Protein AF-0000000068339767 (afdb_homodimer)

Foldseek 3Di:
DVVVVVVLVVVLVVLVVLLVVLVVVVVCVVVPDVVVVVVVVCVVPPPVCVVVVVVVVVVVVVVVVVLVVLVVVLVVLLVVLLVVQVVQLVVLVVVLVVVPDQLAALVRLLPDALQRVLVCCLVVSDALLSSLSSLSVLVSVCCVVWQLWFQHFDPCLNVLSVVLSVCSVPPDPVPAASQASFEEEEALLFQDAPAWRALQFSLRGPPHHNHGFLQVVLCSVNRYGYTTHTAAANDPLFQWRAHSRRGTGAAPPHRQFGAHISQLVCQLSSSHQKYKYWDQLCSQVLNQQLSQWKKKFAQQLQGDCGPSPGLADFDVLLDTTIMMIHHDLVNRLSVQQSRLDVSSCVSPVSRPSQHDDPPLLVCLAQPAFEEEEDAQQVVAAGFALQSSVLSVVLVVVSVVVPHHYDHDHFPPLLVLLLLLLLLGLLRRLVSVCCVQCVSSVHTDDDDSVVSVLNSLSSDDLVVSQVVLQVVLVVCCLQQVLLSSNSNSNSDPDDNVVSVVVLVVSLVVRVVSVVVSPGFKYKYFQASAHRFGHPDDSRRSSRNSSRRSSCSSNSWMKMKGFRDADAPVSLVVLQVPQDPDSCNNVSVRSNRRCVVRGGGTGMIMMIGHHPSSSSSSSNSNNSVVVD/DVVVVVVLVVVVVVLVVLLVVLVCVVVCVVVNDVVVVVVVVCCVPPPPCVVVVVVVVVVVVVLVVVLVVLVVVLVVLLVVLLVVQVVQLVVLVVVLVVVPDQLDALVRLLPDALQRVLVCCLVVSDALLSSLSSLSVLVSVCCVVWQLWFQHFDPCLNVLSVVLSVCSVPPDPVPAASQASFEEEEALLFQDAPAWRALQFSLRGPPHHNHGFLQVVLCSVNRYGHTTHTAAANDPLFQWRAHSRRGTGAAPPHRQFGAHISQLVCQLSSSHQKYKYWDQLCSQVLNQQLSQWKKKFAQQLQGDCGPSPGLADFDVLLDTTIMMIHHDLVNRLSVQQSRLDVSSCVSPVSRDSQHDDPPLLVCLAQPAFEEEEDAQQVVAAGFALQSSVLSVVLVVVSVVSPHHYDHDHFPPLLVLLLLLLLRGLLRRLVSVCCVQCVSSVHTDDDDPVVSVLNSLSSDPLVVSQVVLQVVLVVCCLQQVLLSSNSNSNSDPDDNVVSVVVLVVSLVVRVVSVVVSPGFKYKYFQASAHRFGPPDDSRRSSRNSSRRSSCSSNSWMKMKGFRDADAPVSLVVLQVPQDPDSCNNVSVRSNRRCVVRGGGTGMIMMIGHHPSSSSSSSNSNNSVVVD

Sequence (1252 aa):
MVHRAAARIICYTILDVLSILYVIDYITLRLSTELLDMLSSMALHLHRYMLFRWIVIYYIIYRCAVFGWYRYQLKEKLRKKKDDILDKHGRLHEKLKATKDPAVTVDQAGEMSISQIREQLRSKKISAVDLLDAFQRRALDTFRSSPGAIAEIVFDSDVYAILADGQLATEPPENLTPLHGIPVSLQEVFPVRGYDHTMGFTSKAKRPAEEDCAFVAALRNAGAIPFLLANSRQKLLSLTSVNPIFGRTRHPTHLHRTCVSGDGVLVAHRASPLSFAVDIIGDARLSAASCGLVGFKPTPGRVSQKGLDLPLKIPQTLGAVASPIGQTIGDIVDAFRSLWTSALFKADSCLCPFPFDEKLLNRGKTEKLTIGFYSGFTDLLPASSAVERVMNEAKVYLENKGHRVVEFAPPKPAQAYQLVISLLQNTLAPETLRVIYKLGHGDILTSYRQHFVNMLFALPGLLRKVLCYTRATRMQWRYEVASLALRGYGCTTSRPQLECEAEEYLRSFFDKWNEEELDCLLCPVSPLPAVWDRSDFYTVNGVLLYTSLYNMLGCPAGTLQYGRVEREDIYKARDSVEPGKHLRQGLMYAEQLDAAEGMPINIQVVAKPWEDELAMGLMELLEARSMVHRAAARIICYTILDVLSILYVIDYITLRLSTELLDMLSSMALHLHRYMLFRWIVIYYIIYRCAVFGWYRYQLKEKLRKKKDDILDKHGRLHEKLKATKDPAVTVDQAGEMSISQIREQLRSKKISAVDLLDAFQRRALDTFRSSPGAIAEIVFDSDVYAILADGQLATEPPENLTPLHGIPVSLQEVFPVRGYDHTMGFTSKAKRPAEEDCAFVAALRNAGAIPFLLANSRQKLLSLTSVNPIFGRTRHPTHLHRTCVSGDGVLVAHRASPLSFAVDIIGDARLSAASCGLVGFKPTPGRVSQKGLDLPLKIPQTLGAVASPIGQTIGDIVDAFRSLWTSALFKADSCLCPFPFDEKLLNRGKTEKLTIGFYSGFTDLLPASSAVERVMNEAKVYLENKGHRVVEFAPPKPAQAYQLVISLLQNTLAPETLRVIYKLGHGDILTSYRQHFVNMLFALPGLLRKVLCYTRATRMQWRYEVASLALRGYGCTTSRPQLECEAEEYLRSFFDKWNEEELDCLLCPVSPLPAVWDRSDFYTVNGVLLYTSLYNMLGCPAGTLQYGRVEREDIYKARDSVEPGKHLRQGLMYAEQLDAAEGMPINIQVVAKPWEDELAMGLMELLEARS

Solvent-accessible surface area (backbone atoms only — not comparable to full-atom values): 61735 Å² total; per-residue (Å²): 117,67,68,62,50,54,50,49,49,51,50,48,49,47,50,47,47,50,48,47,48,39,49,46,45,53,48,35,59,74,52,23,65,68,50,38,48,52,44,46,54,46,53,66,70,36,79,65,45,61,60,51,46,49,48,50,50,49,47,48,50,47,49,50,49,51,47,51,49,47,48,49,53,48,53,49,49,46,50,51,50,46,49,49,48,52,49,52,53,50,51,50,52,56,57,54,64,71,59,84,77,72,88,43,48,48,69,59,58,45,70,47,48,62,69,51,48,40,51,36,45,74,70,61,75,42,50,24,52,40,52,46,52,18,34,52,53,35,38,52,54,42,42,72,75,39,46,15,25,51,54,45,78,41,74,67,26,60,60,48,19,53,52,32,40,53,44,63,73,70,48,58,72,88,77,50,41,67,37,44,38,38,54,26,28,32,31,30,57,54,30,37,56,73,32,52,39,36,45,36,37,57,67,39,52,92,49,49,26,87,47,53,13,48,48,55,47,29,40,47,74,26,32,30,27,59,38,37,22,14,24,46,30,46,52,81,92,48,54,44,13,40,20,72,71,50,36,55,26,54,28,87,87,47,65,64,23,25,22,37,30,8,45,26,42,35,39,65,70,35,31,24,72,31,22,36,25,55,28,56,47,32,39,26,42,48,14,9,26,45,55,40,20,20,11,38,39,55,24,54,70,74,50,66,54,53,62,60,72,52,79,64,58,69,46,74,66,46,36,69,32,75,12,46,32,22,79,39,61,67,42,47,52,37,51,46,58,30,48,39,40,70,65,35,32,68,69,35,50,81,41,64,83,66,62,68,52,66,67,44,23,50,41,28,55,67,51,76,44,35,30,27,31,39,58,48,43,74,92,73,55,54,35,35,58,44,47,36,51,45,45,49,53,53,50,52,52,41,45,72,73,58,29,46,74,40,85,43,78,76,72,60,59,67,60,52,49,21,50,50,35,28,51,43,39,70,41,34,33,63,32,48,50,39,47,33,46,66,69,25,57,54,46,73,71,80,47,71,65,54,52,52,53,52,47,52,49,60,40,57,58,67,60,31,24,51,53,25,43,53,51,17,64,72,34,36,74,62,37,50,59,38,18,35,44,31,39,9,62,19,55,75,73,54,66,70,58,52,51,50,52,50,51,53,49,46,49,55,45,49,52,53,43,55,73,67,58,47,60,34,35,42,34,46,46,37,40,58,58,52,38,51,52,81,57,50,70,53,58,50,46,52,34,38,54,49,28,29,54,40,27,59,64,36,27,14,39,32,31,35,43,66,40,55,33,44,70,66,31,42,52,51,27,52,68,60,48,43,93,63,78,55,25,59,54,23,48,49,45,31,58,50,39,52,93,35,66,66,39,29,34,34,37,24,34,30,19,52,40,82,34,46,40,32,32,52,15,38,48,46,54,54,51,73,72,90,118,66,68,62,48,53,51,48,50,50,50,49,50,48,51,48,48,49,49,47,48,38,49,46,45,54,47,34,61,72,55,23,66,66,50,38,47,52,45,46,53,48,54,68,68,40,79,68,44,60,60,52,48,47,49,50,49,48,47,50,49,48,50,50,48,50,46,51,50,46,47,48,50,48,52,49,50,45,51,51,50,46,49,49,48,52,50,51,53,50,53,50,52,56,58,54,64,71,60,83,79,70,89,43,49,46,69,60,59,45,70,46,48,60,71,53,48,40,51,34,46,74,70,60,75,42,49,23,52,38,52,44,51,19,33,52,53,36,38,54,54,41,41,73,76,39,46,15,24,51,53,45,78,40,73,67,26,59,60,48,19,54,52,31,42,52,44,64,74,71,49,60,72,89,77,51,39,67,37,44,38,37,54,28,28,32,32,30,55,54,30,38,56,72,33,52,39,35,46,35,37,56,66,39,51,92,48,48,26,88,48,53,13,46,49,55,48,29,41,45,74,28,31,30,25,59,37,36,21,14,23,45,30,46,52,82,94,50,53,45,13,39,21,74,71,50,36,55,26,52,27,86,88,47,65,65,24,26,23,37,28,7,45,27,42,34,38,66,69,36,31,25,74,30,21,36,24,55,26,58,48,33,39,27,41,49,13,9,26,44,55,42,21,20,10,39,39,55,25,54,70,74,51,65,54,52,59,63,71,52,82,63,57,70,46,75,66,48,36,70,32,74,12,47,32,21,79,39,62,66,44,47,53,37,50,46,59,29,46,38,40,71,64,36,31,67,69,34,52,81,40,63,83,66,60,68,53,67,67,43,23,49,41,29,55,68,51,77,45,37,31,29,34,38,58,48,43,75,92,73,55,56,35,34,58,44,45,38,51,45,45,50,52,53,50,52,51,43,44,71,73,57,30,46,75,40,85,43,79,76,72,62,59,65,60,52,48,23,49,50,36,27,50,44,39,69,39,35,33,62,33,48,50,40,46,32,46,65,69,24,57,54,44,74,70,80,50,72,67,53,51,52,54,50,49,51,49,58,41,57,58,67,60,30,24,53,54,24,43,54,51,17,62,72,35,35,75,64,37,49,58,38,18,36,43,30,40,10,63,19,54,74,74,54,67,70,58,51,52,47,51,4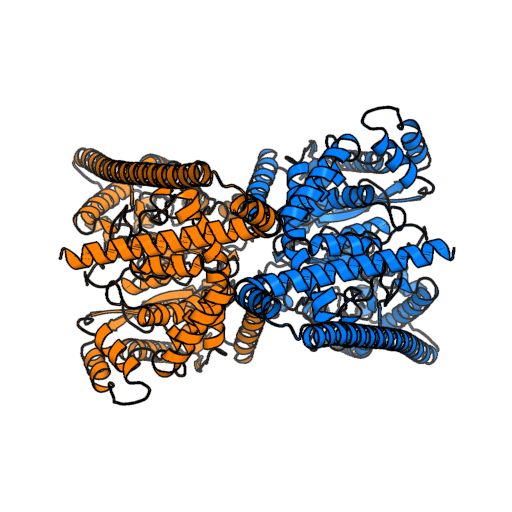9,51,53,49,44,50,54,45,50,52,52,42,55,73,67,58,47,60,34,33,41,33,45,46,36,39,59,56,53,38,50,52,83,57,51,70,52,59,49,44,54,34,38,55,50,27,30,56,40,28,58,62,36,26,14,38,32,30,36,43,67,40,56,31,43,71,67,32,41,51,50,28,52,67,59,47,43,92,63,77,55,26,59,54,24,50,49,46,31,58,50,40,51,91,34,67,66,40,31,33,35,38,22,34,30,19,52,40,84,35,44,38,31,33,52,14,38,47,46,54,54,52,73,73,89

Nearest PDB structures (foldseek):
  3qj9-assembly1_A  TM=8.957E-01  e=2.866E-34  Rattus norvegicus
  3lj7-assembly2_B  TM=8.903E-01  e=6.961E-34  Rattus norvegicus
  4hbp-assembly1_A  TM=8.901E-01  e=3.147E-34  Rattus norvegicus
  4hbp-assembly1_B  TM=8.938E-01  e=2.457E-33  Rattus norvegicus
  5h6t-assembly1_A  TM=8.127E-01  e=2.545E-19  Microbacterium sp. HM58-2

InterPro domains:
  IPR023631 Amidase signature domain [PF01425] (164-614)
  IPR036928 Amidase signature (AS) superfamily [G3DSA:3.90.1300.10] (71-626)
  IPR036928 Amidase signature (AS) superfamily [SSF75304] (106-624)
  IPR052096 Endocannabinoid-regulating amidase [PTHR45847] (51-624)

Secondary structure (DSSP, 8-state):
-HHHHHHHHHHHHHHHHHHHHHHHHHHHHHHHHHHHHHHHHHHHH-S-HHHHHHHHHHHHHHHHHHHHHHHHHHHHHHHHHHHHHHHHHHHHHHHHHS--S-SS-HHHHHH--HHHHHHHHHTTSS-HHHHHHHHHHHHHHHHHH-GGGEEEE-TTHHHHHHHHHHHHHHS-GGGS-TTTT-EEEEETTS--BTS---TT-GGGTT--BSS--HHHHHHHHTT-EEEEEE---S-TT-SS-EETTTEE---SS-TTB--S-HHHHHHHTTS-S-EEEEESSSHHHHHHHHTT-EEEE--GGGS--TT---SS---TTT--EEEEEESSHHHHHHHHHHHSSHHHHHH-TTS------HHHHHHHHHS--EEEE-SSBTTTBPPPHHHHHHHHHHHHHHHHTT-EEEE---S-HHHHHHHHHHHHHHHHHHHHIIIIIIISSS---S-HHHHHHHHHHHS-HHHHHHHHHHHHHHHTTT-HHHHHHHHHHT----HHHHHHHHHHHHHHHHHHHHHTT-SEEEEES-SSSSPBTT--HHHHHHHHHHHHHHHHTT--EEEEEEEE--HHHHHHHHHT--SSTTHHHHHHHHHHHTT-TT-EEEEEEEE-TT-HHHHHHHHHHHHHH-/-HHHHHHHHHHHHHHHHHHHHHHHHHHHHHHHHHHHHHHHHHHHH-S-HHHHHHHHHHHHHHHHHHHHHHHHHHHHHHHHHHHHHHHHHHHHHHHHHS--S-SS-HHHHHHS-HHHHHHHHHTTSS-HHHHHHHHHHHHHHHHHH-GGGEEEE-TTHHHHHHHHHHHHHHS-GGGS-TTTT-EEEEETTS--BTS---TT-GGGTT--BSS--HHHHHHHHTT-EEEEEE---S-TT-SS-EETTTEE---SS-TTB--S-HHHHHHHTTS-S-EEEEESSSHHHHHHHHTT-EEEE--GGGS--TT---SS---TTT--EEEEEESSHHHHHHHHHHHSSHHHHHH-TTS------HHHHHHHHHS--EEEE-SSBTTTBPPPHHHHHHHHHHHHHHHHTT-EEEE---S-HHHHHHHHHHHHHHHHHHHHIIIIIIISSS---S-HHHHHHHHHHHS-HHHHHHHHHHHHHHHTTT-HHHHHHHHHHT----HHHHHHHHHHHHHHHHHHHHHTT-SEEEEES-SSSSPBTT--HHHHHHHHHHHHHHHHHT--EEEEEEEE--HHHHHHHHHT--SSTTHHHHHHHHHHHTT-TT-EEEEEEEE-TT-HHHHHHHHHHHHHH-

Organism: Clonorchis sinensis (NCBI:txid79923)

pLDDT: mean 85.42, std 15.74, range [30.41, 98.75]

Radius of gyration: 32.68 Å; Cα contacts (8 Å, |Δi|>4): 2421; chains: 2; bounding box: 64×91×98 Å

Structure (mmCIF, N/CA/C/O backbone):
data_AF-0000000068339767-model_v1
#
loop_
_entity.id
_entity.type
_entity.pdbx_description
1 polymer 'Fatty acid amide hydrolase'
#
loop_
_atom_site.group_PDB
_atom_site.id
_atom_site.type_symbol
_atom_site.label_atom_id
_atom_site.label_alt_id
_atom_site.label_comp_id
_atom_site.label_asym_id
_atom_site.label_entity_id
_atom_site.label_seq_id
_atom_site.pdbx_PDB_ins_code
_atom_site.Cartn_x
_atom_site.Cartn_y
_atom_site.Cartn_z
_atom_site.occupancy
_atom_site.B_iso_or_equiv
_atom_site.auth_seq_id
_atom_site.auth_comp_id
_atom_site.auth_asym_id
_atom_site.auth_atom_id
_atom_site.pdbx_PDB_model_num
ATOM 1 N N . MET A 1 1 ? -9.523 50.594 -6.488 1 32.25 1 MET A N 1
ATOM 2 C CA . MET A 1 1 ? -9.977 49.375 -5.82 1 32.25 1 MET A CA 1
ATOM 3 C C . MET A 1 1 ? -10.969 48.594 -6.695 1 32.25 1 MET A C 1
ATOM 5 O O . MET A 1 1 ? -10.977 47.375 -6.703 1 32.25 1 MET A O 1
ATOM 9 N N . VAL A 1 2 ? -11.766 49.438 -7.469 1 45.59 2 VAL A N 1
ATOM 10 C CA . VAL A 1 2 ? -12.844 48.938 -8.312 1 45.59 2 VAL A CA 1
ATOM 11 C C . VAL A 1 2 ? -12.266 48.312 -9.586 1 45.59 2 VAL A C 1
ATOM 13 O O . VAL A 1 2 ? -12.75 47.281 -10.055 1 45.59 2 VAL A O 1
ATOM 16 N N . HIS A 1 3 ? -11.203 48.844 -10.156 1 45.88 3 HIS A N 1
ATOM 17 C CA . HIS A 1 3 ? -10.656 48.375 -11.414 1 45.88 3 HIS A CA 1
ATOM 18 C C . HIS A 1 3 ? -9.93 47.031 -11.227 1 45.88 3 HIS A C 1
ATOM 20 O O . HIS A 1 3 ? -9.797 46.25 -12.172 1 45.88 3 HIS A O 1
ATOM 26 N N . ARG A 1 4 ? -9.328 46.906 -10.094 1 45.03 4 ARG A N 1
ATOM 27 C CA . ARG A 1 4 ? -8.641 45.656 -9.812 1 45.03 4 ARG A CA 1
ATOM 28 C C . ARG A 1 4 ? -9.633 44.531 -9.555 1 45.03 4 ARG A C 1
ATOM 30 O O . ARG A 1 4 ? -9.336 43.344 -9.812 1 45.03 4 ARG A O 1
ATOM 37 N N . ALA A 1 5 ? -10.781 44.812 -9.047 1 44.5 5 ALA A N 1
ATOM 38 C CA . ALA A 1 5 ? -11.828 43.844 -8.836 1 44.5 5 ALA A CA 1
ATOM 39 C C . ALA A 1 5 ? -12.414 43.375 -10.164 1 44.5 5 ALA A C 1
ATOM 41 O O . ALA A 1 5 ? -12.656 42.156 -10.359 1 44.5 5 ALA A O 1
ATOM 42 N N . ALA A 1 6 ? -12.672 44.281 -11.062 1 45.88 6 ALA A N 1
ATOM 43 C CA . ALA A 1 6 ? -13.227 43.938 -12.375 1 45.88 6 ALA A CA 1
ATOM 44 C C . ALA A 1 6 ? -12.25 43.094 -13.188 1 45.88 6 ALA A C 1
ATOM 46 O O . ALA A 1 6 ? -12.648 42.125 -13.836 1 45.88 6 ALA A O 1
ATOM 47 N N . ALA A 1 7 ? -11.039 43.312 -13.078 1 45.25 7 ALA A N 1
ATOM 48 C CA . ALA A 1 7 ? -10 42.562 -13.781 1 45.25 7 ALA A CA 1
ATOM 49 C C . ALA A 1 7 ? -9.859 41.156 -13.219 1 45.25 7 ALA A C 1
ATOM 51 O O . ALA A 1 7 ? -9.641 40.219 -13.969 1 45.25 7 ALA A O 1
ATOM 52 N N . ARG A 1 8 ? -10.055 41.094 -11.953 1 45.28 8 ARG A N 1
ATOM 53 C CA . ARG A 1 8 ? -10.031 39.781 -11.305 1 45.28 8 ARG A CA 1
ATOM 54 C C . ARG A 1 8 ? -11.234 38.938 -11.719 1 45.28 8 ARG A C 1
ATOM 56 O O . ARG A 1 8 ? -11.094 37.75 -11.977 1 45.28 8 ARG A O 1
ATOM 63 N N . ILE A 1 9 ? -12.359 39.562 -11.898 1 44.06 9 ILE A N 1
ATOM 64 C CA . ILE A 1 9 ? -13.57 38.875 -12.328 1 44.06 9 ILE A CA 1
ATOM 65 C C . ILE A 1 9 ? -13.406 38.406 -13.773 1 44.06 9 ILE A C 1
ATOM 67 O O . ILE A 1 9 ? -13.766 37.281 -14.109 1 44.06 9 ILE A O 1
ATOM 71 N N . ILE A 1 10 ? -12.82 39.25 -14.625 1 45.62 10 ILE A N 1
ATOM 72 C CA . ILE A 1 10 ? -12.578 38.906 -16.016 1 45.62 10 ILE A CA 1
ATOM 73 C C . ILE A 1 10 ? -11.578 37.75 -16.078 1 45.62 10 ILE A C 1
ATOM 75 O O . ILE A 1 10 ? -11.781 36.781 -16.828 1 45.62 10 ILE A O 1
ATOM 79 N N . CYS A 1 11 ? -10.625 37.844 -15.281 1 42.72 11 CYS A N 1
ATOM 80 C CA . CYS A 1 11 ? -9.617 36.812 -15.273 1 42.72 11 CYS A CA 1
ATOM 81 C C . CYS A 1 11 ? -10.188 35.5 -14.75 1 42.72 11 CYS A C 1
ATOM 83 O O . CYS A 1 11 ? -9.93 34.406 -15.305 1 42.72 11 CYS A O 1
ATOM 85 N N . TYR A 1 12 ? -11.055 35.688 -13.781 1 41.69 12 TYR A N 1
ATOM 86 C CA . TYR A 1 12 ? -11.719 34.469 -13.281 1 41.69 12 TYR A CA 1
ATOM 87 C C . TYR A 1 12 ? -12.664 33.906 -14.32 1 41.69 12 TYR A C 1
ATOM 89 O O . TYR A 1 12 ? -12.711 32.688 -14.516 1 41.69 12 TYR A O 1
ATOM 97 N N . THR A 1 13 ? -13.383 34.812 -15.055 1 44.09 13 THR A N 1
ATOM 98 C CA . THR A 1 13 ? -14.297 34.375 -16.109 1 44.09 13 THR A CA 1
ATOM 99 C C . THR A 1 13 ? -13.523 33.75 -17.266 1 44.09 13 THR A C 1
ATOM 101 O O . THR A 1 13 ? -13.969 32.75 -17.844 1 44.09 13 THR A O 1
ATOM 104 N N . ILE A 1 14 ? -12.406 34.25 -17.531 1 45.88 14 ILE A N 1
ATOM 105 C CA . ILE A 1 14 ? -11.594 33.719 -18.609 1 45.88 14 ILE A CA 1
ATOM 106 C C . ILE A 1 14 ? -11.039 32.344 -18.188 1 45.88 14 ILE A C 1
ATOM 108 O O . ILE A 1 14 ? -11.062 31.391 -18.969 1 45.88 14 ILE A O 1
ATOM 112 N N . LEU A 1 15 ? -10.672 32.312 -17 1 42.62 15 LEU A N 1
ATOM 113 C CA . LEU A 1 15 ? -10.133 31.047 -16.516 1 42.62 15 LEU A CA 1
ATOM 114 C C . LEU A 1 15 ? -11.234 30 -16.406 1 42.62 15 LEU A C 1
ATOM 116 O O . LEU A 1 15 ? -11.016 28.828 -16.734 1 42.62 15 LEU A O 1
ATOM 120 N N . ASP A 1 16 ? -12.422 30.438 -16.078 1 43.91 16 ASP A N 1
ATOM 121 C CA . ASP A 1 16 ? -13.594 29.562 -16.125 1 43.91 16 ASP A CA 1
ATOM 122 C C . ASP A 1 16 ? -13.938 29.188 -17.562 1 43.91 16 ASP A C 1
ATOM 124 O O . ASP A 1 16 ? -14.227 28.016 -17.844 1 43.91 16 ASP A O 1
ATOM 128 N N . VAL A 1 17 ? -13.852 30.156 -18.438 1 45.25 17 VAL A N 1
ATOM 129 C CA . VAL A 1 17 ? -14.117 29.859 -19.844 1 45.25 17 VAL A CA 1
ATOM 130 C C . VAL A 1 17 ? -13.062 28.906 -20.375 1 45.25 17 VAL A C 1
ATOM 132 O O . VAL A 1 17 ? -13.391 27.938 -21.094 1 45.25 17 VAL A O 1
ATOM 135 N N . LEU A 1 18 ? -11.914 29.047 -19.953 1 43.25 18 LEU A N 1
ATOM 136 C CA . LEU A 1 18 ? -10.859 28.156 -20.422 1 43.25 18 LEU A CA 1
ATOM 137 C C . LEU A 1 18 ? -11.008 26.766 -19.812 1 43.25 18 LEU A C 1
ATOM 139 O O . LEU A 1 18 ? -10.789 25.75 -20.484 1 43.25 18 LEU A O 1
ATOM 143 N N . SER A 1 19 ? -11.453 26.766 -18.625 1 43.28 19 SER A N 1
ATOM 144 C CA . SER A 1 19 ? -11.781 25.469 -18.016 1 43.28 19 SER A CA 1
ATOM 145 C C . SER A 1 19 ? -12.992 24.844 -18.688 1 43.28 19 SER A C 1
ATOM 147 O O . SER A 1 19 ? -13 23.641 -18.953 1 43.28 19 SER A O 1
ATOM 149 N N . ILE A 1 20 ? -13.961 25.688 -19.047 1 45.16 20 ILE A N 1
ATOM 150 C CA . ILE A 1 20 ? -15.109 25.219 -19.812 1 45.16 20 ILE A CA 1
ATOM 151 C C . ILE A 1 20 ? -14.656 24.781 -21.219 1 45.16 20 ILE A C 1
ATOM 153 O O . ILE A 1 20 ? -15.062 23.719 -21.703 1 45.16 20 ILE A O 1
ATOM 157 N N . LEU A 1 21 ? -13.812 25.562 -21.812 1 43.62 21 LEU A N 1
ATOM 158 C CA . LEU A 1 21 ? -13.289 25.172 -23.109 1 43.62 21 LEU A CA 1
ATOM 159 C C . LEU A 1 21 ? -12.477 23.891 -23.016 1 43.62 21 LEU A C 1
ATOM 161 O O . LEU A 1 21 ? -12.555 23.031 -23.891 1 43.62 21 LEU A O 1
ATOM 165 N N . TYR A 1 22 ? -11.852 23.703 -21.938 1 41.03 22 TYR A N 1
ATOM 166 C CA . TYR A 1 22 ? -11.141 22.453 -21.719 1 41.03 22 TYR A CA 1
ATOM 167 C C . TYR A 1 22 ? -12.109 21.297 -21.531 1 41.03 22 TYR A C 1
ATOM 169 O O . TYR A 1 22 ? -11.938 20.219 -22.109 1 41.03 22 TYR A O 1
ATOM 177 N N . VAL A 1 23 ? -13.18 21.484 -20.797 1 43.91 23 VAL A N 1
ATOM 178 C CA . VAL A 1 23 ? -14.203 20.469 -20.672 1 43.91 23 VAL A CA 1
ATOM 179 C C . VAL A 1 23 ? -14.898 20.266 -22.016 1 43.91 23 VAL A C 1
ATOM 181 O O . VAL A 1 23 ? -15.133 19.125 -22.438 1 43.91 23 VAL A O 1
ATOM 184 N N . ILE A 1 24 ? -15.172 21.391 -22.688 1 43.66 24 ILE A N 1
ATOM 185 C CA . ILE A 1 24 ? -15.773 21.266 -24.016 1 43.66 24 ILE A CA 1
ATOM 186 C C . ILE A 1 24 ? -14.797 20.578 -24.969 1 43.66 24 ILE A C 1
ATOM 188 O O . ILE A 1 24 ? -15.188 19.703 -25.734 1 43.66 24 ILE A O 1
ATOM 192 N N . ASP A 1 25 ? -13.57 20.875 -24.844 1 40.09 25 ASP A N 1
ATOM 193 C CA . ASP A 1 25 ? -12.555 20.219 -25.656 1 40.09 25 ASP A CA 1
ATOM 194 C C . ASP A 1 25 ? -12.383 18.75 -25.25 1 40.09 25 ASP A C 1
ATOM 196 O O . ASP A 1 25 ? -12.297 17.875 -26.125 1 40.09 25 ASP A O 1
ATOM 200 N N . TYR A 1 26 ? -12.383 18.484 -24.016 1 40.56 26 TYR A N 1
ATOM 201 C CA . TYR A 1 26 ? -12.391 17.109 -23.547 1 40.56 26 TYR A CA 1
ATOM 202 C C . TYR A 1 26 ? -13.648 16.375 -24.016 1 40.56 26 TYR A C 1
ATOM 204 O O . TYR A 1 26 ? -13.57 15.25 -24.5 1 40.56 26 TYR A O 1
ATOM 212 N N . ILE A 1 27 ? -14.781 16.953 -23.953 1 41.31 27 ILE A N 1
ATOM 213 C CA . ILE A 1 27 ? -16.031 16.406 -24.484 1 41.31 27 ILE A CA 1
ATOM 214 C C . ILE A 1 27 ? -15.984 16.391 -26 1 41.31 27 ILE A C 1
ATOM 216 O O . ILE A 1 27 ? -16.359 15.398 -26.625 1 41.31 27 ILE A O 1
ATOM 220 N N . THR A 1 28 ? -15.539 17.5 -26.578 1 37.53 28 THR A N 1
ATOM 221 C CA . THR A 1 28 ? -15.484 17.547 -28.047 1 37.53 28 THR A CA 1
ATOM 222 C C . THR A 1 28 ? -14.492 16.516 -28.578 1 37.53 28 THR A C 1
ATOM 224 O O . THR A 1 28 ? -14.75 15.875 -29.594 1 37.53 28 THR A O 1
ATOM 227 N N . LEU A 1 29 ? -13.422 16.344 -27.844 1 35.91 29 LEU A N 1
ATOM 228 C CA . LEU A 1 29 ? -12.484 15.312 -28.266 1 35.91 29 LEU A CA 1
ATOM 229 C C . LEU A 1 29 ? -13.094 13.93 -28.109 1 35.91 29 LEU A C 1
ATOM 231 O O . LEU A 1 29 ? -12.953 13.078 -28.984 1 35.91 29 LEU A O 1
ATOM 235 N N . ARG A 1 30 ? -13.719 13.586 -27.062 1 36.56 30 ARG A N 1
ATOM 236 C CA . ARG A 1 30 ? -14.461 12.336 -27.016 1 36.56 30 ARG A CA 1
ATOM 237 C C . ARG A 1 30 ? -15.578 12.32 -28.047 1 36.56 30 ARG A C 1
ATOM 239 O O . ARG A 1 30 ? -15.82 11.305 -28.703 1 36.56 30 ARG A O 1
ATOM 246 N N . LEU A 1 31 ? -16.391 13.281 -28.125 1 36.31 31 LEU A N 1
ATOM 247 C CA . LEU A 1 31 ? -17.5 13.336 -29.062 1 36.31 31 LEU A CA 1
ATOM 248 C C . LEU A 1 31 ? -17.016 13.711 -30.453 1 36.31 31 LEU A C 1
ATOM 250 O O . LEU A 1 31 ? -17.625 13.305 -31.453 1 36.31 31 LEU A O 1
ATOM 254 N N . SER A 1 32 ? -15.914 14.445 -30.625 1 34.81 32 SER A N 1
ATOM 255 C CA . SER A 1 32 ? -15.805 15.375 -31.75 1 34.81 32 SER A CA 1
ATOM 256 C C . SER A 1 32 ? -15.359 14.656 -33.031 1 34.81 32 SER A C 1
ATOM 258 O O . SER A 1 32 ? -15.617 15.125 -34.125 1 34.81 32 SER A O 1
ATOM 260 N N . THR A 1 33 ? -14.562 13.555 -33.031 1 32.91 33 THR A N 1
ATOM 261 C CA . THR A 1 33 ? -14.117 13.508 -34.438 1 32.91 33 THR A CA 1
ATOM 262 C C . THR A 1 33 ? -15.297 13.258 -35.375 1 32.91 33 THR A C 1
ATOM 264 O O . THR A 1 33 ? -15.445 13.938 -36.375 1 32.91 33 THR A O 1
ATOM 267 N N . GLU A 1 34 ? -15.977 12.141 -35.219 1 36.69 34 GLU A N 1
ATOM 268 C CA . GLU A 1 34 ? -17 11.852 -36.188 1 36.69 34 GLU A CA 1
ATOM 269 C C . GLU A 1 34 ? -18.172 12.828 -36.094 1 36.69 34 GLU A C 1
ATOM 271 O O . GLU A 1 34 ? -18.719 13.266 -37.094 1 36.69 34 GLU A O 1
ATOM 276 N N . LEU A 1 35 ? -18.484 13.281 -34.844 1 40 35 LEU A N 1
ATOM 277 C CA . LEU A 1 35 ? -19.531 14.266 -34.656 1 40 35 LEU A CA 1
ATOM 278 C C . LEU A 1 35 ? -19.125 15.633 -35.188 1 40 35 LEU A C 1
ATOM 280 O O . LEU A 1 35 ? -19.938 16.344 -35.812 1 40 35 LEU A O 1
ATOM 284 N N . LEU A 1 36 ? -17.828 15.828 -35.156 1 38.5 36 LEU A N 1
ATOM 285 C CA . LEU A 1 36 ? -17.297 17.047 -35.75 1 38.5 36 LEU A CA 1
ATOM 286 C C . LEU A 1 36 ? -17.422 17.016 -37.25 1 38.5 36 LEU A C 1
ATOM 288 O O . LEU A 1 36 ? -17.812 18.016 -37.875 1 38.5 36 LEU A O 1
ATOM 292 N N . ASP A 1 37 ? -17.062 15.883 -37.781 1 40.03 37 ASP A N 1
ATOM 293 C CA . ASP A 1 37 ? -17.25 15.773 -39.219 1 40.03 37 ASP A CA 1
ATOM 294 C C . ASP A 1 37 ? -18.734 15.891 -39.594 1 40.03 37 ASP A C 1
ATOM 296 O O . ASP A 1 37 ? -19.094 16.594 -40.531 1 40.03 37 ASP A O 1
ATOM 300 N N . MET A 1 38 ? -19.547 15.109 -38.875 1 44.59 38 MET A N 1
ATOM 301 C CA . MET A 1 38 ? -20.984 15.227 -39.125 1 44.59 38 MET A CA 1
ATOM 302 C C . MET A 1 38 ? -21.469 16.641 -38.844 1 44.59 38 MET A C 1
ATOM 304 O O . MET A 1 38 ? -22.234 17.203 -39.656 1 44.59 38 MET A O 1
ATOM 308 N N . LEU A 1 39 ? -20.906 17.219 -37.781 1 43.5 39 LEU A N 1
ATOM 309 C CA . LEU A 1 39 ? -21.312 18.578 -37.438 1 43.5 39 LEU A CA 1
ATOM 310 C C . LEU A 1 39 ? -20.734 19.578 -38.438 1 43.5 39 LEU A C 1
ATOM 312 O O . LEU A 1 39 ? -21.406 20.531 -38.844 1 43.5 39 LEU A O 1
ATOM 316 N N . SER A 1 40 ? -19.516 19.312 -38.844 1 42.47 40 SER A N 1
ATOM 317 C CA . SER A 1 40 ? -18.938 20.188 -39.844 1 42.47 40 SER A CA 1
ATOM 318 C C . SER A 1 40 ? -19.672 20.031 -41.188 1 42.47 40 SER A C 1
ATOM 320 O O . SER A 1 40 ? -19.969 21.016 -41.844 1 42.47 40 SER A O 1
ATOM 322 N N . SER A 1 41 ? -19.828 18.75 -41.594 1 43.44 41 SER A N 1
ATOM 323 C CA . SER A 1 41 ? -20.594 18.562 -42.812 1 43.44 41 SER A CA 1
ATOM 324 C C . SER A 1 41 ? -22 19.141 -42.656 1 43.44 41 SER A C 1
ATOM 326 O O . SER A 1 41 ? -22.516 19.781 -43.594 1 43.44 41 SER A O 1
ATOM 328 N N . MET A 1 42 ? -22.625 18.875 -41.562 1 45.41 42 MET A N 1
ATOM 329 C CA . MET A 1 42 ? -23.922 19.484 -41.312 1 45.41 42 MET A CA 1
ATOM 330 C C . MET A 1 42 ? -23.812 21 -41.25 1 45.41 42 MET A C 1
ATOM 332 O O . MET A 1 42 ? -24.688 21.703 -41.781 1 45.41 42 MET A O 1
ATOM 336 N N . ALA A 1 43 ? -22.75 21.438 -40.656 1 43 43 ALA A N 1
ATOM 337 C CA . ALA A 1 43 ? -22.516 22.875 -40.625 1 43 43 ALA A CA 1
ATOM 338 C C . ALA A 1 43 ? -22.328 23.438 -42.031 1 43 43 ALA A C 1
ATOM 340 O O . ALA A 1 43 ? -22.812 24.531 -42.312 1 43 43 ALA A O 1
ATOM 341 N N . LEU A 1 44 ? -21.641 22.766 -42.844 1 41.78 44 LEU A N 1
ATOM 342 C CA . LEU A 1 44 ? -21.438 23.266 -44.188 1 41.78 44 LEU A CA 1
ATOM 343 C C . LEU A 1 44 ? -22.766 23.328 -44.969 1 41.78 44 LEU A C 1
ATOM 345 O O . LEU A 1 44 ? -22.953 24.203 -45.812 1 41.78 44 LEU A O 1
ATOM 349 N N . HIS A 1 45 ? -23.453 22.328 -45.062 1 44.31 45 HIS A N 1
ATOM 350 C CA . HIS A 1 45 ? -24.672 22.406 -45.844 1 44.31 45 HIS A CA 1
ATOM 351 C C . HIS A 1 45 ? -25.781 23.094 -45.062 1 44.31 45 HIS A C 1
ATOM 353 O O . HIS A 1 45 ? -26.922 23.172 -45.531 1 44.31 45 HIS A O 1
ATOM 359 N N . LEU A 1 46 ? -25.766 23.188 -43.781 1 40.28 46 LEU A N 1
ATOM 360 C CA . LEU A 1 46 ? -26.859 23.875 -43.125 1 40.28 46 LEU A CA 1
ATOM 361 C C . LEU A 1 46 ? -26.906 25.344 -43.531 1 40.28 46 LEU A C 1
ATOM 363 O O . LEU A 1 46 ? -25.984 26.109 -43.188 1 40.28 46 LEU A O 1
ATOM 367 N N . HIS A 1 47 ? -27.219 25.719 -44.5 1 41.31 47 HIS A N 1
ATOM 368 C CA . HIS A 1 47 ? -27.75 27.078 -44.594 1 41.31 47 HIS A CA 1
ATOM 369 C C . HIS A 1 47 ? -28.25 27.562 -43.25 1 41.31 47 HIS A C 1
ATOM 371 O O . HIS A 1 47 ? -28.391 28.766 -43.031 1 41.31 47 HIS A O 1
ATOM 377 N N . ARG A 1 48 ? -29.219 26.75 -42.531 1 42.09 48 ARG A N 1
ATOM 378 C CA . ARG A 1 48 ? -29.969 27.031 -41.281 1 42.09 48 ARG A CA 1
ATOM 379 C C . ARG A 1 48 ? -29.031 27.172 -40.094 1 42.09 48 ARG A C 1
ATOM 381 O O . ARG A 1 48 ? -28.828 26.203 -39.344 1 42.09 48 ARG A O 1
ATOM 388 N N . TYR A 1 49 ? -28.047 27.5 -40.031 1 48.06 49 TYR A N 1
ATOM 389 C CA . TYR A 1 49 ? -27.016 27.844 -39.062 1 48.06 49 TYR A CA 1
ATOM 390 C C . TYR A 1 49 ? -27.562 28.797 -38 1 48.06 49 TYR A C 1
ATOM 392 O O . TYR A 1 49 ? -26.984 28.938 -36.906 1 48.06 49 TYR A O 1
ATOM 400 N N . MET A 1 50 ? -28.656 29.469 -38.531 1 55.28 50 MET A N 1
ATOM 401 C CA . MET A 1 50 ? -29.344 30.297 -37.531 1 55.28 50 MET A CA 1
ATOM 402 C C . MET A 1 50 ? -29.859 29.453 -36.375 1 55.28 50 MET A C 1
ATOM 404 O O . MET A 1 50 ? -29.734 29.828 -35.219 1 55.28 50 MET A O 1
ATOM 408 N N . LEU A 1 51 ? -30.469 28.312 -36.875 1 55.06 51 LEU A N 1
ATOM 409 C CA . LEU A 1 51 ? -30.969 27.438 -35.844 1 55.06 51 LEU A CA 1
ATOM 410 C C . LEU A 1 51 ? -29.828 26.922 -34.969 1 55.06 51 LEU A C 1
ATOM 412 O O . LEU A 1 51 ? -29.953 26.859 -33.75 1 55.06 51 LEU A O 1
ATOM 416 N N . PHE A 1 52 ? -28.719 26.656 -35.625 1 55.41 52 PHE A N 1
ATOM 417 C CA . PHE A 1 52 ? -27.578 26.172 -34.875 1 55.41 52 PHE A CA 1
ATOM 418 C C . PHE A 1 52 ? -27.031 27.266 -33.969 1 55.41 52 PHE A C 1
ATOM 420 O O . PHE A 1 52 ? -26.672 27 -32.812 1 55.41 52 PHE A O 1
ATOM 427 N N . ARG A 1 53 ? -27.078 28.469 -34.531 1 57.75 53 ARG A N 1
ATOM 428 C CA . ARG A 1 53 ? -26.656 29.609 -33.75 1 57.75 53 ARG A CA 1
ATOM 429 C C . ARG A 1 53 ? -27.531 29.766 -32.5 1 57.75 53 ARG A C 1
ATOM 431 O O . ARG A 1 53 ? -27.031 29.953 -31.391 1 57.75 53 ARG A O 1
ATOM 438 N N . TRP A 1 54 ? -28.797 29.625 -32.781 1 65.12 54 TRP A N 1
ATOM 439 C CA . TRP A 1 54 ? -29.703 29.781 -31.672 1 65.12 54 TRP A CA 1
ATOM 440 C C . TRP A 1 54 ? -29.547 28.625 -30.688 1 65.12 54 TRP A C 1
ATOM 442 O O . TRP A 1 54 ? -29.641 28.812 -29.469 1 65.12 54 TRP A O 1
ATOM 452 N N . ILE A 1 55 ? -29.219 27.484 -31.141 1 63.22 55 ILE A N 1
ATOM 453 C CA . ILE A 1 55 ? -29.031 26.328 -30.266 1 63.22 55 ILE A CA 1
ATOM 454 C C . ILE A 1 55 ? -27.781 26.531 -29.406 1 63.22 55 ILE A C 1
ATOM 456 O O . ILE A 1 55 ? -27.781 26.25 -28.219 1 63.22 55 ILE A O 1
ATOM 460 N N . VAL A 1 56 ? -26.797 27.062 -30.016 1 61.09 56 VAL A N 1
ATOM 461 C CA . VAL A 1 56 ? -25.562 27.281 -29.297 1 61.09 56 VAL A CA 1
ATOM 462 C C . VAL A 1 56 ? -25.75 28.391 -28.266 1 61.09 56 VAL A C 1
ATOM 464 O O . VAL A 1 56 ? -25.297 28.281 -27.125 1 61.09 56 VAL A O 1
ATOM 467 N N . ILE A 1 57 ? -26.469 29.375 -28.75 1 66.31 57 ILE A N 1
ATOM 468 C CA . ILE A 1 57 ? -26.703 30.5 -27.844 1 66.31 57 ILE A CA 1
ATOM 469 C C . ILE A 1 57 ? -27.562 30.031 -26.672 1 66.31 57 ILE A C 1
ATOM 471 O O . ILE A 1 57 ? -27.266 30.359 -25.516 1 66.31 57 ILE A O 1
ATOM 475 N N . TYR A 1 58 ? -28.531 29.312 -26.984 1 66.12 58 TYR A N 1
ATOM 476 C CA . TYR A 1 58 ? -29.391 28.797 -25.922 1 66.12 58 TYR A CA 1
ATOM 477 C C . TYR A 1 58 ? -28.625 27.844 -25 1 66.12 58 TYR A C 1
ATOM 479 O O . TYR A 1 58 ? -28.859 27.812 -23.797 1 66.12 58 TYR A O 1
ATOM 487 N N . TYR A 1 59 ? -27.797 27.125 -25.594 1 64.56 59 TYR A N 1
ATOM 488 C CA . TYR A 1 59 ? -26.969 26.219 -24.797 1 64.56 59 TYR A CA 1
ATOM 489 C C . TYR A 1 59 ? -26.047 27 -23.875 1 64.56 59 TYR A C 1
ATOM 491 O O . TYR A 1 59 ? -25.891 26.656 -22.703 1 64.56 59 TYR A O 1
ATOM 499 N N . ILE A 1 60 ? -25.562 28.016 -24.375 1 65.5 60 ILE A N 1
ATOM 500 C CA . ILE A 1 60 ? -24.672 28.844 -23.562 1 65.5 60 ILE A CA 1
ATOM 501 C C . ILE A 1 60 ? -25.469 29.5 -22.438 1 65.5 60 ILE A C 1
ATOM 503 O O . ILE A 1 60 ? -25 29.578 -21.297 1 65.5 60 ILE A O 1
ATOM 507 N N . ILE A 1 61 ? -26.625 29.953 -22.844 1 73.06 61 ILE A N 1
ATOM 508 C CA . ILE A 1 61 ? -27.484 30.578 -21.828 1 73.06 61 ILE A CA 1
ATOM 509 C C . ILE A 1 61 ? -27.875 29.547 -20.781 1 73.06 61 ILE A C 1
ATOM 511 O O . ILE A 1 61 ? -27.859 29.828 -19.578 1 73.06 61 ILE A O 1
ATOM 515 N N . TYR A 1 62 ? -28.172 28.453 -21.25 1 69.12 62 TYR A N 1
ATOM 516 C CA . TYR A 1 62 ? -28.531 27.375 -20.344 1 69.12 62 TYR A CA 1
ATOM 517 C C . TYR A 1 62 ? -27.359 27.031 -19.422 1 69.12 62 TYR A C 1
ATOM 519 O O . TYR A 1 62 ? -27.547 26.906 -18.203 1 69.12 62 TYR A O 1
ATOM 527 N N . ARG A 1 63 ? -26.25 26.969 -19.953 1 65.38 63 ARG A N 1
ATOM 528 C CA . ARG A 1 63 ? -25.078 26.641 -19.156 1 65.38 63 ARG A CA 1
ATOM 529 C C . ARG A 1 63 ? -24.766 27.734 -18.141 1 65.38 63 ARG A C 1
ATOM 531 O O . ARG A 1 63 ? -24.359 27.453 -17.016 1 65.38 63 ARG A O 1
ATOM 538 N N . CYS A 1 64 ? -24.938 28.859 -18.562 1 71.62 64 CYS A N 1
ATOM 539 C CA . CYS A 1 64 ? -24.719 29.984 -17.656 1 71.62 64 CYS A CA 1
ATOM 540 C C . CYS A 1 64 ? -25.766 30 -16.547 1 71.62 64 CYS A C 1
ATOM 542 O O . CYS A 1 64 ? -25.438 30.281 -15.391 1 71.62 64 CYS A O 1
ATOM 544 N N . ALA A 1 65 ? -26.891 29.688 -16.953 1 75.38 65 ALA A N 1
ATOM 545 C CA . ALA A 1 65 ? -27.953 29.641 -15.945 1 75.38 65 ALA A CA 1
ATOM 546 C C . ALA A 1 65 ? -27.719 28.5 -14.945 1 75.38 65 ALA A C 1
ATOM 548 O O . ALA A 1 65 ? -27.922 28.672 -13.742 1 75.38 65 ALA A O 1
ATOM 549 N N . VAL A 1 66 ? -27.344 27.453 -15.445 1 72.31 66 VAL A N 1
ATOM 550 C CA . VAL A 1 66 ? -27.062 26.297 -14.586 1 72.31 66 VAL A CA 1
ATOM 551 C C . VAL A 1 66 ? -25.891 26.609 -13.672 1 72.31 66 VAL A C 1
ATOM 553 O O . VAL A 1 66 ? -25.906 26.266 -12.492 1 72.31 66 VAL A O 1
ATOM 556 N N . PHE A 1 67 ? -24.938 27.234 -14.219 1 72.12 67 PHE A N 1
ATOM 557 C CA . PHE A 1 67 ? -23.797 27.656 -13.422 1 72.12 67 PHE A CA 1
ATOM 558 C C . PHE A 1 67 ? -24.219 28.625 -12.32 1 72.12 67 PHE A C 1
ATOM 560 O O . PHE A 1 67 ? -23.797 28.5 -11.172 1 72.12 67 PHE A O 1
ATOM 567 N N . GLY A 1 68 ? -25 29.531 -12.734 1 75.56 68 GLY A N 1
ATOM 568 C CA . GLY A 1 68 ? -25.516 30.484 -11.75 1 75.56 68 GLY A CA 1
ATOM 569 C C . GLY A 1 68 ? -26.344 29.812 -10.664 1 75.56 68 GLY A C 1
ATOM 570 O O . GLY A 1 68 ? -26.234 30.172 -9.492 1 75.56 68 GLY A O 1
ATOM 571 N N . TRP A 1 69 ? -27.031 28.906 -11.102 1 81 69 TRP A N 1
ATOM 572 C CA . TRP A 1 69 ? -27.875 28.172 -10.148 1 81 69 TRP A CA 1
ATOM 573 C C . TRP A 1 69 ? -27.016 27.375 -9.172 1 81 69 TRP A C 1
ATOM 575 O O . TRP A 1 69 ? -27.281 27.375 -7.969 1 81 69 TRP A O 1
ATOM 585 N N . TYR A 1 70 ? -26.062 26.75 -9.656 1 77.38 70 TYR A N 1
ATOM 586 C CA . TYR A 1 70 ? -25.188 25.953 -8.805 1 77.38 70 TYR A CA 1
ATOM 587 C C . TYR A 1 70 ? -24.391 26.844 -7.852 1 77.38 70 TYR A C 1
ATOM 589 O O . TYR A 1 70 ? -24.156 26.484 -6.695 1 77.38 70 TYR A O 1
ATOM 597 N N . ARG A 1 71 ? -24 27.938 -8.352 1 79.69 71 ARG A N 1
ATOM 598 C CA . ARG A 1 71 ? -23.281 28.891 -7.508 1 79.69 71 ARG A CA 1
ATOM 599 C C . ARG A 1 71 ? -24.172 29.406 -6.387 1 79.69 71 ARG A C 1
ATOM 601 O O . ARG A 1 71 ? -23.703 29.625 -5.266 1 79.69 71 ARG A O 1
ATOM 608 N N . TYR A 1 72 ? -25.328 29.594 -6.777 1 86.69 72 TYR A N 1
ATOM 609 C CA . TYR A 1 72 ? -26.281 30.031 -5.766 1 86.69 72 TYR A CA 1
ATOM 610 C C . TYR A 1 72 ? -26.5 28.969 -4.703 1 86.69 72 TYR A C 1
ATOM 612 O O . TYR A 1 72 ? -26.5 29.266 -3.508 1 86.69 72 TYR A O 1
ATOM 620 N N . GLN A 1 73 ? -26.609 27.812 -5.109 1 86.12 73 GLN A N 1
ATOM 621 C CA . GLN A 1 73 ? -26.812 26.703 -4.184 1 86.12 73 GLN A CA 1
ATOM 622 C C . GLN A 1 73 ? -25.609 26.531 -3.256 1 86.12 73 GLN A C 1
ATOM 624 O O . GLN A 1 73 ? -25.766 26.219 -2.072 1 86.12 73 GLN A O 1
ATOM 629 N N . LEU A 1 74 ? -24.5 26.734 -3.791 1 87 74 LEU A N 1
ATOM 630 C CA . LEU A 1 74 ? -23.281 26.609 -2.998 1 87 74 LEU A CA 1
ATOM 631 C C . LEU A 1 74 ? -23.188 27.719 -1.957 1 87 74 LEU A C 1
ATOM 633 O O . LEU A 1 74 ? -22.766 27.484 -0.822 1 87 74 LEU A O 1
ATOM 637 N N . LYS A 1 75 ? -23.531 28.875 -2.342 1 89.31 75 LYS A N 1
ATOM 638 C CA . LYS A 1 75 ? -23.5 30 -1.408 1 89.31 75 LYS A CA 1
ATOM 639 C C . LYS A 1 75 ? -24.516 29.812 -0.288 1 89.31 75 LYS A C 1
ATOM 641 O O . LYS A 1 75 ? -24.25 30.188 0.859 1 89.31 75 LYS A O 1
ATOM 646 N N . GLU A 1 76 ? -25.578 29.25 -0.691 1 92.25 76 GLU A N 1
ATOM 647 C CA . GLU A 1 76 ? -26.594 28.969 0.319 1 92.25 76 GLU A CA 1
ATOM 648 C C . GLU A 1 76 ? -26.141 27.891 1.28 1 92.25 76 GLU A C 1
ATOM 650 O O . GLU A 1 76 ? -26.375 27.969 2.486 1 92.25 76 GLU A O 1
ATOM 655 N N . LYS A 1 77 ? -25.578 26.922 0.718 1 91.25 77 LYS A N 1
ATOM 656 C CA . LYS A 1 77 ? -25.016 25.844 1.54 1 91.25 77 LYS A CA 1
ATOM 657 C C . LYS A 1 77 ? -23.969 26.375 2.504 1 91.25 77 LYS A C 1
ATOM 659 O O . LYS A 1 77 ? -23.891 25.953 3.658 1 91.25 77 LYS A O 1
ATOM 664 N N . LEU A 1 78 ? -23.156 27.25 1.998 1 93.31 78 LEU A N 1
ATOM 665 C CA . LEU A 1 78 ? -22.125 27.875 2.82 1 93.31 78 LEU A CA 1
ATOM 666 C C . LEU A 1 78 ? -22.75 28.672 3.961 1 93.31 78 LEU A C 1
ATOM 668 O O . LEU A 1 78 ? -22.312 28.562 5.109 1 93.31 78 LEU A O 1
ATOM 672 N N . ARG A 1 79 ? -23.719 29.406 3.666 1 94.44 79 ARG A N 1
ATOM 673 C CA . ARG A 1 79 ? -24.391 30.219 4.672 1 94.44 79 ARG A CA 1
ATOM 674 C C . ARG A 1 79 ? -25.047 29.328 5.73 1 94.44 79 ARG A C 1
ATOM 676 O O . ARG A 1 79 ? -24.922 29.594 6.93 1 94.44 79 ARG A O 1
ATOM 683 N N . LYS A 1 80 ? -25.672 28.344 5.285 1 94.69 80 LYS A N 1
ATOM 684 C CA . LYS A 1 80 ? -26.359 27.438 6.211 1 94.69 80 LYS A CA 1
ATOM 685 C C . LYS A 1 80 ? -25.359 26.75 7.133 1 94.69 80 LYS A C 1
ATOM 687 O O . LYS A 1 80 ? -25.641 26.547 8.32 1 94.69 80 LYS A O 1
ATOM 692 N N . LYS A 1 81 ? -24.25 26.344 6.539 1 94.69 81 LYS A N 1
ATOM 693 C CA . LYS A 1 81 ? -23.234 25.688 7.348 1 94.69 81 LYS A CA 1
ATOM 694 C C . LYS A 1 81 ? -22.641 26.641 8.383 1 94.69 81 LYS A C 1
ATOM 696 O O . LYS A 1 81 ? -22.406 26.266 9.531 1 94.69 81 LYS A O 1
ATOM 701 N N . LYS A 1 82 ? -22.422 27.859 8.039 1 93.94 82 LYS A N 1
ATOM 702 C CA . LYS A 1 82 ? -21.891 28.859 8.969 1 93.94 82 LYS A CA 1
ATOM 703 C C . LYS A 1 82 ? -22.906 29.156 10.086 1 93.94 82 LYS A C 1
ATOM 705 O O . LYS A 1 82 ? -22.516 29.312 11.242 1 93.94 82 LYS A O 1
ATOM 710 N N . ASP A 1 83 ? -24.141 29.156 9.68 1 94.88 83 ASP A N 1
ATOM 711 C CA . ASP A 1 83 ? -25.188 29.359 10.672 1 94.88 83 ASP A CA 1
ATOM 712 C C . ASP A 1 83 ? -25.281 28.172 11.633 1 94.88 83 ASP A C 1
ATOM 714 O O . ASP A 1 83 ? -25.5 28.359 12.836 1 94.88 83 ASP A O 1
ATOM 718 N N . ASP A 1 84 ? -25.125 27.078 11.07 1 94.38 84 ASP A N 1
ATOM 719 C CA . ASP A 1 84 ? -25.141 25.875 11.883 1 94.38 84 ASP A CA 1
ATOM 720 C C . ASP A 1 84 ? -24.016 25.875 12.906 1 94.38 84 ASP A C 1
ATOM 722 O O . ASP A 1 84 ? -24.203 25.469 14.055 1 94.38 84 ASP A O 1
ATOM 726 N N . ILE A 1 85 ? -22.859 26.281 12.523 1 93.31 85 ILE A N 1
ATOM 727 C CA . ILE A 1 85 ? -21.703 26.328 13.406 1 93.31 85 ILE A CA 1
ATOM 728 C C . ILE A 1 85 ? -21.938 27.328 14.523 1 93.31 85 ILE A C 1
ATOM 730 O O . ILE A 1 85 ? -21.656 27.062 15.688 1 93.31 85 ILE A O 1
ATOM 734 N N . LEU A 1 86 ? -22.469 28.438 14.203 1 93.12 86 LEU A N 1
ATOM 735 C CA . LEU A 1 86 ? -22.75 29.484 15.195 1 93.12 86 LEU A CA 1
ATOM 736 C C . LEU A 1 86 ? -23.828 29 16.172 1 93.12 86 LEU A C 1
ATOM 738 O O . LEU A 1 86 ? -23.734 29.281 17.375 1 93.12 86 LEU A O 1
ATOM 742 N N . ASP A 1 87 ? -24.797 28.312 15.633 1 94.44 87 ASP A N 1
ATOM 743 C CA . ASP A 1 87 ? -25.859 27.781 16.484 1 94.44 87 ASP A CA 1
ATOM 744 C C . ASP A 1 87 ? -25.297 26.766 17.469 1 94.44 87 ASP A C 1
ATOM 746 O O . ASP A 1 87 ? -25.719 26.734 18.625 1 94.44 87 ASP A O 1
ATOM 750 N N . LYS A 1 88 ? -24.438 25.969 17.047 1 93.06 88 LYS A N 1
ATOM 751 C CA . LYS A 1 88 ? -23.844 24.938 17.906 1 93.06 88 LYS A CA 1
ATOM 752 C C . LYS A 1 88 ? -23.016 25.578 19.016 1 93.06 88 LYS A C 1
ATOM 754 O O . LYS A 1 88 ? -23.031 25.109 20.156 1 93.06 88 LYS A O 1
ATOM 759 N N . HIS A 1 89 ? -22.297 26.625 18.672 1 93.75 89 HIS A N 1
ATOM 760 C CA . HIS A 1 89 ? -21.531 27.344 19.688 1 93.75 89 HIS A CA 1
ATOM 761 C C . HIS A 1 89 ? -22.453 28.016 20.703 1 93.75 89 HIS A C 1
ATOM 763 O O . HIS A 1 89 ? -22.156 28.062 21.891 1 93.75 89 HIS A O 1
ATOM 769 N N . GLY A 1 90 ? -23.547 28.516 20.141 1 92.62 90 GLY A N 1
ATOM 770 C CA . GLY A 1 90 ? -24.547 29.078 21.031 1 92.62 90 GLY A CA 1
ATOM 771 C C . GLY A 1 90 ? -25.172 28.062 21.969 1 92.62 90 GLY A C 1
ATOM 772 O O . GLY A 1 90 ? -25.344 28.344 23.156 1 92.62 90 GLY A O 1
ATOM 773 N N . ARG A 1 91 ? -25.484 26.938 21.516 1 91.62 91 ARG A N 1
ATOM 774 C CA . ARG A 1 91 ? -26.062 25.859 22.328 1 91.62 91 ARG A CA 1
ATOM 775 C C . ARG A 1 91 ? -25.078 25.391 23.391 1 91.62 91 ARG A C 1
ATOM 777 O O . ARG A 1 91 ? -25.469 25.078 24.516 1 91.62 91 ARG A O 1
ATOM 784 N N . LEU A 1 92 ? -23.812 25.297 22.953 1 93.25 92 LEU A N 1
ATOM 785 C CA . LEU A 1 92 ? -22.797 24.891 23.922 1 93.25 92 LEU A CA 1
ATOM 786 C C . LEU A 1 92 ? -22.656 25.922 25.031 1 93.25 92 LEU A C 1
ATOM 788 O O . LEU A 1 92 ? -22.5 25.562 26.203 1 93.25 92 LEU A O 1
ATOM 792 N N . HIS A 1 93 ? -22.703 27.172 24.734 1 92.81 93 HIS A N 1
ATOM 793 C CA . HIS A 1 93 ? -22.625 28.25 25.719 1 92.81 93 HIS A CA 1
ATOM 794 C C . HIS A 1 93 ? -23.781 28.156 26.703 1 92.81 93 HIS A C 1
ATOM 796 O O . HIS A 1 93 ? -23.578 28.328 27.922 1 92.81 93 HIS A O 1
ATOM 802 N N . GLU A 1 94 ? -24.953 27.844 26.234 1 92.5 94 GLU A N 1
ATOM 803 C CA . GLU A 1 94 ? -26.125 27.719 27.078 1 92.5 94 GLU A CA 1
ATOM 804 C C . GLU A 1 94 ? -26.016 26.5 28 1 92.5 94 GLU A C 1
ATOM 806 O O . GLU A 1 94 ? -26.406 26.578 29.172 1 92.5 94 GLU A O 1
ATOM 811 N N . LYS A 1 95 ? -25.516 25.484 27.469 1 90.12 95 LYS A N 1
ATOM 812 C CA . LYS A 1 95 ? -25.344 24.266 28.266 1 90.12 95 LYS A CA 1
ATOM 813 C C . LYS A 1 95 ? -24.375 24.516 29.438 1 90.12 95 LYS A C 1
ATOM 815 O O . LYS A 1 95 ? -24.625 24.094 30.562 1 90.12 95 LYS A O 1
ATOM 820 N N . LEU A 1 96 ? -23.297 25.203 29.203 1 90.25 96 LEU A N 1
ATOM 821 C CA . LEU A 1 96 ? -22.234 25.375 30.188 1 90.25 96 LEU A CA 1
ATOM 822 C C . LEU A 1 96 ? -22.594 26.469 31.188 1 90.25 96 LEU A C 1
ATOM 824 O O . LEU A 1 96 ? -22.047 26.5 32.312 1 90.25 96 LEU A O 1
ATOM 828 N N . LYS A 1 97 ? -23.5 27.375 30.875 1 86.56 97 LYS A N 1
ATOM 829 C CA . LYS A 1 97 ? -23.984 28.391 31.812 1 86.56 97 LYS A CA 1
ATOM 830 C C . LYS A 1 97 ? -24.812 27.75 32.938 1 86.56 97 LYS A C 1
ATOM 832 O O . LYS A 1 97 ? -24.844 28.234 34.062 1 86.56 97 LYS A O 1
ATOM 837 N N . ALA A 1 98 ? -25.422 26.719 32.625 1 79.38 98 ALA A N 1
ATOM 838 C CA . ALA A 1 98 ? -26.281 26.031 33.562 1 79.38 98 ALA A CA 1
ATOM 839 C C . ALA A 1 98 ? -25.453 25.312 34.625 1 79.38 98 ALA A C 1
ATOM 841 O O . ALA A 1 98 ? -25.938 25 35.719 1 79.38 98 ALA A O 1
ATOM 842 N N . THR A 1 99 ? -24.188 25.047 34.281 1 72.19 99 THR A N 1
ATOM 843 C CA . THR A 1 99 ? -23.328 24.328 35.219 1 72.19 99 THR A CA 1
ATOM 844 C C . THR A 1 99 ? -22.625 25.312 36.156 1 72.19 99 THR A C 1
ATOM 846 O O . THR A 1 99 ? -21.875 26.172 35.719 1 72.19 99 THR A O 1
ATOM 849 N N . LYS A 1 100 ? -23.125 25.859 37.469 1 62.53 100 LYS A N 1
ATOM 850 C CA . LYS A 1 100 ? -22.766 26.922 38.406 1 62.53 100 LYS A CA 1
ATOM 851 C C . LYS A 1 100 ? -21.422 26.641 39.062 1 62.53 100 LYS A C 1
ATOM 853 O O . LYS A 1 100 ? -20.625 27.562 39.25 1 62.53 100 LYS A O 1
ATOM 858 N N . ASP A 1 101 ? -21.094 25.375 39.438 1 66.88 101 ASP A N 1
ATOM 859 C CA . ASP A 1 101 ? -19.891 25.125 40.25 1 66.88 101 ASP A CA 1
ATOM 860 C C . ASP A 1 101 ? -19.078 23.984 39.656 1 66.88 101 ASP A C 1
ATOM 862 O O . ASP A 1 101 ? -19.312 22.812 39.938 1 66.88 101 ASP A O 1
ATOM 866 N N . PRO A 1 102 ? -18.031 24.391 38.688 1 74.69 102 PRO A N 1
ATOM 867 C CA . PRO A 1 102 ? -17.266 23.328 38.031 1 74.69 102 PRO A CA 1
ATOM 868 C C . PRO A 1 102 ? -16.281 22.656 38.969 1 74.69 102 PRO A C 1
ATOM 870 O O . PRO A 1 102 ? -15.688 23.312 39.844 1 74.69 102 PRO A O 1
ATOM 873 N N . ALA A 1 103 ? -16.234 21.312 39.031 1 79.56 103 ALA A N 1
ATOM 874 C CA . ALA A 1 103 ? -15.297 20.547 39.844 1 79.56 103 ALA A CA 1
ATOM 875 C C . ALA A 1 103 ? -13.852 20.859 39.469 1 79.56 103 ALA A C 1
ATOM 877 O O . ALA A 1 103 ? -12.961 20.812 40.344 1 79.56 103 ALA A O 1
ATOM 878 N N . VAL A 1 104 ? -13.602 21.234 38.219 1 88.25 104 VAL A N 1
ATOM 879 C CA . VAL A 1 104 ? -12.289 21.609 37.719 1 88.25 104 VAL A CA 1
ATOM 880 C C . VAL A 1 104 ? -12.414 22.875 36.844 1 88.25 104 VAL A C 1
ATOM 882 O O . VAL A 1 104 ? -13.289 22.969 36 1 88.25 104 VAL A O 1
ATOM 885 N N . THR A 1 105 ? -11.539 23.781 37.156 1 87.5 105 THR A N 1
ATOM 886 C CA . THR A 1 105 ? -11.57 25.031 36.406 1 87.5 105 THR A CA 1
ATOM 887 C C . THR A 1 105 ? -10.859 24.875 35.062 1 87.5 105 THR A C 1
ATOM 889 O O . THR A 1 105 ? -10.102 23.922 34.875 1 87.5 105 THR A O 1
ATOM 892 N N . VAL A 1 106 ? -11.109 25.766 34.188 1 88.12 106 VAL A N 1
ATOM 893 C CA . VAL A 1 106 ? -10.523 25.797 32.875 1 88.12 106 VAL A CA 1
ATOM 894 C C . VAL A 1 106 ? -9.008 25.875 32.969 1 88.12 106 VAL A C 1
ATOM 896 O O . VAL A 1 106 ? -8.289 25.156 32.25 1 88.12 106 VAL A O 1
ATOM 899 N N . ASP A 1 107 ? -8.523 26.688 33.875 1 89.44 107 ASP A N 1
ATOM 900 C CA . ASP A 1 107 ? -7.086 26.891 34 1 89.44 107 ASP A CA 1
ATOM 901 C C . ASP A 1 107 ? -6.414 25.656 34.594 1 89.44 107 ASP A C 1
ATOM 903 O O . ASP A 1 107 ? -5.309 25.281 34.188 1 89.44 107 ASP A O 1
ATOM 907 N N . GLN A 1 108 ? -7.121 25.062 35.5 1 89.25 108 GLN A N 1
ATOM 908 C CA . GLN A 1 108 ? -6.586 23.844 36.094 1 89.25 108 GLN A CA 1
ATOM 909 C C . GLN A 1 108 ? -6.488 22.719 35.062 1 89.25 108 GLN A C 1
ATOM 911 O O . GLN A 1 108 ? -5.473 22.016 35 1 89.25 108 GLN A O 1
ATOM 916 N N . ALA A 1 109 ? -7.492 22.609 34.312 1 89 109 ALA A N 1
ATOM 917 C CA . ALA A 1 109 ? -7.516 21.562 33.281 1 89 109 ALA A CA 1
ATOM 918 C C . ALA A 1 109 ? -6.441 21.797 32.219 1 89 109 ALA A C 1
ATOM 920 O O . ALA A 1 109 ? -5.797 20.844 31.766 1 89 109 ALA A O 1
ATOM 921 N N . GLY A 1 110 ? -6.238 22.984 31.844 1 87.88 110 GLY A N 1
ATOM 922 C CA . GLY A 1 110 ? -5.305 23.328 30.781 1 87.88 110 GLY A CA 1
ATOM 923 C C . GLY A 1 110 ? -3.854 23.172 31.203 1 87.88 110 GLY A C 1
ATOM 924 O O . GLY A 1 110 ? -2.982 22.969 30.344 1 87.88 110 GLY A O 1
ATOM 925 N N . GLU A 1 111 ? -3.559 23.203 32.469 1 86.94 111 GLU A N 1
ATOM 926 C CA . GLU A 1 111 ? -2.186 23.141 32.969 1 86.94 111 GLU A CA 1
ATOM 927 C C . GLU A 1 111 ? -1.752 21.703 33.219 1 86.94 111 GLU A C 1
ATOM 929 O O . GLU A 1 111 ? -0.557 21.422 33.281 1 86.94 111 GLU A O 1
ATOM 934 N N . MET A 1 112 ? -2.674 20.859 33.25 1 88.38 112 MET A N 1
ATOM 935 C CA . MET A 1 112 ? -2.355 19.469 33.531 1 88.38 112 MET A CA 1
ATOM 936 C C . MET A 1 112 ? -1.893 18.734 32.281 1 88.38 112 MET A C 1
ATOM 938 O O . MET A 1 112 ? -2.412 18.969 31.188 1 88.38 112 MET A O 1
ATOM 942 N N . SER A 1 113 ? -0.855 17.875 32.4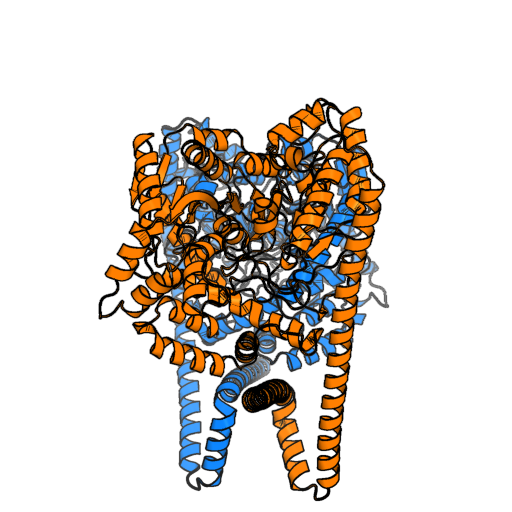69 1 88.69 113 SER A N 1
ATOM 943 C CA . SER A 1 113 ? -0.462 16.938 31.438 1 88.69 113 SER A CA 1
ATOM 944 C C . SER A 1 113 ? -1.428 15.766 31.344 1 88.69 113 SER A C 1
ATOM 946 O O . SER A 1 113 ? -2.256 15.57 32.25 1 88.69 113 SER A O 1
ATOM 948 N N . ILE A 1 114 ? -1.337 15.062 30.281 1 93.12 114 ILE A N 1
ATOM 949 C CA . ILE A 1 114 ? -2.203 13.906 30.109 1 93.12 114 ILE A CA 1
ATOM 950 C C . ILE A 1 114 ? -1.997 12.922 31.25 1 93.12 114 ILE A C 1
ATOM 952 O O . ILE A 1 114 ? -2.957 12.336 31.75 1 93.12 114 ILE A O 1
ATOM 956 N N . SER A 1 115 ? -0.761 12.797 31.688 1 91.88 115 SER A N 1
ATOM 957 C CA . SER A 1 115 ? -0.456 11.898 32.812 1 91.88 115 SER A CA 1
ATOM 958 C C . SER A 1 115 ? -1.109 12.367 34.094 1 91.88 115 SER A C 1
ATOM 960 O O . SER A 1 115 ? -1.64 11.562 34.875 1 91.88 115 SER A O 1
ATOM 962 N N . GLN A 1 116 ? -1.121 13.617 34.312 1 92.06 116 GLN A N 1
ATOM 963 C CA . GLN A 1 116 ? -1.737 14.188 35.5 1 92.06 116 GLN A CA 1
ATOM 964 C C . GLN A 1 116 ? -3.258 14.062 35.438 1 92.06 116 GLN A C 1
ATOM 966 O O . GLN A 1 116 ? -3.895 13.758 36.438 1 92.06 116 GLN A O 1
ATOM 971 N N . ILE A 1 117 ? -3.756 14.305 34.312 1 94.62 117 ILE A N 1
ATOM 972 C CA . ILE A 1 117 ? -5.195 14.164 34.125 1 94.62 117 ILE A CA 1
ATOM 973 C C . ILE A 1 117 ? -5.609 12.719 34.406 1 94.62 117 ILE A C 1
ATOM 975 O O . ILE A 1 117 ? -6.605 12.484 35.094 1 94.62 117 ILE A O 1
ATOM 979 N N . ARG A 1 118 ? -4.848 11.805 33.875 1 94 118 ARG A N 1
ATOM 980 C CA . ARG A 1 118 ? -5.121 10.391 34.062 1 94 118 ARG A CA 1
ATOM 981 C C . ARG A 1 118 ? -5.133 10.031 35.562 1 94 118 ARG A C 1
ATOM 983 O O . ARG A 1 118 ? -6.016 9.297 36.031 1 94 118 ARG A O 1
ATOM 990 N N . GLU A 1 119 ? -4.203 10.57 36.281 1 92.94 119 GLU A N 1
ATOM 991 C CA . GLU A 1 119 ? -4.121 10.312 37.719 1 92.94 119 GLU A CA 1
ATOM 992 C C . GLU A 1 119 ? -5.344 10.859 38.438 1 92.94 119 GLU A C 1
ATOM 994 O O . GLU A 1 119 ? -5.891 10.203 39.344 1 92.94 119 GLU A O 1
ATOM 999 N N . GLN A 1 120 ? -5.758 11.992 38.062 1 93.5 120 GLN A N 1
ATOM 1000 C CA . GLN A 1 120 ? -6.91 12.625 38.688 1 93.5 120 GLN A CA 1
ATOM 1001 C C . GLN A 1 120 ? -8.195 11.867 38.375 1 93.5 120 GLN A C 1
ATOM 1003 O O . GLN A 1 120 ? -9.07 11.734 39.219 1 93.5 120 GLN A O 1
ATOM 1008 N N . LEU A 1 121 ? -8.328 11.383 37.188 1 94.5 121 LEU A N 1
ATOM 1009 C CA . LEU A 1 121 ? -9.5 10.617 36.781 1 94.5 121 LEU A CA 1
ATOM 1010 C C . LEU A 1 121 ? -9.555 9.273 37.5 1 94.5 121 LEU A C 1
ATOM 1012 O O . LEU A 1 121 ? -10.617 8.867 37.969 1 94.5 121 LEU A O 1
ATOM 1016 N N . ARG A 1 122 ? -8.43 8.656 37.562 1 92.88 122 ARG A N 1
ATOM 1017 C CA . ARG A 1 122 ? -8.375 7.328 38.156 1 92.88 122 ARG A CA 1
ATOM 1018 C C . ARG A 1 122 ? -8.578 7.402 39.656 1 92.88 122 ARG A C 1
ATOM 1020 O O . ARG A 1 122 ? -9.133 6.484 40.281 1 92.88 122 ARG A O 1
ATOM 1027 N N . SER A 1 123 ? -8.102 8.5 40.344 1 91.12 123 SER A N 1
ATOM 1028 C CA . SER A 1 123 ? -8.305 8.703 41.781 1 91.12 123 SER A CA 1
ATOM 1029 C C . SER A 1 123 ? -9.703 9.227 42.062 1 91.12 123 SER A C 1
ATOM 1031 O O . SER A 1 123 ? -10.062 9.453 43.219 1 91.12 123 SER A O 1
ATOM 1033 N N . LYS A 1 124 ? -10.438 9.555 41.062 1 89.94 124 LYS A N 1
ATOM 1034 C CA . LYS A 1 124 ? -11.836 9.984 41.156 1 89.94 124 LYS A CA 1
ATOM 1035 C C . LYS A 1 124 ? -11.938 11.375 41.781 1 89.94 124 LYS A C 1
ATOM 1037 O O . LYS A 1 124 ? -12.945 11.695 42.406 1 89.94 124 LYS A O 1
ATOM 1042 N N . LYS A 1 125 ? -10.891 12.047 41.656 1 91.44 125 LYS A N 1
ATOM 1043 C CA . LYS A 1 125 ? -10.938 13.438 42.094 1 91.44 125 LYS A CA 1
ATOM 1044 C C . LYS A 1 125 ? -11.75 14.297 41.125 1 91.44 125 LYS A C 1
ATOM 1046 O O . LYS A 1 125 ? -12.344 15.305 41.531 1 91.44 125 LYS A O 1
ATOM 1051 N N . ILE A 1 126 ? -11.602 13.953 39.875 1 93.38 126 ILE A N 1
ATOM 1052 C CA . ILE A 1 126 ? -12.398 14.602 38.844 1 93.38 126 ILE A CA 1
ATOM 1053 C C . ILE A 1 126 ? -13.062 13.539 37.969 1 93.38 126 ILE A C 1
ATOM 1055 O O . ILE A 1 126 ? -12.562 12.414 37.844 1 93.38 126 ILE A O 1
ATOM 1059 N N . SER A 1 127 ? -14.211 13.891 37.469 1 94.69 127 SER A N 1
ATOM 1060 C CA . SER A 1 127 ? -14.875 12.992 36.531 1 94.69 127 SER A CA 1
ATOM 1061 C C . SER A 1 127 ? -14.578 13.375 35.062 1 94.69 127 SER A C 1
ATOM 1063 O O . SER A 1 127 ? -14.102 14.477 34.812 1 94.69 127 SER A O 1
ATOM 1065 N N . ALA A 1 128 ? -14.781 12.438 34.219 1 96.12 128 ALA A N 1
ATOM 1066 C CA . ALA A 1 128 ? -14.609 12.711 32.781 1 96.12 128 ALA A CA 1
ATOM 1067 C C . ALA A 1 128 ? -15.547 13.82 32.312 1 96.12 128 ALA A C 1
ATOM 1069 O O . ALA A 1 128 ? -15.195 14.625 31.469 1 96.12 128 ALA A O 1
ATOM 1070 N N . VAL A 1 129 ? -16.75 13.898 32.906 1 95.06 129 VAL A N 1
ATOM 1071 C CA . VAL A 1 129 ? -17.734 14.914 32.531 1 95.06 129 VAL A CA 1
ATOM 1072 C C . VAL A 1 129 ? -17.234 16.297 32.969 1 95.06 129 VAL A C 1
ATOM 1074 O O . VAL A 1 129 ? -17.359 17.266 32.25 1 95.06 129 VAL A O 1
ATOM 1077 N N . ASP A 1 130 ? -16.641 16.312 34.156 1 94.12 130 ASP A N 1
ATOM 1078 C CA . ASP A 1 130 ? -16.078 17.562 34.656 1 94.12 130 ASP A CA 1
ATOM 1079 C C . ASP A 1 130 ? -14.953 18.047 33.75 1 94.12 130 ASP A C 1
ATOM 1081 O O . ASP A 1 130 ? -14.852 19.25 33.469 1 94.12 130 ASP A O 1
ATOM 1085 N N . LEU A 1 131 ? -14.172 17.141 33.406 1 95.25 131 LEU A N 1
ATOM 1086 C CA . LEU A 1 131 ? -13.039 17.469 32.562 1 95.25 131 LEU A CA 1
ATOM 1087 C C . LEU A 1 131 ? -13.516 17.953 31.188 1 95.25 131 LEU A C 1
ATOM 1089 O O . LEU A 1 131 ? -12.984 18.938 30.656 1 95.25 131 LEU A O 1
ATOM 1093 N N . LEU A 1 132 ? -14.477 17.281 30.625 1 96 132 LEU A N 1
ATOM 1094 C CA . LEU A 1 132 ? -15.039 17.672 29.328 1 96 132 LEU A CA 1
ATOM 1095 C C . LEU A 1 132 ? -15.625 19.078 29.391 1 96 132 LEU A C 1
ATOM 1097 O O . LEU A 1 132 ? -15.422 19.875 28.484 1 96 132 LEU A O 1
ATOM 1101 N N . ASP A 1 133 ? -16.297 19.375 30.469 1 94.56 133 ASP A N 1
ATOM 1102 C CA . ASP A 1 133 ? -16.906 20.688 30.656 1 94.56 133 ASP A CA 1
ATOM 1103 C C . ASP A 1 133 ? -15.836 21.781 30.688 1 94.56 133 ASP A C 1
ATOM 1105 O O . ASP A 1 133 ? -16.016 22.844 30.094 1 94.56 133 ASP A O 1
ATOM 1109 N N . ALA A 1 134 ? -14.805 21.484 31.344 1 94.62 134 ALA A N 1
ATOM 1110 C CA . ALA A 1 134 ? -13.727 22.469 31.453 1 94.62 134 ALA A CA 1
ATOM 1111 C C . ALA A 1 134 ? -13.117 22.75 30.078 1 94.62 134 ALA A C 1
ATOM 1113 O O . ALA A 1 134 ? -12.883 23.922 29.734 1 94.62 134 ALA A O 1
ATOM 1114 N N . PHE A 1 135 ? -12.883 21.766 29.312 1 95.75 135 PHE A N 1
ATOM 1115 C CA . PHE A 1 135 ? -12.273 21.938 28.016 1 95.75 135 PHE A CA 1
ATOM 1116 C C . PHE A 1 135 ? -13.258 22.562 27.031 1 95.75 135 PHE A C 1
ATOM 1118 O O . PHE A 1 135 ? -12.875 23.328 26.141 1 95.75 135 PHE A O 1
ATOM 1125 N N . GLN A 1 136 ? -14.516 22.234 27.156 1 95.44 136 GLN A N 1
ATOM 1126 C CA . GLN A 1 136 ? -15.531 22.859 26.328 1 95.44 136 GLN A CA 1
ATOM 1127 C C . GLN A 1 136 ? -15.617 24.359 26.594 1 95.44 136 GLN A C 1
ATOM 1129 O O . GLN A 1 136 ? -15.82 25.156 25.672 1 95.44 136 GLN A O 1
ATOM 1134 N N . ARG A 1 137 ? -15.469 24.75 27.844 1 94.06 137 ARG A N 1
ATOM 1135 C CA . ARG A 1 137 ? -15.453 26.172 28.188 1 94.06 137 ARG A CA 1
ATOM 1136 C C . ARG A 1 137 ? -14.258 26.875 27.547 1 94.06 137 ARG A C 1
ATOM 1138 O O . ARG A 1 137 ? -14.383 27.969 27.016 1 94.06 137 ARG A O 1
ATOM 1145 N N . ARG A 1 138 ? -13.164 26.203 27.609 1 94 138 ARG A N 1
ATOM 1146 C CA . ARG A 1 138 ? -11.969 26.75 27 1 94 138 ARG A CA 1
ATOM 1147 C C . ARG A 1 138 ? -12.133 26.859 25.484 1 94 138 ARG A C 1
ATOM 1149 O O . ARG A 1 138 ? -11.641 27.797 24.859 1 94 138 ARG A O 1
ATOM 1156 N N . ALA A 1 139 ? -12.742 25.875 24.938 1 93.75 139 ALA A N 1
ATOM 1157 C CA . ALA A 1 139 ? -12.984 25.875 23.5 1 93.75 139 ALA A CA 1
ATOM 1158 C C . ALA A 1 139 ? -13.844 27.078 23.094 1 93.75 139 ALA A C 1
ATOM 1160 O O . ALA A 1 139 ? -13.609 27.688 22.047 1 93.75 139 ALA A O 1
ATOM 1161 N N . LEU A 1 140 ? -14.805 27.422 23.875 1 92.38 140 LEU A N 1
ATOM 1162 C CA . LEU A 1 140 ? -15.656 28.578 23.609 1 92.38 140 LEU A CA 1
ATOM 1163 C C . LEU A 1 140 ? -14.852 29.875 23.672 1 92.38 140 LEU A C 1
ATOM 1165 O O . LEU A 1 140 ? -15.039 30.766 22.844 1 92.38 140 LEU A O 1
ATOM 1169 N N . ASP A 1 141 ? -13.977 29.891 24.609 1 91.69 141 ASP A N 1
ATOM 1170 C CA . ASP A 1 141 ? -13.109 31.062 24.734 1 91.69 141 ASP A CA 1
ATOM 1171 C C . ASP A 1 141 ? -12.18 31.172 23.516 1 91.69 141 ASP A C 1
ATOM 1173 O O . ASP A 1 141 ? -11.945 32.281 23.016 1 91.69 141 ASP A O 1
ATOM 1177 N N . THR A 1 142 ? -11.688 30.062 23.156 1 91.62 142 THR A N 1
ATOM 1178 C CA . THR A 1 142 ? -10.797 30.031 22 1 91.62 142 THR A CA 1
ATOM 1179 C C . THR A 1 142 ? -11.531 30.438 20.734 1 91.62 142 THR A C 1
ATOM 1181 O O . THR A 1 142 ? -10.977 31.109 19.875 1 91.62 142 THR A O 1
ATOM 1184 N N . PHE A 1 143 ? -12.734 29.984 20.594 1 91.56 143 PHE A N 1
ATOM 1185 C CA . PHE A 1 143 ? -13.531 30.344 19.422 1 91.56 143 PHE A CA 1
ATOM 1186 C C . PHE A 1 143 ? -13.742 31.844 19.344 1 91.56 143 PHE A C 1
ATOM 1188 O O . PHE A 1 143 ? -13.781 32.406 18.266 1 91.56 143 PHE A O 1
ATOM 1195 N N . ARG A 1 144 ? -13.828 32.5 20.422 1 88.38 144 ARG A N 1
ATOM 1196 C CA . ARG A 1 144 ? -14.023 33.938 20.469 1 88.38 144 ARG A CA 1
ATOM 1197 C C . ARG A 1 144 ? -12.75 34.688 20.078 1 88.38 144 ARG A C 1
ATOM 1199 O O . ARG A 1 144 ? -12.812 35.688 19.391 1 88.38 144 ARG A O 1
ATOM 1206 N N . SER A 1 145 ? -11.672 34.094 20.422 1 87.25 145 SER A N 1
ATOM 1207 C CA . SER A 1 145 ? -10.398 34.781 20.156 1 87.25 145 SER A CA 1
ATOM 1208 C C . SER A 1 145 ? -9.836 34.344 18.797 1 87.25 145 SER A C 1
ATOM 1210 O O . SER A 1 145 ? -9.227 35.156 18.094 1 87.25 145 SER A O 1
ATOM 1212 N N . SER A 1 146 ? -10 33.094 18.469 1 88 146 SER A N 1
ATOM 1213 C CA . SER A 1 146 ? -9.484 32.531 17.219 1 88 146 SER A CA 1
ATOM 1214 C C . SER A 1 146 ? -10.523 31.641 16.562 1 88 146 SER A C 1
ATOM 1216 O O . SER A 1 146 ? -10.359 30.422 16.5 1 88 146 SER A O 1
ATOM 1218 N N . PRO A 1 147 ? -11.477 32.25 16.016 1 84.44 147 PRO A N 1
ATOM 1219 C CA . PRO A 1 147 ? -12.57 31.453 15.461 1 84.44 147 PRO A CA 1
ATOM 1220 C C . PRO A 1 147 ? -12.109 30.5 14.359 1 84.44 147 PRO A C 1
ATOM 1222 O O . PRO A 1 147 ? -12.695 29.422 14.188 1 84.44 147 PRO A O 1
ATOM 1225 N N . GLY A 1 148 ? -11.109 30.734 13.727 1 91.75 148 GLY A N 1
ATOM 1226 C CA . GLY A 1 148 ? -10.688 29.938 12.586 1 91.75 148 GLY A CA 1
ATOM 1227 C C . GLY A 1 148 ? -9.984 28.656 12.984 1 91.75 148 GLY A C 1
ATOM 1228 O O . GLY A 1 148 ? -9.609 27.844 12.125 1 91.75 148 GLY A O 1
ATOM 1229 N N . ALA A 1 149 ? -9.875 28.359 14.25 1 94.5 149 ALA A N 1
ATOM 1230 C CA . ALA A 1 149 ? -9.18 27.156 14.695 1 94.5 149 ALA A CA 1
ATOM 1231 C C . ALA A 1 149 ? -10.141 25.984 14.844 1 94.5 149 ALA A C 1
ATOM 1233 O O . ALA A 1 149 ? -9.742 24.828 14.711 1 94.5 149 ALA A O 1
ATOM 1234 N N . ILE A 1 150 ? -11.398 26.25 15.102 1 96.25 150 ILE A N 1
ATOM 1235 C CA . ILE A 1 150 ? -12.383 25.219 15.398 1 96.25 150 ILE A CA 1
ATOM 1236 C C . ILE A 1 150 ? -13.328 25.047 14.211 1 96.25 150 ILE A C 1
ATOM 1238 O O . ILE A 1 150 ? -13.898 26.031 13.719 1 96.25 150 ILE A O 1
ATOM 1242 N N . ALA A 1 151 ? -13.469 23.844 13.773 1 95.69 151 ALA A N 1
ATOM 1243 C CA . ALA A 1 151 ? -14.375 23.547 12.664 1 95.69 151 ALA A CA 1
ATOM 1244 C C . ALA A 1 151 ? -15.758 23.172 13.18 1 95.69 151 ALA A C 1
ATOM 1246 O O . ALA A 1 151 ? -16.766 23.625 12.641 1 95.69 151 ALA A O 1
ATOM 1247 N N . GLU A 1 152 ? -15.781 22.281 14.148 1 94.44 152 GLU A N 1
ATOM 1248 C CA . GLU A 1 152 ? -17.062 21.75 14.625 1 94.44 152 GLU A CA 1
ATOM 1249 C C . GLU A 1 152 ? -16.969 21.344 16.094 1 94.44 152 GLU A C 1
ATOM 1251 O O . GLU A 1 152 ? -15.883 21.047 16.594 1 94.44 152 GLU A O 1
ATOM 1256 N N . ILE A 1 153 ? -18.156 21.422 16.75 1 95.5 153 ILE A N 1
ATOM 1257 C CA . ILE A 1 153 ? -18.297 20.891 18.109 1 95.5 153 ILE A CA 1
ATOM 1258 C C . ILE A 1 153 ? -19.016 19.547 18.062 1 95.5 153 ILE A C 1
ATOM 1260 O O . ILE A 1 153 ? -20.062 19.406 17.422 1 95.5 153 ILE A O 1
ATOM 1264 N N . VAL A 1 154 ? -18.406 18.562 18.688 1 96 154 VAL A N 1
ATOM 1265 C CA . VAL A 1 154 ? -19 17.219 18.719 1 96 154 VAL A CA 1
ATOM 1266 C C . VAL A 1 154 ? -19.859 17.062 19.969 1 96 154 VAL A C 1
ATOM 1268 O O . VAL A 1 154 ? -19.344 16.828 21.062 1 96 154 VAL A O 1
ATOM 1271 N N . PHE A 1 155 ? -21.125 16.969 19.844 1 91.94 155 PHE A N 1
ATOM 1272 C CA . PHE A 1 155 ? -22.047 16.984 20.984 1 91.94 155 PHE A CA 1
ATOM 1273 C C . PHE A 1 155 ? -22.172 15.602 21.594 1 91.94 155 PHE A C 1
ATOM 1275 O O . PHE A 1 155 ? -22.5 15.469 22.781 1 91.94 155 PHE A O 1
ATOM 1282 N N . ASP A 1 156 ? -21.859 14.594 20.812 1 92.12 156 ASP A N 1
ATOM 1283 C CA . ASP A 1 156 ? -21.953 13.234 21.344 1 92.12 156 ASP A CA 1
ATOM 1284 C C . ASP A 1 156 ? -20.859 12.977 22.391 1 92.12 156 ASP A C 1
ATOM 1286 O O . ASP A 1 156 ? -20.891 11.953 23.078 1 92.12 156 ASP A O 1
ATOM 1290 N N . SER A 1 157 ? -19.984 13.891 22.531 1 95.81 157 SER A N 1
ATOM 1291 C CA . SER A 1 157 ? -18.891 13.75 23.484 1 95.81 157 SER A CA 1
ATOM 1292 C C . SER A 1 157 ? -19.422 13.609 24.906 1 95.81 157 SER A C 1
ATOM 1294 O O . SER A 1 157 ? -18.797 12.938 25.734 1 95.81 157 SER A O 1
ATOM 1296 N N . ASP A 1 158 ? -20.578 14.188 25.25 1 94.62 158 ASP A N 1
ATOM 1297 C CA . ASP A 1 158 ? -21.156 14.117 26.594 1 94.62 158 ASP A CA 1
ATOM 1298 C C . ASP A 1 158 ? -21.547 12.688 26.938 1 94.62 158 ASP A C 1
ATOM 1300 O O . ASP A 1 158 ? -21.312 12.234 28.062 1 94.62 158 ASP A O 1
ATOM 1304 N N . VAL A 1 159 ? -22.078 12.047 26.016 1 95.12 159 VAL A N 1
ATOM 1305 C CA . VAL A 1 159 ? -22.5 10.664 26.219 1 95.12 159 VAL A CA 1
ATOM 1306 C C . VAL A 1 159 ? -21.281 9.789 26.484 1 95.12 159 VAL A C 1
ATOM 1308 O O . VAL A 1 159 ? -21.281 8.945 27.375 1 95.12 159 VAL A O 1
ATOM 1311 N N . TYR A 1 160 ? -20.25 10.047 25.766 1 95.44 160 TYR A N 1
ATOM 1312 C CA . TYR A 1 160 ? -19.047 9.25 25.906 1 95.44 160 TYR A CA 1
ATOM 1313 C C . TYR A 1 160 ? -18.328 9.555 27.219 1 95.44 160 TYR A C 1
ATOM 1315 O O . TYR A 1 160 ? -17.703 8.68 27.797 1 95.44 160 TYR A O 1
ATOM 1323 N N . ALA A 1 161 ? -18.453 10.789 27.656 1 96.5 161 ALA A N 1
ATOM 1324 C CA . ALA A 1 161 ? -17.875 11.148 28.953 1 96.5 161 ALA A CA 1
ATOM 1325 C C . ALA A 1 161 ? -18.578 10.414 30.094 1 96.5 161 ALA A C 1
ATOM 1327 O O . ALA A 1 161 ? -17.922 9.93 31.016 1 96.5 161 ALA A O 1
ATOM 1328 N N . ILE A 1 162 ? -19.891 10.289 30.031 1 95.94 162 ILE A N 1
ATOM 1329 C CA . ILE A 1 162 ? -20.672 9.586 31.047 1 95.94 162 ILE A CA 1
ATOM 1330 C C . ILE A 1 162 ? -20.297 8.102 31.047 1 95.94 162 ILE A C 1
ATOM 1332 O O . ILE A 1 162 ? -20.125 7.496 32.094 1 95.94 162 ILE A O 1
ATOM 1336 N N . LEU A 1 163 ? -20.156 7.582 29.844 1 95.06 163 LEU A N 1
ATOM 1337 C CA . LEU A 1 163 ? -19.781 6.18 29.719 1 95.06 163 LEU A CA 1
ATOM 1338 C C . LEU A 1 163 ? -18.391 5.938 30.281 1 95.06 163 LEU A C 1
ATOM 1340 O O . LEU A 1 163 ? -18.141 4.914 30.922 1 95.06 163 LEU A O 1
ATOM 1344 N N . ALA A 1 164 ? -17.5 6.836 29.969 1 95.94 164 ALA A N 1
ATOM 1345 C CA . ALA A 1 164 ? -16.141 6.719 30.469 1 95.94 164 ALA A CA 1
ATOM 1346 C C . ALA A 1 164 ? -16.109 6.73 32 1 95.94 164 ALA A C 1
ATOM 1348 O O . ALA A 1 164 ? -15.352 5.98 32.625 1 95.94 164 ALA A O 1
ATOM 1349 N N . ASP A 1 165 ? -16.891 7.582 32.594 1 95.69 165 ASP A N 1
ATOM 1350 C CA . ASP A 1 165 ? -16.984 7.641 34.031 1 95.69 165 ASP A CA 1
ATOM 1351 C C . ASP A 1 165 ? -17.516 6.324 34.594 1 95.69 165 ASP A C 1
ATOM 1353 O O . ASP A 1 165 ? -17.078 5.879 35.656 1 95.69 165 ASP A O 1
ATOM 1357 N N . GLY A 1 166 ? -18.469 5.77 33.938 1 94.75 166 GLY A N 1
ATOM 1358 C CA . GLY A 1 166 ? -18.969 4.473 34.344 1 94.75 166 GLY A CA 1
ATOM 1359 C C . GLY A 1 166 ? -17.922 3.389 34.375 1 94.75 166 GLY A C 1
ATOM 1360 O O . GLY A 1 166 ? -17.844 2.59 35.312 1 94.75 166 GLY A O 1
ATOM 1361 N N . GLN A 1 167 ? -17.109 3.375 33.375 1 94 167 GLN A N 1
ATOM 1362 C CA . GLN A 1 167 ? -16.047 2.379 33.281 1 94 167 GLN A CA 1
ATOM 1363 C C . GLN A 1 167 ? -14.961 2.633 34.344 1 94 167 GLN A C 1
ATOM 1365 O O . GLN A 1 167 ? -14.359 1.691 34.844 1 94 167 GLN A O 1
ATOM 1370 N N . LEU A 1 168 ? -14.703 3.912 34.531 1 93.31 168 LEU A N 1
ATOM 1371 C CA . LEU A 1 168 ? -13.719 4.285 35.531 1 93.31 168 LEU A CA 1
ATOM 1372 C C . LEU A 1 168 ? -14.141 3.797 36.938 1 93.31 168 LEU A C 1
ATOM 1374 O O . LEU A 1 168 ? -13.297 3.473 37.75 1 93.31 168 LEU A O 1
ATOM 1378 N N . ALA A 1 169 ? -15.406 3.684 37.125 1 91.56 169 ALA A N 1
ATOM 1379 C CA . ALA A 1 169 ? -15.945 3.266 38.438 1 91.56 169 ALA A CA 1
ATOM 1380 C C . ALA A 1 169 ? -15.953 1.745 38.562 1 91.56 169 ALA A C 1
ATOM 1382 O O . ALA A 1 169 ? -15.812 1.206 39.656 1 91.56 169 ALA A O 1
ATOM 1383 N N . THR A 1 170 ? -15.992 1.015 37.438 1 91.19 170 THR A N 1
ATOM 1384 C CA . THR A 1 170 ? -16.25 -0.421 37.5 1 91.19 170 THR A CA 1
ATOM 1385 C C . THR A 1 170 ? -14.992 -1.208 37.125 1 91.19 170 THR A C 1
ATOM 1387 O O . THR A 1 170 ? -14.766 -2.301 37.656 1 91.19 170 THR A O 1
ATOM 1390 N N . GLU A 1 171 ? -14.188 -0.711 36.25 1 91.06 171 GLU A N 1
ATOM 1391 C CA . GLU A 1 171 ? -13.055 -1.468 35.719 1 91.06 171 GLU A CA 1
ATOM 1392 C C . GLU A 1 171 ? -11.773 -1.16 36.469 1 91.06 171 GLU A C 1
ATOM 1394 O O . GLU A 1 171 ? -11.555 -0.022 36.906 1 91.06 171 GLU A O 1
ATOM 1399 N N . PRO A 1 172 ? -10.984 -2.232 36.625 1 90.44 172 PRO A N 1
ATOM 1400 C CA . PRO A 1 172 ? -9.664 -1.979 37.219 1 90.44 172 PRO A CA 1
ATOM 1401 C C . PRO A 1 172 ? -8.773 -1.129 36.312 1 90.44 172 PRO A C 1
ATOM 1403 O O . PRO A 1 172 ? -8.898 -1.183 35.094 1 90.44 172 PRO A O 1
ATOM 1406 N N . PRO A 1 173 ? -7.91 -0.376 36.906 1 85.56 173 PRO A N 1
ATOM 1407 C CA . PRO A 1 173 ? -7.055 0.542 36.156 1 85.56 173 PRO A CA 1
ATOM 1408 C C . PRO A 1 173 ? -6.215 -0.168 35.094 1 85.56 173 PRO A C 1
ATOM 1410 O O . PRO A 1 173 ? -5.883 0.425 34.062 1 85.56 173 PRO A O 1
ATOM 1413 N N . GLU A 1 174 ? -5.941 -1.422 35.281 1 83.19 174 GLU A N 1
ATOM 1414 C CA . GLU A 1 174 ? -5.09 -2.168 34.344 1 83.19 174 GLU A CA 1
ATOM 1415 C C . GLU A 1 174 ? -5.797 -2.41 33.031 1 83.19 174 GLU A C 1
ATOM 1417 O O . GLU A 1 174 ? -5.148 -2.594 32 1 83.19 174 GLU A O 1
ATOM 1422 N N . ASN A 1 175 ? -7.074 -2.215 33.094 1 86.44 175 ASN A N 1
ATOM 1423 C CA . ASN A 1 175 ? -7.863 -2.484 31.891 1 86.44 175 ASN A CA 1
ATOM 1424 C C . ASN A 1 175 ? -8.156 -1.203 31.109 1 86.44 175 ASN A C 1
ATOM 1426 O O . ASN A 1 175 ? -8.695 -1.254 30 1 86.44 175 ASN A O 1
ATOM 1430 N N . LEU A 1 176 ? -7.758 -0.128 31.719 1 91.06 176 LEU A N 1
ATOM 1431 C CA . LEU A 1 176 ? -8.047 1.156 31.078 1 91.06 176 LEU A CA 1
ATOM 1432 C C . LEU A 1 176 ? -6.809 1.707 30.375 1 91.06 176 LEU A C 1
ATOM 1434 O O . LEU A 1 176 ? -5.691 1.577 30.891 1 91.06 176 LEU A O 1
ATOM 1438 N N . THR A 1 177 ? -7 2.199 29.188 1 92.44 177 THR A N 1
ATOM 1439 C CA . THR A 1 177 ? -5.887 2.779 28.438 1 92.44 177 THR A CA 1
ATOM 1440 C C . THR A 1 177 ? -5.504 4.141 29.016 1 92.44 177 THR A C 1
ATOM 1442 O O . THR A 1 177 ? -6.277 4.746 29.766 1 92.44 177 THR A O 1
ATOM 1445 N N . PRO A 1 178 ? -4.387 4.672 28.625 1 93.88 178 PRO A N 1
ATOM 1446 C CA . PRO A 1 178 ? -3.943 5.977 29.109 1 93.88 178 PRO A CA 1
ATOM 1447 C C . PRO A 1 178 ? -4.855 7.117 28.672 1 93.88 178 PRO A C 1
ATOM 1449 O O . PRO A 1 178 ? -4.918 8.156 29.328 1 93.88 178 PRO A O 1
ATOM 1452 N N . LEU A 1 179 ? -5.609 7.008 27.625 1 95.44 179 LEU A N 1
ATOM 1453 C CA . LEU A 1 179 ? -6.426 8.094 27.109 1 95.44 179 LEU A CA 1
ATOM 1454 C C . LEU A 1 179 ? -7.871 7.969 27.594 1 95.44 179 LEU A C 1
ATOM 1456 O O . LEU A 1 179 ? -8.719 8.797 27.234 1 95.44 179 LEU A O 1
ATOM 1460 N N . HIS A 1 180 ? -8.109 6.984 28.469 1 96.06 180 HIS A N 1
ATOM 1461 C CA . HIS A 1 180 ? -9.484 6.738 28.906 1 96.06 180 HIS A CA 1
ATOM 1462 C C . HIS A 1 180 ? -10.047 7.945 29.641 1 96.06 180 HIS A C 1
ATOM 1464 O O . HIS A 1 180 ? -9.484 8.391 30.641 1 96.06 180 HIS A O 1
ATOM 1470 N N . GLY A 1 181 ? -11.117 8.492 29.141 1 96.75 181 GLY A N 1
ATOM 1471 C CA . GLY A 1 181 ? -11.812 9.594 29.766 1 96.75 181 GLY A CA 1
ATOM 1472 C C . GLY A 1 181 ? -11.258 10.953 29.391 1 96.75 181 GLY A C 1
ATOM 1473 O O . GLY A 1 181 ? -11.727 11.984 29.875 1 96.75 181 GLY A O 1
ATOM 1474 N N . ILE A 1 182 ? -10.297 11 28.562 1 96.75 182 ILE A N 1
ATOM 1475 C CA . ILE A 1 182 ? -9.641 12.25 28.203 1 96.75 182 ILE A CA 1
ATOM 1476 C C . ILE A 1 182 ? -10.227 12.797 26.906 1 96.75 182 ILE A C 1
ATOM 1478 O O . ILE A 1 182 ? -10.305 12.078 25.906 1 96.75 182 ILE A O 1
ATOM 1482 N N . PRO A 1 183 ? -10.711 14.039 26.875 1 97.5 183 PRO A N 1
ATOM 1483 C CA . PRO A 1 183 ? -11.195 14.648 25.641 1 97.5 183 PRO A CA 1
ATOM 1484 C C . PRO A 1 183 ? -10.07 14.922 24.641 1 97.5 183 PRO A C 1
ATOM 1486 O O . PRO A 1 183 ? -8.977 15.336 25.031 1 97.5 183 PRO A O 1
ATOM 1489 N N . VAL A 1 184 ? -10.305 14.625 23.375 1 98 184 VAL A N 1
ATOM 1490 C CA . VAL A 1 184 ? -9.32 14.859 22.328 1 98 184 VAL A CA 1
ATOM 1491 C C . VAL A 1 184 ? -9.977 15.57 21.156 1 98 184 VAL A C 1
ATOM 1493 O O . VAL A 1 184 ? -11.188 15.453 20.953 1 98 184 VAL A O 1
ATOM 1496 N N . SER A 1 185 ? -9.211 16.375 20.469 1 98.25 185 SER A N 1
ATOM 1497 C CA . SER A 1 185 ? -9.695 17 19.234 1 98.25 185 SER A CA 1
ATOM 1498 C C . SER A 1 185 ? -9.164 16.297 18 1 98.25 185 SER A C 1
ATOM 1500 O O . SER A 1 185 ? -8.117 15.648 18.047 1 98.25 185 SER A O 1
ATOM 1502 N N . LEU A 1 186 ? -9.945 16.344 16.938 1 97.94 186 LEU A N 1
ATOM 1503 C CA . LEU A 1 186 ? -9.594 15.719 15.656 1 97.94 186 LEU A CA 1
ATOM 1504 C C . LEU A 1 186 ? -9.68 16.734 14.523 1 97.94 186 LEU A C 1
ATOM 1506 O O . LEU A 1 186 ? -10.508 17.641 14.555 1 97.94 186 LEU A O 1
ATOM 1510 N N . GLN A 1 187 ? -8.812 16.562 13.617 1 97.12 187 GLN A N 1
ATOM 1511 C CA . GLN A 1 187 ? -8.969 17.359 12.406 1 97.12 187 GLN A CA 1
ATOM 1512 C C . GLN A 1 187 ? -10.273 17.016 11.688 1 97.12 187 GLN A C 1
ATOM 1514 O O . GLN A 1 187 ? -10.672 15.859 11.633 1 97.12 187 GLN A O 1
ATOM 1519 N N . GLU A 1 188 ? -10.898 17.938 11.07 1 96.25 188 GLU A N 1
ATOM 1520 C CA . GLU A 1 188 ? -12.227 17.75 10.5 1 96.25 188 GLU A CA 1
ATOM 1521 C C . GLU A 1 188 ? -12.18 16.859 9.273 1 96.25 188 GLU A C 1
ATOM 1523 O O . GLU A 1 188 ? -13.219 16.484 8.727 1 96.25 188 GLU A O 1
ATOM 1528 N N . VAL A 1 189 ? -11 16.438 8.883 1 93.44 189 VAL A N 1
ATOM 1529 C CA . VAL A 1 189 ? -10.852 15.594 7.711 1 93.44 189 VAL A CA 1
ATOM 1530 C C . VAL A 1 189 ? -11.227 14.156 8.062 1 93.44 189 VAL A C 1
ATOM 1532 O O . VAL A 1 189 ? -11.562 13.359 7.18 1 93.44 189 VAL A O 1
ATOM 1535 N N . PHE A 1 190 ? -11.164 13.805 9.32 1 94.88 190 PHE A N 1
ATOM 1536 C CA . PHE A 1 190 ? -11.531 12.461 9.758 1 94.88 190 PHE A CA 1
ATOM 1537 C C . PHE A 1 190 ? -13.047 12.312 9.82 1 94.88 190 PHE A C 1
ATOM 1539 O O . PHE A 1 190 ? -13.727 13.102 10.484 1 94.88 190 PHE A O 1
ATOM 1546 N N . PRO A 1 191 ? -13.602 11.32 9.188 1 93.94 191 PRO A N 1
ATOM 1547 C CA . PRO A 1 191 ? -15.039 11.094 9.297 1 93.94 191 PRO A CA 1
ATOM 1548 C C . PRO A 1 191 ? -15.469 10.719 10.711 1 93.94 191 PRO A C 1
ATOM 1550 O O . PRO A 1 191 ? -14.984 9.727 11.273 1 93.94 191 PRO A O 1
ATOM 1553 N N . VAL A 1 192 ? -16.234 11.5 11.305 1 95.5 192 VAL A N 1
ATOM 1554 C CA . VAL A 1 192 ? -16.891 11.266 12.586 1 95.5 192 VAL A CA 1
ATOM 1555 C C . VAL A 1 192 ? -18.391 11.102 12.391 1 95.5 192 VAL A C 1
ATOM 1557 O O . VAL A 1 192 ? -19.016 11.906 11.695 1 95.5 192 VAL A O 1
ATOM 1560 N N . ARG A 1 193 ? -18.891 10.07 12.961 1 94.06 193 ARG A N 1
ATOM 1561 C CA . ARG A 1 193 ? -20.297 9.781 12.766 1 94.06 193 ARG A CA 1
ATOM 1562 C C . ARG A 1 193 ? -21.172 10.992 13.109 1 94.06 193 ARG A C 1
ATOM 1564 O O . ARG A 1 193 ? -21.031 11.562 14.188 1 94.06 193 ARG A O 1
ATOM 1571 N N . GLY A 1 194 ? -21.984 11.398 12.133 1 94.19 194 GLY A N 1
ATOM 1572 C CA . GLY A 1 194 ? -22.938 12.461 12.375 1 94.19 194 GLY A CA 1
ATOM 1573 C C . GLY A 1 194 ? -22.406 13.844 12.047 1 94.19 194 GLY A C 1
ATOM 1574 O O . GLY A 1 194 ? -23.141 14.828 12.133 1 94.19 194 GLY A O 1
ATOM 1575 N N . TYR A 1 195 ? -21.188 13.961 11.672 1 95.12 195 TYR A N 1
ATOM 1576 C CA . TYR A 1 195 ? -20.594 15.266 11.391 1 95.12 195 TYR A CA 1
ATOM 1577 C C . TYR A 1 195 ? -19.984 15.297 9.992 1 95.12 195 TYR A C 1
ATOM 1579 O O . TYR A 1 195 ? -19.672 14.25 9.422 1 95.12 195 TYR A O 1
ATOM 1587 N N . ASP A 1 196 ? -19.797 16.5 9.469 1 93.81 196 ASP A N 1
ATOM 1588 C CA . ASP A 1 196 ? -19.234 16.688 8.133 1 93.81 196 ASP A CA 1
ATOM 1589 C C . ASP A 1 196 ? -17.719 16.578 8.164 1 93.81 196 ASP A C 1
ATOM 1591 O O . ASP A 1 196 ? -17.094 16.781 9.203 1 93.81 196 ASP A O 1
ATOM 1595 N N . HIS A 1 197 ? -17.172 16.156 7.145 1 92.25 197 HIS A N 1
ATOM 1596 C CA . HIS A 1 197 ? -15.75 16.25 6.855 1 92.25 197 HIS A CA 1
ATOM 1597 C C . HIS A 1 197 ? -15.5 16.844 5.469 1 92.25 197 HIS A C 1
ATOM 1599 O O . HIS A 1 197 ? -15.57 16.125 4.465 1 92.25 197 HIS A O 1
ATOM 1605 N N . THR A 1 198 ? -15.086 18.047 5.406 1 91.81 198 THR A N 1
ATOM 1606 C CA . THR A 1 198 ? -15.195 18.828 4.18 1 91.81 198 THR A CA 1
ATOM 1607 C C . THR A 1 198 ? -13.812 19.078 3.572 1 91.81 198 THR A C 1
ATOM 1609 O O . THR A 1 198 ? -13.695 19.297 2.367 1 91.81 198 THR A O 1
ATOM 1612 N N . MET A 1 199 ? -12.789 19.125 4.363 1 88.62 199 MET A N 1
ATOM 1613 C CA . MET A 1 199 ? -11.453 19.531 3.922 1 88.62 199 MET A CA 1
ATOM 1614 C C . MET A 1 199 ? -11.484 20.938 3.32 1 88.62 199 MET A C 1
ATOM 1616 O O . MET A 1 199 ? -10.781 21.219 2.35 1 88.62 199 MET A O 1
ATOM 1620 N N . GLY A 1 200 ? -12.414 21.703 3.754 1 89.06 200 GLY A N 1
ATOM 1621 C CA . GLY A 1 200 ? -12.516 23.094 3.338 1 89.06 200 GLY A CA 1
ATOM 1622 C C . GLY A 1 200 ? -13.359 23.281 2.09 1 89.06 200 GLY A C 1
ATOM 1623 O O . GLY A 1 200 ? -13.531 24.406 1.615 1 89.06 200 GLY A O 1
ATOM 1624 N N . PHE A 1 201 ? -13.922 22.281 1.53 1 89.06 201 PHE A N 1
ATOM 1625 C CA . PHE A 1 201 ? -14.75 22.391 0.336 1 89.06 201 PHE A CA 1
ATOM 1626 C C . PHE A 1 201 ? -16.219 22.516 0.707 1 89.06 201 PHE A C 1
ATOM 1628 O O . PHE A 1 201 ? -16.766 21.656 1.399 1 89.06 201 PHE A O 1
ATOM 1635 N N . THR A 1 202 ? -16.812 23.5 0.139 1 89.56 202 THR A N 1
ATOM 1636 C CA . THR A 1 202 ? -18.219 23.797 0.459 1 89.56 202 THR A CA 1
ATOM 1637 C C . THR A 1 202 ? -19.141 22.734 -0.099 1 89.56 202 THR A C 1
ATOM 1639 O O . THR A 1 202 ? -20.172 22.406 0.504 1 89.56 202 THR A O 1
ATOM 1642 N N . SER A 1 203 ? -18.75 22.109 -1.207 1 86.44 203 SER A N 1
ATOM 1643 C CA . SER A 1 203 ? -19.562 21.078 -1.841 1 86.44 203 SER A CA 1
ATOM 1644 C C . SER A 1 203 ? -19.719 19.859 -0.929 1 86.44 203 SER A C 1
ATOM 1646 O O . SER A 1 203 ? -20.688 19.109 -1.049 1 86.44 203 SER A O 1
ATOM 1648 N N . LYS A 1 204 ? -18.844 19.734 0.002 1 89.81 204 LYS A N 1
ATOM 1649 C CA . LYS A 1 204 ? -18.859 18.562 0.884 1 89.81 204 LYS A CA 1
ATOM 1650 C C . LYS A 1 204 ? -19.531 18.891 2.211 1 89.81 204 LYS A C 1
ATOM 1652 O O . LYS A 1 204 ? -19.656 18.031 3.084 1 89.81 204 LYS A O 1
ATOM 1657 N N . ALA A 1 205 ? -20.031 20.062 2.291 1 91.62 205 ALA A N 1
ATOM 1658 C CA . ALA A 1 205 ? -20.734 20.469 3.506 1 91.62 205 ALA A CA 1
ATOM 1659 C C . ALA A 1 205 ? -22.156 19.875 3.535 1 91.62 205 ALA A C 1
ATOM 1661 O O . ALA A 1 205 ? -22.734 19.594 2.486 1 91.62 205 ALA A O 1
ATOM 1662 N N . LYS A 1 206 ? -22.641 19.594 4.75 1 91.25 206 LYS A N 1
ATOM 1663 C CA . LYS A 1 206 ? -23.984 19.094 5.02 1 91.25 206 LYS A CA 1
ATOM 1664 C C . LYS A 1 206 ? -24.141 17.656 4.527 1 91.25 206 LYS A C 1
ATOM 1666 O O . LYS A 1 206 ? -25.172 17.297 3.967 1 91.25 206 LYS A O 1
ATOM 1671 N N . ARG A 1 207 ? -23.156 16.984 4.574 1 89.19 207 ARG A N 1
ATOM 1672 C CA . ARG A 1 207 ? -23.125 15.555 4.32 1 89.19 207 ARG A CA 1
ATOM 1673 C C . ARG A 1 207 ? -22.406 14.812 5.441 1 89.19 207 ARG A C 1
ATOM 1675 O O . ARG A 1 207 ? -21.281 14.344 5.262 1 89.19 207 ARG A O 1
ATOM 1682 N N . PRO A 1 208 ? -23.109 14.664 6.477 1 93.19 208 PRO A N 1
ATOM 1683 C CA . PRO A 1 208 ? -22.469 14.039 7.637 1 93.19 208 PRO A CA 1
ATOM 1684 C C . PRO A 1 208 ? -22.047 12.594 7.379 1 93.19 208 PRO A C 1
ATOM 1686 O O . PRO A 1 208 ? -22.734 11.875 6.641 1 93.19 208 PRO A O 1
ATOM 1689 N N . ALA A 1 209 ? -20.984 12.227 7.965 1 93.12 209 ALA A N 1
ATOM 1690 C CA . ALA A 1 209 ? -20.5 10.852 7.844 1 93.12 209 ALA A CA 1
ATOM 1691 C C . ALA A 1 209 ? -21.469 9.875 8.492 1 93.12 209 ALA A C 1
ATOM 1693 O O . ALA A 1 209 ? -22.047 10.164 9.539 1 93.12 209 ALA A O 1
ATOM 1694 N N . GLU A 1 210 ? -21.672 8.734 7.914 1 88.12 210 GLU A N 1
ATOM 1695 C CA . GLU A 1 210 ? -22.594 7.723 8.414 1 88.12 210 GLU A CA 1
ATOM 1696 C C . GLU A 1 210 ? -21.953 6.918 9.547 1 88.12 210 GLU A C 1
ATOM 1698 O O . GLU A 1 210 ? -22.656 6.418 10.43 1 88.12 210 GLU A O 1
ATOM 1703 N N . GLU A 1 211 ? -20.672 6.758 9.469 1 88.69 211 GLU A N 1
ATOM 1704 C CA . GLU A 1 211 ? -19.953 5.992 10.477 1 88.69 211 GLU A CA 1
ATOM 1705 C C . GLU A 1 211 ? -18.594 6.625 10.773 1 88.69 211 GLU A C 1
ATOM 1707 O O . GLU A 1 211 ? -18.094 7.445 10 1 88.69 211 GLU A O 1
ATOM 1712 N N . ASP A 1 212 ? -18.078 6.227 11.93 1 90.81 212 ASP A N 1
ATOM 1713 C CA . ASP A 1 212 ? -16.719 6.609 12.258 1 90.81 212 ASP A CA 1
ATOM 1714 C C . ASP A 1 212 ? -15.711 5.875 11.367 1 90.81 212 ASP A C 1
ATOM 1716 O O . ASP A 1 212 ? -15.914 4.703 11.039 1 90.81 212 ASP A O 1
ATOM 1720 N N . CYS A 1 213 ? -14.734 6.629 10.938 1 88.94 213 CYS A N 1
ATOM 1721 C CA . CYS A 1 213 ? -13.648 5.883 10.312 1 88.94 213 CYS A CA 1
ATOM 1722 C C . CYS A 1 213 ? -12.953 4.977 11.328 1 88.94 213 CYS A C 1
ATOM 1724 O O . CYS A 1 213 ? -13.148 5.133 12.539 1 88.94 213 CYS A O 1
ATOM 1726 N N . ALA A 1 214 ? -12.156 4.027 10.875 1 85.44 214 ALA A N 1
ATOM 1727 C CA . ALA A 1 214 ? -11.539 3.025 11.734 1 85.44 214 ALA A CA 1
ATOM 1728 C C . ALA A 1 214 ? -10.672 3.684 12.805 1 85.44 214 ALA A C 1
ATOM 1730 O O . ALA A 1 214 ? -10.609 3.213 13.938 1 85.44 214 ALA A O 1
ATOM 1731 N N . PHE A 1 215 ? -10.016 4.703 12.477 1 91.38 215 PHE A N 1
ATOM 1732 C CA . PHE A 1 215 ? -9.141 5.41 13.398 1 91.38 215 PHE A CA 1
ATOM 1733 C C . PHE A 1 215 ? -9.945 6.027 14.539 1 91.38 215 PHE A C 1
ATOM 1735 O O . PHE A 1 215 ? -9.594 5.871 15.711 1 91.38 215 PHE A O 1
ATOM 1742 N N . VAL A 1 216 ? -11.023 6.754 14.219 1 93 216 VAL A N 1
ATOM 1743 C CA . VAL A 1 216 ? -11.875 7.391 15.219 1 93 216 VAL A CA 1
ATOM 1744 C C . VAL A 1 216 ? -12.523 6.324 16.094 1 93 216 VAL A C 1
ATOM 1746 O O . VAL A 1 216 ? -12.633 6.492 17.312 1 93 216 VAL A O 1
ATOM 1749 N N . ALA A 1 217 ? -12.93 5.254 15.469 1 90 217 ALA A N 1
ATOM 1750 C CA . ALA A 1 217 ? -13.508 4.145 16.219 1 90 217 ALA A CA 1
ATOM 1751 C C . ALA A 1 217 ? -12.5 3.574 17.219 1 90 217 ALA A C 1
ATOM 1753 O O . ALA A 1 217 ? -12.852 3.229 18.344 1 90 217 ALA A O 1
ATOM 1754 N N . ALA A 1 218 ? -11.289 3.498 16.766 1 89.94 218 ALA A N 1
ATOM 1755 C CA . ALA A 1 218 ? -10.227 3.002 17.625 1 89.94 218 ALA A CA 1
ATOM 1756 C C . ALA A 1 218 ? -10 3.939 18.812 1 89.94 218 ALA A C 1
ATOM 1758 O O . ALA A 1 218 ? -9.742 3.488 19.938 1 89.94 218 ALA A O 1
ATOM 1759 N N . LEU A 1 219 ? -10.031 5.203 18.562 1 92.81 219 LEU A N 1
ATOM 1760 C CA . LEU A 1 219 ? -9.875 6.195 19.609 1 92.81 219 LEU A CA 1
ATOM 1761 C C . LEU A 1 219 ? -10.992 6.078 20.641 1 92.81 219 LEU A C 1
ATOM 1763 O O . LEU A 1 219 ? -10.742 6.117 21.844 1 92.81 219 LEU A O 1
ATOM 1767 N N . ARG A 1 220 ? -12.172 5.93 20.188 1 92.38 220 ARG A N 1
ATOM 1768 C CA . ARG A 1 220 ? -13.32 5.777 21.078 1 92.38 220 ARG A CA 1
ATOM 1769 C C . ARG A 1 220 ? -13.211 4.492 21.891 1 92.38 220 ARG A C 1
ATOM 1771 O O . ARG A 1 220 ? -13.531 4.484 23.078 1 92.38 220 ARG A O 1
ATOM 1778 N N . ASN A 1 221 ? -12.797 3.434 21.25 1 89.75 221 ASN A N 1
ATOM 1779 C CA . ASN A 1 221 ? -12.625 2.16 21.953 1 89.75 221 ASN A CA 1
ATOM 1780 C C . ASN A 1 221 ? -11.555 2.252 23.031 1 89.75 221 ASN A C 1
ATOM 1782 O O . ASN A 1 221 ? -11.625 1.548 24.031 1 89.75 221 ASN A O 1
ATOM 1786 N N . ALA A 1 222 ? -10.602 3.125 22.75 1 91.88 222 ALA A N 1
ATOM 1787 C CA . ALA A 1 222 ? -9.539 3.344 23.719 1 91.88 222 ALA A CA 1
ATOM 1788 C C . ALA A 1 222 ? -10.023 4.211 24.875 1 91.88 222 ALA A C 1
ATOM 1790 O O . ALA A 1 222 ? -9.305 4.41 25.859 1 91.88 222 ALA A O 1
ATOM 1791 N N . GLY A 1 223 ? -11.219 4.727 24.797 1 93.19 223 GLY A N 1
ATOM 1792 C CA . GLY A 1 223 ? -11.82 5.512 25.859 1 93.19 223 GLY A CA 1
ATOM 1793 C C . GLY A 1 223 ? -11.641 7.008 25.672 1 93.19 223 GLY A C 1
ATOM 1794 O O . GLY A 1 223 ? -12.094 7.797 26.5 1 93.19 223 GLY A O 1
ATOM 1795 N N . ALA A 1 224 ? -10.953 7.414 24.609 1 96.06 224 ALA A N 1
ATOM 1796 C CA . ALA A 1 224 ? -10.812 8.836 24.312 1 96.06 224 ALA A CA 1
ATOM 1797 C C . ALA A 1 224 ? -12.141 9.445 23.891 1 96.06 224 ALA A C 1
ATOM 1799 O O . ALA A 1 224 ? -13.016 8.75 23.375 1 96.06 224 ALA A O 1
ATOM 1800 N N . ILE A 1 225 ? -12.289 10.742 24.078 1 97.81 225 ILE A N 1
ATOM 1801 C CA . ILE A 1 225 ? -13.562 11.406 23.828 1 97.81 225 ILE A CA 1
ATOM 1802 C C . ILE A 1 225 ? -13.367 12.523 22.797 1 97.81 225 ILE A C 1
ATOM 1804 O O . ILE A 1 225 ? -13.062 13.656 23.172 1 97.81 225 ILE A O 1
ATOM 1808 N N . PRO A 1 226 ? -13.594 12.211 21.547 1 97.69 226 PRO A N 1
ATOM 1809 C CA . PRO A 1 226 ? -13.562 13.297 20.562 1 97.69 226 PRO A CA 1
ATOM 1810 C C . PRO A 1 226 ? -14.625 14.359 20.828 1 97.69 226 PRO A C 1
ATOM 1812 O O . PRO A 1 226 ? -15.82 14.047 20.875 1 97.69 226 PRO A O 1
ATOM 1815 N N . PHE A 1 227 ? -14.188 15.672 20.969 1 97.75 227 PHE A N 1
ATOM 1816 C CA . PHE A 1 227 ? -15.188 16.656 21.375 1 97.75 227 PHE A CA 1
ATOM 1817 C C . PHE A 1 227 ? -15.117 17.891 20.484 1 97.75 227 PHE A C 1
ATOM 1819 O O . PHE A 1 227 ? -16.047 18.703 20.484 1 97.75 227 PHE A O 1
ATOM 1826 N N . LEU A 1 228 ? -14.023 18.031 19.781 1 97.12 228 LEU A N 1
ATOM 1827 C CA . LEU A 1 228 ? -13.836 19.141 18.875 1 97.12 228 LEU A CA 1
ATOM 1828 C C . LEU A 1 228 ? -13.242 18.672 17.547 1 97.12 228 LEU A C 1
ATOM 1830 O O . LEU A 1 228 ? -12.438 17.734 17.516 1 97.12 228 LEU A O 1
ATOM 1834 N N . LEU A 1 229 ? -13.688 19.297 16.484 1 97.5 229 LEU A N 1
ATOM 1835 C CA . LEU A 1 229 ? -13.023 19.125 15.203 1 97.5 229 LEU A CA 1
ATOM 1836 C C . LEU A 1 229 ? -12.234 20.375 14.828 1 97.5 229 LEU A C 1
ATOM 1838 O O . LEU A 1 229 ? -12.75 21.484 14.922 1 97.5 229 LEU A O 1
ATOM 1842 N N . ALA A 1 230 ? -11.016 20.141 14.508 1 97.44 230 ALA A N 1
ATOM 1843 C CA . ALA A 1 230 ? -10.117 21.25 14.172 1 97.44 230 ALA A CA 1
ATOM 1844 C C . ALA A 1 230 ? -10.156 21.547 12.68 1 97.44 230 ALA A C 1
ATOM 1846 O O . ALA A 1 230 ? -10.391 20.656 11.859 1 97.44 230 ALA A O 1
ATOM 1847 N N . ASN A 1 231 ? -9.852 22.781 12.352 1 95.75 231 ASN A N 1
ATOM 1848 C CA . ASN A 1 231 ? -9.883 23.281 10.984 1 95.75 231 ASN A CA 1
ATOM 1849 C C . ASN A 1 231 ? -8.766 22.672 10.141 1 95.75 231 ASN A C 1
ATOM 1851 O O . ASN A 1 231 ? -7.746 22.234 10.672 1 95.75 231 ASN A O 1
ATOM 1855 N N . SER A 1 232 ? -9.07 22.625 8.844 1 92.19 232 SER A N 1
ATOM 1856 C CA . SER A 1 232 ? -8.109 22.141 7.859 1 92.19 232 SER A CA 1
ATOM 1857 C C . SER A 1 232 ? -8.023 23.094 6.668 1 92.19 232 SER A C 1
ATOM 1859 O O . SER A 1 232 ? -8.906 23.922 6.457 1 92.19 232 SER A O 1
ATOM 1861 N N . ARG A 1 233 ? -6.984 23 5.945 1 87.81 233 ARG A N 1
ATOM 1862 C CA . ARG A 1 233 ? -6.797 23.875 4.789 1 87.81 233 ARG A CA 1
ATOM 1863 C C . ARG A 1 233 ? -7.477 23.297 3.551 1 87.81 233 ARG A C 1
ATOM 1865 O O . ARG A 1 233 ? -7.535 22.078 3.383 1 87.81 233 ARG A O 1
ATOM 1872 N N . GLN A 1 234 ? -7.887 24.188 2.719 1 84.38 234 GLN A N 1
ATOM 1873 C CA . GLN A 1 234 ? -8.508 23.781 1.457 1 84.38 234 GLN A CA 1
ATOM 1874 C C . GLN A 1 234 ? -7.445 23.422 0.416 1 84.38 234 GLN A C 1
ATOM 1876 O O . GLN A 1 234 ? -7.582 22.438 -0.303 1 84.38 234 GLN A O 1
ATOM 1881 N N . LYS A 1 235 ? -6.379 24.281 0.393 1 76.38 235 LYS A N 1
ATOM 1882 C CA . LYS A 1 235 ? -5.273 24.078 -0.536 1 76.38 235 LYS A CA 1
ATOM 1883 C C . LYS A 1 235 ? -4.188 23.203 0.085 1 76.38 235 LYS A C 1
ATOM 1885 O O . LYS A 1 235 ? -3.469 23.641 0.987 1 76.38 235 LYS A O 1
ATOM 1890 N N . LEU A 1 236 ? -3.959 22.109 -0.454 1 72.81 236 LEU A N 1
ATOM 1891 C CA . LEU A 1 236 ? -3.037 21.141 0.135 1 72.81 236 LEU A CA 1
ATOM 1892 C C . LEU A 1 236 ? -1.609 21.672 0.128 1 72.81 236 LEU A C 1
ATOM 1894 O O . LEU A 1 236 ? -0.854 21.453 1.077 1 72.81 236 LEU A O 1
ATOM 1898 N N . LEU A 1 237 ? -1.309 22.406 -0.95 1 76.25 237 LEU A N 1
ATOM 1899 C CA . LEU A 1 237 ? 0.058 22.906 -1.036 1 76.25 237 LEU A CA 1
ATOM 1900 C C . LEU A 1 237 ? 0.141 24.344 -0.53 1 76.25 237 LEU A C 1
ATOM 1902 O O . LEU A 1 237 ? 0.686 25.219 -1.211 1 76.25 237 LEU A O 1
ATOM 1906 N N . SER A 1 238 ? -0.44 24.531 0.571 1 81.94 238 SER A N 1
ATOM 1907 C CA . SER A 1 238 ? -0.373 25.781 1.31 1 81.94 238 SER A CA 1
ATOM 1908 C C . SER A 1 238 ? -0.035 25.547 2.777 1 81.94 238 SER A C 1
ATOM 1910 O O . SER A 1 238 ? -0.209 24.438 3.287 1 81.94 238 SER A O 1
ATOM 1912 N N . LEU A 1 239 ? 0.544 26.594 3.324 1 84.81 239 LEU A N 1
ATOM 1913 C CA . LEU A 1 239 ? 0.901 26.484 4.734 1 84.81 239 LEU A CA 1
ATOM 1914 C C . LEU A 1 239 ? -0.099 27.25 5.605 1 84.81 239 LEU A C 1
ATOM 1916 O O . LEU A 1 239 ? -0.06 27.141 6.836 1 84.81 239 LEU A O 1
ATOM 1920 N N . THR A 1 240 ? -0.921 27.891 4.992 1 84.62 240 THR A N 1
ATOM 1921 C CA . THR A 1 240 ? -1.941 28.641 5.727 1 84.62 240 THR A CA 1
ATOM 1922 C C . THR A 1 240 ? -3.291 27.922 5.641 1 84.62 240 THR A C 1
ATOM 1924 O O . THR A 1 240 ? -3.764 27.609 4.547 1 84.62 240 THR A O 1
ATOM 1927 N N . SER A 1 241 ? -3.781 27.688 6.785 1 88.19 241 SER A N 1
ATOM 1928 C CA . SER A 1 241 ? -5.113 27.094 6.828 1 88.19 241 SER A CA 1
ATOM 1929 C C . SER A 1 241 ? -6.195 28.141 6.625 1 88.19 241 SER A C 1
ATOM 1931 O O . SER A 1 241 ? -6.445 28.969 7.512 1 88.19 241 SER A O 1
ATOM 1933 N N . VAL A 1 242 ? -6.738 28.125 5.473 1 88.44 242 VAL A N 1
ATOM 1934 C CA . VAL A 1 242 ? -7.816 29.062 5.145 1 88.44 242 VAL A CA 1
ATOM 1935 C C . VAL A 1 242 ? -8.82 28.375 4.219 1 88.44 242 VAL A C 1
ATOM 1937 O O . VAL A 1 242 ? -8.43 27.641 3.305 1 88.44 242 VAL A O 1
ATOM 1940 N N . ASN A 1 243 ? -10.023 28.531 4.586 1 89.38 243 ASN A N 1
ATOM 1941 C CA . ASN A 1 243 ? -11.109 28.031 3.746 1 89.38 243 ASN A CA 1
ATOM 1942 C C . ASN A 1 243 ? -12.375 28.859 3.92 1 89.38 243 ASN A C 1
ATOM 1944 O O . ASN A 1 243 ? -12.484 29.656 4.863 1 89.38 243 ASN A O 1
ATOM 1948 N N . PRO A 1 244 ? -13.273 28.812 3.066 1 88.88 244 PRO A N 1
ATOM 1949 C CA . PRO A 1 244 ? -14.461 29.672 3.123 1 88.88 244 PRO A CA 1
ATOM 1950 C C . PRO A 1 244 ? -15.422 29.281 4.238 1 88.88 244 PRO A C 1
ATOM 1952 O O . PRO A 1 244 ? -16.234 30.094 4.684 1 88.88 244 PRO A O 1
ATOM 1955 N N . ILE A 1 245 ? -15.344 28.125 4.715 1 92.94 245 ILE A N 1
ATOM 1956 C CA . ILE A 1 245 ? -16.312 27.609 5.668 1 92.94 245 ILE A CA 1
ATOM 1957 C C . ILE A 1 245 ? -15.945 28.062 7.078 1 92.94 245 ILE A C 1
ATOM 1959 O O . ILE A 1 245 ? -16.75 28.703 7.762 1 92.94 245 ILE A O 1
ATOM 1963 N N . PHE A 1 246 ? -14.711 27.781 7.465 1 93.5 246 PHE A N 1
ATOM 1964 C CA . PHE A 1 246 ? -14.312 27.969 8.852 1 93.5 246 PHE A CA 1
ATOM 1965 C C . PHE A 1 246 ? -13.469 29.234 9.008 1 93.5 246 PHE A C 1
ATOM 1967 O O . PHE A 1 246 ? -13.273 29.719 10.117 1 93.5 246 PHE A O 1
ATOM 1974 N N . GLY A 1 247 ? -12.898 29.672 7.891 1 90.19 247 GLY A N 1
ATOM 1975 C CA . GLY A 1 247 ? -12.086 30.875 7.949 1 90.19 247 GLY A CA 1
ATOM 1976 C C . GLY A 1 247 ? -10.609 30.594 8.125 1 90.19 247 GLY A C 1
ATOM 1977 O O . GLY A 1 247 ? -10.156 29.469 7.871 1 90.19 247 GLY A O 1
ATOM 1978 N N . ARG A 1 248 ? -9.93 31.609 8.523 1 90.94 248 ARG A N 1
ATOM 1979 C CA . ARG A 1 248 ? -8.484 31.5 8.641 1 90.94 248 ARG A CA 1
ATOM 1980 C C . ARG A 1 248 ? -8.062 31.188 10.07 1 90.94 248 ARG A C 1
ATOM 1982 O O . ARG A 1 248 ? -8.617 31.734 11.023 1 90.94 248 ARG A O 1
ATOM 1989 N N . THR A 1 249 ? -7.156 30.219 10.18 1 92.5 249 THR A N 1
ATOM 1990 C CA . THR A 1 249 ? -6.559 29.922 11.477 1 92.5 249 THR A CA 1
ATOM 1991 C C . THR A 1 249 ? -5.402 30.859 11.773 1 92.5 249 THR A C 1
ATOM 1993 O O . THR A 1 249 ? -4.477 31 10.969 1 92.5 249 THR A O 1
ATOM 1996 N N . ARG A 1 250 ? -5.418 31.438 12.953 1 91.25 250 ARG A N 1
ATOM 1997 C CA . ARG A 1 250 ? -4.391 32.406 13.32 1 91.25 250 ARG A CA 1
ATOM 1998 C C . ARG A 1 250 ? -3.391 31.797 14.297 1 91.25 250 ARG A C 1
ATOM 2000 O O . ARG A 1 250 ? -3.766 31 15.156 1 91.25 250 ARG A O 1
ATOM 2007 N N . HIS A 1 251 ? -2.189 32.25 14.109 1 92.75 251 HIS A N 1
ATOM 2008 C CA . HIS A 1 251 ? -1.14 31.781 15.016 1 92.75 251 HIS A CA 1
ATOM 2009 C C . HIS A 1 251 ? -1.382 32.281 16.438 1 92.75 251 HIS A C 1
ATOM 2011 O O . HIS A 1 251 ? -1.829 33.406 16.641 1 92.75 251 HIS A O 1
ATOM 2017 N N . PRO A 1 252 ? -1.101 31.547 17.422 1 91.31 252 PRO A N 1
ATOM 2018 C CA . PRO A 1 252 ? -1.439 31.906 18.812 1 91.31 252 PRO A CA 1
ATOM 2019 C C . PRO A 1 252 ? -0.656 33.125 19.312 1 91.31 252 PRO A C 1
ATOM 2021 O O . PRO A 1 252 ? -1.194 33.938 20.062 1 91.31 252 PRO A O 1
ATOM 2024 N N . THR A 1 253 ? 0.557 33.281 18.953 1 90.56 253 THR A N 1
ATOM 2025 C CA . THR A 1 253 ? 1.393 34.344 19.484 1 90.56 253 THR A CA 1
ATOM 2026 C C . THR A 1 253 ? 1.688 35.375 18.422 1 90.56 253 THR A C 1
ATOM 2028 O O . THR A 1 253 ? 1.93 36.562 18.75 1 90.56 253 THR A O 1
ATOM 2031 N N . HIS A 1 254 ? 1.791 34.938 17.203 1 92.31 254 HIS A N 1
ATOM 2032 C CA . HIS A 1 254 ? 2.068 35.812 16.078 1 92.31 254 HIS A CA 1
ATOM 2033 C C . HIS A 1 254 ? 0.933 35.812 15.055 1 92.31 254 HIS A C 1
ATOM 2035 O O . HIS A 1 254 ? 0.989 35.062 14.078 1 92.31 254 HIS A O 1
ATOM 2041 N N . LEU A 1 255 ? 0.065 36.594 15.078 1 88.94 255 LEU A N 1
ATOM 2042 C CA . LEU A 1 255 ? -1.241 36.562 14.43 1 88.94 255 LEU A CA 1
ATOM 2043 C C . LEU A 1 255 ? -1.097 36.562 12.906 1 88.94 255 LEU A C 1
ATOM 2045 O O . LEU A 1 255 ? -2.006 36.125 12.195 1 88.94 255 LEU A O 1
ATOM 2049 N N . HIS A 1 256 ? -0.023 37 12.383 1 90.38 256 HIS A N 1
ATOM 2050 C CA . HIS A 1 256 ? 0.116 37.094 10.93 1 90.38 256 HIS A CA 1
ATOM 2051 C C . HIS A 1 256 ? 1.053 36 10.398 1 90.38 256 HIS A C 1
ATOM 2053 O O . HIS A 1 256 ? 1.524 36.094 9.266 1 90.38 256 HIS A O 1
ATOM 2059 N N . ARG A 1 257 ? 1.291 35.031 11.234 1 93.94 257 ARG A N 1
ATOM 2060 C CA . ARG A 1 257 ? 2.096 33.875 10.805 1 93.94 257 ARG A CA 1
ATOM 2061 C C . ARG A 1 257 ? 1.218 32.656 10.516 1 93.94 257 ARG A C 1
ATOM 2063 O O . ARG A 1 257 ? 0.093 32.562 11.016 1 93.94 257 ARG A O 1
ATOM 2070 N N . THR A 1 258 ? 1.729 31.859 9.742 1 90.94 258 THR A N 1
ATOM 2071 C CA . THR A 1 258 ? 0.917 30.781 9.203 1 90.94 258 THR A CA 1
ATOM 2072 C C . THR A 1 258 ? 0.751 29.672 10.227 1 90.94 258 THR A C 1
ATOM 2074 O O . THR A 1 258 ? 1.612 29.484 11.086 1 90.94 258 THR A O 1
ATOM 2077 N N . CYS A 1 259 ? -0.415 29.078 10.211 1 90.5 259 CYS A N 1
ATOM 2078 C CA . CYS A 1 259 ? -0.722 27.797 10.836 1 90.5 259 CYS A CA 1
ATOM 2079 C C . CYS A 1 259 ? -1.318 26.812 9.828 1 90.5 259 CYS A C 1
ATOM 2081 O O . CYS A 1 259 ? -2.215 27.172 9.062 1 90.5 259 CYS A O 1
ATOM 2083 N N . VAL A 1 260 ? -0.77 25.688 9.844 1 90.81 260 VAL A N 1
ATOM 2084 C CA . VAL A 1 260 ? -1.117 24.719 8.805 1 90.81 260 VAL A CA 1
ATOM 2085 C C . VAL A 1 260 ? -2.504 24.141 9.086 1 90.81 260 VAL A C 1
ATOM 2087 O O . VAL A 1 260 ? -3.219 23.75 8.156 1 90.81 260 VAL A O 1
ATOM 2090 N N . SER A 1 261 ? -2.871 23.984 10.344 1 93.38 261 SER A N 1
ATOM 2091 C CA . SER A 1 261 ? -4.18 23.484 10.758 1 93.38 261 SER A CA 1
ATOM 2092 C C . SER A 1 261 ? -4.578 24.047 12.117 1 93.38 261 SER A C 1
ATOM 2094 O O . SER A 1 261 ? -3.768 24.672 12.805 1 93.38 261 SER A O 1
ATOM 2096 N N . GLY A 1 262 ? -5.789 23.828 12.422 1 95.75 262 GLY A N 1
ATOM 2097 C CA . GLY A 1 262 ? -6.273 24.312 13.711 1 95.75 262 GLY A CA 1
ATOM 2098 C C . GLY A 1 262 ? -5.809 23.453 14.875 1 95.75 262 GLY A C 1
ATOM 2099 O O . GLY A 1 262 ? -5.867 23.891 16.031 1 95.75 262 GLY A O 1
ATOM 2100 N N . ASP A 1 263 ? -5.277 22.312 14.609 1 97.25 263 ASP A N 1
ATOM 2101 C CA . ASP A 1 263 ? -4.895 21.359 15.648 1 97.25 263 ASP A CA 1
ATOM 2102 C C . ASP A 1 263 ? -3.803 21.938 16.547 1 97.25 263 ASP A C 1
ATOM 2104 O O . ASP A 1 263 ? -3.893 21.859 17.766 1 97.25 263 ASP A O 1
ATOM 2108 N N . GLY A 1 264 ? -2.805 22.516 15.93 1 96.06 264 GLY A N 1
ATOM 2109 C CA . GLY A 1 264 ? -1.731 23.109 16.703 1 96.06 264 GLY A CA 1
ATOM 2110 C C . GLY A 1 264 ? -2.197 24.266 17.578 1 96.06 264 GLY A C 1
ATOM 2111 O O . GLY A 1 264 ? -1.782 24.375 18.734 1 96.06 264 GLY A O 1
ATOM 2112 N N . VAL A 1 265 ? -3.072 25.016 17.078 1 95.75 265 VAL A N 1
ATOM 2113 C CA . VAL A 1 265 ? -3.566 26.203 17.781 1 95.75 265 VAL A CA 1
ATOM 2114 C C . VAL A 1 265 ? -4.414 25.781 18.969 1 95.75 265 VAL A C 1
ATOM 2116 O O . VAL A 1 265 ? -4.312 26.375 20.047 1 95.75 265 VAL A O 1
ATOM 2119 N N . LEU A 1 266 ? -5.223 24.766 18.797 1 96.56 266 LEU A N 1
ATOM 2120 C CA . LEU A 1 266 ? -6.074 24.281 19.875 1 96.56 266 LEU A CA 1
ATOM 2121 C C . LEU A 1 266 ? -5.238 23.781 21.047 1 96.56 266 LEU A C 1
ATOM 2123 O O . LEU A 1 266 ? -5.539 24.078 22.203 1 96.56 266 LEU A O 1
ATOM 2127 N N . VAL A 1 267 ? -4.207 23.062 20.75 1 96.56 267 VAL A N 1
ATOM 2128 C CA . VAL A 1 267 ? -3.352 22.516 21.797 1 96.56 267 VAL A CA 1
ATOM 2129 C C . VAL A 1 267 ? -2.533 23.641 22.422 1 96.56 267 VAL A C 1
ATOM 2131 O O . VAL A 1 267 ? -2.33 23.672 23.641 1 96.56 267 VAL A O 1
ATOM 2134 N N . ALA A 1 268 ? -2.072 24.594 21.594 1 95.12 268 ALA A N 1
ATOM 2135 C CA . ALA A 1 268 ? -1.279 25.719 22.094 1 95.12 268 ALA A CA 1
ATOM 2136 C C . ALA A 1 268 ? -2.092 26.578 23.047 1 95.12 268 ALA A C 1
ATOM 2138 O O . ALA A 1 268 ? -1.555 27.078 24.031 1 95.12 268 ALA A O 1
ATOM 2139 N N . HIS A 1 269 ? -3.363 26.719 22.781 1 93.81 269 HIS A N 1
ATOM 2140 C CA . HIS A 1 269 ? -4.254 27.5 23.625 1 93.81 269 HIS A CA 1
ATOM 2141 C C . HIS A 1 269 ? -4.781 26.656 24.781 1 93.81 269 HIS A C 1
ATOM 2143 O O . HIS A 1 269 ? -5.617 27.125 25.562 1 93.81 269 HIS A O 1
ATOM 2149 N N . ARG A 1 270 ? -4.414 25.438 24.891 1 94.25 270 ARG A N 1
ATOM 2150 C CA . ARG A 1 270 ? -4.855 24.5 25.922 1 94.25 270 ARG A CA 1
ATOM 2151 C C . ARG A 1 270 ? -6.359 24.266 25.828 1 94.25 270 ARG A C 1
ATOM 2153 O O . ARG A 1 270 ? -7.023 24.078 26.844 1 94.25 270 ARG A O 1
ATOM 2160 N N . ALA A 1 271 ? -6.836 24.438 24.625 1 94.75 271 ALA A N 1
ATOM 2161 C CA . ALA A 1 271 ? -8.242 24.156 24.391 1 94.75 271 ALA A CA 1
ATOM 2162 C C . ALA A 1 271 ? -8.477 22.656 24.203 1 94.75 271 ALA A C 1
ATOM 2164 O O . ALA A 1 271 ? -9.609 22.172 24.328 1 94.75 271 ALA A O 1
ATOM 2165 N N . SER A 1 272 ? -7.484 21.953 23.875 1 96.31 272 SER A N 1
ATOM 2166 C CA . SER A 1 272 ? -7.473 20.484 23.812 1 96.31 272 SER A CA 1
ATOM 2167 C C . SER A 1 272 ? -6.164 19.922 24.344 1 96.31 272 SER A C 1
ATOM 2169 O O . SER A 1 272 ? -5.086 20.453 24.062 1 96.31 272 SER A O 1
ATOM 2171 N N . PRO A 1 273 ? -6.242 18.953 25.203 1 96 273 PRO A N 1
ATOM 2172 C CA . PRO A 1 273 ? -5 18.359 25.719 1 96 273 PRO A CA 1
ATOM 2173 C C . PRO A 1 273 ? -4.203 17.641 24.641 1 96 273 PRO A C 1
ATOM 2175 O O . PRO A 1 273 ? -2.977 17.531 24.734 1 96 273 PRO A O 1
ATOM 2178 N N . LEU A 1 274 ? -4.875 17.078 23.703 1 97.44 274 LEU A N 1
ATOM 2179 C CA . LEU A 1 274 ? -4.301 16.297 22.625 1 97.44 274 LEU A CA 1
ATOM 2180 C C . LEU A 1 274 ? -5.145 16.422 21.359 1 97.44 274 LEU A C 1
ATOM 2182 O O . LEU A 1 274 ? -6.375 16.422 21.422 1 97.44 274 LEU A O 1
ATOM 2186 N N . SER A 1 275 ? -4.469 16.578 20.266 1 98.31 275 SER A N 1
ATOM 2187 C CA . SER A 1 275 ? -5.16 16.656 18.984 1 98.31 275 SER A CA 1
ATOM 2188 C C . SER A 1 275 ? -4.57 15.688 17.969 1 98.31 275 SER A C 1
ATOM 2190 O O . SER A 1 275 ? -3.387 15.344 18.047 1 98.31 275 SER A O 1
ATOM 2192 N N . PHE A 1 276 ? -5.387 15.141 17.094 1 98 276 PHE A N 1
ATOM 2193 C CA . PHE A 1 276 ? -4.93 14.273 16.016 1 98 276 PHE A CA 1
ATOM 2194 C C . PHE A 1 276 ? -5.156 14.938 14.656 1 98 276 PHE A C 1
ATOM 2196 O O . PHE A 1 276 ? -6.289 15.297 14.312 1 98 276 PHE A O 1
ATOM 2203 N N . ALA A 1 277 ? -4.09 15.164 13.984 1 97.25 277 ALA A N 1
ATOM 2204 C CA . ALA A 1 277 ? -4.133 15.75 12.648 1 97.25 277 ALA A CA 1
ATOM 2205 C C . ALA A 1 277 ? -3.623 14.758 11.602 1 97.25 277 ALA A C 1
ATOM 2207 O O . ALA A 1 277 ? -2.955 13.781 11.938 1 97.25 277 ALA A O 1
ATOM 2208 N N . VAL A 1 278 ? -4.008 15 10.406 1 95 278 VAL A N 1
ATOM 2209 C CA . VAL A 1 278 ? -3.49 14.18 9.32 1 95 278 VAL A CA 1
ATOM 2210 C C . VAL A 1 278 ? -2.164 14.75 8.82 1 95 278 VAL A C 1
ATOM 2212 O O . VAL A 1 278 ? -2.008 15.969 8.711 1 95 278 VAL A O 1
ATOM 2215 N N . ASP A 1 279 ? -1.25 13.898 8.625 1 95.81 279 ASP A N 1
ATOM 2216 C CA . ASP A 1 279 ? 0.03 14.312 8.055 1 95.81 279 ASP A CA 1
ATOM 2217 C C . ASP A 1 279 ? 0.151 13.875 6.598 1 95.81 279 ASP A C 1
ATOM 2219 O O . ASP A 1 279 ? 0.492 12.727 6.312 1 95.81 279 ASP A O 1
ATOM 2223 N N . ILE A 1 280 ? -0.205 14.883 5.75 1 91.62 280 ILE A N 1
ATOM 2224 C CA . ILE A 1 280 ? -0.006 14.742 4.309 1 91.62 280 ILE A CA 1
ATOM 2225 C C . ILE A 1 280 ? 1.187 15.586 3.869 1 91.62 280 ILE A C 1
ATOM 2227 O O . ILE A 1 280 ? 1.089 16.812 3.787 1 91.62 280 ILE A O 1
ATOM 2231 N N . ILE A 1 281 ? 2.322 15.133 3.723 1 92.62 281 ILE A N 1
ATOM 2232 C CA . ILE A 1 281 ? 3.553 15.82 3.338 1 92.62 281 ILE A CA 1
ATOM 2233 C C . ILE A 1 281 ? 4.008 16.734 4.465 1 92.62 281 ILE A C 1
ATOM 2235 O O . ILE A 1 281 ? 4.465 17.859 4.215 1 92.62 281 ILE A O 1
ATOM 2239 N N . GLY A 1 282 ? 3.637 16.469 5.711 1 94.81 282 GLY A N 1
ATOM 2240 C CA . GLY A 1 282 ? 4.16 17.203 6.852 1 94.81 282 GLY A CA 1
ATOM 2241 C C . GLY A 1 282 ? 3.111 18.031 7.555 1 94.81 282 GLY A C 1
ATOM 2242 O O . GLY A 1 282 ? 3.426 18.781 8.484 1 94.81 282 GLY A O 1
ATOM 2243 N N . ASP A 1 283 ? 1.898 17.891 7.289 1 94.19 283 ASP A N 1
ATOM 2244 C CA . ASP A 1 283 ? 0.832 18.734 7.809 1 94.19 283 ASP A CA 1
ATOM 2245 C C . ASP A 1 283 ? 0.825 18.734 9.336 1 94.19 283 ASP A C 1
ATOM 2247 O O . ASP A 1 283 ? 0.893 19.797 9.961 1 94.19 283 ASP A O 1
ATOM 2251 N N . ALA A 1 284 ? 0.726 17.625 9.914 1 97.06 284 ALA A N 1
ATOM 2252 C CA . ALA A 1 284 ? 0.662 17.531 11.375 1 97.06 284 ALA A CA 1
ATOM 2253 C C . ALA A 1 284 ? 1.961 18.016 12.016 1 97.06 284 ALA A C 1
ATOM 2255 O O . ALA A 1 284 ? 1.938 18.75 13.016 1 97.06 284 ALA A O 1
ATOM 2256 N N . ARG A 1 285 ? 3.115 17.688 11.484 1 97.88 285 ARG A N 1
ATOM 2257 C CA . ARG A 1 285 ? 4.41 18.078 12.023 1 97.88 285 ARG A CA 1
ATOM 2258 C C . ARG A 1 285 ? 4.605 19.594 11.93 1 97.88 285 ARG A C 1
ATOM 2260 O O . ARG A 1 285 ? 5.086 20.219 12.875 1 97.88 285 ARG A O 1
ATOM 2267 N N . LEU A 1 286 ? 4.195 20.094 10.797 1 97.44 286 LEU A N 1
ATOM 2268 C CA . LEU A 1 286 ? 4.355 21.516 10.602 1 97.44 286 LEU A CA 1
ATOM 2269 C C . LEU A 1 286 ? 3.385 22.312 11.477 1 97.44 286 LEU A C 1
ATOM 2271 O O . LEU A 1 286 ? 3.705 23.406 11.938 1 97.44 286 LEU A O 1
ATOM 2275 N N . SER A 1 287 ? 2.182 21.734 11.633 1 96.5 287 SER A N 1
ATOM 2276 C CA . SER A 1 287 ? 1.24 22.375 12.555 1 96.5 287 SER A CA 1
ATOM 2277 C C . SER A 1 287 ? 1.801 22.406 13.977 1 96.5 287 SER A C 1
ATOM 2279 O O . SER A 1 287 ? 1.668 23.422 14.672 1 96.5 287 SER A O 1
ATOM 2281 N N . ALA A 1 288 ? 2.377 21.359 14.367 1 98.12 288 ALA A N 1
ATOM 2282 C CA . ALA A 1 288 ? 3.004 21.297 15.688 1 98.12 288 ALA A CA 1
ATOM 2283 C C . ALA A 1 288 ? 4.195 22.25 15.773 1 98.12 288 ALA A C 1
ATOM 2285 O O . ALA A 1 288 ? 4.344 22.984 16.75 1 98.12 288 ALA A O 1
ATOM 2286 N N . ALA A 1 289 ? 5.008 22.25 14.797 1 97.69 289 ALA A N 1
ATOM 2287 C CA . ALA A 1 289 ? 6.234 23.047 14.781 1 97.69 289 ALA A CA 1
ATOM 2288 C C . ALA A 1 289 ? 5.922 24.531 14.805 1 97.69 289 ALA A C 1
ATOM 2290 O O . ALA A 1 289 ? 6.633 25.312 15.445 1 97.69 289 ALA A O 1
ATOM 2291 N N . SER A 1 290 ? 4.918 24.953 14.109 1 96.19 290 SER A N 1
ATOM 2292 C CA . SER A 1 290 ? 4.562 26.375 14.062 1 96.19 290 SER A CA 1
ATOM 2293 C C . SER A 1 290 ? 4.176 26.891 15.438 1 96.19 290 SER A C 1
ATOM 2295 O O . SER A 1 290 ? 4.367 28.078 15.742 1 96.19 290 SER A O 1
ATOM 2297 N N . CYS A 1 291 ? 3.637 25.984 16.25 1 96.19 291 CYS A N 1
ATOM 2298 C CA . CYS A 1 291 ? 3.146 26.406 17.562 1 96.19 291 CYS A CA 1
ATOM 2299 C C . CYS A 1 291 ? 4.09 25.969 18.672 1 96.19 291 CYS A C 1
ATOM 2301 O O . CYS A 1 291 ? 3.773 26.094 19.859 1 96.19 291 CYS A O 1
ATOM 2303 N N . GLY A 1 292 ? 5.211 25.438 18.328 1 96.69 292 GLY A N 1
ATOM 2304 C CA . GLY A 1 292 ? 6.172 24.984 19.312 1 96.69 292 GLY A CA 1
ATOM 2305 C C . GLY A 1 292 ? 5.68 23.781 20.109 1 96.69 292 GLY A C 1
ATOM 2306 O O . GLY A 1 292 ? 5.906 23.703 21.328 1 96.69 292 GLY A O 1
ATOM 2307 N N . LEU A 1 293 ? 4.949 22.922 19.5 1 97.69 293 LEU A N 1
ATOM 2308 C CA . LEU A 1 293 ? 4.375 21.734 20.141 1 97.69 293 LEU A CA 1
ATOM 2309 C C . LEU A 1 293 ? 5.086 20.469 19.672 1 97.69 293 LEU A C 1
ATOM 2311 O O . LEU A 1 293 ? 5.984 20.531 18.828 1 97.69 293 LEU A O 1
ATOM 2315 N N . VAL A 1 294 ? 4.688 19.359 20.266 1 98.12 294 VAL A N 1
ATOM 2316 C CA . VAL A 1 294 ? 5.227 18.062 19.875 1 98.12 294 VAL A CA 1
ATOM 2317 C C . VAL A 1 294 ? 4.281 17.391 18.875 1 98.12 294 VAL A C 1
ATOM 2319 O O . VAL A 1 294 ? 3.066 17.359 19.094 1 98.12 294 VAL A O 1
ATOM 2322 N N . GLY A 1 295 ? 4.758 17.016 17.781 1 98.38 295 GLY A N 1
ATOM 2323 C CA . GLY A 1 295 ? 4.039 16.25 16.781 1 98.38 295 GLY A CA 1
ATOM 2324 C C . GLY A 1 295 ? 4.77 14.984 16.375 1 98.38 295 GLY A C 1
ATOM 2325 O O . GLY A 1 295 ? 6.004 14.953 16.359 1 98.38 295 GLY A O 1
ATOM 2326 N N . PHE A 1 296 ? 4.008 13.938 16.031 1 98.75 296 PHE A N 1
ATOM 2327 C CA . PHE A 1 296 ? 4.66 12.688 15.656 1 98.75 296 PHE A CA 1
ATOM 2328 C C . PHE A 1 296 ? 3.879 11.984 14.555 1 98.75 296 PHE A C 1
ATOM 2330 O O . PHE A 1 296 ? 2.736 11.57 14.758 1 98.75 296 PHE A O 1
ATOM 2337 N N . LYS A 1 297 ? 4.48 11.898 13.43 1 98.12 297 LYS A N 1
ATOM 2338 C CA . LYS A 1 297 ? 3.943 11.094 12.336 1 98.12 297 LYS A CA 1
ATOM 2339 C C . LYS A 1 297 ? 4.406 9.648 12.43 1 98.12 297 LYS A C 1
ATOM 2341 O O . LYS A 1 297 ? 5.586 9.352 12.227 1 98.12 297 LYS A O 1
ATOM 2346 N N . PRO A 1 298 ? 3.541 8.734 12.68 1 96.75 298 PRO A N 1
ATOM 2347 C CA . PRO A 1 298 ? 3.938 7.332 12.797 1 96.75 298 PRO A CA 1
ATOM 2348 C C . PRO A 1 298 ? 4.172 6.668 11.438 1 96.75 298 PRO A C 1
ATOM 2350 O O . PRO A 1 298 ? 3.938 7.285 10.398 1 96.75 298 PRO A O 1
ATOM 2353 N N . THR A 1 299 ? 4.801 5.484 11.516 1 94.75 299 THR A N 1
ATOM 2354 C CA . THR A 1 299 ? 4.875 4.652 10.32 1 94.75 299 THR A CA 1
ATOM 2355 C C . THR A 1 299 ? 3.484 4.445 9.727 1 94.75 299 THR A C 1
ATOM 2357 O O . THR A 1 299 ? 2.547 4.078 10.438 1 94.75 299 THR A O 1
ATOM 2360 N N . PRO A 1 300 ? 3.281 4.746 8.453 1 90 300 PRO A N 1
ATOM 2361 C CA . PRO A 1 300 ? 1.95 4.66 7.848 1 90 300 PRO A CA 1
ATOM 2362 C C . PRO A 1 300 ? 1.304 3.289 8.039 1 90 300 PRO A C 1
ATOM 2364 O O . PRO A 1 300 ? 0.083 3.195 8.195 1 90 300 PRO A O 1
ATOM 2367 N N . GLY A 1 301 ? 1.957 2.254 8.102 1 85.44 301 GLY A N 1
ATOM 2368 C CA . GLY A 1 301 ? 1.412 0.914 8.25 1 85.44 301 GLY A CA 1
ATOM 2369 C C . GLY A 1 301 ? 0.912 0.624 9.656 1 85.44 301 GLY A C 1
ATOM 2370 O O . GLY A 1 301 ? 0.218 -0.37 9.883 1 85.44 301 GLY A O 1
ATOM 2371 N N . ARG A 1 302 ? 1.09 1.562 10.547 1 90.19 302 ARG A N 1
ATOM 2372 C CA . ARG A 1 302 ? 0.721 1.322 11.938 1 90.19 302 ARG A CA 1
ATOM 2373 C C . ARG A 1 302 ? -0.583 2.031 12.289 1 90.19 302 ARG A C 1
ATOM 2375 O O . ARG A 1 302 ? -1.14 1.819 13.367 1 90.19 302 ARG A O 1
ATOM 2382 N N . VAL A 1 303 ? -1.063 2.834 11.398 1 88.38 303 VAL A N 1
ATOM 2383 C CA . VAL A 1 303 ? -2.32 3.541 11.617 1 88.38 303 VAL A CA 1
ATOM 2384 C C . VAL A 1 303 ? -3.295 3.23 10.484 1 88.38 303 VAL A C 1
ATOM 2386 O O . VAL A 1 303 ? -2.904 3.189 9.32 1 88.38 303 VAL A O 1
ATOM 2389 N N . SER A 1 304 ? -4.488 2.998 10.883 1 85.44 304 SER A N 1
ATOM 2390 C CA . SER A 1 304 ? -5.477 2.588 9.891 1 85.44 304 SER A CA 1
ATOM 2391 C C . SER A 1 304 ? -5.91 3.766 9.023 1 85.44 304 SER A C 1
ATOM 2393 O O . SER A 1 304 ? -6.102 4.875 9.523 1 85.44 304 SER A O 1
ATOM 2395 N N . GLN A 1 305 ? -5.996 3.516 7.828 1 79.44 305 GLN A N 1
ATOM 2396 C CA . GLN A 1 305 ? -6.512 4.5 6.883 1 79.44 305 GLN A CA 1
ATOM 2397 C C . GLN A 1 305 ? -7.895 4.098 6.375 1 79.44 305 GLN A C 1
ATOM 2399 O O . GLN A 1 305 ? -8.469 4.777 5.523 1 79.44 305 GLN A O 1
ATOM 2404 N N . LYS A 1 306 ? -8.375 3.064 7 1 77.56 306 LYS A N 1
ATOM 2405 C CA . LYS A 1 306 ? -9.672 2.555 6.586 1 77.56 306 LYS A CA 1
ATOM 2406 C C . LYS A 1 306 ? -10.781 3.559 6.895 1 77.56 306 LYS A C 1
ATOM 2408 O O . LYS A 1 306 ? -10.891 4.047 8.023 1 77.56 306 LYS A O 1
ATOM 2413 N N . GLY A 1 307 ? -11.5 3.875 5.926 1 77.81 307 GLY A N 1
ATOM 2414 C CA . GLY A 1 307 ? -12.641 4.758 6.117 1 77.81 307 GLY A CA 1
ATOM 2415 C C . GLY A 1 307 ? -12.281 6.227 5.988 1 77.81 307 GLY A C 1
ATOM 2416 O O . GLY A 1 307 ? -13.141 7.098 6.148 1 77.81 307 GLY A O 1
ATOM 2417 N N . LEU A 1 308 ? -10.938 6.359 5.695 1 82.31 308 LEU A N 1
ATOM 2418 C CA . LEU A 1 308 ? -10.539 7.742 5.449 1 82.31 308 LEU A CA 1
ATOM 2419 C C . LEU A 1 308 ? -11.031 8.219 4.086 1 82.31 308 LEU A C 1
ATOM 2421 O O . LEU A 1 308 ? -10.555 7.742 3.051 1 82.31 308 LEU A O 1
ATOM 2425 N N . ASP A 1 309 ? -12.227 8.734 3.92 1 77.06 309 ASP A N 1
ATOM 2426 C CA . ASP A 1 309 ? -12.844 9.227 2.691 1 77.06 309 ASP A CA 1
ATOM 2427 C C . ASP A 1 309 ? -12.539 10.703 2.471 1 77.06 309 ASP A C 1
ATOM 2429 O O . ASP A 1 309 ? -13.438 11.539 2.486 1 77.06 309 ASP A O 1
ATOM 2433 N N . LEU A 1 310 ? -11.211 10.906 2.152 1 82.56 310 LEU A N 1
ATOM 2434 C CA . LEU A 1 310 ? -10.82 12.289 1.909 1 82.56 310 LEU A CA 1
ATOM 2435 C C . LEU A 1 310 ? -11.445 12.812 0.617 1 82.56 310 LEU A C 1
ATOM 2437 O O . LEU A 1 310 ? -11.539 12.078 -0.37 1 82.56 310 LEU A O 1
ATOM 2441 N N . PRO A 1 311 ? -11.875 13.984 0.69 1 78.44 311 PRO A N 1
ATOM 2442 C CA . PRO A 1 311 ? -12.422 14.547 -0.547 1 78.44 311 PRO A CA 1
ATOM 2443 C C . PRO A 1 311 ? -11.422 14.523 -1.699 1 78.44 311 PRO A C 1
ATOM 2445 O O . PRO A 1 311 ? -11.789 14.227 -2.838 1 78.44 311 PRO A O 1
ATOM 2448 N N . LEU A 1 312 ? -10.195 14.859 -1.363 1 80.06 312 LEU A N 1
ATOM 2449 C CA . LEU A 1 312 ? -9.102 14.719 -2.32 1 80.06 312 LEU A CA 1
ATOM 2450 C C . LEU A 1 312 ? -8.266 13.484 -2.01 1 80.06 312 LEU A C 1
ATOM 2452 O O . LEU A 1 312 ? -7.664 13.391 -0.938 1 80.06 312 LEU A O 1
ATOM 2456 N N . LYS A 1 313 ? -8.25 12.633 -2.98 1 77.94 313 LYS A N 1
ATOM 2457 C CA . LYS A 1 313 ? -7.492 11.406 -2.758 1 77.94 313 LYS A CA 1
ATOM 2458 C C . LYS A 1 313 ? -5.988 11.672 -2.822 1 77.94 313 LYS A C 1
ATOM 2460 O O . LYS A 1 313 ? -5.535 12.516 -3.594 1 77.94 313 LYS A O 1
ATOM 2465 N N . ILE A 1 314 ? -5.297 10.969 -1.99 1 81.25 314 ILE A N 1
ATOM 2466 C CA . ILE A 1 314 ? -3.85 11.117 -1.891 1 81.25 314 ILE A CA 1
ATOM 2467 C C . ILE A 1 314 ? -3.17 9.805 -2.285 1 81.25 314 ILE A C 1
ATOM 2469 O O . ILE A 1 314 ? -3.725 8.727 -2.076 1 81.25 314 ILE A O 1
ATOM 2473 N N . PRO A 1 315 ? -2.01 9.953 -2.961 1 78.5 315 PRO A N 1
ATOM 2474 C CA . PRO A 1 315 ? -1.298 8.719 -3.314 1 78.5 315 PRO A CA 1
ATOM 2475 C C . PRO A 1 315 ? -0.934 7.879 -2.094 1 78.5 315 PRO A C 1
ATOM 2477 O O . PRO A 1 315 ? -0.506 8.422 -1.07 1 78.5 315 PRO A O 1
ATOM 2480 N N . GLN A 1 316 ? -1.019 6.656 -2.232 1 73.88 316 GLN A N 1
ATOM 2481 C CA . GLN A 1 316 ? -0.738 5.734 -1.138 1 73.88 316 GLN A CA 1
ATOM 2482 C C . GLN A 1 316 ? 0.729 5.805 -0.721 1 73.88 316 GLN A C 1
ATOM 2484 O O . GLN A 1 316 ? 1.059 5.59 0.447 1 73.88 316 GLN A O 1
ATOM 2489 N N . THR A 1 317 ? 1.522 6.141 -1.689 1 75.75 317 THR A N 1
ATOM 2490 C CA . THR A 1 317 ? 2.955 6.238 -1.433 1 75.75 317 THR A CA 1
ATOM 2491 C C . THR A 1 317 ? 3.252 7.348 -0.428 1 75.75 317 THR A C 1
ATOM 2493 O O . THR A 1 317 ? 4.234 7.273 0.312 1 75.75 317 THR A O 1
ATOM 2496 N N . LEU A 1 318 ? 2.467 8.328 -0.435 1 84.31 318 LEU A N 1
ATOM 2497 C CA . LEU A 1 318 ? 2.664 9.445 0.483 1 84.31 318 LEU A CA 1
ATOM 2498 C C . LEU A 1 318 ? 1.76 9.312 1.703 1 84.31 318 LEU A C 1
ATOM 2500 O O . LEU A 1 318 ? 2.16 9.656 2.818 1 84.31 318 LEU A O 1
ATOM 2504 N N . GLY A 1 319 ? 0.647 8.719 1.484 1 77.94 319 GLY A N 1
ATOM 2505 C CA . GLY A 1 319 ? -0.286 8.359 2.541 1 77.94 319 GLY A CA 1
ATOM 2506 C C . GLY A 1 319 ? -0.84 9.562 3.279 1 77.94 319 GLY A C 1
ATOM 2507 O O . GLY A 1 319 ? -0.319 10.672 3.148 1 77.94 319 GLY A O 1
ATOM 2508 N N . ALA A 1 320 ? -1.944 9.477 3.926 1 88.31 320 ALA A N 1
ATOM 2509 C CA . ALA A 1 320 ? -2.549 10.352 4.926 1 88.31 320 ALA A CA 1
ATOM 2510 C C . ALA A 1 320 ? -2.562 9.688 6.301 1 88.31 320 ALA A C 1
ATOM 2512 O O . ALA A 1 320 ? -3.42 8.844 6.582 1 88.31 320 ALA A O 1
ATOM 2513 N N . VAL A 1 321 ? -1.619 10.148 7.129 1 93.06 321 VAL A N 1
ATOM 2514 C CA . VAL A 1 321 ? -1.388 9.422 8.375 1 93.06 321 VAL A CA 1
ATOM 2515 C C . VAL A 1 321 ? -1.896 10.25 9.555 1 93.06 321 VAL A C 1
ATOM 2517 O O . VAL A 1 321 ? -1.508 11.414 9.719 1 93.06 321 VAL A O 1
ATOM 2520 N N . ALA A 1 322 ? -2.756 9.641 10.328 1 95.25 322 ALA A N 1
ATOM 2521 C CA . ALA A 1 322 ? -3.201 10.305 11.555 1 95.25 322 ALA A CA 1
ATOM 2522 C C . ALA A 1 322 ? -2.045 10.484 12.531 1 95.25 322 ALA A C 1
ATOM 2524 O O . ALA A 1 322 ? -1.351 9.523 12.867 1 95.25 322 ALA A O 1
ATOM 2525 N N . SER A 1 323 ? -1.781 11.648 12.945 1 97.81 323 SER A N 1
ATOM 2526 C CA . SER A 1 323 ? -0.632 11.984 13.773 1 97.81 323 SER A CA 1
ATOM 2527 C C . SER A 1 323 ? -1.048 12.836 14.969 1 97.81 323 SER A C 1
ATOM 2529 O O . SER A 1 323 ? -1.747 13.844 14.812 1 97.81 323 SER A O 1
ATOM 2531 N N . PRO A 1 324 ? -0.652 12.508 16.141 1 98.31 324 PRO A N 1
ATOM 2532 C CA . PRO A 1 324 ? -0.999 13.281 17.328 1 98.31 324 PRO A CA 1
ATOM 2533 C C . PRO A 1 324 ? -0.121 14.516 17.516 1 98.31 324 PRO A C 1
ATOM 2535 O O . PRO A 1 324 ? 1.042 14.516 17.094 1 98.31 324 PRO A O 1
ATOM 2538 N N . ILE A 1 325 ? -0.688 15.5 18.016 1 98.31 325 ILE A N 1
ATOM 2539 C CA . ILE A 1 325 ? -0.035 16.734 18.438 1 98.31 325 ILE A CA 1
ATOM 2540 C C . ILE A 1 325 ? -0.328 17 19.906 1 98.31 325 ILE A C 1
ATOM 2542 O O . ILE A 1 325 ? -1.488 17.016 20.328 1 98.31 325 ILE A O 1
ATOM 2546 N N . GLY A 1 326 ? 0.69 17.094 20.703 1 97.25 326 GLY A N 1
ATOM 2547 C CA . GLY A 1 326 ? 0.54 17.328 22.125 1 97.25 326 GLY A CA 1
ATOM 2548 C C . GLY A 1 326 ? 1.552 18.312 22.688 1 97.25 326 GLY A C 1
ATOM 2549 O O . GLY A 1 326 ? 2.287 18.953 21.922 1 97.25 326 GLY A O 1
ATOM 2550 N N . GLN A 1 327 ? 1.519 18.469 24 1 95.06 327 GLN A N 1
ATOM 2551 C CA . GLN A 1 327 ? 2.41 19.406 24.656 1 95.06 327 GLN A CA 1
ATOM 2552 C C . GLN A 1 327 ? 3.766 18.766 24.953 1 95.06 327 GLN A C 1
ATOM 2554 O O . GLN A 1 327 ? 4.797 19.438 24.906 1 95.06 327 GLN A O 1
ATOM 2559 N N . THR A 1 328 ? 3.676 17.516 25.281 1 95 328 THR A N 1
ATOM 2560 C CA . THR A 1 328 ? 4.898 16.812 25.656 1 95 328 THR A CA 1
ATOM 2561 C C . THR A 1 328 ? 5.012 15.484 24.906 1 95 328 THR A C 1
ATOM 2563 O O . THR A 1 328 ? 4.023 14.984 24.375 1 95 328 THR A O 1
ATOM 2566 N N . ILE A 1 329 ? 6.215 14.977 24.891 1 96.62 329 ILE A N 1
ATOM 2567 C CA . ILE A 1 329 ? 6.434 13.68 24.266 1 96.62 329 ILE A CA 1
ATOM 2568 C C . ILE A 1 329 ? 5.66 12.602 25.016 1 96.62 329 ILE A C 1
ATOM 2570 O O . ILE A 1 329 ? 5.18 11.641 24.406 1 96.62 329 ILE A O 1
ATOM 2574 N N . GLY A 1 330 ? 5.559 12.773 26.359 1 95.38 330 GLY A N 1
ATOM 2575 C CA . GLY A 1 330 ? 4.77 11.844 27.156 1 95.38 330 GLY A CA 1
ATOM 2576 C C . GLY A 1 330 ? 3.336 11.719 26.672 1 95.38 330 GLY A C 1
ATOM 2577 O O . GLY A 1 330 ? 2.76 10.633 26.703 1 95.38 330 GLY A O 1
ATOM 2578 N N . ASP A 1 331 ? 2.773 12.82 26.234 1 96.06 331 ASP A N 1
ATOM 2579 C CA . ASP A 1 331 ? 1.414 12.812 25.703 1 96.06 331 ASP A CA 1
ATOM 2580 C C . ASP A 1 331 ? 1.319 11.953 24.438 1 96.06 331 ASP A C 1
ATOM 2582 O O . ASP A 1 331 ? 0.343 11.227 24.25 1 96.06 331 ASP A O 1
ATOM 2586 N N . ILE A 1 332 ? 2.309 12.055 23.625 1 97.44 332 ILE A N 1
ATOM 2587 C CA . ILE A 1 332 ? 2.342 11.328 22.359 1 97.44 332 ILE A CA 1
ATOM 2588 C C . ILE A 1 332 ? 2.508 9.836 22.641 1 97.44 332 ILE A C 1
ATOM 2590 O O . ILE A 1 332 ? 1.839 9.008 22.016 1 97.44 332 ILE A O 1
ATOM 2594 N N . VAL A 1 333 ? 3.416 9.516 23.531 1 96.94 333 VAL A N 1
ATOM 2595 C CA . VAL A 1 333 ? 3.664 8.125 23.906 1 96.94 333 VAL A CA 1
ATOM 2596 C C . VAL A 1 333 ? 2.385 7.496 24.453 1 96.94 333 VAL A C 1
ATOM 2598 O O . VAL A 1 333 ? 2.027 6.375 24.078 1 96.94 333 VAL A O 1
ATOM 2601 N N . ASP A 1 334 ? 1.687 8.234 25.266 1 95.75 334 ASP A N 1
ATOM 2602 C CA . ASP A 1 334 ? 0.434 7.75 25.844 1 95.75 334 ASP A CA 1
ATOM 2603 C C . ASP A 1 334 ? -0.621 7.547 24.75 1 95.75 334 ASP A C 1
ATOM 2605 O O . ASP A 1 334 ? -1.425 6.613 24.828 1 95.75 334 ASP A O 1
ATOM 2609 N N . ALA A 1 335 ? -0.611 8.406 23.812 1 96.06 335 ALA A N 1
ATOM 2610 C CA . ALA A 1 335 ? -1.549 8.273 22.703 1 96.06 335 ALA A CA 1
ATOM 2611 C C . ALA A 1 335 ? -1.326 6.969 21.953 1 96.06 335 ALA A C 1
ATOM 2613 O O . ALA A 1 335 ? -2.275 6.23 21.688 1 96.06 335 ALA A O 1
ATOM 2614 N N . PHE A 1 336 ? -0.099 6.641 21.641 1 96.12 336 PHE A N 1
ATOM 2615 C CA . PHE A 1 336 ? 0.19 5.449 20.844 1 96.12 336 PHE A CA 1
ATOM 2616 C C . PHE A 1 336 ? 0.028 4.188 21.688 1 96.12 336 PHE A C 1
ATOM 2618 O O . PHE A 1 336 ? -0.382 3.145 21.172 1 96.12 336 PHE A O 1
ATOM 2625 N N . ARG A 1 337 ? 0.354 4.277 23.016 1 94.38 337 ARG A N 1
ATOM 2626 C CA . ARG A 1 337 ? 0.104 3.148 23.906 1 94.38 337 ARG A CA 1
ATOM 2627 C C . ARG A 1 337 ? -1.374 2.771 23.906 1 94.38 337 ARG A C 1
ATOM 2629 O O . ARG A 1 337 ? -1.719 1.594 24.016 1 94.38 337 ARG A O 1
ATOM 2636 N N . SER A 1 338 ? -2.18 3.771 23.781 1 93.31 338 SER A N 1
ATOM 2637 C CA . SER A 1 338 ? -3.623 3.555 23.828 1 93.31 338 SER A CA 1
ATOM 2638 C C . SER A 1 338 ? -4.141 3.033 22.484 1 93.31 338 SER A C 1
ATOM 2640 O O . SER A 1 338 ? -5.109 2.273 22.453 1 93.31 338 SER A O 1
ATOM 2642 N N . LEU A 1 339 ? -3.523 3.418 21.422 1 92.25 339 LEU A N 1
ATOM 2643 C CA . LEU A 1 339 ? -4.047 3.115 20.094 1 92.25 339 LEU A CA 1
ATOM 2644 C C . LEU A 1 339 ? -3.523 1.773 19.594 1 92.25 339 LEU A C 1
ATOM 2646 O O . LEU A 1 339 ? -4.242 1.036 18.906 1 92.25 339 LEU A O 1
ATOM 2650 N N . TRP A 1 340 ? -2.252 1.492 19.844 1 90.44 340 TRP A N 1
ATOM 2651 C CA . TRP A 1 340 ? -1.633 0.285 19.297 1 90.44 340 TRP A CA 1
ATOM 2652 C C . TRP A 1 340 ? -1.924 -0.918 20.188 1 90.44 340 TRP A C 1
ATOM 2654 O O . TRP A 1 340 ? -1.009 -1.497 20.781 1 90.44 340 TRP A O 1
ATOM 2664 N N . THR A 1 341 ? -3.227 -1.202 20.234 1 83.06 341 THR A N 1
ATOM 2665 C CA . THR A 1 341 ? -3.748 -2.316 21.016 1 83.06 341 THR A CA 1
ATOM 2666 C C . THR A 1 341 ? -4.52 -3.287 20.125 1 83.06 341 THR A C 1
ATOM 2668 O O . THR A 1 341 ? -4.742 -3.014 18.953 1 83.06 341 THR A O 1
ATOM 2671 N N . SER A 1 342 ? -4.949 -4.312 20.703 1 73.31 342 SER A N 1
ATOM 2672 C CA . SER A 1 342 ? -5.684 -5.352 19.984 1 73.31 342 SER A CA 1
ATOM 2673 C C . SER A 1 342 ? -7 -4.816 19.438 1 73.31 342 SER A C 1
ATOM 2675 O O . SER A 1 342 ? -7.477 -5.281 18.391 1 73.31 342 SER A O 1
ATOM 2677 N N . ALA A 1 343 ? -7.496 -3.809 20.047 1 70.06 343 ALA A N 1
ATOM 2678 C CA . ALA A 1 343 ? -8.781 -3.27 19.609 1 70.06 343 ALA A CA 1
ATOM 2679 C C . ALA A 1 343 ? -8.664 -2.639 18.219 1 70.06 343 ALA A C 1
ATOM 2681 O O . ALA A 1 343 ? -9.57 -2.783 17.391 1 70.06 343 ALA A O 1
ATOM 2682 N N . LEU A 1 344 ? -7.629 -1.977 18.031 1 73.25 344 LEU A N 1
ATOM 2683 C CA . LEU A 1 344 ? -7.402 -1.36 16.734 1 73.25 344 LEU A CA 1
ATOM 2684 C C . LEU A 1 344 ? -7.262 -2.422 15.641 1 73.25 344 LEU A C 1
ATOM 2686 O O . LEU A 1 344 ? -7.789 -2.266 14.539 1 73.25 344 LEU A O 1
ATOM 2690 N N . PHE A 1 345 ? -6.676 -3.449 15.984 1 77 345 PHE A N 1
ATOM 2691 C CA . PHE A 1 345 ? -6.383 -4.492 15.008 1 77 345 PHE A CA 1
ATOM 2692 C C . PHE A 1 345 ? -7.633 -5.301 14.688 1 77 345 PHE A C 1
ATOM 2694 O O . PHE A 1 345 ? -7.77 -5.836 13.586 1 77 345 PHE A O 1
ATOM 2701 N N . LYS A 1 346 ? -8.484 -5.324 15.617 1 71.31 346 LYS A N 1
ATOM 2702 C CA . LYS A 1 346 ? -9.766 -5.992 15.383 1 71.31 346 LYS A CA 1
ATOM 2703 C C . LYS A 1 346 ? -10.664 -5.152 14.477 1 71.31 346 LYS A C 1
ATOM 2705 O O . LYS A 1 346 ? -11.406 -5.695 13.656 1 71.31 346 LYS A O 1
ATOM 2710 N N . ALA A 1 347 ? -10.523 -3.859 14.703 1 74 347 ALA A N 1
ATOM 2711 C CA . ALA A 1 347 ? -11.328 -2.957 13.891 1 74 347 ALA A CA 1
ATOM 2712 C C . ALA A 1 347 ? -10.844 -2.934 12.445 1 74 347 ALA A C 1
ATOM 2714 O O . ALA A 1 347 ? -11.641 -2.807 11.516 1 74 347 ALA A O 1
ATOM 2715 N N . ASP A 1 348 ? -9.602 -3.051 12.273 1 77.88 348 ASP A N 1
ATOM 2716 C CA . ASP A 1 348 ? -8.992 -3.109 10.945 1 77.88 348 ASP A CA 1
ATOM 2717 C C . ASP A 1 348 ? -8.109 -4.344 10.797 1 77.88 348 ASP A C 1
ATOM 2719 O O . ASP A 1 348 ? -6.918 -4.301 11.117 1 77.88 348 ASP A O 1
ATOM 2723 N N . SER A 1 349 ? -8.664 -5.27 10.172 1 75.5 349 SER A N 1
ATOM 2724 C CA . SER A 1 349 ? -7.973 -6.551 10.062 1 75.5 349 SER A CA 1
ATOM 2725 C C . SER A 1 349 ? -6.797 -6.461 9.094 1 75.5 349 SER A C 1
ATOM 2727 O O . SER A 1 349 ? -5.926 -7.336 9.086 1 75.5 349 SER A O 1
ATOM 2729 N N . CYS A 1 350 ? -6.707 -5.402 8.352 1 75.75 350 CYS A N 1
ATOM 2730 C CA . CYS A 1 350 ? -5.648 -5.277 7.352 1 75.75 350 CYS A CA 1
ATOM 2731 C C . CYS A 1 350 ? -4.406 -4.637 7.957 1 75.75 350 CYS A C 1
ATOM 2733 O O . CYS A 1 350 ? -3.322 -4.699 7.371 1 75.75 350 CYS A O 1
ATOM 2735 N N . LEU A 1 351 ? -4.617 -4.133 9.086 1 82 351 LEU A N 1
ATOM 2736 C CA . LEU A 1 351 ? -3.49 -3.475 9.742 1 82 351 LEU A CA 1
ATOM 2737 C C . LEU A 1 351 ? -2.594 -4.492 10.438 1 82 351 LEU A C 1
ATOM 2739 O O . LEU A 1 351 ? -3.088 -5.438 11.062 1 82 351 LEU A O 1
ATOM 2743 N N . CYS A 1 352 ? -1.297 -4.332 10.289 1 80.88 352 CYS A N 1
ATOM 2744 C CA . CYS A 1 352 ? -0.359 -5.211 10.969 1 80.88 352 CYS A CA 1
ATOM 2745 C C . CYS A 1 352 ? -0.504 -5.09 12.484 1 80.88 352 CYS A C 1
ATOM 2747 O O . CYS A 1 352 ? -0.466 -3.986 13.031 1 80.88 352 CYS A O 1
ATOM 2749 N N . PRO A 1 353 ? -0.764 -6.199 13.117 1 82.31 353 PRO A N 1
ATOM 2750 C CA . PRO A 1 353 ? -0.897 -6.152 14.578 1 82.31 353 PRO A CA 1
ATOM 2751 C C . PRO A 1 353 ? 0.447 -6.004 15.289 1 82.31 353 PRO A C 1
ATOM 2753 O O . PRO A 1 353 ? 0.899 -6.934 15.961 1 82.31 353 PRO A O 1
ATOM 2756 N N . PHE A 1 354 ? 1.016 -4.867 15.195 1 85 354 PHE A N 1
ATOM 2757 C CA . PHE A 1 354 ? 2.305 -4.539 15.789 1 85 354 PHE A CA 1
ATOM 2758 C C . PHE A 1 354 ? 2.123 -3.691 17.047 1 85 354 PHE A C 1
ATOM 2760 O O . PHE A 1 354 ? 1.924 -2.479 16.953 1 85 354 PHE A O 1
ATOM 2767 N N . PRO A 1 355 ? 2.131 -4.281 18.219 1 88 355 PRO A N 1
ATOM 2768 C CA . PRO A 1 355 ? 1.876 -3.547 19.453 1 88 355 PRO A CA 1
ATOM 2769 C C . PRO A 1 355 ? 2.996 -2.57 19.797 1 88 355 PRO A C 1
ATOM 2771 O O . PRO A 1 355 ? 4.066 -2.609 19.188 1 88 355 PRO A O 1
ATOM 2774 N N . PHE A 1 356 ? 2.689 -1.688 20.797 1 93.38 356 PHE A N 1
ATOM 2775 C CA . PHE A 1 356 ? 3.668 -0.712 21.266 1 93.38 356 PHE A CA 1
ATOM 2776 C C . PHE A 1 356 ? 4.875 -1.409 21.875 1 93.38 356 PHE A C 1
ATOM 2778 O O . PHE A 1 356 ? 4.727 -2.303 22.719 1 93.38 356 PHE A O 1
ATOM 2785 N N . ASP A 1 357 ? 6.109 -1.09 21.453 1 93.19 357 ASP A N 1
ATOM 2786 C CA . ASP A 1 357 ? 7.344 -1.737 21.891 1 93.19 357 ASP A CA 1
ATOM 2787 C C . ASP A 1 357 ? 8.039 -0.924 22.969 1 93.19 357 ASP A C 1
ATOM 2789 O O . ASP A 1 357 ? 8.812 -0.015 22.672 1 93.19 357 ASP A O 1
ATOM 2793 N N . GLU A 1 358 ? 7.84 -1.351 24.219 1 94.94 358 GLU A N 1
ATOM 2794 C CA . GLU A 1 358 ? 8.43 -0.646 25.359 1 94.94 358 GLU A CA 1
ATOM 2795 C C . GLU A 1 358 ? 9.953 -0.758 25.344 1 94.94 358 GLU A C 1
ATOM 2797 O O . GLU A 1 358 ? 10.656 0.163 25.766 1 94.94 358 GLU A O 1
ATOM 2802 N N . LYS A 1 359 ? 10.453 -1.885 24.812 1 94 359 LYS A N 1
ATOM 2803 C CA . LYS A 1 359 ? 11.898 -2.102 24.781 1 94 359 LYS A CA 1
ATOM 2804 C C . LYS A 1 359 ? 12.578 -1.109 23.844 1 94 359 LYS A C 1
ATOM 2806 O O . LYS A 1 359 ? 13.641 -0.571 24.156 1 94 359 LYS A O 1
ATOM 2811 N N . LEU A 1 360 ? 11.953 -0.89 22.75 1 94.69 360 LEU A N 1
ATOM 2812 C CA . LEU A 1 360 ? 12.516 0.031 21.766 1 94.69 360 LEU A CA 1
ATOM 2813 C C . LEU A 1 360 ? 12.477 1.466 22.281 1 94.69 360 LEU A C 1
ATOM 2815 O O . LEU A 1 360 ? 13.375 2.258 22 1 94.69 360 LEU A O 1
ATOM 2819 N N . LEU A 1 361 ? 11.422 1.862 23 1 96.62 361 LEU A N 1
ATOM 2820 C CA . LEU A 1 361 ? 11.328 3.182 23.625 1 96.62 361 LEU A CA 1
ATOM 2821 C C . LEU A 1 361 ? 12.469 3.395 24.609 1 96.62 361 LEU A C 1
ATOM 2823 O O . LEU A 1 361 ? 13.102 4.453 24.625 1 96.62 361 LEU A O 1
ATOM 2827 N N . ASN A 1 362 ? 12.703 2.354 25.406 1 95.88 362 ASN A N 1
ATOM 2828 C CA . ASN A 1 362 ? 13.766 2.432 26.422 1 95.88 362 ASN A CA 1
ATOM 2829 C C . ASN A 1 362 ? 15.141 2.514 25.766 1 95.88 362 ASN A C 1
ATOM 2831 O O . ASN A 1 362 ? 16.031 3.18 26.281 1 95.88 362 ASN A O 1
ATOM 2835 N N . ARG A 1 363 ? 15.289 1.824 24.688 1 94.62 363 ARG A N 1
ATOM 2836 C CA . ARG A 1 363 ? 16.547 1.899 23.953 1 94.62 363 ARG A CA 1
ATOM 2837 C C . ARG A 1 363 ? 16.828 3.326 23.5 1 94.62 363 ARG A C 1
ATOM 2839 O O . ARG A 1 363 ? 17.953 3.809 23.609 1 94.62 363 ARG A O 1
ATOM 2846 N N . GLY A 1 364 ? 15.859 3.973 23.031 1 92.25 364 GLY A N 1
ATOM 2847 C CA . GLY A 1 364 ? 16.016 5.344 22.578 1 92.25 364 GLY A CA 1
ATOM 2848 C C . GLY A 1 364 ? 16.391 6.301 23.703 1 92.25 364 GLY A C 1
ATOM 2849 O O . GLY A 1 364 ? 17.094 7.285 23.469 1 92.25 364 GLY A O 1
ATOM 2850 N N . LYS A 1 365 ? 16.047 5.949 24.906 1 91 365 LYS A N 1
ATOM 2851 C CA . LYS A 1 365 ? 16.25 6.816 26.047 1 91 365 LYS A CA 1
ATOM 2852 C C . LYS A 1 365 ? 17.641 6.594 26.656 1 91 365 LYS A C 1
ATOM 2854 O O . LYS A 1 365 ? 18.266 7.535 27.156 1 91 365 LYS A O 1
ATOM 2859 N N . THR A 1 366 ? 18.031 5.398 26.594 1 90 366 THR A N 1
ATOM 2860 C CA . THR A 1 366 ? 19.125 5.07 27.5 1 90 366 THR A CA 1
ATOM 2861 C C . THR A 1 366 ? 20.359 4.637 26.734 1 90 366 THR A C 1
ATOM 2863 O O . THR A 1 366 ? 21.5 4.91 27.141 1 90 366 THR A O 1
ATOM 2866 N N . GLU A 1 367 ? 20.172 4.004 25.641 1 92.19 367 GLU A N 1
ATOM 2867 C CA . GLU A 1 367 ? 21.312 3.438 24.922 1 92.19 367 GLU A CA 1
ATOM 2868 C C . GLU A 1 367 ? 22 4.492 24.062 1 92.19 367 GLU A C 1
ATOM 2870 O O . GLU A 1 367 ? 21.391 5.504 23.703 1 92.19 367 GLU A O 1
ATOM 2875 N N . LYS A 1 368 ? 23.281 4.234 23.875 1 96.12 368 LYS A N 1
ATOM 2876 C CA . LYS A 1 368 ? 24.031 5.082 22.969 1 96.12 368 LYS A CA 1
ATOM 2877 C C . LYS A 1 368 ? 23.734 4.734 21.516 1 96.12 368 LYS A C 1
ATOM 2879 O O . LYS A 1 368 ? 23.938 3.598 21.078 1 96.12 368 LYS A O 1
ATOM 2884 N N . LEU A 1 369 ? 23.25 5.738 20.828 1 97.56 369 LEU A N 1
ATOM 2885 C CA . LEU A 1 369 ? 22.812 5.52 19.453 1 97.56 369 LEU A CA 1
ATOM 2886 C C . LEU A 1 369 ? 23.75 6.211 18.469 1 97.56 369 LEU A C 1
ATOM 2888 O O . LEU A 1 369 ? 24.516 7.094 18.844 1 97.56 369 LEU A O 1
ATOM 2892 N N . THR A 1 370 ? 23.781 5.723 17.281 1 98.12 370 THR A N 1
ATOM 2893 C CA . THR A 1 370 ? 24.406 6.41 16.156 1 98.12 370 THR A CA 1
ATOM 2894 C C . THR A 1 370 ? 23.375 7.258 15.398 1 98.12 370 THR A C 1
ATOM 2896 O O . THR A 1 370 ? 22.453 6.723 14.773 1 98.12 370 THR A O 1
ATOM 2899 N N . ILE A 1 371 ? 23.578 8.578 15.445 1 98.25 371 ILE A N 1
ATOM 2900 C CA . ILE A 1 371 ? 22.562 9.492 14.938 1 98.25 371 ILE A CA 1
ATOM 2901 C C . ILE A 1 371 ? 23.109 10.25 13.727 1 98.25 371 ILE A C 1
ATOM 2903 O O . ILE A 1 371 ? 24.172 10.875 13.812 1 98.25 371 ILE A O 1
ATOM 2907 N N . GLY A 1 372 ? 22.406 10.094 12.609 1 98.38 372 GLY A N 1
ATOM 2908 C CA . GLY A 1 372 ? 22.734 10.93 11.469 1 98.38 372 GLY A CA 1
ATOM 2909 C C . GLY A 1 372 ? 22.25 12.359 11.617 1 98.38 372 GLY A C 1
ATOM 2910 O O . GLY A 1 372 ? 21.156 12.602 12.125 1 98.38 372 GLY A O 1
ATOM 2911 N N . PHE A 1 373 ? 23.125 13.289 11.18 1 97.88 373 PHE A N 1
ATOM 2912 C CA . PHE A 1 373 ? 22.828 14.695 11.398 1 97.88 373 PHE A CA 1
ATOM 2913 C C . PHE A 1 373 ? 23.031 15.5 10.117 1 97.88 373 PHE A C 1
ATOM 2915 O O . PHE A 1 373 ? 24.016 15.289 9.398 1 97.88 373 PHE A O 1
ATOM 2922 N N . TYR A 1 374 ? 21.984 16.312 9.789 1 95.81 374 TYR A N 1
ATOM 2923 C CA . TYR A 1 374 ? 22.203 17.391 8.828 1 95.81 374 TYR A CA 1
ATOM 2924 C C . TYR A 1 374 ? 21.391 18.625 9.195 1 95.81 374 TYR A C 1
ATOM 2926 O O . TYR A 1 374 ? 20.281 18.516 9.711 1 95.81 374 TYR A O 1
ATOM 2934 N N . SER A 1 375 ? 21.906 19.781 9.031 1 92.81 375 SER A N 1
ATOM 2935 C CA . SER A 1 375 ? 21.266 21.031 9.422 1 92.81 375 SER A CA 1
ATOM 2936 C C . SER A 1 375 ? 20.406 21.578 8.297 1 92.81 375 SER A C 1
ATOM 2938 O O . SER A 1 375 ? 19.562 22.453 8.523 1 92.81 375 SER A O 1
ATOM 2940 N N . GLY A 1 376 ? 20.547 21.188 7.18 1 90.81 376 GLY A N 1
ATOM 2941 C CA . GLY A 1 376 ? 19.797 21.609 6.004 1 90.81 376 GLY A CA 1
ATOM 2942 C C . GLY A 1 376 ? 20.297 20.969 4.723 1 90.81 376 GLY A C 1
ATOM 2943 O O . GLY A 1 376 ? 21.266 20.203 4.742 1 90.81 376 GLY A O 1
ATOM 2944 N N . PHE A 1 377 ? 19.562 21.25 3.719 1 91.94 377 PHE A N 1
ATOM 2945 C CA . PHE A 1 377 ? 20.016 20.797 2.41 1 91.94 377 PHE A CA 1
ATOM 2946 C C . PHE A 1 377 ? 20.969 21.828 1.787 1 91.94 377 PHE A C 1
ATOM 2948 O O . PHE A 1 377 ? 20.531 22.688 1.021 1 91.94 377 PHE A O 1
ATOM 2955 N N . THR A 1 378 ? 22.188 21.688 2.049 1 84.31 378 THR A N 1
ATOM 2956 C CA . THR A 1 378 ? 23.219 22.688 1.762 1 84.31 378 THR A CA 1
ATOM 2957 C C . THR A 1 378 ? 23.25 23.016 0.271 1 84.31 378 THR A C 1
ATOM 2959 O O . THR A 1 378 ? 23.391 24.172 -0.111 1 84.31 378 THR A O 1
ATOM 2962 N N . ASP A 1 379 ? 23.078 22.047 -0.613 1 83.38 379 ASP A N 1
ATOM 2963 C CA . ASP A 1 379 ? 23.219 22.281 -2.049 1 83.38 379 ASP A CA 1
ATOM 2964 C C . ASP A 1 379 ? 21.875 22.641 -2.68 1 83.38 379 ASP A C 1
ATOM 2966 O O . ASP A 1 379 ? 21.828 23.062 -3.84 1 83.38 379 ASP A O 1
ATOM 2970 N N . LEU A 1 380 ? 20.875 22.609 -1.927 1 90.12 380 LEU A N 1
ATOM 2971 C CA . LEU A 1 380 ? 19.547 22.859 -2.471 1 90.12 380 LEU A CA 1
ATOM 2972 C C . LEU A 1 380 ? 18.875 24.031 -1.761 1 90.12 380 LEU A C 1
ATOM 2974 O O . LEU A 1 380 ? 18.641 25.078 -2.373 1 90.12 380 LEU A O 1
ATOM 2978 N N . LEU A 1 381 ? 18.719 23.953 -0.47 1 91.5 381 LEU A N 1
ATOM 2979 C CA . LEU A 1 381 ? 18.141 25.016 0.361 1 91.5 381 LEU A CA 1
ATOM 2980 C C . LEU A 1 381 ? 18.609 24.875 1.807 1 91.5 381 LEU A C 1
ATOM 2982 O O . LEU A 1 381 ? 17.984 24.172 2.602 1 91.5 381 LEU A O 1
ATOM 2986 N N . PRO A 1 382 ? 19.594 25.641 2.1 1 91.19 382 PRO A N 1
ATOM 2987 C CA . PRO A 1 382 ? 20.031 25.594 3.496 1 91.19 382 PRO A CA 1
ATOM 2988 C C . PRO A 1 382 ? 19 26.156 4.461 1 91.19 382 PRO A C 1
ATOM 2990 O O . PRO A 1 382 ? 18.062 26.844 4.035 1 91.19 382 PRO A O 1
ATOM 2993 N N . ALA A 1 383 ? 19.156 25.844 5.723 1 94.88 383 ALA A N 1
ATOM 2994 C CA . ALA A 1 383 ? 18.234 26.359 6.734 1 94.88 383 ALA A CA 1
ATOM 2995 C C . ALA A 1 383 ? 18.609 27.766 7.152 1 94.88 383 ALA A C 1
ATOM 2997 O O . ALA A 1 383 ? 19.734 28.219 6.875 1 94.88 383 ALA A O 1
ATOM 2998 N N . SER A 1 384 ? 17.703 28.453 7.695 1 94.94 384 SER A N 1
ATOM 2999 C CA . SER A 1 384 ? 17.953 29.812 8.188 1 94.94 384 SER A CA 1
ATOM 3000 C C . SER A 1 384 ? 18.953 29.812 9.336 1 94.94 384 SER A C 1
ATOM 3002 O O . SER A 1 384 ? 19.203 28.766 9.938 1 94.94 384 SER A O 1
ATOM 3004 N N . SER A 1 385 ? 19.438 30.984 9.664 1 94.44 385 SER A N 1
ATOM 3005 C CA . SER A 1 385 ? 20.422 31.156 10.734 1 94.44 385 SER A CA 1
ATOM 3006 C C . SER A 1 385 ? 19.859 30.672 12.07 1 94.44 385 SER A C 1
ATOM 3008 O O . SER A 1 385 ? 20.562 30.047 12.852 1 94.44 385 SER A O 1
ATOM 3010 N N . ALA A 1 386 ? 18.625 30.938 12.336 1 96.5 386 ALA A N 1
ATOM 3011 C CA . ALA A 1 386 ? 17.984 30.531 13.586 1 96.5 386 ALA A CA 1
ATOM 3012 C C . ALA A 1 386 ? 17.906 29.016 13.703 1 96.5 386 ALA A C 1
ATOM 3014 O O . ALA A 1 386 ? 18.234 28.438 14.742 1 96.5 386 ALA A O 1
ATOM 3015 N N . VAL A 1 387 ? 17.469 28.359 12.656 1 97.44 387 VAL A N 1
ATOM 3016 C CA . VAL A 1 387 ? 17.297 26.906 12.648 1 97.44 387 VAL A CA 1
ATOM 3017 C C . VAL A 1 387 ? 18.656 26.219 12.727 1 97.44 387 VAL A C 1
ATOM 3019 O O . VAL A 1 387 ? 18.812 25.219 13.43 1 97.44 387 VAL A O 1
ATOM 3022 N N . GLU A 1 388 ? 19.625 26.75 12.031 1 96.19 388 GLU A N 1
ATOM 3023 C CA . GLU A 1 388 ? 20.969 26.203 12.062 1 96.19 388 GLU A CA 1
ATOM 3024 C C . GLU A 1 388 ? 21.562 26.25 13.469 1 96.19 388 GLU A C 1
ATOM 3026 O O . GLU A 1 388 ? 22.203 25.297 13.914 1 96.19 388 GLU A O 1
ATOM 3031 N N . ARG A 1 389 ? 21.391 27.344 14.086 1 96.81 389 ARG A N 1
ATOM 3032 C CA . ARG A 1 389 ? 21.891 27.484 15.453 1 96.81 389 ARG A CA 1
ATOM 3033 C C . ARG A 1 389 ? 21.25 26.453 16.375 1 96.81 389 ARG A C 1
ATOM 3035 O O . ARG A 1 389 ? 21.953 25.781 17.125 1 96.81 389 ARG A O 1
ATOM 3042 N N . VAL A 1 390 ? 19.938 26.359 16.359 1 97.12 390 VAL A N 1
ATOM 3043 C CA . VAL A 1 390 ? 19.203 25.453 17.234 1 97.12 390 VAL A CA 1
ATOM 3044 C C . VAL A 1 390 ? 19.594 24 16.922 1 97.12 390 VAL A C 1
ATOM 3046 O O . VAL A 1 390 ? 19.75 23.188 17.828 1 97.12 390 VAL A O 1
ATOM 3049 N N . MET A 1 391 ? 19.766 23.672 15.664 1 97.38 391 MET A N 1
ATOM 3050 C CA . MET A 1 391 ? 20.188 22.328 15.258 1 97.38 391 MET A CA 1
ATOM 3051 C C . MET A 1 391 ? 21.562 22 15.828 1 97.38 391 MET A C 1
ATOM 3053 O O . MET A 1 391 ? 21.781 20.875 16.297 1 97.38 391 MET A O 1
ATOM 3057 N N . ASN A 1 392 ? 22.406 22.953 15.766 1 96.88 392 ASN A N 1
ATOM 3058 C CA . ASN A 1 392 ? 23.766 22.734 16.297 1 96.88 392 ASN A CA 1
ATOM 3059 C C . ASN A 1 392 ? 23.75 22.547 17.812 1 96.88 392 ASN A C 1
ATOM 3061 O O . ASN A 1 392 ? 24.531 21.781 18.344 1 96.88 392 ASN A O 1
ATOM 3065 N N . GLU A 1 393 ? 22.906 23.297 18.438 1 96.75 393 GLU A N 1
ATOM 3066 C CA . GLU A 1 393 ? 22.766 23.125 19.891 1 96.75 393 GLU A CA 1
ATOM 3067 C C . GLU A 1 393 ? 22.297 21.719 20.234 1 96.75 393 GLU A C 1
ATOM 3069 O O . GLU A 1 393 ? 22.781 21.109 21.188 1 96.75 393 GLU A O 1
ATOM 3074 N N . ALA A 1 394 ? 21.359 21.203 19.484 1 97 394 ALA A N 1
ATOM 3075 C CA . ALA A 1 394 ? 20.844 19.859 19.703 1 97 394 ALA A CA 1
ATOM 3076 C C . ALA A 1 394 ? 21.938 18.812 19.438 1 97 394 ALA A C 1
ATOM 3078 O O . ALA A 1 394 ? 22.031 17.812 20.141 1 97 394 ALA A O 1
ATOM 3079 N N . LYS A 1 395 ? 22.719 19.047 18.406 1 97.31 395 LYS A N 1
ATOM 3080 C CA . LYS A 1 395 ? 23.812 18.141 18.062 1 97.31 395 LYS A CA 1
ATOM 3081 C C . LYS A 1 395 ? 24.812 18.047 19.219 1 97.31 395 LYS A C 1
ATOM 3083 O O . LYS A 1 395 ? 25.188 16.953 19.625 1 97.31 395 LYS A O 1
ATOM 3088 N N . VAL A 1 396 ? 25.188 19.188 19.734 1 96.75 396 VAL A N 1
ATOM 3089 C CA . VAL A 1 396 ? 26.172 19.25 20.812 1 96.75 396 VAL A CA 1
ATOM 3090 C C . VAL A 1 396 ? 25.625 18.547 22.062 1 96.75 396 VAL A C 1
ATOM 3092 O O . VAL A 1 396 ? 26.359 17.844 22.75 1 96.75 396 VAL A O 1
ATOM 3095 N N . TYR A 1 397 ? 24.422 18.75 22.344 1 96.5 397 TYR A N 1
ATOM 3096 C CA . TYR A 1 397 ? 23.797 18.094 23.484 1 96.5 397 TYR A CA 1
ATOM 3097 C C . TYR A 1 397 ? 23.859 16.578 23.359 1 96.5 397 TYR A C 1
ATOM 3099 O O . TYR A 1 397 ? 24.188 15.883 24.312 1 96.5 397 TYR A O 1
ATOM 3107 N N . LEU A 1 398 ? 23.531 16.016 22.188 1 96.81 398 LEU A N 1
ATOM 3108 C CA . LEU A 1 398 ? 23.531 14.578 21.953 1 96.81 398 LEU A CA 1
ATOM 3109 C C . LEU A 1 398 ? 24.953 14.016 22.062 1 96.81 398 LEU A C 1
ATOM 3111 O O . LEU A 1 398 ? 25.141 12.914 22.578 1 96.81 398 LEU A O 1
ATOM 3115 N N . GLU A 1 399 ? 25.859 14.805 21.547 1 96.94 399 GLU A N 1
ATOM 3116 C CA . GLU A 1 399 ? 27.266 14.391 21.672 1 96.94 399 GLU A CA 1
ATOM 3117 C C . GLU A 1 399 ? 27.703 14.336 23.125 1 96.94 399 GLU A C 1
ATOM 3119 O O . GLU A 1 399 ? 28.406 13.406 23.531 1 96.94 399 GLU A O 1
ATOM 3124 N N . ASN A 1 400 ? 27.266 15.273 23.875 1 95.56 400 ASN A N 1
ATOM 3125 C CA . ASN A 1 400 ? 27.609 15.336 25.297 1 95.56 400 ASN A CA 1
ATOM 3126 C C . ASN A 1 400 ? 26.969 14.188 26.062 1 95.56 400 ASN A C 1
ATOM 3128 O O . ASN A 1 400 ? 27.516 13.75 27.094 1 95.56 400 ASN A O 1
ATOM 3132 N N . LYS A 1 401 ? 25.844 13.719 25.609 1 94.88 401 LYS A N 1
ATOM 3133 C CA . LYS A 1 401 ? 25.172 12.609 26.266 1 94.88 401 LYS A CA 1
ATOM 3134 C C . LYS A 1 401 ? 25.781 11.273 25.844 1 94.88 401 LYS A C 1
ATOM 3136 O O . LYS A 1 401 ? 25.344 10.211 26.312 1 94.88 401 LYS A O 1
ATOM 3141 N N . GLY A 1 402 ? 26.719 11.273 24.906 1 94.88 402 GLY A N 1
ATOM 3142 C CA . GLY A 1 402 ? 27.469 10.07 24.578 1 94.88 402 GLY A CA 1
ATOM 3143 C C . GLY A 1 402 ? 27.031 9.438 23.266 1 94.88 402 GLY A C 1
ATOM 3144 O O . GLY A 1 402 ? 27.562 8.391 22.875 1 94.88 402 GLY A O 1
ATOM 3145 N N . HIS A 1 403 ? 26.141 10 22.562 1 97.19 403 HIS A N 1
ATOM 3146 C CA . HIS A 1 403 ? 25.719 9.469 21.281 1 97.19 403 HIS A CA 1
ATOM 3147 C C . HIS A 1 403 ? 26.766 9.766 20.203 1 97.19 403 HIS A C 1
ATOM 3149 O O . HIS A 1 403 ? 27.5 10.742 20.297 1 97.19 403 HIS A O 1
ATOM 3155 N N . ARG A 1 404 ? 26.859 8.867 19.25 1 97.44 404 ARG A N 1
ATOM 3156 C CA . ARG A 1 404 ? 27.688 9.125 18.078 1 97.44 404 ARG A CA 1
ATOM 3157 C C . ARG A 1 404 ? 26.906 9.875 17 1 97.44 404 ARG A C 1
ATOM 3159 O O . ARG A 1 404 ? 25.953 9.336 16.422 1 97.44 404 ARG A O 1
ATOM 3166 N N . VAL A 1 405 ? 27.281 11.133 16.781 1 97.62 405 VAL A N 1
ATOM 3167 C CA . VAL A 1 405 ? 26.578 11.945 15.789 1 97.62 405 VAL A CA 1
ATOM 3168 C C . VAL A 1 405 ? 27.422 12.047 14.523 1 97.62 405 VAL A C 1
ATOM 3170 O O . VAL A 1 405 ? 28.547 12.562 14.555 1 97.62 405 VAL A O 1
ATOM 3173 N N . VAL A 1 406 ? 26.891 11.523 13.422 1 97 406 VAL A N 1
ATOM 3174 C CA . VAL A 1 406 ? 27.625 11.492 12.156 1 97 406 VAL A CA 1
ATOM 3175 C C . VAL A 1 406 ? 26.922 12.398 11.141 1 97 406 VAL A C 1
ATOM 3177 O O . VAL A 1 406 ? 25.688 12.453 11.094 1 97 406 VAL A O 1
ATOM 3180 N N . GLU A 1 407 ? 27.734 13.133 10.398 1 96 407 GLU A N 1
ATOM 3181 C CA . GLU A 1 407 ? 27.156 13.953 9.328 1 96 407 GLU A CA 1
ATOM 3182 C C . GLU A 1 407 ? 26.578 13.078 8.219 1 96 407 GLU A C 1
ATOM 3184 O O . GLU A 1 407 ? 27.25 12.195 7.695 1 96 407 GLU A O 1
ATOM 3189 N N . PHE A 1 408 ? 25.328 13.289 7.957 1 96.31 408 PHE A N 1
ATOM 3190 C CA . PHE A 1 408 ? 24.609 12.508 6.957 1 96.31 408 PHE A CA 1
ATOM 3191 C C . PHE A 1 408 ? 24.031 13.406 5.879 1 96.31 408 PHE A C 1
ATOM 3193 O O . PHE A 1 408 ? 23.266 14.336 6.18 1 96.31 408 PHE A O 1
ATOM 3200 N N . ALA A 1 409 ? 24.406 13.211 4.664 1 93.19 409 ALA A N 1
ATOM 3201 C CA . ALA A 1 409 ? 23.812 13.93 3.535 1 93.19 409 ALA A CA 1
ATOM 3202 C C . ALA A 1 409 ? 22.797 13.062 2.795 1 93.19 409 ALA A C 1
ATOM 3204 O O . ALA A 1 409 ? 23.172 12.086 2.141 1 93.19 409 ALA A O 1
ATOM 3205 N N . PRO A 1 410 ? 21.5 13.43 2.93 1 93.88 410 PRO A N 1
ATOM 3206 C CA . PRO A 1 410 ? 20.516 12.656 2.174 1 93.88 410 PRO A CA 1
ATOM 3207 C C . PRO A 1 410 ? 20.844 12.594 0.682 1 93.88 410 PRO A C 1
ATOM 3209 O O . PRO A 1 410 ? 21.219 13.602 0.087 1 93.88 410 PRO A O 1
ATOM 3212 N N . PRO A 1 411 ? 20.609 11.438 0.137 1 93.88 411 PRO A N 1
ATOM 3213 C CA . PRO A 1 411 ? 20.969 11.289 -1.277 1 93.88 411 PRO A CA 1
ATOM 3214 C C . PRO A 1 411 ? 19.984 12.016 -2.203 1 93.88 411 PRO A C 1
ATOM 3216 O O . PRO A 1 411 ? 18.766 11.852 -2.072 1 93.88 411 PRO A O 1
ATOM 3219 N N . LYS A 1 412 ? 20.453 12.797 -3.084 1 93.81 412 LYS A N 1
ATOM 3220 C CA . LYS A 1 412 ? 19.734 13.453 -4.176 1 93.81 412 LYS A CA 1
ATOM 3221 C C . LYS A 1 412 ? 18.406 14.023 -3.695 1 93.81 412 LYS A C 1
ATOM 3223 O O . LYS A 1 412 ? 17.344 13.688 -4.234 1 93.81 412 LYS A O 1
ATOM 3228 N N . PRO A 1 413 ? 18.438 14.977 -2.797 1 94.75 413 PRO A N 1
ATOM 3229 C CA . PRO A 1 413 ? 17.188 15.547 -2.277 1 94.75 413 PRO A CA 1
ATOM 3230 C C . PRO A 1 413 ? 16.359 16.234 -3.359 1 94.75 413 PRO A C 1
ATOM 3232 O O . PRO A 1 413 ? 15.133 16.25 -3.275 1 94.75 413 PRO A O 1
ATOM 3235 N N . ALA A 1 414 ? 16.953 16.766 -4.387 1 94.88 414 ALA A N 1
ATOM 3236 C CA . ALA A 1 414 ? 16.25 17.422 -5.48 1 94.88 414 ALA A CA 1
ATOM 3237 C C . ALA A 1 414 ? 15.359 16.438 -6.234 1 94.88 414 ALA A C 1
ATOM 3239 O O . ALA A 1 414 ? 14.203 16.734 -6.543 1 94.88 414 ALA A O 1
ATOM 3240 N N . GLN A 1 415 ? 15.898 15.328 -6.492 1 95 415 GLN A N 1
ATOM 3241 C CA . GLN A 1 415 ? 15.148 14.289 -7.18 1 95 415 GLN A CA 1
ATOM 3242 C C . GLN A 1 415 ? 13.969 13.812 -6.336 1 95 415 GLN A C 1
ATOM 3244 O O . GLN A 1 415 ? 12.875 13.57 -6.859 1 95 415 GLN A O 1
ATOM 3249 N N . ALA A 1 416 ? 14.227 13.672 -5.102 1 95.81 416 ALA A N 1
ATOM 3250 C CA . ALA A 1 416 ? 13.188 13.203 -4.191 1 95.81 416 ALA A CA 1
ATOM 3251 C C . ALA A 1 416 ? 12.008 14.172 -4.172 1 95.81 416 ALA A C 1
ATOM 3253 O O . ALA A 1 416 ? 10.852 13.75 -4.219 1 95.81 416 ALA A O 1
ATOM 3254 N N . TYR A 1 417 ? 12.297 15.445 -4.082 1 96.5 417 TYR A N 1
ATOM 3255 C CA . TYR A 1 417 ? 11.219 16.438 -3.996 1 96.5 417 TYR A CA 1
ATOM 3256 C C . TYR A 1 417 ? 10.43 16.5 -5.297 1 96.5 417 TYR A C 1
ATOM 3258 O O . TYR A 1 417 ? 9.203 16.594 -5.277 1 96.5 417 TYR A O 1
ATOM 3266 N N . GLN A 1 418 ? 11.148 16.484 -6.379 1 95.75 418 GLN A N 1
ATOM 3267 C CA . GLN A 1 418 ? 10.461 16.469 -7.664 1 95.75 418 GLN A CA 1
ATOM 3268 C C . GLN A 1 418 ? 9.555 15.242 -7.789 1 95.75 418 GLN A C 1
ATOM 3270 O O . GLN A 1 418 ? 8.453 15.328 -8.328 1 95.75 418 GLN A O 1
ATOM 3275 N N . LEU A 1 419 ? 10.047 14.141 -7.328 1 95.44 419 LEU A N 1
ATOM 3276 C CA . LEU A 1 419 ? 9.273 12.906 -7.363 1 95.44 419 LEU A CA 1
ATOM 3277 C C . LEU A 1 419 ? 8.023 13.016 -6.5 1 95.44 419 LEU A C 1
ATOM 3279 O O . LEU A 1 419 ? 6.945 12.57 -6.895 1 95.44 419 LEU A O 1
ATOM 3283 N N . VAL A 1 420 ? 8.148 13.602 -5.363 1 95.56 420 VAL A N 1
ATOM 3284 C CA . VAL A 1 420 ? 7.02 13.773 -4.449 1 95.56 420 VAL A CA 1
ATOM 3285 C C . VAL A 1 420 ? 5.941 14.625 -5.121 1 95.56 420 VAL A C 1
ATOM 3287 O O . VAL A 1 420 ? 4.762 14.258 -5.102 1 95.56 420 VAL A O 1
ATOM 3290 N N . ILE A 1 421 ? 6.336 15.703 -5.699 1 94.12 421 ILE A N 1
ATOM 3291 C CA . ILE A 1 421 ? 5.379 16.609 -6.328 1 94.12 421 ILE A CA 1
ATOM 3292 C C . ILE A 1 421 ? 4.758 15.938 -7.547 1 94.12 421 ILE A C 1
ATOM 3294 O O . ILE A 1 421 ? 3.57 16.125 -7.828 1 94.12 421 ILE A O 1
ATOM 3298 N N . SER A 1 422 ? 5.57 15.203 -8.258 1 93.5 422 SER A N 1
ATOM 3299 C CA . SER A 1 422 ? 5.051 14.492 -9.422 1 93.5 422 SER A CA 1
ATOM 3300 C C . SER A 1 422 ? 3.986 13.477 -9.016 1 93.5 422 SER A C 1
ATOM 3302 O O . SER A 1 422 ? 2.957 13.352 -9.688 1 93.5 422 SER A O 1
ATOM 3304 N N . LEU A 1 423 ? 4.234 12.75 -7.973 1 90.38 423 LEU A N 1
ATOM 3305 C CA . LEU A 1 423 ? 3.271 11.773 -7.469 1 90.38 423 LEU A CA 1
ATOM 3306 C C . LEU A 1 423 ? 1.994 12.461 -7.004 1 90.38 423 LEU A C 1
ATOM 3308 O O . LEU A 1 423 ? 0.891 11.984 -7.27 1 90.38 423 LEU A O 1
ATOM 3312 N N . LEU A 1 424 ? 2.182 13.523 -6.348 1 89.44 424 LEU A N 1
ATOM 3313 C CA . LEU A 1 424 ? 1.043 14.273 -5.832 1 89.44 424 LEU A CA 1
ATOM 3314 C C . LEU A 1 424 ? 0.188 14.812 -6.973 1 89.44 424 LEU A C 1
ATOM 3316 O O . LEU A 1 424 ? -1.037 14.664 -6.961 1 89.44 424 LEU A O 1
ATOM 3320 N N . GLN A 1 425 ? 0.866 15.414 -7.887 1 86.19 425 GLN A N 1
ATOM 3321 C CA . GLN A 1 425 ? 0.149 16.031 -8.992 1 86.19 425 GLN A CA 1
ATOM 3322 C C . GLN A 1 425 ? -0.598 14.984 -9.82 1 86.19 425 GLN A C 1
ATOM 3324 O O . GLN A 1 425 ? -1.698 15.242 -10.312 1 86.19 425 GLN A O 1
ATOM 3329 N N . ASN A 1 426 ? -0.014 13.836 -10.008 1 83.19 426 ASN A N 1
ATOM 3330 C CA . ASN A 1 426 ? -0.631 12.766 -10.789 1 83.19 426 ASN A CA 1
ATOM 3331 C C . ASN A 1 426 ? -1.961 12.328 -10.18 1 83.19 426 ASN A C 1
ATOM 3333 O O . ASN A 1 426 ? -2.873 11.922 -10.906 1 83.19 426 ASN A O 1
ATOM 3337 N N . THR A 1 427 ? -2.078 12.422 -8.953 1 80.25 427 THR A N 1
ATOM 3338 C CA . THR A 1 427 ? -3.293 12 -8.266 1 80.25 427 THR A CA 1
ATOM 3339 C C . THR A 1 427 ? -4.227 13.18 -8.031 1 80.25 427 THR A C 1
ATOM 3341 O O . THR A 1 427 ? -5.441 13.062 -8.18 1 80.25 427 THR A O 1
ATOM 3344 N N . LEU A 1 428 ? -3.662 14.289 -7.699 1 77.81 428 LEU A N 1
ATOM 3345 C CA . LEU A 1 428 ? -4.453 15.453 -7.297 1 77.81 428 LEU A CA 1
ATOM 3346 C C . LEU A 1 428 ? -5.113 16.109 -8.508 1 77.81 428 LEU A C 1
ATOM 3348 O O . LEU A 1 428 ? -6.207 16.656 -8.398 1 77.81 428 LEU A O 1
ATOM 3352 N N . ALA A 1 429 ? -4.426 16.109 -9.578 1 75.5 429 ALA A N 1
ATOM 3353 C CA . ALA A 1 429 ? -4.953 16.812 -10.734 1 75.5 429 ALA A CA 1
ATOM 3354 C C . ALA A 1 429 ? -6.332 16.297 -11.125 1 75.5 429 ALA A C 1
ATOM 3356 O O . ALA A 1 429 ? -7.309 17.047 -11.141 1 75.5 429 ALA A O 1
ATOM 3357 N N . PRO A 1 430 ? -6.434 15.008 -11.344 1 69.88 430 PRO A N 1
ATOM 3358 C CA . PRO A 1 430 ? -7.766 14.508 -11.688 1 69.88 430 PRO A CA 1
ATOM 3359 C C . PRO A 1 430 ? -8.766 14.648 -10.539 1 69.88 430 PRO A C 1
ATOM 3361 O O . PRO A 1 430 ? -9.945 14.922 -10.773 1 69.88 430 PRO A O 1
ATOM 3364 N N . GLU A 1 431 ? -8.312 14.539 -9.352 1 72.38 431 GLU A N 1
ATOM 3365 C CA . GLU A 1 431 ? -9.203 14.594 -8.195 1 72.38 431 GLU A CA 1
ATOM 3366 C C . GLU A 1 431 ? -9.734 16 -7.973 1 72.38 431 GLU A C 1
ATOM 3368 O O . GLU A 1 431 ? -10.891 16.188 -7.578 1 72.38 431 GLU A O 1
ATOM 3373 N N . THR A 1 432 ? -8.852 16.906 -8.109 1 71.5 432 THR A N 1
ATOM 3374 C CA . THR A 1 432 ? -9.266 18.297 -7.93 1 71.5 432 THR A CA 1
ATOM 3375 C C . THR A 1 432 ? -10.305 18.688 -8.977 1 71.5 432 THR A C 1
ATOM 3377 O O . THR A 1 432 ? -11.289 19.375 -8.664 1 71.5 432 THR A O 1
ATOM 3380 N N . LEU A 1 433 ? -10.078 18.281 -10.141 1 67.56 433 LEU A N 1
ATOM 3381 C CA . LEU A 1 433 ? -11.039 18.562 -11.203 1 67.56 433 LEU A CA 1
ATOM 3382 C C . LEU A 1 433 ? -12.375 17.891 -10.914 1 67.56 433 LEU A C 1
ATOM 3384 O O . LEU A 1 433 ? -13.43 18.469 -11.195 1 67.56 433 LEU A O 1
ATOM 3388 N N . ARG A 1 434 ? -12.297 16.781 -10.344 1 67.94 434 ARG A N 1
ATOM 3389 C CA . ARG A 1 434 ? -13.508 16.062 -9.977 1 67.94 434 ARG A CA 1
ATOM 3390 C C . ARG A 1 434 ? -14.273 16.797 -8.883 1 67.94 434 ARG A C 1
ATOM 3392 O O . ARG A 1 434 ? -15.477 17.031 -9.016 1 67.94 434 ARG A O 1
ATOM 3399 N N . VAL A 1 435 ? -13.633 17.219 -7.871 1 69.06 435 VAL A N 1
ATOM 3400 C CA . VAL A 1 435 ? -14.281 17.797 -6.699 1 69.06 435 VAL A CA 1
ATOM 3401 C C . VAL A 1 435 ? -14.742 19.219 -7.008 1 69.06 435 VAL A C 1
ATOM 3403 O O . VAL A 1 435 ? -15.852 19.609 -6.645 1 69.06 435 VAL A O 1
ATOM 3406 N N . ILE A 1 436 ? -13.883 19.953 -7.613 1 68.38 436 ILE A N 1
ATOM 3407 C CA . ILE A 1 436 ? -14.164 21.359 -7.82 1 68.38 436 ILE A CA 1
ATOM 3408 C C . ILE A 1 436 ? -15.164 21.531 -8.961 1 68.38 436 ILE A C 1
ATOM 3410 O O . ILE A 1 436 ? -16.109 22.328 -8.852 1 68.38 436 ILE A O 1
ATOM 3414 N N . TYR A 1 437 ? -15.023 20.734 -9.945 1 65.44 437 TYR A N 1
ATOM 3415 C CA . TYR A 1 437 ? -15.812 21.031 -11.133 1 65.44 437 TYR A CA 1
ATOM 3416 C C . TYR A 1 437 ? -16.953 20.031 -11.297 1 65.44 437 TYR A C 1
ATOM 3418 O O . TYR A 1 437 ? -18.062 20.406 -11.688 1 65.44 437 TYR A O 1
ATOM 3426 N N . LYS A 1 438 ? -16.609 18.797 -11.008 1 62.06 438 LYS A N 1
ATOM 3427 C CA . LYS A 1 438 ? -17.656 17.812 -11.242 1 62.06 438 LYS A CA 1
ATOM 3428 C C . LYS A 1 438 ? -18.641 17.766 -10.078 1 62.06 438 LYS A C 1
ATOM 3430 O O . LYS A 1 438 ? -19.859 17.812 -10.289 1 62.06 438 LYS A O 1
ATOM 3435 N N . LEU A 1 439 ? -18.109 17.766 -8.93 1 60.81 439 LEU A N 1
ATOM 3436 C CA . LEU A 1 439 ? -18.969 17.656 -7.762 1 60.81 439 LEU A CA 1
ATOM 3437 C C . LEU A 1 439 ? -19.438 19.031 -7.301 1 60.81 439 LEU A C 1
ATOM 3439 O O . LEU A 1 439 ? -20.609 19.203 -6.93 1 60.81 439 LEU A O 1
ATOM 3443 N N . GLY A 1 440 ? -18.516 20 -7.375 1 56.28 440 GLY A N 1
ATOM 3444 C CA . GLY A 1 440 ? -18.812 21.312 -6.82 1 56.28 440 GLY A CA 1
ATOM 3445 C C . GLY A 1 440 ? -19.312 22.312 -7.859 1 56.28 440 GLY A C 1
ATOM 3446 O O . GLY A 1 440 ? -19.781 23.391 -7.516 1 56.28 440 GLY A O 1
ATOM 3447 N N . HIS A 1 441 ? -19.297 21.75 -9.07 1 57.09 441 HIS A N 1
ATOM 3448 C CA . HIS A 1 441 ? -19.672 22.641 -10.164 1 57.09 441 HIS A CA 1
ATOM 3449 C C . HIS A 1 441 ? -18.984 24 -10.023 1 57.09 441 HIS A C 1
ATOM 3451 O O . HIS A 1 441 ? -19.641 25.031 -10.133 1 57.09 441 HIS A O 1
ATOM 3457 N N . GLY A 1 442 ? -17.797 23.875 -9.578 1 66.06 442 GLY A N 1
ATOM 3458 C CA . GLY A 1 442 ? -17.047 25.094 -9.297 1 66.06 442 GLY A CA 1
ATOM 3459 C C . GLY A 1 442 ? -17.125 25.516 -7.844 1 66.06 442 GLY A C 1
ATOM 3460 O O . GLY A 1 442 ? -17.719 26.547 -7.52 1 66.06 442 GLY A O 1
ATOM 3461 N N . ASP A 1 443 ? -16.484 24.969 -6.992 1 76.31 443 ASP A N 1
ATOM 3462 C CA . ASP A 1 443 ? -16.5 25.219 -5.555 1 76.31 443 ASP A CA 1
ATOM 3463 C C . ASP A 1 443 ? -15.977 26.625 -5.234 1 76.31 443 ASP A C 1
ATOM 3465 O O . ASP A 1 443 ? -15.422 27.297 -6.109 1 76.31 443 ASP A O 1
ATOM 3469 N N . ILE A 1 444 ? -16.328 27.094 -4.055 1 77.94 444 ILE A N 1
ATOM 3470 C CA . ILE A 1 444 ? -15.859 28.391 -3.604 1 77.94 444 ILE A CA 1
ATOM 3471 C C . ILE A 1 444 ? -14.414 28.281 -3.113 1 77.94 444 ILE A C 1
ATOM 3473 O O . ILE A 1 444 ? -14.125 27.531 -2.178 1 77.94 444 ILE A O 1
ATOM 3477 N N . LEU A 1 445 ? -13.555 29.016 -3.859 1 78.56 445 LEU A N 1
ATOM 3478 C CA . LEU A 1 445 ? -12.133 28.953 -3.531 1 78.56 445 LEU A CA 1
ATOM 3479 C C . LEU A 1 445 ? -11.672 30.266 -2.887 1 78.56 445 LEU A C 1
ATOM 3481 O O . LEU A 1 445 ? -12.172 31.344 -3.223 1 78.56 445 LEU A O 1
ATOM 3485 N N . THR A 1 446 ? -10.82 30.156 -1.935 1 73.25 446 THR A N 1
ATOM 3486 C CA . THR A 1 446 ? -10.359 31.312 -1.17 1 73.25 446 THR A CA 1
ATOM 3487 C C . THR A 1 446 ? -9.344 32.125 -1.97 1 73.25 446 THR A C 1
ATOM 3489 O O . THR A 1 446 ? -9.281 33.344 -1.846 1 73.25 446 THR A O 1
ATOM 3492 N N . SER A 1 447 ? -8.484 31.422 -2.635 1 68.44 447 SER A N 1
ATOM 3493 C CA . SER A 1 447 ? -7.391 32.125 -3.283 1 68.44 447 SER A CA 1
ATOM 3494 C C . SER A 1 447 ? -7.488 32.031 -4.801 1 68.44 447 SER A C 1
ATOM 3496 O O . SER A 1 447 ? -7.824 30.984 -5.34 1 68.44 447 SER A O 1
ATOM 3498 N N . TYR A 1 448 ? -7.285 33.219 -5.309 1 58.75 448 TYR A N 1
ATOM 3499 C CA . TYR A 1 448 ? -7.262 33.281 -6.766 1 58.75 448 TYR A CA 1
ATOM 3500 C C . TYR A 1 448 ? -6.148 32.406 -7.328 1 58.75 448 TYR A C 1
ATOM 3502 O O . TYR A 1 448 ? -6.277 31.859 -8.422 1 58.75 448 TYR A O 1
ATOM 3510 N N . ARG A 1 449 ? -5.141 32.312 -6.602 1 65.12 449 ARG A N 1
ATOM 3511 C CA . ARG A 1 449 ? -4.004 31.531 -7.059 1 65.12 449 ARG A CA 1
ATOM 3512 C C . ARG A 1 449 ? -4.383 30.062 -7.211 1 65.12 449 ARG A C 1
ATOM 3514 O O . ARG A 1 449 ? -3.826 29.344 -8.055 1 65.12 449 ARG A O 1
ATOM 3521 N N . GLN A 1 450 ? -5.32 29.75 -6.434 1 68.75 450 GLN A N 1
ATOM 3522 C CA . GLN A 1 450 ? -5.785 28.375 -6.512 1 68.75 450 GLN A CA 1
ATOM 3523 C C . GLN A 1 450 ? -6.48 28.094 -7.844 1 68.75 450 GLN A C 1
ATOM 3525 O O . GLN A 1 450 ? -6.402 26.984 -8.375 1 68.75 450 GLN A O 1
ATOM 3530 N N . HIS A 1 451 ? -7.012 29.172 -8.297 1 65.88 451 HIS A N 1
ATOM 3531 C CA . HIS A 1 451 ? -7.672 29.016 -9.594 1 65.88 451 HIS A CA 1
ATOM 3532 C C . HIS A 1 451 ? -6.66 28.734 -10.695 1 65.88 451 HIS A C 1
ATOM 3534 O O . HIS A 1 451 ? -6.938 27.969 -11.617 1 65.88 451 HIS A O 1
ATOM 3540 N N . PHE A 1 452 ? -5.586 29.328 -10.523 1 65.56 452 PHE A N 1
ATOM 3541 C CA . PHE A 1 452 ? -4.547 29.125 -11.531 1 65.56 452 PHE A CA 1
ATOM 3542 C C . PHE A 1 452 ? -4.016 27.703 -11.5 1 65.56 452 PHE A C 1
ATOM 3544 O O . PHE A 1 452 ? -3.754 27.109 -12.547 1 65.56 452 PHE A O 1
ATOM 3551 N N . VAL A 1 453 ? -3.869 27.25 -10.367 1 72.88 453 VAL A N 1
ATOM 3552 C CA . VAL A 1 453 ? -3.375 25.875 -10.227 1 72.88 453 VAL A CA 1
ATOM 3553 C C . VAL A 1 453 ? -4.391 24.891 -10.812 1 72.88 453 VAL A C 1
ATOM 3555 O O . VAL A 1 453 ? -4.016 23.922 -11.461 1 72.88 453 VAL A O 1
ATOM 3558 N N . ASN A 1 454 ? -5.609 25.219 -10.562 1 71 454 ASN A N 1
ATOM 3559 C CA . ASN A 1 454 ? -6.656 24.359 -11.102 1 71 454 ASN A CA 1
ATOM 3560 C C . ASN A 1 454 ? -6.703 24.406 -12.625 1 71 454 ASN A C 1
ATOM 3562 O O . ASN A 1 454 ? -6.992 23.391 -13.273 1 71 454 ASN A O 1
ATOM 3566 N N . MET A 1 455 ? -6.402 25.531 -13.078 1 66.56 455 MET A N 1
ATOM 3567 C CA . MET A 1 455 ? -6.344 25.672 -14.531 1 66.56 455 MET A CA 1
ATOM 3568 C C . MET A 1 455 ? -5.203 24.844 -15.109 1 66.56 455 MET A C 1
ATOM 3570 O O . MET A 1 455 ? -5.352 24.234 -16.172 1 66.56 455 MET A O 1
ATOM 3574 N N . LEU A 1 456 ? -4.164 24.875 -14.445 1 74.25 456 LEU A N 1
ATOM 3575 C CA . LEU A 1 456 ? -3.018 24.094 -14.883 1 74.25 456 LEU A CA 1
ATOM 3576 C C . LEU A 1 456 ? -3.359 22.609 -14.914 1 74.25 456 LEU A C 1
ATOM 3578 O O . LEU A 1 456 ? -2.939 21.891 -15.828 1 74.25 456 LEU A O 1
ATOM 3582 N N . PHE A 1 457 ? -4.148 22.219 -13.945 1 74.25 457 PHE A N 1
ATOM 3583 C CA . PHE A 1 457 ? -4.539 20.812 -13.867 1 74.25 457 PHE A CA 1
ATOM 3584 C C . PHE A 1 457 ? -5.48 20.438 -15.008 1 74.25 457 PHE A C 1
ATOM 3586 O O . PHE A 1 457 ? -5.531 19.281 -15.438 1 74.25 457 PHE A O 1
ATOM 3593 N N . ALA A 1 458 ? -6.148 21.438 -15.461 1 66.56 458 ALA A N 1
ATOM 3594 C CA . ALA A 1 458 ? -7.148 21.188 -16.5 1 66.56 458 ALA A CA 1
ATOM 3595 C C . ALA A 1 458 ? -6.5 21.156 -17.891 1 66.56 458 ALA A C 1
ATOM 3597 O O . ALA A 1 458 ? -7.086 20.641 -18.844 1 66.56 458 ALA A O 1
ATOM 3598 N N . LEU A 1 459 ? -5.277 21.625 -17.984 1 70.88 459 LEU A N 1
ATOM 3599 C CA . LEU A 1 459 ? -4.586 21.656 -19.266 1 70.88 459 LEU A CA 1
ATOM 3600 C C . LEU A 1 459 ? -4.168 20.25 -19.703 1 70.88 459 LEU A C 1
ATOM 3602 O O . LEU A 1 459 ? -3.873 19.391 -18.859 1 70.88 459 LEU A O 1
ATOM 3606 N N . PRO A 1 460 ? -4.184 20.109 -21.094 1 68.62 460 PRO A N 1
ATOM 3607 C CA . PRO A 1 460 ? -3.648 18.844 -21.578 1 68.62 460 PRO A CA 1
ATOM 3608 C C . PRO A 1 460 ? -2.211 18.594 -21.125 1 68.62 460 PRO A C 1
ATOM 3610 O O . PRO A 1 460 ? -1.43 19.531 -21 1 68.62 460 PRO A O 1
ATOM 3613 N N . GLY A 1 461 ? -1.888 17.438 -20.984 1 74.12 461 GLY A N 1
ATOM 3614 C CA . GLY A 1 461 ? -0.614 17.031 -20.406 1 74.12 461 GLY A CA 1
ATOM 3615 C C . GLY A 1 461 ? 0.581 17.656 -21.109 1 74.12 461 GLY A C 1
ATOM 3616 O O . GLY A 1 461 ? 1.52 18.109 -20.469 1 74.12 461 GLY A O 1
ATOM 3617 N N . LEU A 1 462 ? 0.526 17.688 -22.375 1 72.94 462 LEU A N 1
ATOM 3618 C CA . LEU A 1 462 ? 1.66 18.188 -23.141 1 72.94 462 LEU A CA 1
ATOM 3619 C C . LEU A 1 462 ? 1.822 19.703 -22.938 1 72.94 462 LEU A C 1
ATOM 3621 O O . LEU A 1 462 ? 2.943 20.188 -22.797 1 72.94 462 LEU A O 1
ATOM 3625 N N . LEU A 1 463 ? 0.75 20.375 -22.984 1 77.19 463 LEU A N 1
ATOM 3626 C CA . LEU A 1 463 ? 0.801 21.828 -22.781 1 77.19 463 LEU A CA 1
ATOM 3627 C C . LEU A 1 463 ? 1.237 22.156 -21.359 1 77.19 463 LEU A C 1
ATOM 3629 O O . LEU A 1 463 ? 1.983 23.125 -21.141 1 77.19 463 LEU A O 1
ATOM 3633 N N . ARG A 1 464 ? 0.749 21.453 -20.469 1 84.5 464 ARG A N 1
ATOM 3634 C CA . ARG A 1 464 ? 1.145 21.641 -19.078 1 84.5 464 ARG A CA 1
ATOM 3635 C C . ARG A 1 464 ? 2.643 21.406 -18.891 1 84.5 464 ARG A C 1
ATOM 3637 O O . ARG A 1 464 ? 3.312 22.172 -18.188 1 84.5 464 ARG A O 1
ATOM 3644 N N . LYS A 1 465 ? 3.111 20.359 -19.547 1 87.38 465 LYS A N 1
ATOM 3645 C CA . LYS A 1 465 ? 4.535 20.047 -19.453 1 87.38 465 LYS A CA 1
ATOM 3646 C C . LYS A 1 465 ? 5.387 21.172 -20.016 1 87.38 465 LYS A C 1
ATOM 3648 O O . LYS A 1 465 ? 6.348 21.609 -19.375 1 87.38 465 LYS A O 1
ATOM 3653 N N . VAL A 1 466 ? 4.984 21.672 -21.125 1 83.31 466 VAL A N 1
ATOM 3654 C CA . VAL A 1 466 ? 5.758 22.719 -21.797 1 83.31 466 VAL A CA 1
ATOM 3655 C C . VAL A 1 466 ? 5.738 24 -20.953 1 83.31 466 VAL A C 1
ATOM 3657 O O . VAL A 1 466 ? 6.777 24.625 -20.75 1 83.31 466 VAL A O 1
ATOM 3660 N N . LEU A 1 467 ? 4.621 24.312 -20.5 1 87.44 467 LEU A N 1
ATOM 3661 C CA . LEU A 1 467 ? 4.484 25.531 -19.719 1 87.44 467 LEU A CA 1
ATOM 3662 C C . LEU A 1 467 ? 5.277 25.438 -18.422 1 87.44 467 LEU A C 1
ATOM 3664 O O . LEU A 1 467 ? 5.996 26.359 -18.047 1 87.44 467 LEU A O 1
ATOM 3668 N N . CYS A 1 468 ? 5.141 24.344 -17.734 1 91.69 468 CYS A N 1
ATOM 3669 C CA . CYS A 1 468 ? 5.793 24.156 -16.438 1 91.69 468 CYS A CA 1
ATOM 3670 C C . CYS A 1 468 ? 7.305 24.031 -16.609 1 91.69 468 CYS A C 1
ATOM 3672 O O . CYS A 1 468 ? 8.062 24.625 -15.836 1 91.69 468 CYS A O 1
ATOM 3674 N N . TYR A 1 469 ? 7.727 23.391 -17.641 1 90.94 469 TYR A N 1
ATOM 3675 C CA . TYR A 1 469 ? 9.156 23.203 -17.828 1 90.94 469 TYR A CA 1
ATOM 3676 C C . TYR A 1 469 ? 9.82 24.484 -18.297 1 90.94 469 TYR A C 1
ATOM 3678 O O . TYR A 1 469 ? 10.945 24.797 -17.906 1 90.94 469 TYR A O 1
ATOM 3686 N N . THR A 1 470 ? 9.133 25.219 -19.109 1 89.88 470 THR A N 1
ATOM 3687 C CA . THR A 1 470 ? 9.672 26.5 -19.562 1 89.88 470 THR A CA 1
ATOM 3688 C C . THR A 1 470 ? 9.797 27.469 -18.391 1 89.88 470 THR A C 1
ATOM 3690 O O . THR A 1 470 ? 10.82 28.141 -18.234 1 89.88 470 THR A O 1
ATOM 3693 N N . ARG A 1 471 ? 8.797 27.5 -17.641 1 90.06 471 ARG A N 1
ATOM 3694 C CA . ARG A 1 471 ? 8.836 28.375 -16.484 1 90.06 471 ARG A CA 1
ATOM 3695 C C . ARG A 1 471 ? 9.883 27.906 -15.477 1 90.06 471 ARG A C 1
ATOM 3697 O O . ARG A 1 471 ? 10.547 28.734 -14.836 1 90.06 471 ARG A O 1
ATOM 3704 N N . ALA A 1 472 ? 10.008 26.656 -15.312 1 93.19 472 ALA A N 1
ATOM 3705 C CA . ALA A 1 472 ? 10.984 26.094 -14.391 1 93.19 472 ALA A CA 1
ATOM 3706 C C . ALA A 1 472 ? 12.406 26.453 -14.82 1 93.19 472 ALA A C 1
ATOM 3708 O O . ALA A 1 472 ? 13.25 26.781 -13.984 1 93.19 472 ALA A O 1
ATOM 3709 N N . THR A 1 473 ? 12.648 26.359 -16.078 1 90.44 473 THR A N 1
ATOM 3710 C CA . THR A 1 473 ? 13.977 26.672 -16.578 1 90.44 473 THR A CA 1
ATOM 3711 C C . THR A 1 473 ? 14.305 28.156 -16.391 1 90.44 473 THR A C 1
ATOM 3713 O O . THR A 1 473 ? 15.438 28.516 -16.078 1 90.44 473 THR A O 1
ATOM 3716 N N . ARG A 1 474 ? 13.367 28.984 -16.5 1 87.56 474 ARG A N 1
ATOM 3717 C CA . ARG A 1 474 ? 13.562 30.422 -16.359 1 87.56 474 ARG A CA 1
ATOM 3718 C C . ARG A 1 474 ? 13.805 30.797 -14.891 1 87.56 474 ARG A C 1
ATOM 3720 O O . ARG A 1 474 ? 14.539 31.75 -14.609 1 87.56 474 ARG A O 1
ATOM 3727 N N . MET A 1 475 ? 13.258 30.016 -14.016 1 87.5 475 MET A N 1
ATOM 3728 C CA . MET A 1 475 ? 13.32 30.375 -12.602 1 87.5 475 MET A CA 1
ATOM 3729 C C . MET A 1 475 ? 14.383 29.547 -11.875 1 87.5 475 MET A C 1
ATOM 3731 O O . MET A 1 475 ? 14.648 29.781 -10.695 1 87.5 475 MET A O 1
ATOM 3735 N N . GLN A 1 476 ? 15.008 28.625 -12.523 1 86.25 476 GLN A N 1
ATOM 3736 C CA . GLN A 1 476 ? 15.906 27.656 -11.891 1 86.25 476 GLN A CA 1
ATOM 3737 C C . GLN A 1 476 ? 17.062 28.359 -11.188 1 86.25 476 GLN A C 1
ATOM 3739 O O . GLN A 1 476 ? 17.438 28 -10.07 1 86.25 476 GLN A O 1
ATOM 3744 N N . TRP A 1 477 ? 17.578 29.406 -11.75 1 81.19 477 TRP A N 1
ATOM 3745 C CA . TRP A 1 477 ? 18.75 30.078 -11.195 1 81.19 477 TRP A CA 1
ATOM 3746 C C . TRP A 1 477 ? 18.375 30.906 -9.969 1 81.19 477 TRP A C 1
ATOM 3748 O O . TRP A 1 477 ? 19.203 31.125 -9.078 1 81.19 477 TRP A O 1
ATOM 3758 N N . ARG A 1 478 ? 17.125 31.297 -9.797 1 81.38 478 ARG A N 1
ATOM 3759 C CA . ARG A 1 478 ? 16.703 32.156 -8.695 1 81.38 478 ARG A CA 1
ATOM 3760 C C . ARG A 1 478 ? 16.016 31.328 -7.605 1 81.38 478 ARG A C 1
ATOM 3762 O O . ARG A 1 478 ? 16.188 31.609 -6.414 1 81.38 478 ARG A O 1
ATOM 3769 N N . TYR A 1 479 ? 15.273 30.406 -7.98 1 87.94 479 TYR A N 1
ATOM 3770 C CA . TYR A 1 479 ? 14.461 29.609 -7.062 1 87.94 479 TYR A CA 1
ATOM 3771 C C . TYR A 1 479 ? 14.531 28.125 -7.414 1 87.94 479 TYR A C 1
ATOM 3773 O O . TYR A 1 479 ? 13.602 27.578 -8.016 1 87.94 479 TYR A O 1
ATOM 3781 N N . GLU A 1 480 ? 15.5 27.453 -6.926 1 89.5 480 GLU A N 1
ATOM 3782 C CA . GLU A 1 480 ? 15.781 26.078 -7.336 1 89.5 480 GLU A CA 1
ATOM 3783 C C . GLU A 1 480 ? 14.672 25.125 -6.883 1 89.5 480 GLU A C 1
ATOM 3785 O O . GLU A 1 480 ? 14.195 24.312 -7.668 1 89.5 480 GLU A O 1
ATOM 3790 N N . VAL A 1 481 ? 14.273 25.281 -5.66 1 92.94 481 VAL A N 1
ATOM 3791 C CA . VAL A 1 481 ? 13.281 24.359 -5.121 1 92.94 481 VAL A CA 1
ATOM 3792 C C . VAL A 1 481 ? 11.938 24.578 -5.824 1 92.94 481 VAL A C 1
ATOM 3794 O O . VAL A 1 481 ? 11.234 23.625 -6.137 1 92.94 481 VAL A O 1
ATOM 3797 N N . ALA A 1 482 ? 11.586 25.812 -6.059 1 91.69 482 ALA A N 1
ATOM 3798 C CA . ALA A 1 482 ? 10.352 26.125 -6.781 1 91.69 482 ALA A CA 1
ATOM 3799 C C . ALA A 1 482 ? 10.391 25.547 -8.195 1 91.69 482 ALA A C 1
ATOM 3801 O O . ALA A 1 482 ? 9.359 25.125 -8.727 1 91.69 482 ALA A O 1
ATOM 3802 N N . SER A 1 483 ? 11.555 25.609 -8.766 1 94.06 483 SER A N 1
ATOM 3803 C CA . SER A 1 483 ? 11.711 25.062 -10.109 1 94.06 483 SER A CA 1
ATOM 3804 C C . SER A 1 483 ? 11.469 23.562 -10.117 1 94.06 483 SER A C 1
ATOM 3806 O O . SER A 1 483 ? 10.898 23.016 -11.062 1 94.06 483 SER A O 1
ATOM 3808 N N . LEU A 1 484 ? 11.938 22.922 -9.117 1 94.75 484 LEU A N 1
ATOM 3809 C CA . LEU A 1 484 ? 11.719 21.484 -9 1 94.75 484 LEU A CA 1
ATOM 3810 C C . LEU A 1 484 ? 10.234 21.172 -8.859 1 94.75 484 LEU A C 1
ATOM 3812 O O . LEU A 1 484 ? 9.734 20.219 -9.461 1 94.75 484 LEU A O 1
ATOM 3816 N N . ALA A 1 485 ? 9.555 21.953 -8.062 1 93.94 485 ALA A N 1
ATOM 3817 C CA . ALA A 1 485 ? 8.117 21.781 -7.887 1 93.94 485 ALA A CA 1
ATOM 3818 C C . ALA A 1 485 ? 7.371 21.953 -9.203 1 93.94 485 ALA A C 1
ATOM 3820 O O . ALA A 1 485 ? 6.449 21.188 -9.516 1 93.94 485 ALA A O 1
ATOM 3821 N N . LEU A 1 486 ? 7.777 22.969 -9.969 1 92.81 486 LEU A N 1
ATOM 3822 C CA . LEU A 1 486 ? 7.141 23.234 -11.25 1 92.81 486 LEU A CA 1
ATOM 3823 C C . LEU A 1 486 ? 7.355 22.062 -12.211 1 92.81 486 LEU A C 1
ATOM 3825 O O . LEU A 1 486 ? 6.445 21.703 -12.961 1 92.81 486 LEU A O 1
ATOM 3829 N N . ARG A 1 487 ? 8.5 21.562 -12.18 1 93.75 487 ARG A N 1
ATOM 3830 C CA . ARG A 1 487 ? 8.766 20.391 -13.016 1 93.75 487 ARG A CA 1
ATOM 3831 C C . ARG A 1 487 ? 7.914 19.203 -12.586 1 93.75 487 ARG A C 1
ATOM 3833 O O . ARG A 1 487 ? 7.484 18.406 -13.43 1 93.75 487 ARG A O 1
ATOM 3840 N N . GLY A 1 488 ? 7.73 19.062 -11.352 1 93.19 488 GLY A N 1
ATOM 3841 C CA . GLY A 1 488 ? 6.84 18.031 -10.852 1 93.19 488 GLY A CA 1
ATOM 3842 C C . GLY A 1 488 ? 5.402 18.203 -11.305 1 93.19 488 GLY A C 1
ATOM 3843 O O . GLY A 1 488 ? 4.73 17.234 -11.656 1 93.19 488 GLY A O 1
ATOM 3844 N N . TYR A 1 489 ? 5.004 19.438 -11.352 1 89.62 489 TYR A N 1
ATOM 3845 C CA . TYR A 1 489 ? 3.65 19.75 -11.797 1 89.62 489 TYR A CA 1
ATOM 3846 C C . TYR A 1 489 ? 3.465 19.406 -13.266 1 89.62 489 TYR A C 1
ATOM 3848 O O . TYR A 1 489 ? 2.367 19.047 -13.695 1 89.62 489 TYR A O 1
ATOM 3856 N N . GLY A 1 490 ? 4.48 19.547 -13.953 1 88.69 490 GLY A N 1
ATOM 3857 C CA . GLY A 1 490 ? 4.402 19.328 -15.391 1 88.69 490 GLY A CA 1
ATOM 3858 C C . GLY A 1 490 ? 4.711 17.891 -15.797 1 88.69 490 GLY A C 1
ATOM 3859 O O . GLY A 1 490 ? 4.715 17.562 -16.984 1 88.69 490 GLY A O 1
ATOM 3860 N N . CYS A 1 491 ? 4.891 17.078 -14.836 1 89 491 CYS A N 1
ATOM 3861 C CA . CYS A 1 491 ? 5.285 15.703 -15.125 1 89 491 CYS A CA 1
ATOM 3862 C C . CYS A 1 491 ? 4.145 14.938 -15.789 1 89 491 CYS A C 1
ATOM 3864 O O . CYS A 1 491 ? 2.992 15.031 -15.359 1 89 491 CYS A O 1
ATOM 3866 N N . THR A 1 492 ? 4.453 14.188 -16.906 1 78.5 492 THR A N 1
ATOM 3867 C CA . THR A 1 492 ? 3.449 13.422 -17.641 1 78.5 492 THR A CA 1
ATOM 3868 C C . THR A 1 492 ? 3.73 11.93 -17.531 1 78.5 492 THR A C 1
ATOM 3870 O O . THR A 1 492 ? 3.066 11.117 -18.188 1 78.5 492 THR A O 1
ATOM 3873 N N . THR A 1 493 ? 4.676 11.562 -16.656 1 77.19 493 THR A N 1
ATOM 3874 C CA . THR A 1 493 ? 5.023 10.164 -16.484 1 77.19 493 THR A CA 1
ATOM 3875 C C . THR A 1 493 ? 3.877 9.398 -15.828 1 77.19 493 THR A C 1
ATOM 3877 O O . THR A 1 493 ? 3.158 9.945 -14.992 1 77.19 493 THR A O 1
ATOM 3880 N N . SER A 1 494 ? 3.695 8.172 -16.219 1 74 494 SER A N 1
ATOM 3881 C CA . SER A 1 494 ? 2.617 7.344 -15.695 1 74 494 SER A CA 1
ATOM 3882 C C . SER A 1 494 ? 2.834 7.035 -14.219 1 74 494 SER A C 1
ATOM 3884 O O . SER A 1 494 ? 3.971 7.023 -13.742 1 74 494 SER A O 1
ATOM 3886 N N . ARG A 1 495 ? 1.768 6.836 -13.508 1 78.25 495 ARG A N 1
ATOM 3887 C CA . ARG A 1 495 ? 1.79 6.609 -12.07 1 78.25 495 ARG A CA 1
ATOM 3888 C C . ARG A 1 495 ? 2.623 5.379 -11.727 1 78.25 495 ARG A C 1
ATOM 3890 O O . ARG A 1 495 ? 3.465 5.426 -10.82 1 78.25 495 ARG A O 1
ATOM 3897 N N . PRO A 1 496 ? 2.486 4.266 -12.445 1 71.44 496 PRO A N 1
ATOM 3898 C CA . PRO A 1 496 ? 3.293 3.094 -12.094 1 71.44 496 PRO A CA 1
ATOM 3899 C C . PRO A 1 496 ? 4.793 3.344 -12.242 1 71.44 496 PRO A C 1
ATOM 3901 O O . PRO A 1 496 ? 5.59 2.842 -11.445 1 71.44 496 PRO A O 1
ATOM 3904 N N . GLN A 1 497 ? 5.105 4.102 -13.227 1 75.06 497 GLN A N 1
ATOM 3905 C CA . GLN A 1 497 ? 6.52 4.414 -13.422 1 75.06 497 GLN A CA 1
ATOM 3906 C C . GLN A 1 497 ? 7.039 5.305 -12.297 1 75.06 497 GLN A C 1
ATOM 3908 O O . GLN A 1 497 ? 8.18 5.148 -11.852 1 75.06 497 GLN A O 1
ATOM 3913 N N . LEU A 1 498 ? 6.203 6.246 -11.922 1 85.5 498 LEU A N 1
ATOM 3914 C CA . LEU A 1 498 ? 6.598 7.113 -10.82 1 85.5 498 LEU A CA 1
ATOM 3915 C C . LEU A 1 498 ? 6.754 6.316 -9.531 1 85.5 498 LEU A C 1
ATOM 3917 O O . LEU A 1 498 ? 7.652 6.594 -8.734 1 85.5 498 LEU A O 1
ATOM 3921 N N . GLU A 1 499 ? 5.914 5.379 -9.359 1 81.88 499 GLU A N 1
ATOM 3922 C CA . GLU A 1 499 ? 5.996 4.531 -8.172 1 81.88 499 GLU A CA 1
ATOM 3923 C C . GLU A 1 499 ? 7.258 3.676 -8.188 1 81.88 499 GLU A C 1
ATOM 3925 O O . GLU A 1 499 ? 7.867 3.439 -7.145 1 81.88 499 GLU A O 1
ATOM 3930 N N . CYS A 1 500 ? 7.664 3.273 -9.312 1 76.06 500 CYS A N 1
ATOM 3931 C CA . CYS A 1 500 ? 8.906 2.52 -9.453 1 76.06 500 CYS A CA 1
ATOM 3932 C C . CYS A 1 500 ? 10.109 3.391 -9.117 1 76.06 500 CYS A C 1
ATOM 3934 O O . CYS A 1 500 ? 11.039 2.941 -8.445 1 76.06 500 CYS A O 1
ATOM 3936 N N . GLU A 1 501 ? 10.023 4.578 -9.633 1 84.25 501 GLU A N 1
ATOM 3937 C CA . GLU A 1 501 ? 11.109 5.512 -9.352 1 84.25 501 GLU A CA 1
ATOM 3938 C C . GLU A 1 501 ? 11.188 5.816 -7.855 1 84.25 501 GLU A C 1
ATOM 3940 O O . GLU A 1 501 ? 12.281 5.977 -7.309 1 84.25 501 GLU A O 1
ATOM 3945 N N . ALA A 1 502 ? 10.047 5.93 -7.254 1 89.75 502 ALA A N 1
ATOM 3946 C CA . ALA A 1 502 ? 10 6.172 -5.816 1 89.75 502 ALA A CA 1
ATOM 3947 C C . ALA A 1 502 ? 10.602 5 -5.043 1 89.75 502 ALA A C 1
ATOM 3949 O O . ALA A 1 502 ? 11.312 5.195 -4.059 1 89.75 502 ALA A O 1
ATOM 3950 N N . GLU A 1 503 ? 10.328 3.803 -5.461 1 82.81 503 GLU A N 1
ATOM 3951 C CA . GLU A 1 503 ? 10.875 2.609 -4.82 1 82.81 503 GLU A CA 1
ATOM 3952 C C . GLU A 1 503 ? 12.391 2.551 -4.965 1 82.81 503 GLU A C 1
ATOM 3954 O O . GLU A 1 503 ? 13.094 2.123 -4.043 1 82.81 503 GLU A O 1
ATOM 3959 N N . GLU A 1 504 ? 12.82 2.885 -6.168 1 83.25 504 GLU A N 1
ATOM 3960 C CA . GLU A 1 504 ? 14.266 2.91 -6.395 1 83.25 504 GLU A CA 1
ATOM 3961 C C . GLU A 1 504 ? 14.945 3.936 -5.488 1 83.25 504 GLU A C 1
ATOM 3963 O O . GLU A 1 504 ? 16.031 3.684 -4.969 1 83.25 504 GLU A O 1
ATOM 3968 N N . TYR A 1 505 ? 14.32 5.066 -5.371 1 91.81 505 TYR A N 1
ATOM 3969 C CA . TYR A 1 505 ? 14.867 6.086 -4.488 1 91.81 505 TYR A CA 1
ATOM 3970 C C . TYR A 1 505 ? 14.891 5.605 -3.043 1 91.81 505 TYR A C 1
ATOM 3972 O O . TYR A 1 505 ? 15.867 5.82 -2.324 1 91.81 505 TYR A O 1
ATOM 3980 N N . LEU A 1 506 ? 13.805 5.031 -2.621 1 90.12 506 LEU A N 1
ATOM 3981 C CA . LEU A 1 506 ? 13.727 4.484 -1.27 1 90.12 506 LEU A CA 1
ATOM 3982 C C . LEU A 1 506 ? 14.875 3.514 -1.005 1 90.12 506 LEU A C 1
ATOM 3984 O O . LEU A 1 506 ? 15.5 3.562 0.055 1 90.12 506 LEU A O 1
ATOM 3988 N N . ARG A 1 507 ? 15.18 2.676 -1.923 1 83.94 507 ARG A N 1
ATOM 3989 C CA . ARG A 1 507 ? 16.25 1.693 -1.787 1 83.94 507 ARG A CA 1
ATOM 3990 C C . ARG A 1 507 ? 17.609 2.377 -1.63 1 83.94 507 ARG A C 1
ATOM 3992 O O . ARG A 1 507 ? 18.391 2.016 -0.751 1 83.94 507 ARG A O 1
ATOM 3999 N N . SER A 1 508 ? 17.766 3.336 -2.498 1 88.12 508 SER A N 1
ATOM 4000 C CA . SER A 1 508 ? 19.047 4.039 -2.463 1 88.12 508 SER A CA 1
ATOM 4001 C C . SER A 1 508 ? 19.234 4.77 -1.137 1 88.12 508 SER A C 1
ATOM 4003 O O . SER A 1 508 ? 20.344 4.809 -0.601 1 88.12 508 SER A O 1
ATOM 4005 N N . PHE A 1 509 ? 18.219 5.324 -0.631 1 94.12 509 PHE A N 1
ATOM 4006 C CA . PHE A 1 509 ? 18.297 6.062 0.623 1 94.12 509 PHE A CA 1
ATOM 4007 C C . PHE A 1 509 ? 18.609 5.129 1.787 1 94.12 509 PHE A C 1
ATOM 4009 O O . PHE A 1 509 ? 19.484 5.422 2.604 1 94.12 509 PHE A O 1
ATOM 4016 N N . PHE A 1 510 ? 17.938 4.031 1.917 1 90.5 510 PHE A N 1
ATOM 4017 C CA . PHE A 1 510 ? 18.109 3.119 3.043 1 90.5 510 PHE A CA 1
ATOM 4018 C C . PHE A 1 510 ? 19.438 2.367 2.926 1 90.5 510 PHE A C 1
ATOM 4020 O O . PHE A 1 510 ? 20.047 2.012 3.936 1 90.5 510 PHE A O 1
ATOM 4027 N N . ASP A 1 511 ? 19.844 2.107 1.643 1 86.62 511 ASP A N 1
ATOM 4028 C CA . ASP A 1 511 ? 21.172 1.535 1.477 1 86.62 511 ASP A CA 1
ATOM 4029 C C . ASP A 1 511 ? 22.25 2.438 2.096 1 86.62 511 ASP A C 1
ATOM 4031 O O . ASP A 1 511 ? 23.141 1.96 2.799 1 86.62 511 ASP A O 1
ATOM 4035 N N . LYS A 1 512 ? 22.094 3.729 1.846 1 92.94 512 LYS A N 1
ATOM 4036 C CA . LYS A 1 512 ? 23.047 4.68 2.436 1 92.94 512 LYS A CA 1
ATOM 4037 C C . LYS A 1 512 ? 22.875 4.738 3.951 1 92.94 512 LYS A C 1
ATOM 4039 O O . LYS A 1 512 ? 23.875 4.824 4.68 1 92.94 512 LYS A O 1
ATOM 4044 N N . TRP A 1 513 ? 21.656 4.77 4.418 1 93.81 513 TRP A N 1
ATOM 4045 C CA . TRP A 1 513 ? 21.359 4.762 5.848 1 93.81 513 TRP A CA 1
ATOM 4046 C C . TRP A 1 513 ? 22 3.564 6.531 1 93.81 513 TRP A C 1
ATOM 4048 O O . TRP A 1 513 ? 22.578 3.703 7.613 1 93.81 513 TRP A O 1
ATOM 4058 N N . ASN A 1 514 ? 21.938 2.389 5.883 1 88.25 514 ASN A N 1
ATOM 4059 C CA . ASN A 1 514 ? 22.484 1.162 6.445 1 88.25 514 ASN A CA 1
ATOM 4060 C C . ASN A 1 514 ? 24.016 1.15 6.371 1 88.25 514 ASN A C 1
ATOM 4062 O O . ASN A 1 514 ? 24.672 0.61 7.254 1 88.25 514 ASN A O 1
ATOM 4066 N N . GLU A 1 515 ? 24.5 1.67 5.297 1 90.06 515 GLU A N 1
ATOM 4067 C CA . GLU A 1 515 ? 25.953 1.738 5.148 1 90.06 515 GLU A CA 1
ATOM 4068 C C . GLU A 1 515 ? 26.594 2.543 6.281 1 90.06 515 GLU A C 1
ATOM 4070 O O . GLU A 1 515 ? 27.672 2.199 6.766 1 90.06 515 GLU A O 1
ATOM 4075 N N . GLU A 1 516 ? 25.922 3.539 6.715 1 94.06 516 GLU A N 1
ATOM 4076 C CA . GLU A 1 516 ? 26.438 4.391 7.785 1 94.06 516 GLU A CA 1
ATOM 4077 C C . GLU A 1 516 ? 26 3.881 9.156 1 94.06 516 GLU A C 1
ATOM 4079 O O . GLU A 1 516 ? 26.344 4.469 10.18 1 94.06 516 GLU A O 1
ATOM 4084 N N . GLU A 1 517 ? 25.25 2.83 9.219 1 92.44 517 GLU A N 1
ATOM 4085 C CA . GLU A 1 517 ? 24.797 2.16 10.43 1 92.44 517 GLU A CA 1
ATOM 4086 C C . GLU A 1 517 ? 24.094 3.139 11.367 1 92.44 517 GLU A C 1
ATOM 4088 O O . GLU A 1 517 ? 24.406 3.209 12.555 1 92.44 517 GLU A O 1
ATOM 4093 N N . LEU A 1 518 ? 23.234 3.928 10.836 1 96.12 518 LEU A N 1
ATOM 4094 C CA . LEU A 1 518 ? 22.531 4.934 11.617 1 96.12 518 LEU A CA 1
ATOM 4095 C C . LEU A 1 518 ? 21.297 4.336 12.281 1 96.12 518 LEU A C 1
ATOM 4097 O O . LEU A 1 518 ? 20.609 3.504 11.688 1 96.12 518 LEU A O 1
ATOM 4101 N N . ASP A 1 519 ? 21 4.742 13.477 1 96.25 519 ASP A N 1
ATOM 4102 C CA . ASP A 1 519 ? 19.781 4.348 14.172 1 96.25 519 ASP A CA 1
ATOM 4103 C C . ASP A 1 519 ? 18.656 5.355 13.922 1 96.25 519 ASP A C 1
ATOM 4105 O O . ASP A 1 519 ? 17.516 4.973 13.68 1 96.25 519 ASP A O 1
ATOM 4109 N N . CYS A 1 520 ? 19 6.621 14.016 1 97.69 520 CYS A N 1
ATOM 4110 C CA . CYS A 1 520 ? 18.047 7.711 13.836 1 97.69 520 CYS A CA 1
ATOM 4111 C C . CYS A 1 520 ? 18.672 8.867 13.062 1 97.69 520 CYS A C 1
ATOM 4113 O O . CYS A 1 520 ? 19.875 8.859 12.812 1 97.69 520 CYS A O 1
ATOM 4115 N N . LEU A 1 521 ? 17.812 9.711 12.656 1 98.19 521 LEU A N 1
ATOM 4116 C CA . LEU A 1 521 ? 18.25 10.93 11.992 1 98.19 521 LEU A CA 1
ATOM 4117 C C . LEU A 1 521 ? 17.75 12.164 12.75 1 98.19 521 LEU A C 1
ATOM 4119 O O . LEU A 1 521 ? 16.625 12.188 13.234 1 98.19 521 LEU A O 1
ATOM 4123 N N . LEU A 1 522 ? 18.609 13.117 12.914 1 98.44 522 LEU A N 1
ATOM 4124 C CA . LEU A 1 522 ? 18.266 14.445 13.43 1 98.44 522 LEU A CA 1
ATOM 4125 C C . LEU A 1 522 ? 18.359 15.492 12.32 1 98.44 522 LEU A C 1
ATOM 4127 O O . LEU A 1 522 ? 19.422 15.703 11.75 1 98.44 522 LEU A O 1
ATOM 4131 N N . CYS A 1 523 ? 17.266 16.078 12.008 1 98.12 523 CYS A N 1
ATOM 4132 C CA . CYS A 1 523 ? 17.203 17.047 10.914 1 98.12 523 CYS A CA 1
ATOM 4133 C C . CYS A 1 523 ? 16.156 18.125 11.18 1 98.12 523 CYS A C 1
ATOM 4135 O O . CYS A 1 523 ? 15.383 18.016 12.133 1 98.12 523 CYS A O 1
ATOM 4137 N N . PRO A 1 524 ? 16.188 19.188 10.461 1 97.69 524 PRO A N 1
ATOM 4138 C CA . PRO A 1 524 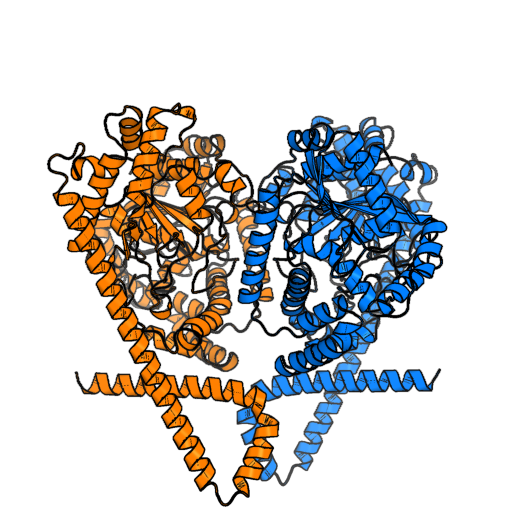? 15.188 20.234 10.664 1 97.69 524 PRO A CA 1
ATOM 4139 C C . PRO A 1 524 ? 13.805 19.828 10.148 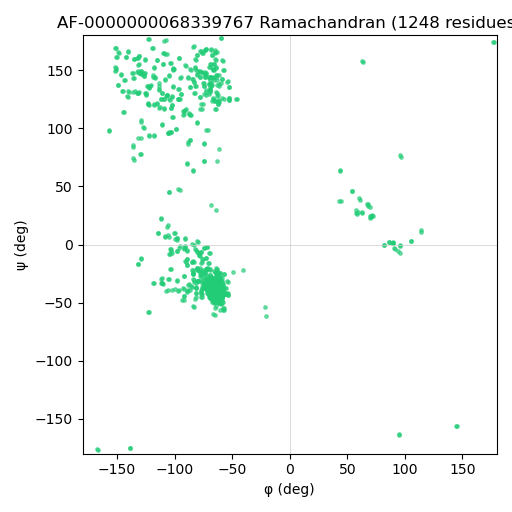1 97.69 524 PRO A C 1
ATOM 4141 O O . PRO A 1 524 ? 13.703 19.094 9.164 1 97.69 524 PRO A O 1
ATOM 4144 N N . VAL A 1 525 ? 12.773 20.266 10.789 1 97.75 525 VAL A N 1
ATOM 4145 C CA . VAL A 1 525 ? 11.414 20.047 10.305 1 97.75 525 VAL A CA 1
ATOM 4146 C C . VAL A 1 525 ? 11.055 21.109 9.266 1 97.75 525 VAL A C 1
ATOM 4148 O O . VAL A 1 525 ? 10.227 20.875 8.391 1 97.75 525 VAL A O 1
ATOM 4151 N N . SER A 1 526 ? 11.578 22.266 9.43 1 97.06 526 SER A N 1
ATOM 4152 C CA . SER A 1 526 ? 11.414 23.406 8.547 1 97.06 526 SER A CA 1
ATOM 4153 C C . SER A 1 526 ? 12.672 24.266 8.516 1 97.06 526 SER A C 1
ATOM 4155 O O . SER A 1 526 ? 13.383 24.391 9.516 1 97.06 526 SER A O 1
ATOM 4157 N N . PRO A 1 527 ? 12.977 24.875 7.363 1 96.44 527 PRO A N 1
ATOM 4158 C CA . PRO A 1 527 ? 14.156 25.734 7.305 1 96.44 527 PRO A CA 1
ATOM 4159 C C . PRO A 1 527 ? 13.898 27.109 7.918 1 96.44 527 PRO A C 1
ATOM 4161 O O . PRO A 1 527 ? 14.836 27.906 8.086 1 96.44 527 PRO A O 1
ATOM 4164 N N . LEU A 1 528 ? 12.617 27.375 8.227 1 95.62 528 LEU A N 1
ATOM 4165 C CA . LEU A 1 528 ? 12.164 28.656 8.734 1 95.62 528 LEU A CA 1
ATOM 4166 C C . LEU A 1 528 ? 11.18 28.469 9.891 1 95.62 528 LEU A C 1
ATOM 4168 O O . LEU A 1 528 ? 10.547 27.422 10.008 1 95.62 528 LEU A O 1
ATOM 4172 N N . PRO A 1 529 ? 11.258 29.469 10.805 1 95.19 529 PRO A N 1
ATOM 4173 C CA . PRO A 1 529 ? 10.094 29.469 11.695 1 95.19 529 PRO A CA 1
ATOM 4174 C C . PRO A 1 529 ? 8.781 29.656 10.945 1 95.19 529 PRO A C 1
ATOM 4176 O O . PRO A 1 529 ? 8.766 29.703 9.719 1 95.19 529 PRO A O 1
ATOM 4179 N N . ALA A 1 530 ? 7.641 29.625 11.672 1 95.5 530 ALA A N 1
ATOM 4180 C CA . ALA A 1 530 ? 6.359 29.812 11 1 95.5 530 ALA A CA 1
ATOM 4181 C C . ALA A 1 530 ? 6.418 30.984 10.023 1 95.5 530 ALA A C 1
ATOM 4183 O O . ALA A 1 530 ? 6.793 32.094 10.398 1 95.5 530 ALA A O 1
ATOM 4184 N N . VAL A 1 531 ? 6.098 30.812 8.836 1 95.31 531 VAL A N 1
ATOM 4185 C CA . VAL A 1 531 ? 6.254 31.797 7.773 1 95.31 531 VAL A CA 1
ATOM 4186 C C . VAL A 1 531 ? 5.062 32.75 7.785 1 95.31 531 VAL A C 1
ATOM 4188 O O . VAL A 1 531 ? 4.102 32.562 8.531 1 95.31 531 VAL A O 1
ATOM 4191 N N . TRP A 1 532 ? 5.254 33.781 6.996 1 93.5 532 TRP A N 1
ATOM 4192 C CA . TRP A 1 532 ? 4.168 34.75 6.871 1 93.5 532 TRP A CA 1
ATOM 4193 C C . TRP A 1 532 ? 2.936 34.125 6.242 1 93.5 532 TRP A C 1
ATOM 4195 O O . TRP A 1 532 ? 3.049 33.156 5.465 1 93.5 532 TRP A O 1
ATOM 4205 N N . ASP A 1 533 ? 1.805 34.656 6.594 1 86.88 533 ASP A N 1
ATOM 4206 C CA . ASP A 1 533 ? 0.568 34.219 5.953 1 86.88 533 ASP A CA 1
ATOM 4207 C C . ASP A 1 533 ? 0.612 34.469 4.445 1 86.88 533 ASP A C 1
ATOM 4209 O O . ASP A 1 533 ? 1.132 35.5 3.994 1 86.88 533 ASP A O 1
ATOM 4213 N N . ARG A 1 534 ? 0.187 33.656 3.684 1 79.25 534 ARG A N 1
ATOM 4214 C CA . ARG A 1 534 ? 0.104 33.75 2.229 1 79.25 534 ARG A CA 1
ATOM 4215 C C . ARG A 1 534 ? 1.486 33.938 1.613 1 79.25 534 ARG A C 1
ATOM 4217 O O . ARG A 1 534 ? 1.693 34.844 0.795 1 79.25 534 ARG A O 1
ATOM 4224 N N . SER A 1 535 ? 2.365 33.219 2.191 1 85.06 535 SER A N 1
ATOM 4225 C CA . SER A 1 535 ? 3.719 33.219 1.648 1 85.06 535 SER A CA 1
ATOM 4226 C C . SER A 1 535 ? 3.73 32.75 0.2 1 85.06 535 SER A C 1
ATOM 4228 O O . SER A 1 535 ? 2.795 32.094 -0.248 1 85.06 535 SER A O 1
ATOM 4230 N N . ASP A 1 536 ? 4.773 33.125 -0.444 1 85.12 536 ASP A N 1
ATOM 4231 C CA . ASP A 1 536 ? 4.891 32.844 -1.871 1 85.12 536 ASP A CA 1
ATOM 4232 C C . ASP A 1 536 ? 5.168 31.344 -2.119 1 85.12 536 ASP A C 1
ATOM 4234 O O . ASP A 1 536 ? 5.539 30.625 -1.197 1 85.12 536 ASP A O 1
ATOM 4238 N N . PHE A 1 537 ? 5.012 31.094 -3.365 1 85.75 537 PHE A N 1
ATOM 4239 C CA . PHE A 1 537 ? 5.16 29.719 -3.836 1 85.75 537 PHE A CA 1
ATOM 4240 C C . PHE A 1 537 ? 6.543 29.172 -3.492 1 85.75 537 PHE A C 1
ATOM 4242 O O . PHE A 1 537 ? 6.68 28.016 -3.092 1 85.75 537 PHE A O 1
ATOM 4249 N N . TYR A 1 538 ? 7.516 30 -3.59 1 88.56 538 TYR A N 1
ATOM 4250 C CA . TYR A 1 538 ? 8.883 29.547 -3.357 1 88.56 538 TYR A CA 1
ATOM 4251 C C . TYR A 1 538 ? 9.117 29.234 -1.883 1 88.56 538 TYR A C 1
ATOM 4253 O O . TYR A 1 538 ? 9.773 28.25 -1.544 1 88.56 538 TYR A O 1
ATOM 4261 N N . THR A 1 539 ? 8.555 30.016 -0.976 1 91.81 539 THR A N 1
ATOM 4262 C CA . THR A 1 539 ? 8.711 29.812 0.46 1 91.81 539 THR A CA 1
ATOM 4263 C C . THR A 1 539 ? 7.977 28.547 0.902 1 91.81 539 THR A C 1
ATOM 4265 O O . THR A 1 539 ? 8.516 27.75 1.682 1 91.81 539 THR A O 1
ATOM 4268 N N . VAL A 1 540 ? 6.824 28.391 0.361 1 91.38 540 VAL A N 1
ATOM 4269 C CA . VAL A 1 540 ? 6.008 27.234 0.732 1 91.38 540 VAL A CA 1
ATOM 4270 C C . VAL A 1 540 ? 6.723 25.938 0.344 1 91.38 540 VAL A C 1
ATOM 4272 O O . VAL A 1 540 ? 6.816 25.016 1.147 1 91.38 540 VAL A O 1
ATOM 4275 N N . ASN A 1 541 ? 7.211 25.906 -0.874 1 93 541 ASN A N 1
ATOM 4276 C CA . ASN A 1 541 ? 7.879 24.688 -1.345 1 93 541 ASN A CA 1
ATOM 4277 C C . ASN A 1 541 ? 9.203 24.453 -0.617 1 93 541 ASN A C 1
ATOM 4279 O O . ASN A 1 541 ? 9.633 23.312 -0.451 1 93 541 ASN A O 1
ATOM 4283 N N . GLY A 1 542 ? 9.828 25.547 -0.172 1 93.38 542 GLY A N 1
ATOM 4284 C CA . GLY A 1 542 ? 11.031 25.406 0.628 1 93.38 542 GLY A CA 1
ATOM 4285 C C . GLY A 1 542 ? 10.789 24.703 1.952 1 93.38 542 GLY A C 1
ATOM 4286 O O . GLY A 1 542 ? 11.633 23.938 2.414 1 93.38 542 GLY A O 1
ATOM 4287 N N . VAL A 1 543 ? 9.664 24.938 2.506 1 95.5 543 VAL A N 1
ATOM 4288 C CA . VAL A 1 543 ? 9.312 24.344 3.785 1 95.5 543 VAL A CA 1
ATOM 4289 C C . VAL A 1 543 ? 8.914 22.875 3.58 1 95.5 543 VAL A C 1
ATOM 4291 O O . VAL A 1 543 ? 9.359 22 4.324 1 95.5 543 VAL A O 1
ATOM 4294 N N . LEU A 1 544 ? 8.164 22.609 2.562 1 95.31 544 LEU A N 1
ATOM 4295 C CA . LEU A 1 544 ? 7.617 21.266 2.322 1 95.31 544 LEU A CA 1
ATOM 4296 C C . LEU A 1 544 ? 8.727 20.297 1.946 1 95.31 544 LEU A C 1
ATOM 4298 O O . LEU A 1 544 ? 8.578 19.078 2.141 1 95.31 544 LEU A O 1
ATOM 4302 N N . LEU A 1 545 ? 9.789 20.828 1.491 1 95.94 545 LEU A N 1
ATOM 4303 C CA . LEU A 1 545 ? 10.945 20.016 1.12 1 95.94 545 LEU A CA 1
ATOM 4304 C C . LEU A 1 545 ? 11.438 19.203 2.311 1 95.94 545 LEU A C 1
ATOM 4306 O O . LEU A 1 545 ? 11.812 18.031 2.158 1 95.94 545 LEU A O 1
ATOM 4310 N N . TYR A 1 546 ? 11.344 19.703 3.441 1 96.38 546 TYR A N 1
ATOM 4311 C CA . TYR A 1 546 ? 11.969 19.141 4.625 1 96.38 546 TYR A CA 1
ATOM 4312 C C . TYR A 1 546 ? 11.094 18.047 5.234 1 96.38 546 TYR A C 1
ATOM 4314 O O . TYR A 1 546 ? 11.602 17.156 5.918 1 96.38 546 TYR A O 1
ATOM 4322 N N . THR A 1 547 ? 9.82 18.078 5.02 1 96.25 547 THR A N 1
ATOM 4323 C CA . THR A 1 547 ? 8.93 17.109 5.648 1 96.25 547 THR A CA 1
ATOM 4324 C C . THR A 1 547 ? 8.469 16.062 4.641 1 96.25 547 THR A C 1
ATOM 4326 O O . THR A 1 547 ? 8.227 14.906 4.996 1 96.25 547 THR A O 1
ATOM 4329 N N . SER A 1 548 ? 8.375 16.438 3.414 1 96 548 SER A N 1
ATOM 4330 C CA . SER A 1 548 ? 7.801 15.57 2.396 1 96 548 SER A CA 1
ATOM 4331 C C . SER A 1 548 ? 8.672 14.336 2.172 1 96 548 SER A C 1
ATOM 4333 O O . SER A 1 548 ? 8.172 13.266 1.835 1 96 548 SER A O 1
ATOM 4335 N N . LEU A 1 549 ? 9.961 14.539 2.365 1 95.94 549 LEU A N 1
ATOM 4336 C CA . LEU A 1 549 ? 10.898 13.445 2.162 1 95.94 549 LEU A CA 1
ATOM 4337 C C . LEU A 1 549 ? 10.531 12.242 3.027 1 95.94 549 LEU A C 1
ATOM 4339 O O . LEU A 1 549 ? 10.492 11.109 2.543 1 95.94 549 LEU A O 1
ATOM 4343 N N . TYR A 1 550 ? 10.188 12.445 4.188 1 96.75 550 TYR A N 1
ATOM 4344 C CA . TYR A 1 550 ? 9.977 11.359 5.137 1 96.75 550 TYR A CA 1
ATOM 4345 C C . TYR A 1 550 ? 8.57 10.789 5.008 1 96.75 550 TYR A C 1
ATOM 4347 O O . TYR A 1 550 ? 8.281 9.719 5.543 1 96.75 550 TYR A O 1
ATOM 4355 N N . ASN A 1 551 ? 7.68 11.5 4.328 1 95.62 551 ASN A N 1
ATOM 4356 C CA . ASN A 1 551 ? 6.414 10.898 3.932 1 95.62 551 ASN A CA 1
ATOM 4357 C C . ASN A 1 551 ? 6.605 9.867 2.82 1 95.62 551 ASN A C 1
ATOM 4359 O O . ASN A 1 551 ? 6 8.797 2.852 1 95.62 551 ASN A O 1
ATOM 4363 N N . MET A 1 552 ? 7.434 10.234 1.915 1 94.56 552 MET A N 1
ATOM 4364 C CA . MET A 1 552 ? 7.688 9.312 0.812 1 94.56 552 MET A CA 1
ATOM 4365 C C . MET A 1 552 ? 8.438 8.078 1.297 1 94.56 552 MET A C 1
ATOM 4367 O O . MET A 1 552 ? 8.188 6.965 0.826 1 94.56 552 MET A O 1
ATOM 4371 N N . LEU A 1 553 ? 9.328 8.312 2.246 1 94.38 553 LEU A N 1
ATOM 4372 C CA . LEU A 1 553 ? 10.133 7.207 2.754 1 94.38 553 LEU A CA 1
ATOM 4373 C C . LEU A 1 553 ? 9.32 6.332 3.699 1 94.38 553 LEU A C 1
ATOM 4375 O O . LEU A 1 553 ? 9.711 5.199 3.996 1 94.38 553 LEU A O 1
ATOM 4379 N N . GLY A 1 554 ? 8.195 6.832 4.156 1 93.12 554 GLY A N 1
ATOM 4380 C CA . GLY A 1 554 ? 7.371 6.078 5.086 1 93.12 554 GLY A CA 1
ATOM 4381 C C . GLY A 1 554 ? 7.98 5.965 6.469 1 93.12 554 GLY A C 1
ATOM 4382 O O . GLY A 1 554 ? 7.688 5.02 7.207 1 93.12 554 GLY A O 1
ATOM 4383 N N . CYS A 1 555 ? 8.828 6.898 6.832 1 96.25 555 CYS A N 1
ATOM 4384 C CA . CYS A 1 555 ? 9.516 6.875 8.117 1 96.25 555 CYS A CA 1
ATOM 4385 C C . CYS A 1 555 ? 8.68 7.57 9.188 1 96.25 555 CYS A C 1
ATOM 4387 O O . CYS A 1 555 ? 7.957 8.523 8.898 1 96.25 555 CYS A O 1
ATOM 4389 N N . PRO A 1 556 ? 8.758 7.008 10.383 1 97.5 556 PRO A N 1
ATOM 4390 C CA . PRO A 1 556 ? 8.234 7.812 11.492 1 97.5 556 PRO A CA 1
ATOM 4391 C C . PRO A 1 556 ? 9.094 9.047 11.773 1 97.5 556 PRO A C 1
ATOM 4393 O O . PRO A 1 556 ? 10.32 8.984 11.688 1 97.5 556 PRO A O 1
ATOM 4396 N N . ALA A 1 557 ? 8.445 10.109 11.969 1 98.44 557 ALA A N 1
ATOM 4397 C CA . ALA A 1 557 ? 9.133 11.375 12.219 1 98.44 557 ALA A CA 1
ATOM 4398 C C . ALA A 1 557 ? 8.406 12.195 13.281 1 98.44 557 ALA A C 1
ATOM 4400 O O . ALA A 1 557 ? 7.184 12.359 13.227 1 98.44 557 ALA A O 1
ATOM 4401 N N . GLY A 1 558 ? 9.125 12.602 14.258 1 98.56 558 GLY A N 1
ATOM 4402 C CA . GLY A 1 558 ? 8.594 13.445 15.32 1 98.56 558 GLY A CA 1
ATOM 4403 C C . GLY A 1 558 ? 9.273 14.797 15.406 1 98.56 558 GLY A C 1
ATOM 4404 O O . GLY A 1 558 ? 10.414 14.953 14.969 1 98.56 558 GLY A O 1
ATOM 4405 N N . THR A 1 559 ? 8.57 15.75 15.891 1 98.56 559 THR A N 1
ATOM 4406 C CA . THR A 1 559 ? 9.109 17.094 16.047 1 98.56 559 THR A CA 1
ATOM 4407 C C . THR A 1 559 ? 8.844 17.625 17.438 1 98.56 559 THR A C 1
ATOM 4409 O O . THR A 1 559 ? 7.852 17.266 18.078 1 98.56 559 THR A O 1
ATOM 4412 N N . LEU A 1 560 ? 9.75 18.453 17.969 1 98.25 560 LEU A N 1
ATOM 4413 C CA . LEU A 1 560 ? 9.617 19.094 19.266 1 98.25 560 LEU A CA 1
ATOM 4414 C C . LEU A 1 560 ? 10.367 20.422 19.297 1 98.25 560 LEU A C 1
ATOM 4416 O O . LEU A 1 560 ? 11.352 20.609 18.562 1 98.25 560 LEU A O 1
ATOM 4420 N N . GLN A 1 561 ? 9.883 21.297 20.047 1 97.62 561 GLN A N 1
ATOM 4421 C CA . GLN A 1 561 ? 10.539 22.578 20.188 1 97.62 561 GLN A CA 1
ATOM 4422 C C . GLN A 1 561 ? 11.867 22.453 20.938 1 97.62 561 GLN A C 1
ATOM 4424 O O . GLN A 1 561 ? 11.938 21.781 21.969 1 97.62 561 GLN A O 1
ATOM 4429 N N . TYR A 1 562 ? 12.875 23.047 20.422 1 97.38 562 TYR A N 1
ATOM 4430 C CA . TYR A 1 562 ? 14.188 22.953 21.047 1 97.38 562 TYR A CA 1
ATOM 4431 C C . TYR A 1 562 ? 14.805 24.328 21.234 1 97.38 562 TYR A C 1
ATOM 4433 O O . TYR A 1 562 ? 15.82 24.484 21.922 1 97.38 562 TYR A O 1
ATOM 4441 N N . GLY A 1 563 ? 14.18 25.297 20.609 1 95.81 563 GLY A N 1
ATOM 4442 C CA . GLY A 1 563 ? 14.664 26.656 20.75 1 95.81 563 GLY A CA 1
ATOM 4443 C C . GLY A 1 563 ? 13.68 27.688 20.234 1 95.81 563 GLY A C 1
ATOM 4444 O O . GLY A 1 563 ? 12.539 27.359 19.906 1 95.81 563 GLY A O 1
ATOM 4445 N N . ARG A 1 564 ? 14.133 29 20.266 1 96.62 564 ARG A N 1
ATOM 4446 C CA . ARG A 1 564 ? 13.359 30.141 19.766 1 96.62 564 ARG A CA 1
ATOM 4447 C C . ARG A 1 564 ? 14.227 31.078 18.938 1 96.62 564 ARG A C 1
ATOM 4449 O O . ARG A 1 564 ? 15.453 31.062 19.062 1 96.62 564 ARG A O 1
ATOM 4456 N N . VAL A 1 565 ? 13.57 31.812 18.172 1 97.62 565 VAL A N 1
ATOM 4457 C CA . VAL A 1 565 ? 14.297 32.781 17.359 1 97.62 565 VAL A CA 1
ATOM 4458 C C . VAL A 1 565 ? 14.852 33.906 18.25 1 97.62 565 VAL A C 1
ATOM 4460 O O . VAL A 1 565 ? 14.125 34.469 19.062 1 97.62 565 VAL A O 1
ATOM 4463 N N . GLU A 1 566 ? 16.047 34.156 18.094 1 97.31 566 GLU A N 1
ATOM 4464 C CA . GLU A 1 566 ? 16.703 35.219 18.844 1 97.31 566 GLU A CA 1
ATOM 4465 C C . GLU A 1 566 ? 17 36.438 17.953 1 97.31 566 GLU A C 1
ATOM 4467 O O . GLU A 1 566 ? 16.984 36.312 16.719 1 97.31 566 GLU A O 1
ATOM 4472 N N . ARG A 1 567 ? 17.281 37.562 18.609 1 96.31 567 ARG A N 1
ATOM 4473 C CA . ARG A 1 567 ? 17.531 38.781 17.875 1 96.31 567 ARG A CA 1
ATOM 4474 C C . ARG A 1 567 ? 18.781 38.656 17 1 96.31 567 ARG A C 1
ATOM 4476 O O . ARG A 1 567 ? 18.812 39.188 15.891 1 96.31 567 ARG A O 1
ATOM 4483 N N . GLU A 1 568 ? 19.703 37.969 17.469 1 95.81 568 GLU A N 1
ATOM 4484 C CA . GLU A 1 568 ? 20.953 37.781 16.719 1 95.81 568 GLU A CA 1
ATOM 4485 C C . GLU A 1 568 ? 20.719 37 15.438 1 95.81 568 GLU A C 1
ATOM 4487 O O . GLU A 1 568 ? 21.406 37.219 14.43 1 95.81 568 GLU A O 1
ATOM 4492 N N . ASP A 1 569 ? 19.828 36.062 15.477 1 96.5 569 ASP A N 1
ATOM 4493 C CA . ASP A 1 569 ? 19.5 35.281 14.289 1 96.5 569 ASP A CA 1
ATOM 4494 C C . ASP A 1 569 ? 18.969 36.188 13.164 1 96.5 569 ASP A C 1
ATOM 4496 O O . ASP A 1 569 ? 19.266 35.938 11.992 1 96.5 569 ASP A O 1
ATOM 4500 N N . ILE A 1 570 ? 18.156 37.125 13.508 1 95.44 570 ILE A N 1
ATOM 4501 C CA . ILE A 1 570 ? 17.516 38.062 12.562 1 95.44 570 ILE A CA 1
ATOM 4502 C C . ILE A 1 570 ? 18.578 38.938 11.914 1 95.44 570 ILE A C 1
ATOM 4504 O O . ILE A 1 570 ? 18.562 39.156 10.703 1 95.44 570 ILE A O 1
ATOM 4508 N N . TYR A 1 571 ? 19.547 39.406 12.711 1 94.75 571 TYR A N 1
ATOM 4509 C CA . TYR A 1 571 ? 20.609 40.25 12.195 1 94.75 571 TYR A CA 1
ATOM 4510 C C . TYR A 1 571 ? 21.531 39.438 11.266 1 94.75 571 TYR A C 1
ATOM 4512 O O . TYR A 1 571 ? 21.938 39.969 10.227 1 94.75 571 TYR A O 1
ATOM 4520 N N . LYS A 1 572 ? 21.781 38.281 11.656 1 93.88 572 LYS A N 1
ATOM 4521 C CA . LYS A 1 572 ? 22.641 37.438 10.828 1 93.88 572 LYS A CA 1
ATOM 4522 C C . LYS A 1 572 ? 22 37.188 9.461 1 93.88 572 LYS A C 1
ATOM 4524 O O . LYS A 1 572 ? 22.703 37.125 8.445 1 93.88 572 LYS A O 1
ATOM 4529 N N . ALA A 1 573 ? 20.734 36.906 9.461 1 92.94 573 ALA A N 1
ATOM 4530 C CA . ALA A 1 573 ? 20.031 36.688 8.195 1 92.94 573 ALA A CA 1
ATOM 4531 C C . ALA A 1 573 ? 20.078 37.938 7.309 1 92.94 573 ALA A C 1
ATOM 4533 O O . ALA A 1 573 ? 20.203 37.812 6.09 1 92.94 573 ALA A O 1
ATOM 4534 N N . ARG A 1 574 ? 19.938 39.094 7.859 1 91.88 574 ARG A N 1
ATOM 4535 C CA . ARG A 1 574 ? 19.984 40.344 7.113 1 91.88 574 ARG A CA 1
ATOM 4536 C C . ARG A 1 574 ? 21.391 40.625 6.555 1 91.88 574 ARG A C 1
ATOM 4538 O O . ARG A 1 574 ? 21.531 41.094 5.426 1 91.88 574 ARG A O 1
ATOM 4545 N N . ASP A 1 575 ? 22.359 40.25 7.332 1 90.5 575 ASP A N 1
ATOM 4546 C CA . ASP A 1 575 ? 23.75 40.5 6.945 1 90.5 575 ASP A CA 1
ATOM 4547 C C . ASP A 1 575 ? 24.203 39.5 5.863 1 90.5 575 ASP A C 1
ATOM 4549 O O . ASP A 1 575 ? 25.141 39.781 5.121 1 90.5 575 ASP A O 1
ATOM 4553 N N . SER A 1 576 ? 23.547 38.406 5.836 1 86.69 576 SER A N 1
ATOM 4554 C CA . SER A 1 576 ? 23.953 37.375 4.898 1 86.69 576 SER A CA 1
ATOM 4555 C C . SER A 1 576 ? 23.438 37.656 3.494 1 86.69 576 SER A C 1
ATOM 4557 O O . SER A 1 576 ? 23.797 36.969 2.543 1 86.69 576 SER A O 1
ATOM 4559 N N . VAL A 1 577 ? 22.609 38.688 3.402 1 88.94 577 VAL A N 1
ATOM 4560 C CA . VAL A 1 577 ? 22.078 39.031 2.086 1 88.94 577 VAL A CA 1
ATOM 4561 C C . VAL A 1 577 ? 23.188 39.656 1.245 1 88.94 577 VAL A C 1
ATOM 4563 O O . VAL A 1 577 ? 23.625 40.812 1.507 1 88.94 577 VAL A O 1
ATOM 4566 N N . GLU A 1 578 ? 23.781 38.938 0.427 1 82.88 578 GLU A N 1
ATOM 4567 C CA . GLU A 1 578 ? 24.828 39.406 -0.468 1 82.88 578 GLU A CA 1
ATOM 4568 C C . GLU A 1 578 ? 24.438 39.219 -1.931 1 82.88 578 GLU A C 1
ATOM 4570 O O . GLU A 1 578 ? 23.703 38.281 -2.271 1 82.88 578 GLU A O 1
ATOM 4575 N N . PRO A 1 579 ? 24.922 40.25 -2.689 1 79.75 579 PRO A N 1
ATOM 4576 C CA . PRO A 1 579 ? 24.625 40.125 -4.117 1 79.75 579 PRO A CA 1
ATOM 4577 C C . PRO A 1 579 ? 25.25 38.875 -4.734 1 79.75 579 PRO A C 1
ATOM 4579 O O . PRO A 1 579 ? 26.328 38.438 -4.312 1 79.75 579 PRO A O 1
ATOM 4582 N N . GLY A 1 580 ? 24.484 38.094 -5.621 1 70.38 580 GLY A N 1
ATOM 4583 C CA . GLY A 1 580 ? 24.984 36.906 -6.27 1 70.38 580 GLY A CA 1
ATOM 4584 C C . GLY A 1 580 ? 23.922 35.844 -6.453 1 70.38 580 GLY A C 1
ATOM 4585 O O . GLY A 1 580 ? 22.734 36.156 -6.57 1 70.38 580 GLY A O 1
ATOM 4586 N N . LYS A 1 581 ? 24.438 34.656 -6.551 1 68.44 581 LYS A N 1
ATOM 4587 C CA . LYS A 1 581 ? 23.625 33.5 -6.898 1 68.44 581 LYS A CA 1
ATOM 4588 C C . LYS A 1 581 ? 22.562 33.219 -5.832 1 68.44 581 LYS A C 1
ATOM 4590 O O . LYS A 1 581 ? 21.469 32.75 -6.145 1 68.44 581 LYS A O 1
ATOM 4595 N N . HIS A 1 582 ? 22.922 33.688 -4.621 1 78.62 582 HIS A N 1
ATOM 4596 C CA . HIS A 1 582 ? 22.016 33.312 -3.541 1 78.62 582 HIS A CA 1
ATOM 4597 C C . HIS A 1 582 ? 21.281 34.531 -3.008 1 78.62 582 HIS A C 1
ATOM 4599 O O . HIS A 1 582 ? 20.781 34.531 -1.876 1 78.62 582 HIS A O 1
ATOM 4605 N N . LEU A 1 583 ? 21.203 35.531 -3.814 1 80.94 583 LEU A N 1
ATOM 4606 C CA . LEU A 1 583 ? 20.578 36.781 -3.393 1 80.94 583 LEU A CA 1
ATOM 4607 C C . LEU A 1 583 ? 19.109 36.531 -3.027 1 80.94 583 LEU A C 1
ATOM 4609 O O . LEU A 1 583 ? 18.656 37 -1.971 1 80.94 583 LEU A O 1
ATOM 4613 N N . ARG A 1 584 ? 18.359 35.875 -3.896 1 83.88 584 ARG A N 1
ATOM 4614 C CA . ARG A 1 584 ? 16.938 35.688 -3.688 1 83.88 584 ARG A CA 1
ATOM 4615 C C . ARG A 1 584 ? 16.656 34.844 -2.465 1 83.88 584 ARG A C 1
ATOM 4617 O O . ARG A 1 584 ? 15.664 35.031 -1.762 1 83.88 584 ARG A O 1
ATOM 4624 N N . GLN A 1 585 ? 17.453 33.938 -2.26 1 87.56 585 GLN A N 1
ATOM 4625 C CA . GLN A 1 585 ? 17.344 33.094 -1.073 1 87.56 585 GLN A CA 1
ATOM 4626 C C . GLN A 1 585 ? 17.609 33.906 0.198 1 87.56 585 GLN A C 1
ATOM 4628 O O . GLN A 1 585 ? 16.891 33.75 1.191 1 87.56 585 GLN A O 1
ATOM 4633 N N . GLY A 1 586 ? 18.656 34.656 0.135 1 88.25 586 GLY A N 1
ATOM 4634 C CA . GLY A 1 586 ? 18.953 35.5 1.271 1 88.25 586 GLY A CA 1
ATOM 4635 C C . GLY A 1 586 ? 17.844 36.5 1.601 1 88.25 586 GLY A C 1
ATOM 4636 O O . GLY A 1 586 ? 17.547 36.719 2.771 1 88.25 586 GLY A O 1
ATOM 4637 N N . LEU A 1 587 ? 17.25 37.031 0.542 1 90.12 587 LEU A N 1
ATOM 4638 C CA . LEU A 1 587 ? 16.156 37.969 0.729 1 90.12 587 LEU A CA 1
ATOM 4639 C C . LEU A 1 587 ? 14.938 37.281 1.341 1 90.12 587 LEU A C 1
ATOM 4641 O O . LEU A 1 587 ? 14.234 37.844 2.166 1 90.12 587 LEU A O 1
ATOM 4645 N N . MET A 1 588 ? 14.719 36.094 0.899 1 90.38 588 MET A N 1
ATOM 4646 C CA . MET A 1 588 ? 13.609 35.344 1.446 1 90.38 588 MET A CA 1
ATOM 4647 C C . MET A 1 588 ? 13.789 35.094 2.943 1 90.38 588 MET A C 1
ATOM 4649 O O . MET A 1 588 ? 12.852 35.281 3.723 1 90.38 588 MET A O 1
ATOM 4653 N N . TYR A 1 589 ? 14.961 34.75 3.359 1 92.62 589 TYR A N 1
ATOM 4654 C CA . TYR A 1 589 ? 15.227 34.5 4.766 1 92.62 589 TYR A CA 1
ATOM 4655 C C . TYR A 1 589 ? 15.117 35.75 5.598 1 92.62 589 TYR A C 1
ATOM 4657 O O . TYR A 1 589 ? 14.562 35.75 6.699 1 92.62 589 TYR A O 1
ATOM 4665 N N . ALA A 1 590 ? 15.648 36.812 5.051 1 93.12 590 ALA A N 1
ATOM 4666 C CA . ALA A 1 590 ? 15.562 38.062 5.762 1 93.12 590 ALA A CA 1
ATOM 4667 C C . ALA A 1 590 ? 14.117 38.5 5.938 1 93.12 590 ALA A C 1
ATOM 4669 O O . ALA A 1 590 ? 13.742 39.031 7 1 93.12 590 ALA A O 1
ATOM 4670 N N . GLU A 1 591 ? 13.398 38.312 4.898 1 92.88 591 GLU A N 1
ATOM 4671 C CA . GLU A 1 591 ? 11.992 38.688 4.941 1 92.88 591 GLU A CA 1
ATOM 4672 C C . GLU A 1 591 ? 11.211 37.844 5.926 1 92.88 591 GLU A C 1
ATOM 4674 O O . GLU A 1 591 ? 10.414 38.344 6.715 1 92.88 591 GLU A O 1
ATOM 4679 N N . GLN A 1 592 ? 11.414 36.562 5.91 1 94.06 592 GLN A N 1
ATOM 4680 C CA . GLN A 1 592 ? 10.648 35.625 6.723 1 94.06 592 GLN A CA 1
ATOM 4681 C C . GLN A 1 592 ? 11.062 35.719 8.188 1 94.06 592 GLN A C 1
ATOM 4683 O O . GLN A 1 592 ? 10.273 35.375 9.078 1 94.06 592 GLN A O 1
ATOM 4688 N N . LEU A 1 593 ? 12.266 36.156 8.461 1 94.94 593 LEU A N 1
ATOM 4689 C CA . LEU A 1 593 ? 12.727 36.25 9.844 1 94.94 593 LEU A CA 1
ATOM 4690 C C . LEU A 1 593 ? 12.383 37.594 10.445 1 94.94 593 LEU A C 1
ATOM 4692 O O . LEU A 1 593 ? 12.5 37.781 11.656 1 94.94 593 LEU A O 1
ATOM 4696 N N . ASP A 1 594 ? 11.852 38.406 9.578 1 92.38 594 ASP A N 1
ATOM 4697 C CA . ASP A 1 594 ? 11.445 39.719 10.086 1 92.38 594 ASP A CA 1
ATOM 4698 C C . ASP A 1 594 ? 10.336 39.562 11.125 1 92.38 594 ASP A C 1
ATOM 4700 O O . ASP A 1 594 ? 9.359 38.844 10.914 1 92.38 594 ASP A O 1
ATOM 4704 N N . ALA A 1 595 ? 10.422 40.188 12.289 1 91.62 595 ALA A N 1
ATOM 4705 C CA . ALA A 1 595 ? 9.469 40.188 13.398 1 91.62 595 ALA A CA 1
ATOM 4706 C C . ALA A 1 595 ? 9.188 38.781 13.898 1 91.62 595 ALA A C 1
ATOM 4708 O O . ALA A 1 595 ? 8.07 38.469 14.312 1 91.62 595 ALA A O 1
ATOM 4709 N N . ALA A 1 596 ? 10.188 37.938 13.75 1 94.69 596 ALA A N 1
ATOM 4710 C CA . ALA A 1 596 ? 9.992 36.562 14.172 1 94.69 596 ALA A CA 1
ATOM 4711 C C . ALA A 1 596 ? 10.625 36.312 15.531 1 94.69 596 ALA A C 1
ATOM 4713 O O . ALA A 1 596 ? 10.703 35.156 15.984 1 94.69 596 ALA A O 1
ATOM 4714 N N . GLU A 1 597 ? 11.047 37.344 16.203 1 95.38 597 GLU A N 1
ATOM 4715 C CA . GLU A 1 597 ? 11.695 37.188 17.5 1 95.38 597 GLU A CA 1
ATOM 4716 C C . GLU A 1 597 ? 10.789 36.438 18.484 1 95.38 597 GLU A C 1
ATOM 4718 O O . GLU A 1 597 ? 9.617 36.812 18.625 1 95.38 597 GLU A O 1
ATOM 4723 N N . GLY A 1 598 ? 11.281 35.344 19.078 1 95.75 598 GLY A N 1
ATOM 4724 C CA . GLY A 1 598 ? 10.531 34.594 20.094 1 95.75 598 GLY A CA 1
ATOM 4725 C C . GLY A 1 598 ? 9.75 33.438 19.531 1 95.75 598 GLY A C 1
ATOM 4726 O O . GLY A 1 598 ? 9.242 32.594 20.281 1 95.75 598 GLY A O 1
ATOM 4727 N N . MET A 1 599 ? 9.711 33.281 18.266 1 96.44 599 MET A N 1
ATOM 4728 C CA . MET A 1 599 ? 8.984 32.156 17.656 1 96.44 599 MET A CA 1
ATOM 4729 C C . MET A 1 599 ? 9.672 30.844 17.922 1 96.44 599 MET A C 1
ATOM 4731 O O . MET A 1 599 ? 10.906 30.766 17.938 1 96.44 599 MET A O 1
ATOM 4735 N N . PRO A 1 600 ? 8.883 29.844 18.125 1 96.56 600 PRO A N 1
ATOM 4736 C CA . PRO A 1 600 ? 9.477 28.547 18.422 1 96.56 600 PRO A CA 1
ATOM 4737 C C . PRO A 1 600 ? 10.18 27.938 17.219 1 96.56 600 PRO A C 1
ATOM 4739 O O . PRO A 1 600 ? 9.75 28.125 16.078 1 96.56 600 PRO A O 1
ATOM 4742 N N . ILE A 1 601 ? 11.25 27.266 17.484 1 97.44 601 ILE A N 1
ATOM 4743 C CA . ILE A 1 601 ? 11.969 26.469 16.484 1 97.44 601 ILE A CA 1
ATOM 4744 C C . ILE A 1 601 ? 11.969 25 16.906 1 97.44 601 ILE A C 1
ATOM 4746 O O . ILE A 1 601 ? 12.461 24.656 17.984 1 97.44 601 ILE A O 1
ATOM 4750 N N . ASN A 1 602 ? 11.406 24.156 16.031 1 98.12 602 ASN A N 1
ATOM 4751 C CA . ASN A 1 602 ? 11.336 22.719 16.297 1 98.12 602 ASN A CA 1
ATOM 4752 C C . ASN A 1 602 ? 12.414 21.969 15.531 1 98.12 602 ASN A C 1
ATOM 4754 O O . ASN A 1 602 ? 12.891 22.422 14.484 1 98.12 602 ASN A O 1
ATOM 4758 N N . ILE A 1 603 ? 12.82 20.875 16.078 1 98.12 603 ILE A N 1
ATOM 4759 C CA . ILE A 1 603 ? 13.711 19.938 15.414 1 98.12 603 ILE A CA 1
ATOM 4760 C C . ILE A 1 603 ? 12.945 18.656 15.062 1 98.12 603 ILE A C 1
ATOM 4762 O O . ILE A 1 603 ? 11.828 18.453 15.539 1 98.12 603 ILE A O 1
ATOM 4766 N N . GLN A 1 604 ? 13.484 17.859 14.219 1 98.5 604 GLN A N 1
ATOM 4767 C CA . GLN A 1 604 ? 12.82 16.656 13.734 1 98.5 604 GLN A CA 1
ATOM 4768 C C . GLN A 1 604 ? 13.695 15.422 13.969 1 98.5 604 GLN A C 1
ATOM 4770 O O . GLN A 1 604 ? 14.898 15.438 13.672 1 98.5 604 GLN A O 1
ATOM 4775 N N . VAL A 1 605 ? 13.133 14.43 14.562 1 98.69 605 VAL A N 1
ATOM 4776 C CA . VAL A 1 605 ? 13.789 13.148 14.773 1 98.69 605 VAL A CA 1
ATOM 4777 C C . VAL A 1 605 ? 13.117 12.07 13.922 1 98.69 605 VAL A C 1
ATOM 4779 O O . VAL A 1 605 ? 11.898 11.891 13.984 1 98.69 605 VAL A O 1
ATOM 4782 N N . VAL A 1 606 ? 13.93 11.375 13.109 1 98.5 606 VAL A N 1
ATOM 4783 C CA . VAL A 1 606 ? 13.398 10.383 12.188 1 98.5 606 VAL A CA 1
ATOM 4784 C C . VAL A 1 606 ? 14.031 9.023 12.461 1 98.5 606 VAL A C 1
ATOM 4786 O O . VAL A 1 606 ? 15.219 8.938 12.773 1 98.5 606 VAL A O 1
ATOM 4789 N N . ALA A 1 607 ? 13.273 8.031 12.484 1 97.81 607 ALA A N 1
ATOM 4790 C CA . ALA A 1 607 ? 13.758 6.66 12.594 1 97.81 607 ALA A CA 1
ATOM 4791 C C . ALA A 1 607 ? 13.336 5.836 11.383 1 97.81 607 ALA A C 1
ATOM 4793 O O . ALA A 1 607 ? 12.656 6.34 10.484 1 97.81 607 ALA A O 1
ATOM 4794 N N . LYS A 1 608 ? 13.906 4.641 11.266 1 94.81 608 LYS A N 1
ATOM 4795 C CA . LYS A 1 608 ? 13.492 3.732 10.195 1 94.81 608 LYS A CA 1
ATOM 4796 C C . LYS A 1 608 ? 12.047 3.279 10.391 1 94.81 608 LYS A C 1
ATOM 4798 O O . LYS A 1 608 ? 11.516 3.342 11.5 1 94.81 608 LYS A O 1
ATOM 4803 N N . PRO A 1 609 ? 11.391 2.887 9.289 1 93.69 609 PRO A N 1
ATOM 4804 C CA . PRO A 1 609 ? 10.008 2.408 9.43 1 93.69 609 PRO A CA 1
ATOM 4805 C C . PRO A 1 609 ? 9.867 1.303 10.477 1 93.69 609 PRO A C 1
ATOM 4807 O O . PRO A 1 609 ? 10.734 0.427 10.57 1 93.69 609 PRO A O 1
ATOM 4810 N N . TRP A 1 610 ? 8.82 1.412 11.328 1 92.69 610 TRP A N 1
ATOM 4811 C CA . TRP A 1 610 ? 8.43 0.44 12.344 1 92.69 610 TRP A CA 1
ATOM 4812 C C . TRP A 1 610 ? 9.273 0.601 13.609 1 92.69 610 TRP A C 1
ATOM 4814 O O . TRP A 1 610 ? 9.141 -0.183 14.555 1 92.69 610 TRP A O 1
ATOM 4824 N N . GLU A 1 611 ? 10.188 1.557 13.57 1 94.88 611 GLU A N 1
ATOM 4825 C CA . GLU A 1 611 ? 10.961 1.881 14.766 1 94.88 611 GLU A CA 1
ATOM 4826 C C . GLU A 1 611 ? 10.484 3.189 15.391 1 94.88 611 GLU A C 1
ATOM 4828 O O . GLU A 1 611 ? 11.297 4.059 15.719 1 94.88 611 GLU A O 1
ATOM 4833 N N . ASP A 1 612 ? 9.211 3.303 15.477 1 97.25 612 ASP A N 1
ATOM 4834 C CA . ASP A 1 612 ? 8.57 4.516 15.977 1 97.25 612 ASP A CA 1
ATOM 4835 C C . ASP A 1 612 ? 9 4.809 17.406 1 97.25 612 ASP A C 1
ATOM 4837 O O . ASP A 1 612 ? 9.336 5.949 17.75 1 97.25 612 ASP A O 1
ATOM 4841 N N . GLU A 1 613 ? 9.047 3.791 18.266 1 97.81 613 GLU A N 1
ATOM 4842 C CA . GLU A 1 613 ? 9.344 3.965 19.688 1 97.81 613 GLU A CA 1
ATOM 4843 C C . GLU A 1 613 ? 10.781 4.441 19.891 1 97.81 613 GLU A C 1
ATOM 4845 O O . GLU A 1 613 ? 11.055 5.195 20.828 1 97.81 613 GLU A O 1
ATOM 4850 N N . LEU A 1 614 ? 11.648 4.035 18.984 1 97.69 614 LEU A N 1
ATOM 4851 C CA . LEU A 1 614 ? 13.031 4.488 19.078 1 97.69 614 LEU A CA 1
ATOM 4852 C C . LEU A 1 614 ? 13.117 6 18.922 1 97.69 614 LEU A C 1
ATOM 4854 O O . LEU A 1 614 ? 13.82 6.668 19.688 1 97.69 614 LEU A O 1
ATOM 4858 N N . ALA A 1 615 ? 12.445 6.508 17.938 1 98.31 615 ALA A N 1
ATOM 4859 C CA . ALA A 1 615 ? 12.414 7.953 17.719 1 98.31 615 ALA A CA 1
ATOM 4860 C C . ALA A 1 615 ? 11.789 8.672 18.922 1 98.31 615 ALA A C 1
ATOM 4862 O O . ALA A 1 615 ? 12.281 9.719 19.344 1 98.31 615 ALA A O 1
ATOM 4863 N N . MET A 1 616 ? 10.727 8.141 19.438 1 98.19 616 MET A N 1
ATOM 4864 C CA . MET A 1 616 ? 10.062 8.758 20.594 1 98.19 616 MET A CA 1
ATOM 4865 C C . MET A 1 616 ? 10.984 8.766 21.797 1 98.19 616 MET A C 1
ATOM 4867 O O . MET A 1 616 ? 10.992 9.734 22.578 1 98.19 616 MET A O 1
ATOM 4871 N N . GLY A 1 617 ? 11.688 7.66 21.984 1 97.94 617 GLY A N 1
ATOM 4872 C CA . GLY A 1 617 ? 12.633 7.602 23.078 1 97.94 617 GLY A CA 1
ATOM 4873 C C . GLY A 1 617 ? 13.711 8.672 23 1 97.94 617 GLY A C 1
ATOM 4874 O O . GLY A 1 617 ? 14.023 9.32 24 1 97.94 617 GLY A O 1
ATOM 4875 N N . LEU A 1 618 ? 14.242 8.82 21.844 1 97.75 618 LEU A N 1
ATOM 4876 C CA . LEU A 1 618 ? 15.258 9.852 21.641 1 97.75 618 LEU A CA 1
ATOM 4877 C C . LEU A 1 618 ? 14.672 11.242 21.859 1 97.75 618 LEU A C 1
ATOM 4879 O O . LEU A 1 618 ? 15.344 12.133 22.391 1 97.75 618 LEU A O 1
ATOM 4883 N N . MET A 1 619 ? 13.484 11.484 21.406 1 98 619 MET A N 1
ATOM 4884 C CA . MET A 1 619 ? 12.805 12.766 21.594 1 98 619 MET A CA 1
ATOM 4885 C C . MET A 1 619 ? 12.617 13.07 23.078 1 98 619 MET A C 1
ATOM 4887 O O . MET A 1 619 ? 12.703 14.227 23.484 1 98 619 MET A O 1
ATOM 4891 N N . GLU A 1 620 ? 12.305 12.055 23.859 1 96.56 620 GLU A N 1
ATOM 4892 C CA . GLU A 1 620 ? 12.164 12.258 25.297 1 96.56 620 GLU A CA 1
ATOM 4893 C C . GLU A 1 620 ? 13.469 12.758 25.922 1 96.56 620 GLU A C 1
ATOM 4895 O O . GLU A 1 620 ? 13.453 13.625 26.797 1 96.56 620 GLU A O 1
ATOM 4900 N N . LEU A 1 621 ? 14.539 12.188 25.469 1 95.56 621 LEU A N 1
ATOM 4901 C CA . LEU A 1 621 ? 15.852 12.625 25.938 1 95.56 621 LEU A CA 1
ATOM 4902 C C . LEU A 1 621 ? 16.094 14.086 25.578 1 95.56 621 LEU A C 1
ATOM 4904 O O . LEU A 1 621 ? 16.594 14.852 26.391 1 95.56 621 LEU A O 1
ATOM 4908 N N . LEU A 1 622 ? 15.719 14.484 24.406 1 96.31 622 LEU A N 1
ATOM 4909 C CA . LEU A 1 622 ? 15.93 15.844 23.922 1 96.31 622 LEU A CA 1
ATOM 4910 C C . LEU A 1 622 ? 15.016 16.828 24.672 1 96.31 622 LEU A C 1
ATOM 4912 O O . LEU A 1 622 ? 15.398 17.969 24.906 1 96.31 622 LEU A O 1
ATOM 4916 N N . GLU A 1 623 ? 13.805 16.375 24.906 1 94.38 623 GLU A N 1
ATOM 4917 C CA . GLU A 1 623 ? 12.844 17.219 25.609 1 94.38 623 GLU A CA 1
ATOM 4918 C C . GLU A 1 623 ? 13.312 17.531 27.016 1 94.38 623 GLU A C 1
ATOM 4920 O O . GLU A 1 623 ? 13.031 18.609 27.547 1 94.38 623 GLU A O 1
ATOM 4925 N N . ALA A 1 624 ? 14.008 16.625 27.672 1 87.44 624 ALA A N 1
ATOM 4926 C CA . ALA A 1 624 ? 14.484 16.812 29.047 1 87.44 624 ALA A CA 1
ATOM 4927 C C . ALA A 1 624 ? 15.438 18 29.141 1 87.44 624 ALA A C 1
ATOM 4929 O O . ALA A 1 624 ? 15.547 18.641 30.188 1 87.44 624 ALA A O 1
ATOM 4930 N N . ARG A 1 625 ? 16.109 18.266 28.109 1 81.06 625 ARG A N 1
ATOM 4931 C CA . ARG A 1 625 ? 17.016 19.422 28.078 1 81.06 625 ARG A CA 1
ATOM 4932 C C . ARG A 1 625 ? 16.25 20.703 27.797 1 81.06 625 ARG A C 1
ATOM 4934 O O . ARG A 1 625 ? 16.609 21.781 28.297 1 81.06 625 ARG A O 1
ATOM 4941 N N . SER A 1 626 ? 15.312 20.625 26.984 1 65.75 626 SER A N 1
ATOM 4942 C CA . SER A 1 626 ? 14.617 21.828 26.531 1 65.75 626 SER A CA 1
ATOM 4943 C C . SER A 1 626 ? 13.828 22.469 27.656 1 65.75 626 SER A C 1
ATOM 4945 O O . SER A 1 626 ? 13.781 23.688 27.766 1 65.75 626 SER A O 1
ATOM 4947 N N . MET B 1 1 ? -4 -24.703 -45.594 1 30.41 1 MET B N 1
ATOM 4948 C CA . MET B 1 1 ? -2.979 -24.281 -44.656 1 30.41 1 MET B CA 1
ATOM 4949 C C . MET B 1 1 ? -2.443 -22.906 -45 1 30.41 1 MET B C 1
ATOM 4951 O O . MET B 1 1 ? -2.145 -22.094 -44.125 1 30.41 1 MET B O 1
ATOM 4955 N N . VAL B 1 2 ? -2.439 -22.609 -46.344 1 42.31 2 VAL B N 1
ATOM 4956 C CA . VAL B 1 2 ? -1.848 -21.406 -46.938 1 42.31 2 VAL B CA 1
ATOM 4957 C C . VAL B 1 2 ? -2.824 -20.234 -46.812 1 42.31 2 VAL B C 1
ATOM 4959 O O . VAL B 1 2 ? -2.422 -19.109 -46.5 1 42.31 2 VAL B O 1
ATOM 4962 N N . HIS B 1 3 ? -4.129 -20.438 -46.938 1 41.78 3 HIS B N 1
ATOM 4963 C CA . HIS B 1 3 ? -5.121 -19.359 -46.906 1 41.78 3 HIS B CA 1
ATOM 4964 C C . HIS B 1 3 ? -5.312 -18.844 -45.5 1 41.78 3 HIS B C 1
ATOM 4966 O O . HIS B 1 3 ? -5.707 -17.688 -45.281 1 41.78 3 HIS B O 1
ATOM 4972 N N . ARG B 1 4 ? -5.125 -19.719 -44.469 1 42.84 4 ARG B N 1
ATOM 4973 C CA . ARG B 1 4 ? -5.258 -19.312 -43.094 1 42.84 4 ARG B CA 1
ATOM 4974 C C . ARG B 1 4 ? -4.051 -18.484 -42.625 1 42.84 4 ARG B C 1
ATOM 4976 O O . ARG B 1 4 ? -4.129 -17.734 -41.656 1 42.84 4 ARG B O 1
ATOM 4983 N N . ALA B 1 5 ? -2.994 -18.844 -43.25 1 39.12 5 ALA B N 1
ATOM 4984 C CA . ALA B 1 5 ? -1.8 -18.047 -42.969 1 39.12 5 ALA B CA 1
ATOM 4985 C C . ALA B 1 5 ? -1.91 -16.656 -43.562 1 39.12 5 ALA B C 1
ATOM 4987 O O . ALA B 1 5 ? -1.553 -15.664 -42.906 1 39.12 5 ALA B O 1
ATOM 4988 N N . ALA B 1 6 ? -2.369 -16.547 -44.75 1 43.59 6 ALA B N 1
ATOM 4989 C CA . ALA B 1 6 ? -2.533 -15.266 -45.406 1 43.59 6 ALA B CA 1
ATOM 4990 C C . ALA B 1 6 ? -3.578 -14.406 -44.719 1 43.59 6 ALA B C 1
ATOM 4992 O O . ALA B 1 6 ? -3.371 -13.211 -44.5 1 43.59 6 ALA B O 1
ATOM 4993 N N . ALA B 1 7 ? -4.566 -14.992 -44.188 1 43.62 7 ALA B N 1
ATOM 4994 C CA . ALA B 1 7 ? -5.617 -14.289 -43.438 1 43.62 7 ALA B CA 1
ATOM 4995 C C . ALA B 1 7 ? -5.113 -13.828 -42.094 1 43.62 7 ALA B C 1
ATOM 4997 O O . ALA B 1 7 ? -5.465 -12.734 -41.625 1 43.62 7 ALA B O 1
ATOM 4998 N N . ARG B 1 8 ? -4.254 -14.578 -41.562 1 41.62 8 ARG B N 1
ATOM 4999 C CA . ARG B 1 8 ? -3.623 -14.211 -40.312 1 41.62 8 ARG B CA 1
ATOM 5000 C C . ARG B 1 8 ? -2.672 -13.039 -40.5 1 41.62 8 ARG B C 1
ATOM 5002 O O . ARG B 1 8 ? -2.65 -12.117 -39.656 1 41.62 8 ARG B O 1
ATOM 5009 N N . ILE B 1 9 ? -1.979 -13 -41.594 1 41.47 9 ILE B N 1
ATOM 5010 C CA . ILE B 1 9 ? -1.053 -11.914 -41.906 1 41.47 9 ILE B CA 1
ATOM 5011 C C . ILE B 1 9 ? -1.832 -10.625 -42.156 1 41.47 9 ILE B C 1
ATOM 5013 O O . ILE B 1 9 ? -1.458 -9.562 -41.656 1 41.47 9 ILE B O 1
ATOM 5017 N N . ILE B 1 10 ? -2.971 -10.727 -42.875 1 42.88 10 ILE B N 1
ATOM 5018 C CA . ILE B 1 10 ? -3.814 -9.562 -43.125 1 42.88 10 ILE B CA 1
ATOM 5019 C C . ILE B 1 10 ? -4.414 -9.062 -41.812 1 42.88 10 ILE B C 1
ATOM 5021 O O . ILE B 1 10 ? -4.43 -7.859 -41.531 1 42.88 10 ILE B O 1
ATOM 5025 N N . CYS B 1 11 ? -4.789 -9.969 -41 1 40.38 11 CYS B N 1
ATOM 5026 C CA . CYS B 1 11 ? -5.383 -9.586 -39.75 1 40.38 11 CYS B CA 1
ATOM 5027 C C . CYS B 1 11 ? -4.336 -8.969 -38.812 1 40.38 11 CYS B C 1
ATOM 5029 O O . CYS B 1 11 ? -4.602 -7.961 -38.156 1 40.38 11 CYS B O 1
ATOM 5031 N N . TYR B 1 12 ? -3.137 -9.492 -38.938 1 38.56 12 TYR B N 1
ATOM 5032 C CA . TYR B 1 12 ? -2.062 -8.891 -38.156 1 38.56 12 TYR B CA 1
ATOM 5033 C C . TYR B 1 12 ? -1.7 -7.516 -38.688 1 38.56 12 TYR B C 1
ATOM 5035 O O . TYR B 1 12 ? -1.484 -6.574 -37.938 1 38.56 12 TYR B O 1
ATOM 5043 N N . THR B 1 13 ? -1.697 -7.363 -40.062 1 41.25 13 THR B N 1
ATOM 5044 C CA . THR B 1 13 ? -1.407 -6.078 -40.688 1 41.25 13 THR B CA 1
ATOM 5045 C C . THR B 1 13 ? -2.504 -5.066 -40.375 1 41.25 13 THR B C 1
ATOM 5047 O O . THR B 1 13 ? -2.217 -3.893 -40.125 1 41.25 13 THR B O 1
ATOM 5050 N N . ILE B 1 14 ? -3.697 -5.484 -40.312 1 43.91 14 ILE B N 1
ATOM 5051 C CA . ILE B 1 14 ? -4.801 -4.594 -39.969 1 43.91 14 ILE B CA 1
ATOM 5052 C C . ILE B 1 14 ? -4.723 -4.203 -38.5 1 43.91 14 ILE B C 1
ATOM 5054 O O . ILE B 1 14 ? -4.898 -3.031 -38.156 1 43.91 14 ILE B O 1
ATOM 5058 N N . LEU B 1 15 ? -4.363 -5.117 -37.75 1 40.12 15 LEU B N 1
ATOM 5059 C CA . LEU B 1 15 ? -4.242 -4.816 -36.312 1 40.12 15 LEU B CA 1
ATOM 5060 C C . LEU B 1 15 ? -3.045 -3.916 -36.062 1 40.12 15 LEU B C 1
ATOM 5062 O O . LEU B 1 15 ? -3.121 -3.008 -35.219 1 40.12 15 LEU B O 1
ATOM 5066 N N . ASP B 1 16 ? -1.981 -4.086 -36.844 1 41.31 16 ASP B N 1
ATOM 5067 C CA . ASP B 1 16 ? -0.855 -3.156 -36.812 1 41.31 16 ASP B CA 1
ATOM 5068 C C . ASP B 1 16 ? -1.255 -1.786 -37.344 1 41.31 16 ASP B C 1
ATOM 5070 O O . ASP B 1 16 ? -0.899 -0.756 -36.75 1 41.31 16 ASP B O 1
ATOM 5074 N N . VAL B 1 17 ? -2.012 -1.755 -38.406 1 43.25 17 VAL B N 1
ATOM 5075 C CA . VAL B 1 17 ? -2.486 -0.482 -38.938 1 43.25 17 VAL B CA 1
ATOM 5076 C C . VAL B 1 17 ? -3.408 0.192 -37.906 1 43.25 17 VAL B C 1
ATOM 5078 O O . VAL B 1 17 ? -3.303 1.397 -37.688 1 43.25 17 VAL B O 1
ATOM 5081 N N . LEU B 1 18 ? -4.168 -0.549 -37.25 1 41.03 18 LEU B N 1
ATOM 5082 C CA . LEU B 1 18 ? -5.059 0.031 -36.25 1 41.03 18 LEU B CA 1
ATOM 5083 C C . LEU B 1 18 ? -4.27 0.49 -35 1 41.03 18 LEU B C 1
ATOM 5085 O O . LEU B 1 18 ? -4.566 1.539 -34.438 1 41.03 18 LEU B O 1
ATOM 5089 N N . SER B 1 19 ? -3.244 -0.202 -34.719 1 41.47 19 SER B N 1
ATOM 5090 C CA . SER B 1 19 ? -2.338 0.276 -33.656 1 41.47 19 SER B CA 1
ATOM 5091 C C . SER B 1 19 ? -1.572 1.512 -34.125 1 41.47 19 SER B C 1
ATOM 5093 O O . SER B 1 19 ? -1.409 2.467 -33.375 1 41.47 19 SER B O 1
ATOM 5095 N N . ILE B 1 20 ? -1.164 1.523 -35.406 1 43.72 20 ILE B N 1
ATOM 5096 C CA . ILE B 1 20 ? -0.54 2.713 -36 1 43.72 20 ILE B CA 1
ATOM 5097 C C . ILE B 1 20 ? -1.555 3.852 -36.031 1 43.72 20 ILE B C 1
ATOM 5099 O O . ILE B 1 20 ? -1.242 4.988 -35.688 1 43.72 20 ILE B O 1
ATOM 5103 N N . LEU B 1 21 ? -2.768 3.553 -36.406 1 42 21 LEU B N 1
ATOM 5104 C CA . LEU B 1 21 ? -3.795 4.586 -36.406 1 42 21 LEU B CA 1
ATOM 5105 C C . LEU B 1 21 ? -4.09 5.07 -35 1 42 21 LEU B C 1
ATOM 5107 O O . LEU B 1 21 ? -4.312 6.262 -34.781 1 42 21 LEU B O 1
ATOM 5111 N N . TYR B 1 22 ? -3.949 4.219 -34.031 1 39.94 22 TYR B N 1
ATOM 5112 C CA . TYR B 1 22 ? -4.09 4.629 -32.656 1 39.94 22 TYR B CA 1
ATOM 5113 C C . TYR B 1 22 ? -2.922 5.504 -32.219 1 39.94 22 TYR B C 1
ATOM 5115 O O . TYR B 1 22 ? -3.117 6.551 -31.594 1 39.94 22 TYR B O 1
ATOM 5123 N N . VAL B 1 23 ? -1.688 5.195 -32.594 1 42.84 23 VAL B N 1
ATOM 5124 C CA . VAL B 1 23 ? -0.547 6.062 -32.312 1 42.84 23 VAL B CA 1
ATOM 5125 C C . VAL B 1 23 ? -0.668 7.348 -33.125 1 42.84 23 VAL B C 1
ATOM 5127 O O . VAL B 1 23 ? -0.436 8.445 -32.594 1 42.84 23 VAL B O 1
ATOM 5130 N N . ILE B 1 24 ? -1.093 7.203 -34.375 1 42.81 24 ILE B N 1
ATOM 5131 C CA . ILE B 1 24 ? -1.286 8.406 -35.188 1 42.81 24 ILE B CA 1
ATOM 5132 C C . ILE B 1 24 ? -2.424 9.242 -34.594 1 42.81 24 ILE B C 1
ATOM 5134 O O . ILE B 1 24 ? -2.312 10.461 -34.5 1 42.81 24 ILE B O 1
ATOM 5138 N N . ASP B 1 25 ? -3.434 8.633 -34.094 1 39.72 25 ASP B N 1
ATOM 5139 C CA . ASP B 1 25 ? -4.527 9.344 -33.438 1 39.72 25 ASP B CA 1
ATOM 5140 C C . ASP B 1 25 ? -4.074 9.938 -32.125 1 39.72 25 ASP B C 1
ATOM 5142 O O . ASP B 1 25 ? -4.383 11.086 -31.812 1 39.72 25 ASP B O 1
ATOM 5146 N N . TYR B 1 26 ? -3.316 9.227 -31.344 1 39.91 26 TYR B N 1
ATOM 5147 C CA . TYR B 1 26 ? -2.707 9.781 -30.141 1 39.91 26 TYR B CA 1
ATOM 5148 C C . TYR B 1 26 ? -1.755 10.922 -30.5 1 39.91 26 TYR B C 1
ATOM 5150 O O . TYR B 1 26 ? -1.795 11.984 -29.875 1 39.91 26 TYR B O 1
ATOM 5158 N N . ILE B 1 27 ? -0.917 10.828 -31.453 1 40.22 27 ILE B N 1
ATOM 5159 C CA . ILE B 1 27 ? -0.045 11.898 -31.938 1 40.22 27 ILE B CA 1
ATOM 5160 C C . ILE B 1 27 ? -0.879 12.977 -32.625 1 40.22 27 ILE B C 1
ATOM 5162 O O . ILE B 1 27 ? -0.667 14.172 -32.375 1 40.22 27 ILE B O 1
ATOM 5166 N N . THR B 1 28 ? -1.819 12.539 -33.438 1 36.72 28 THR B N 1
ATOM 5167 C CA . THR B 1 28 ? -2.625 13.539 -34.125 1 36.72 28 THR B CA 1
ATOM 5168 C C . THR B 1 28 ? -3.461 14.344 -33.125 1 36.72 28 THR B C 1
ATOM 5170 O O . THR B 1 28 ? -3.609 15.555 -33.281 1 36.72 28 THR B O 1
ATOM 5173 N N . LEU B 1 29 ? -3.924 13.672 -32.062 1 34.94 29 LEU B N 1
ATOM 5174 C CA . LEU B 1 29 ? -4.648 14.445 -31.062 1 34.94 29 LEU B CA 1
ATOM 5175 C C . LEU B 1 29 ? -3.711 15.398 -30.344 1 34.94 29 LEU B C 1
ATOM 5177 O O . LEU B 1 29 ? -4.062 16.562 -30.109 1 34.94 29 LEU B O 1
ATOM 5181 N N . ARG B 1 30 ? -2.574 15.062 -29.891 1 35.41 30 ARG B N 1
ATOM 5182 C CA . ARG B 1 30 ? -1.629 16.062 -29.406 1 35.41 30 ARG B CA 1
ATOM 5183 C C . ARG B 1 30 ? -1.253 17.047 -30.5 1 35.41 30 ARG B C 1
ATOM 5185 O O . ARG B 1 30 ? -1.167 18.25 -30.25 1 35.41 30 ARG B O 1
ATOM 5192 N N . LEU B 1 31 ? -0.766 16.656 -31.578 1 35.75 31 LEU B N 1
ATOM 5193 C CA . LEU B 1 31 ? -0.299 17.562 -32.625 1 35.75 31 LEU B CA 1
ATOM 5194 C C . LEU B 1 31 ? -1.472 18.125 -33.406 1 35.75 31 LEU B C 1
ATOM 5196 O O . LEU B 1 31 ? -1.418 19.266 -33.875 1 35.75 31 LEU B O 1
ATOM 5200 N N . SER B 1 32 ? -2.613 17.375 -33.562 1 33.91 32 SER B N 1
ATOM 5201 C CA . SER B 1 32 ? -3.346 17.469 -34.844 1 33.91 32 SER B CA 1
ATOM 5202 C C . SER B 1 32 ? -4.293 18.672 -34.844 1 33.91 32 SER B C 1
ATOM 5204 O O . SER B 1 32 ? -4.625 19.203 -35.875 1 33.91 32 SER B O 1
ATOM 5206 N N . THR B 1 33 ? -4.902 19.219 -33.75 1 32.22 33 THR B N 1
ATOM 5207 C CA . THR B 1 33 ? -5.992 19.969 -34.375 1 32.22 33 THR B CA 1
ATOM 5208 C C . THR B 1 33 ? -5.449 21.141 -35.219 1 32.22 33 THR B C 1
ATOM 5210 O O . THR B 1 33 ? -5.855 21.344 -36.344 1 32.22 33 THR B O 1
ATOM 5213 N N . GLU B 1 34 ? -4.746 22.047 -34.594 1 36.56 34 GLU B N 1
ATOM 5214 C CA . GLU B 1 34 ? -4.375 23.234 -35.344 1 36.56 34 GLU B CA 1
ATOM 5215 C C . GLU B 1 34 ? -3.334 22.906 -36.406 1 36.56 34 GLU B C 1
ATOM 5217 O O . GLU B 1 34 ? -3.398 23.422 -37.531 1 36.56 34 GLU B O 1
ATOM 5222 N N . LEU B 1 35 ? -2.428 21.922 -36.156 1 39.47 35 LEU B N 1
ATOM 5223 C CA . LEU B 1 35 ? -1.467 21.469 -37.156 1 39.47 35 LEU B CA 1
ATOM 5224 C C . LEU B 1 35 ? -2.166 20.719 -38.281 1 39.47 35 LEU B C 1
ATOM 5226 O O . LEU B 1 35 ? -1.825 20.875 -39.438 1 39.47 35 LEU B O 1
ATOM 5230 N N . LEU B 1 36 ? -3.266 20.078 -37.906 1 38.16 36 LEU B N 1
ATOM 5231 C CA . LEU B 1 36 ? -4.09 19.422 -38.906 1 38.16 36 LEU B CA 1
ATOM 5232 C C . LEU B 1 36 ? -4.773 20.453 -39.812 1 38.16 36 LEU B C 1
ATOM 5234 O O . LEU B 1 36 ? -4.812 20.281 -41.031 1 38.16 36 LEU B O 1
ATOM 5238 N N . ASP B 1 37 ? -5.27 21.469 -39.219 1 40.28 37 ASP B N 1
ATOM 5239 C CA . ASP B 1 37 ? -5.836 22.516 -40.062 1 40.28 37 ASP B CA 1
ATOM 5240 C C . ASP B 1 37 ? -4.758 23.172 -40.938 1 40.28 37 ASP B C 1
ATOM 5242 O O . ASP B 1 37 ? -4.969 23.391 -42.125 1 40.28 37 ASP B O 1
ATOM 5246 N N . MET B 1 38 ? -3.666 23.562 -40.281 1 44.09 38 MET B N 1
ATOM 5247 C CA . MET B 1 38 ? -2.578 24.109 -41.094 1 44.09 38 MET B CA 1
ATOM 5248 C C . MET B 1 38 ? -2.074 23.094 -42.094 1 44.09 38 MET B C 1
ATOM 5250 O O . MET B 1 38 ? -1.867 23.422 -43.281 1 44.09 38 MET B O 1
ATOM 5254 N N . LEU B 1 39 ? -2.002 21.812 -41.656 1 43 39 LEU B N 1
ATOM 5255 C CA . LEU B 1 39 ? -1.546 20.781 -42.562 1 43 39 LEU B CA 1
ATOM 5256 C C . LEU B 1 39 ? -2.619 20.469 -43.625 1 43 39 LEU B C 1
ATOM 5258 O O . LEU B 1 39 ? -2.311 20.266 -44.781 1 43 39 LEU B O 1
ATOM 5262 N N . SER B 1 40 ? -3.861 20.469 -43.219 1 42 40 SER B N 1
ATOM 5263 C CA . SER B 1 40 ? -4.93 20.297 -44.188 1 42 40 SER B CA 1
ATOM 5264 C C . SER B 1 40 ? -5 21.5 -45.156 1 42 40 SER B C 1
ATOM 5266 O O . SER B 1 40 ? -5.141 21.328 -46.344 1 42 40 SER B O 1
ATOM 5268 N N . SER B 1 41 ? -5.008 22.719 -44.594 1 42.72 41 SER B N 1
ATOM 5269 C CA . SER B 1 41 ? -4.961 23.875 -45.469 1 42.72 41 SER B CA 1
ATOM 5270 C C . SER B 1 41 ? -3.707 23.859 -46.344 1 42.72 41 SER B C 1
ATOM 5272 O O . SER B 1 41 ? -3.771 24.141 -47.531 1 42.72 41 SER B O 1
ATOM 5274 N N . MET B 1 42 ? -2.572 23.609 -45.719 1 44.62 42 MET B N 1
ATOM 5275 C CA . MET B 1 42 ? -1.363 23.453 -46.531 1 44.62 42 MET B CA 1
ATOM 5276 C C . MET B 1 42 ? -1.516 22.297 -47.5 1 44.62 42 MET B C 1
ATOM 5278 O O . MET B 1 42 ? -1.102 22.391 -48.656 1 44.62 42 MET B O 1
ATOM 5282 N N . ALA B 1 43 ? -2.111 21.203 -47.031 1 42.62 43 ALA B N 1
ATOM 5283 C CA . ALA B 1 43 ? -2.35 20.062 -47.906 1 42.62 43 ALA B CA 1
ATOM 5284 C C . ALA B 1 43 ? -3.299 20.453 -49.062 1 42.62 43 ALA B C 1
ATOM 5286 O O . ALA B 1 43 ? -3.111 20.031 -50.188 1 42.62 43 ALA B O 1
ATOM 5287 N N . LEU B 1 44 ? -4.312 21.141 -48.812 1 41.41 44 LEU B N 1
ATOM 5288 C CA . LEU B 1 44 ? -5.23 21.531 -49.875 1 41.41 44 LEU B CA 1
ATOM 5289 C C . LEU B 1 44 ? -4.539 22.453 -50.875 1 41.41 44 LEU B C 1
ATOM 5291 O O . LEU B 1 44 ? -4.848 22.422 -52.062 1 41.41 44 LEU B O 1
ATOM 5295 N N . HIS B 1 45 ? -3.955 23.469 -50.5 1 43.44 45 HIS B N 1
ATOM 5296 C CA . HIS B 1 45 ? -3.346 24.344 -51.5 1 43.44 45 HIS B CA 1
ATOM 5297 C C . HIS B 1 45 ? -2.014 23.781 -52 1 43.44 45 HIS B C 1
ATOM 5299 O O . HIS B 1 45 ? -1.333 24.406 -52.812 1 43.44 45 HIS B O 1
ATOM 5305 N N . LEU B 1 46 ? -1.271 22.953 -51.281 1 40.34 46 LEU B N 1
ATOM 5306 C CA . LEU B 1 46 ? -0.043 22.453 -51.906 1 40.34 46 LEU B CA 1
ATOM 5307 C C . LEU B 1 46 ? -0.348 21.656 -53.156 1 40.34 46 LEU B C 1
ATOM 5309 O O . LEU B 1 46 ? -1.021 20.625 -53.125 1 40.34 46 LEU B O 1
ATOM 5313 N N . HIS B 1 47 ? -0.542 22.156 -54.188 1 40.91 47 HIS B N 1
ATOM 5314 C CA . HIS B 1 47 ? -0.318 21.438 -55.438 1 40.91 47 HIS B CA 1
ATOM 5315 C C . HIS B 1 47 ? 0.615 20.25 -55.25 1 40.91 47 HIS B C 1
ATOM 5317 O O . HIS B 1 47 ? 0.534 19.266 -55.969 1 40.91 47 HIS B O 1
ATOM 5323 N N . ARG B 1 48 ? 1.986 20.469 -54.781 1 42.06 48 ARG B N 1
ATOM 5324 C CA . ARG B 1 48 ? 3.094 19.516 -54.781 1 42.06 48 ARG B CA 1
ATOM 5325 C C . ARG B 1 48 ? 2.846 18.391 -53.781 1 42.06 48 ARG B C 1
ATOM 5327 O O . ARG B 1 48 ? 3.285 18.469 -52.625 1 42.06 48 ARG B O 1
ATOM 5334 N N . TYR B 1 49 ? 1.946 17.875 -53.438 1 47.47 49 TYR B N 1
ATOM 5335 C CA . TYR B 1 49 ? 1.446 16.719 -52.719 1 47.47 49 TYR B CA 1
ATOM 5336 C C . TYR B 1 49 ? 2.244 15.469 -53.062 1 47.47 49 TYR B C 1
ATOM 5338 O O . TYR B 1 49 ? 2.174 14.461 -52.344 1 47.47 49 TYR B O 1
ATOM 5346 N N . MET B 1 50 ? 2.85 15.672 -54.281 1 55.34 50 MET B N 1
ATOM 5347 C CA . MET B 1 50 ? 3.744 14.586 -54.656 1 55.34 50 MET B CA 1
ATOM 5348 C C . MET B 1 50 ? 4.867 14.414 -53.656 1 55.34 50 MET B C 1
ATOM 5350 O O . MET B 1 50 ? 5.199 13.289 -53.25 1 55.34 50 MET B O 1
ATOM 5354 N N . LEU B 1 51 ? 5.375 15.664 -53.312 1 54.88 51 LEU B N 1
ATOM 5355 C CA . LEU B 1 51 ? 6.453 15.562 -52.312 1 54.88 51 LEU B CA 1
ATOM 5356 C C . LEU B 1 51 ? 5.934 15 -51 1 54.88 51 LEU B C 1
ATOM 5358 O O . LEU B 1 51 ? 6.59 14.172 -50.375 1 54.88 51 LEU B O 1
ATOM 5362 N N . PHE B 1 52 ? 4.723 15.414 -50.625 1 55.91 52 PHE B N 1
ATOM 5363 C CA . PHE B 1 52 ? 4.145 14.906 -49.406 1 55.91 52 PHE B CA 1
ATOM 5364 C C . PHE B 1 52 ? 3.848 13.414 -49.5 1 55.91 52 PHE B C 1
ATOM 5366 O O . PHE B 1 52 ? 4.086 12.656 -48.562 1 55.91 52 PHE B O 1
ATOM 5373 N N . ARG B 1 53 ? 3.398 13.094 -50.719 1 57.47 53 ARG B N 1
ATOM 5374 C CA . ARG B 1 53 ? 3.154 11.68 -51 1 57.47 53 ARG B CA 1
ATOM 5375 C C . ARG B 1 53 ? 4.438 10.867 -50.844 1 57.47 53 ARG B C 1
ATOM 5377 O O . ARG B 1 53 ? 4.445 9.812 -50.219 1 57.47 53 ARG B O 1
ATOM 5384 N N . TRP B 1 54 ? 5.438 11.453 -51.406 1 64.38 54 TRP B N 1
ATOM 5385 C CA . TRP B 1 54 ? 6.703 10.727 -51.312 1 64.38 54 TRP B CA 1
ATOM 5386 C C . TRP B 1 54 ? 7.227 10.703 -49.906 1 64.38 54 TRP B C 1
ATOM 5388 O O . TRP B 1 54 ? 7.797 9.695 -49.438 1 64.38 54 TRP B O 1
ATOM 5398 N N . ILE B 1 55 ? 6.977 11.688 -49.125 1 62.72 55 ILE B N 1
ATOM 5399 C CA . ILE B 1 55 ? 7.418 11.734 -47.75 1 62.72 55 ILE B CA 1
ATOM 5400 C C . ILE B 1 55 ? 6.656 10.695 -46.906 1 62.72 55 ILE B C 1
ATOM 5402 O O . ILE B 1 55 ? 7.25 9.984 -46.094 1 62.72 55 ILE B O 1
ATOM 5406 N N . VAL B 1 56 ? 5.426 10.594 -47.219 1 61.06 56 VAL B N 1
ATOM 5407 C CA . VAL B 1 56 ? 4.598 9.641 -46.469 1 61.06 56 VAL B CA 1
ATOM 5408 C C . VAL B 1 56 ? 4.988 8.219 -46.875 1 61.06 56 VAL B C 1
ATOM 5410 O O . VAL B 1 56 ? 5.105 7.348 -46 1 61.06 56 VAL B O 1
ATOM 5413 N N . ILE B 1 57 ? 5.207 8.117 -48.125 1 65.25 57 ILE B N 1
ATOM 5414 C CA . ILE B 1 57 ? 5.582 6.789 -48.625 1 65.25 57 ILE B CA 1
ATOM 5415 C C . ILE B 1 57 ? 6.938 6.398 -48.031 1 65.25 57 ILE B C 1
ATOM 5417 O O . ILE B 1 57 ? 7.117 5.27 -47.562 1 65.25 57 ILE B O 1
ATOM 5421 N N . TYR B 1 58 ? 7.801 7.301 -48.062 1 65.81 58 TYR B N 1
ATOM 5422 C CA . TYR B 1 58 ? 9.125 7.02 -47.531 1 65.81 58 TYR B CA 1
ATOM 5423 C C . TYR B 1 58 ? 9.047 6.781 -46 1 65.81 58 TYR B C 1
ATOM 5425 O O . TYR B 1 58 ? 9.781 5.953 -45.469 1 65.81 58 TYR B O 1
ATOM 5433 N N . TYR B 1 59 ? 8.211 7.48 -45.406 1 64.56 59 TYR B N 1
ATOM 5434 C CA . TYR B 1 59 ? 8.023 7.277 -43.969 1 64.56 59 TYR B CA 1
ATOM 5435 C C . TYR B 1 59 ? 7.461 5.891 -43.688 1 64.56 59 TYR B C 1
ATOM 5437 O O . TYR B 1 59 ? 7.902 5.211 -42.781 1 64.56 59 TYR B O 1
ATOM 5445 N N . ILE B 1 60 ? 6.602 5.516 -44.5 1 65.19 60 ILE B N 1
ATOM 5446 C CA . ILE B 1 60 ? 6.008 4.195 -44.312 1 65.19 60 ILE B CA 1
ATOM 5447 C C . ILE B 1 60 ? 7.051 3.115 -44.594 1 65.19 60 ILE B C 1
ATOM 5449 O O . ILE B 1 60 ? 7.129 2.121 -43.844 1 65.19 60 ILE B O 1
ATOM 5453 N N . ILE B 1 61 ? 7.797 3.389 -45.625 1 72.44 61 ILE B N 1
ATOM 5454 C CA . ILE B 1 61 ? 8.852 2.432 -45.938 1 72.44 61 ILE B CA 1
ATOM 5455 C C . ILE B 1 61 ? 9.867 2.385 -44.781 1 72.44 61 ILE B C 1
ATOM 5457 O O . ILE B 1 61 ? 10.312 1.306 -44.406 1 72.44 61 ILE B O 1
ATOM 5461 N N . TYR B 1 62 ? 10.164 3.496 -44.375 1 69.19 62 TYR B N 1
ATOM 5462 C CA . TYR B 1 62 ? 11.094 3.58 -43.25 1 69.19 62 TYR B CA 1
ATOM 5463 C C . TYR B 1 62 ? 10.547 2.85 -42.031 1 69.19 62 TYR B C 1
ATOM 5465 O O . TYR B 1 62 ? 11.258 2.072 -41.375 1 69.19 62 TYR B O 1
ATOM 5473 N N . ARG B 1 63 ? 9.352 3.047 -41.75 1 65.19 63 ARG B N 1
ATOM 5474 C CA . ARG B 1 63 ? 8.734 2.41 -40.594 1 65.19 63 ARG B CA 1
ATOM 5475 C C . ARG B 1 63 ? 8.68 0.895 -40.781 1 65.19 63 ARG B C 1
ATOM 5477 O O . ARG B 1 63 ? 8.875 0.149 -39.812 1 65.19 63 ARG B O 1
ATOM 5484 N N . CYS B 1 64 ? 8.414 0.528 -41.906 1 70.81 64 CYS B N 1
ATOM 5485 C CA . CYS B 1 64 ? 8.383 -0.903 -42.188 1 70.81 64 CYS B CA 1
ATOM 5486 C C . CYS B 1 64 ? 9.781 -1.511 -42.094 1 70.81 64 CYS B C 1
ATOM 5488 O O . CYS B 1 64 ? 9.938 -2.615 -41.562 1 70.81 64 CYS B O 1
ATOM 5490 N N . ALA B 1 65 ? 10.648 -0.762 -42.562 1 74.94 65 ALA B N 1
ATOM 5491 C CA . ALA B 1 65 ? 12.023 -1.24 -42.469 1 74.94 65 ALA B CA 1
ATOM 5492 C C . ALA B 1 65 ? 12.484 -1.323 -41 1 74.94 65 ALA B C 1
ATOM 5494 O O . ALA B 1 65 ? 13.156 -2.281 -40.625 1 74.94 65 ALA B O 1
ATOM 5495 N N . VAL B 1 66 ? 12.18 -0.373 -40.312 1 72.69 66 VAL B N 1
ATOM 5496 C CA . VAL B 1 66 ? 12.539 -0.348 -38.875 1 72.69 66 VAL B CA 1
ATOM 5497 C C . VAL B 1 66 ? 11.836 -1.487 -38.156 1 72.69 66 VAL B C 1
ATOM 5499 O O . VAL B 1 66 ? 12.438 -2.148 -37.312 1 72.69 66 VAL B O 1
ATOM 5502 N N . PHE B 1 67 ? 10.633 -1.693 -38.5 1 71.88 67 PHE B N 1
ATOM 5503 C CA . PHE B 1 67 ? 9.883 -2.805 -37.906 1 71.88 67 PHE B CA 1
ATOM 5504 C C . PHE B 1 67 ? 10.547 -4.137 -38.25 1 71.88 67 PHE B C 1
ATOM 5506 O O . PHE B 1 67 ? 10.688 -5 -37.375 1 71.88 67 PHE B O 1
ATOM 5513 N N . GLY B 1 68 ? 10.859 -4.238 -39.5 1 75.19 68 GLY B N 1
ATOM 5514 C CA . GLY B 1 68 ? 11.547 -5.453 -39.906 1 75.19 68 GLY B CA 1
ATOM 5515 C C . GLY B 1 68 ? 12.875 -5.656 -39.219 1 75.19 68 GLY B C 1
ATOM 5516 O O . GLY B 1 68 ? 13.219 -6.781 -38.812 1 75.19 68 GLY B O 1
ATOM 5517 N N . TRP B 1 69 ? 13.477 -4.605 -39.031 1 81 69 TRP B N 1
ATOM 5518 C CA . TRP B 1 69 ? 14.781 -4.668 -38.375 1 81 69 TRP B CA 1
ATOM 5519 C C . TRP B 1 69 ? 14.625 -5.07 -36.906 1 81 69 TRP B C 1
ATOM 5521 O O . TRP B 1 69 ? 15.367 -5.914 -36.406 1 81 69 TRP B O 1
ATOM 5531 N N . TYR B 1 70 ? 13.695 -4.523 -36.281 1 77.56 70 TYR B N 1
ATOM 5532 C CA . TYR B 1 70 ? 13.461 -4.844 -34.875 1 77.56 70 TYR B CA 1
ATOM 5533 C C . TYR B 1 70 ? 13 -6.285 -34.719 1 77.56 70 TYR B C 1
ATOM 5535 O O . TYR B 1 70 ? 13.375 -6.965 -33.75 1 77.56 70 TYR B O 1
ATOM 5543 N N . ARG B 1 71 ? 12.211 -6.695 -35.625 1 79.56 71 ARG B N 1
ATOM 5544 C CA . ARG B 1 71 ? 11.742 -8.078 -35.594 1 79.56 71 ARG B CA 1
ATOM 5545 C C . ARG B 1 71 ? 12.898 -9.055 -35.781 1 79.56 71 ARG B C 1
ATOM 5547 O O . ARG B 1 71 ? 12.93 -10.117 -35.156 1 79.56 71 ARG B O 1
ATOM 5554 N N . TYR B 1 72 ? 13.719 -8.625 -36.625 1 86.38 72 TYR B N 1
ATOM 5555 C CA . TYR B 1 72 ? 14.898 -9.453 -36.844 1 86.38 72 TYR B CA 1
ATOM 5556 C C . TYR B 1 72 ? 15.766 -9.523 -35.594 1 86.38 72 TYR B C 1
ATOM 5558 O O . TYR B 1 72 ? 16.234 -10.594 -35.188 1 86.38 72 TYR B O 1
ATOM 5566 N N . GLN B 1 73 ? 15.938 -8.469 -34.969 1 86.06 73 GLN B N 1
ATOM 5567 C CA . GLN B 1 73 ? 16.75 -8.406 -33.781 1 86.06 73 GLN B CA 1
ATOM 5568 C C . GLN B 1 73 ? 16.125 -9.25 -32.656 1 86.06 73 GLN B C 1
ATOM 5570 O O . GLN B 1 73 ? 16.844 -9.906 -31.891 1 86.06 73 GLN B O 1
ATOM 5575 N N . LEU B 1 74 ? 14.867 -9.227 -32.594 1 86.81 74 LEU B N 1
ATOM 5576 C CA . LEU B 1 74 ? 14.172 -10 -31.594 1 86.81 74 LEU B CA 1
ATOM 5577 C C . LEU B 1 74 ? 14.305 -11.5 -31.844 1 86.81 74 LEU B C 1
ATOM 5579 O O . LEU B 1 74 ? 14.477 -12.281 -30.906 1 86.81 74 LEU B O 1
ATOM 5583 N N . LYS B 1 75 ? 14.195 -11.867 -33.062 1 89 75 LYS B N 1
ATOM 5584 C CA . LYS B 1 75 ? 14.328 -13.281 -33.406 1 89 75 LYS B CA 1
ATOM 5585 C C . LYS B 1 75 ? 15.742 -13.781 -33.125 1 89 75 LYS B C 1
ATOM 5587 O O . LYS B 1 75 ? 15.938 -14.922 -32.688 1 89 75 LYS B O 1
ATOM 5592 N N . GLU B 1 76 ? 16.625 -12.898 -33.375 1 92.19 76 GLU B N 1
ATOM 5593 C CA . GLU B 1 76 ? 18.016 -13.25 -33.094 1 92.19 76 GLU B CA 1
ATOM 5594 C C . GLU B 1 76 ? 18.25 -13.375 -31.578 1 92.19 76 GLU B C 1
ATOM 5596 O O . GLU B 1 76 ? 18.953 -14.289 -31.125 1 92.19 76 GLU B O 1
ATOM 5601 N N . LYS B 1 77 ? 17.719 -12.461 -30.906 1 91.12 77 LYS B N 1
ATOM 5602 C CA . LYS B 1 77 ? 17.812 -12.516 -29.453 1 91.12 77 LYS B CA 1
ATOM 5603 C C . LYS B 1 77 ? 17.188 -13.797 -28.906 1 91.12 77 LYS B C 1
ATOM 5605 O O . LYS B 1 77 ? 17.719 -14.398 -27.969 1 91.12 77 LYS B O 1
ATOM 5610 N N . LEU B 1 78 ? 16.078 -14.148 -29.453 1 93.12 78 LEU B N 1
ATOM 5611 C CA . LEU B 1 78 ? 15.391 -15.375 -29.062 1 93.12 78 LEU B CA 1
ATOM 5612 C C . LEU B 1 78 ? 16.266 -16.594 -29.328 1 93.12 78 LEU B C 1
ATOM 5614 O O . LEU B 1 78 ? 16.391 -17.484 -28.484 1 93.12 78 LEU B O 1
ATOM 5618 N N . ARG B 1 79 ? 16.828 -16.641 -30.453 1 94.38 79 ARG B N 1
ATOM 5619 C CA . ARG B 1 79 ? 17.688 -17.75 -30.828 1 94.38 79 ARG B CA 1
ATOM 5620 C C . ARG B 1 79 ? 18.906 -17.844 -29.922 1 94.38 79 ARG B C 1
ATOM 5622 O O . ARG B 1 79 ? 19.25 -18.922 -29.453 1 94.38 79 ARG B O 1
ATOM 5629 N N . LYS B 1 80 ? 19.469 -16.75 -29.688 1 94.69 80 LYS B N 1
ATOM 5630 C CA . LYS B 1 80 ? 20.641 -16.719 -28.828 1 94.69 80 LYS B CA 1
ATOM 5631 C C . LYS B 1 80 ? 20.312 -17.188 -27.406 1 94.69 80 LYS B C 1
ATOM 5633 O O . LYS B 1 80 ? 21.109 -17.875 -26.781 1 94.69 80 LYS B O 1
ATOM 5638 N N . LYS B 1 81 ? 19.172 -16.719 -26.953 1 94.69 81 LYS B N 1
ATOM 5639 C CA . LYS B 1 81 ? 18.766 -17.125 -25.609 1 94.69 81 LYS B CA 1
ATOM 5640 C C . LYS B 1 81 ? 18.484 -18.625 -25.531 1 94.69 81 LYS B C 1
ATOM 5642 O O . LYS B 1 81 ? 18.859 -19.281 -24.562 1 94.69 81 LYS B O 1
ATOM 5647 N N . LYS B 1 82 ? 17.891 -19.188 -26.531 1 93.94 82 LYS B N 1
ATOM 5648 C CA . LYS B 1 82 ? 17.625 -20.609 -26.562 1 93.94 82 LYS B CA 1
ATOM 5649 C C . LYS B 1 82 ? 18.906 -21.422 -26.641 1 93.94 82 LYS B C 1
ATOM 5651 O O . LYS B 1 82 ? 19.047 -22.469 -26 1 93.94 82 LYS B O 1
ATOM 5656 N N . ASP B 1 83 ? 19.828 -20.859 -27.375 1 94.81 83 ASP B N 1
ATOM 5657 C CA . ASP B 1 83 ? 21.125 -21.516 -27.484 1 94.81 83 ASP B CA 1
ATOM 5658 C C . ASP B 1 83 ? 21.859 -21.469 -26.141 1 94.81 83 ASP B C 1
ATOM 5660 O O . ASP B 1 83 ? 22.531 -22.438 -25.766 1 94.81 83 ASP B O 1
ATOM 5664 N N . ASP B 1 84 ? 21.719 -20.375 -25.547 1 94.44 84 ASP B N 1
ATOM 5665 C CA . ASP B 1 84 ? 22.344 -20.203 -24.234 1 94.44 84 ASP B CA 1
ATOM 5666 C C . ASP B 1 84 ? 21.797 -21.203 -23.234 1 94.44 84 ASP B C 1
ATOM 5668 O O . ASP B 1 84 ? 22.547 -21.781 -22.438 1 94.44 84 ASP B O 1
ATOM 5672 N N . ILE B 1 85 ? 20.531 -21.438 -23.234 1 93.31 85 ILE B N 1
ATOM 5673 C CA . ILE B 1 85 ? 19.875 -22.359 -22.328 1 93.31 85 ILE B CA 1
ATOM 5674 C C . ILE B 1 85 ? 20.359 -23.781 -22.594 1 93.31 85 ILE B C 1
ATOM 5676 O O . ILE B 1 85 ? 20.672 -24.531 -21.672 1 93.31 85 ILE B O 1
ATOM 5680 N N . LEU B 1 86 ? 20.453 -24.125 -23.828 1 93.06 86 LEU B N 1
ATOM 5681 C CA . LEU B 1 86 ? 20.906 -25.469 -24.203 1 93.06 86 LEU B CA 1
ATOM 5682 C C . LEU B 1 86 ? 22.359 -25.672 -23.812 1 93.06 86 LEU B C 1
ATOM 5684 O O . LEU B 1 86 ? 22.734 -26.75 -23.359 1 93.06 86 LEU B O 1
ATOM 5688 N N . ASP B 1 87 ? 23.125 -24.625 -24 1 94.38 87 ASP B N 1
ATOM 5689 C CA . ASP B 1 87 ? 24.531 -24.688 -23.625 1 94.38 87 ASP B CA 1
ATOM 5690 C C . ASP B 1 87 ? 24.688 -24.891 -22.109 1 94.38 87 ASP B C 1
ATOM 5692 O O . ASP B 1 87 ? 25.562 -25.656 -21.672 1 94.38 87 ASP B O 1
ATOM 5696 N N . LYS B 1 88 ? 23.922 -24.25 -21.375 1 93.06 88 LYS B N 1
ATOM 5697 C CA . LYS B 1 88 ? 23.984 -24.375 -19.906 1 93.06 88 LYS B CA 1
ATOM 5698 C C . LYS B 1 88 ? 23.594 -25.781 -19.469 1 93.06 88 LYS B C 1
ATOM 5700 O O . LYS B 1 88 ? 24.203 -26.328 -18.531 1 93.06 88 LYS B O 1
ATOM 5705 N N . HIS B 1 89 ? 22.594 -26.344 -20.109 1 93.75 89 HIS B N 1
ATOM 5706 C CA . HIS B 1 89 ? 22.203 -27.719 -19.781 1 93.75 89 HIS B CA 1
ATOM 5707 C C . HIS B 1 89 ? 23.312 -28.688 -20.172 1 93.75 89 HIS B C 1
ATOM 5709 O O . HIS B 1 89 ? 23.547 -29.672 -19.469 1 93.75 89 HIS B O 1
ATOM 5715 N N . GLY B 1 90 ? 23.922 -28.359 -21.297 1 92.56 90 GLY B N 1
ATOM 5716 C CA . GLY B 1 90 ? 25.062 -29.172 -21.688 1 92.56 90 GLY B CA 1
ATOM 5717 C C . GLY B 1 90 ? 26.219 -29.109 -20.719 1 92.56 90 GLY B C 1
ATOM 5718 O O . GLY B 1 90 ? 26.828 -30.125 -20.391 1 92.56 90 GLY B O 1
ATOM 5719 N N . ARG B 1 91 ? 26.531 -27.984 -20.234 1 91.62 91 ARG B N 1
ATOM 5720 C CA . ARG B 1 91 ? 27.625 -27.781 -19.281 1 91.62 91 ARG B CA 1
ATOM 5721 C C . ARG B 1 91 ? 27.312 -28.469 -17.953 1 91.62 91 ARG B C 1
ATOM 5723 O O . ARG B 1 91 ? 28.219 -29.031 -17.312 1 91.62 91 ARG B O 1
ATOM 5730 N N . LEU B 1 92 ? 26.031 -28.375 -17.578 1 93.25 92 LEU B N 1
ATOM 5731 C CA . LEU B 1 92 ? 25.641 -29.047 -16.344 1 93.25 92 LEU B CA 1
ATOM 5732 C C . LEU B 1 92 ? 25.781 -30.562 -16.484 1 93.25 92 LEU B C 1
ATOM 5734 O O . LEU B 1 92 ? 26.219 -31.234 -15.539 1 93.25 92 LEU B O 1
ATOM 5738 N N . HIS B 1 93 ? 25.422 -31.125 -17.594 1 92.69 93 HIS B N 1
ATOM 5739 C CA . HIS B 1 93 ? 25.562 -32.562 -17.859 1 92.69 93 HIS B CA 1
ATOM 5740 C C . HIS B 1 93 ? 27.016 -33 -17.766 1 92.69 93 HIS B C 1
ATOM 5742 O O . HIS B 1 93 ? 27.328 -34.031 -17.188 1 92.69 93 HIS B O 1
ATOM 5748 N N . GLU B 1 94 ? 27.906 -32.188 -18.281 1 92.44 94 GLU B N 1
ATOM 5749 C CA . GLU B 1 94 ? 29.344 -32.469 -18.25 1 92.44 94 GLU B CA 1
ATOM 5750 C C . GLU B 1 94 ? 29.891 -32.438 -16.828 1 92.44 94 GLU B C 1
ATOM 5752 O O . GLU B 1 94 ? 30.719 -33.25 -16.438 1 92.44 94 GLU B O 1
ATOM 5757 N N . LYS B 1 95 ? 29.438 -31.484 -16.125 1 90.19 95 LYS B N 1
ATOM 5758 C CA . LYS B 1 95 ? 29.875 -31.359 -14.734 1 90.19 95 LYS B CA 1
ATOM 5759 C C . LYS B 1 95 ? 29.469 -32.562 -13.914 1 90.19 95 LYS B C 1
ATOM 5761 O O . LYS B 1 95 ? 30.266 -33.094 -13.117 1 90.19 95 LYS B O 1
ATOM 5766 N N . LEU B 1 96 ? 28.281 -33.062 -14.086 1 90.25 96 LEU B N 1
ATOM 5767 C CA . LEU B 1 96 ? 27.734 -34.125 -13.25 1 90.25 96 LEU B CA 1
ATOM 5768 C C . LEU B 1 96 ? 28.266 -35.5 -13.695 1 90.25 96 LEU B C 1
ATOM 5770 O O . LEU B 1 96 ? 28.25 -36.469 -12.922 1 90.25 96 LEU B O 1
ATOM 5774 N N . LYS B 1 97 ? 28.719 -35.656 -14.914 1 86.75 97 LYS B N 1
ATOM 5775 C CA . LYS B 1 97 ? 29.344 -36.875 -15.391 1 86.75 97 LYS B CA 1
ATOM 5776 C C . LYS B 1 97 ? 30.688 -37.125 -14.695 1 86.75 97 LYS B C 1
ATOM 5778 O O . LYS B 1 97 ? 31.094 -38.281 -14.492 1 86.75 97 LYS B O 1
ATOM 5783 N N . ALA B 1 98 ? 31.281 -36.094 -14.367 1 79.31 98 ALA B N 1
ATOM 5784 C CA . ALA B 1 98 ? 32.594 -36.188 -13.727 1 79.31 98 ALA B CA 1
ATOM 5785 C C . ALA B 1 98 ? 32.469 -36.688 -12.297 1 79.31 98 ALA B C 1
ATOM 5787 O O . ALA B 1 98 ? 33.438 -37.188 -11.719 1 79.31 98 ALA B O 1
ATOM 5788 N N . THR B 1 99 ? 31.266 -36.531 -11.734 1 72.25 99 THR B N 1
ATOM 5789 C CA . THR B 1 99 ? 31.062 -36.969 -10.352 1 72.25 99 THR B CA 1
ATOM 5790 C C . THR B 1 99 ? 30.641 -38.438 -10.305 1 72.25 99 THR B C 1
ATOM 5792 O O . THR B 1 99 ? 29.578 -38.812 -10.836 1 72.25 99 THR B O 1
ATOM 5795 N N . LYS B 1 100 ? 31.516 -39.656 -10.281 1 62.72 100 LYS B N 1
ATOM 5796 C CA . LYS B 1 100 ? 31.375 -41.094 -10.438 1 62.72 100 LYS B CA 1
ATOM 5797 C C . LYS B 1 100 ? 30.516 -41.688 -9.32 1 62.72 100 LYS B C 1
ATOM 5799 O O . LYS B 1 100 ? 29.703 -42.594 -9.562 1 62.72 100 LYS B O 1
ATOM 5804 N N . ASP B 1 101 ? 30.688 -41.281 -8.031 1 67.12 101 ASP B N 1
ATOM 5805 C CA . ASP B 1 101 ? 30.031 -41.969 -6.918 1 67.12 101 ASP B CA 1
ATOM 5806 C C . ASP B 1 101 ? 29.297 -40.969 -6.023 1 67.12 101 ASP B C 1
ATOM 5808 O O . ASP B 1 101 ? 29.891 -40.375 -5.109 1 67.12 101 ASP B O 1
ATOM 5812 N N . PRO B 1 102 ? 27.891 -40.719 -6.363 1 74.56 102 PRO B N 1
ATOM 5813 C CA . PRO B 1 102 ? 27.172 -39.719 -5.57 1 74.56 102 PRO B CA 1
ATOM 5814 C C . PRO B 1 102 ? 26.859 -40.219 -4.16 1 74.56 102 PRO B C 1
ATOM 5816 O O . PRO B 1 102 ? 26.547 -41.406 -3.961 1 74.56 102 PRO B O 1
ATOM 5819 N N . ALA B 1 103 ? 27.125 -39.406 -3.109 1 79.62 103 ALA B N 1
ATOM 5820 C CA . ALA B 1 103 ? 26.812 -39.719 -1.719 1 79.62 103 ALA B CA 1
ATOM 5821 C C . ALA B 1 103 ? 25.312 -39.969 -1.528 1 79.62 103 ALA B C 1
ATOM 5823 O O . ALA B 1 103 ? 24.906 -40.75 -0.675 1 79.62 103 ALA B O 1
ATOM 5824 N N . VAL B 1 104 ? 24.469 -39.281 -2.34 1 88.38 104 VAL B N 1
ATOM 5825 C CA . VAL B 1 104 ? 23.016 -39.438 -2.318 1 88.38 104 VAL B CA 1
ATOM 5826 C C . VAL B 1 104 ? 22.5 -39.562 -3.744 1 88.38 104 VAL B C 1
ATOM 5828 O O . VAL B 1 104 ? 22.875 -38.812 -4.637 1 88.38 104 VAL B O 1
ATOM 5831 N N . THR B 1 105 ? 21.672 -40.562 -3.885 1 87.44 105 THR B N 1
ATOM 5832 C CA . THR B 1 105 ? 21.109 -40.781 -5.211 1 87.44 105 THR B CA 1
ATOM 5833 C C . THR B 1 105 ? 19.938 -39.844 -5.48 1 87.44 105 THR B C 1
ATOM 5835 O O . THR B 1 105 ? 19.391 -39.25 -4.551 1 87.44 105 THR B O 1
ATOM 5838 N N . VAL B 1 106 ? 19.609 -39.719 -6.699 1 87.94 106 VAL B N 1
ATOM 5839 C CA . VAL B 1 106 ? 18.516 -38.875 -7.148 1 87.94 106 VAL B CA 1
ATOM 5840 C C . VAL B 1 106 ? 17.203 -39.312 -6.504 1 87.94 106 VAL B C 1
ATOM 5842 O O . VAL B 1 106 ? 16.438 -38.469 -6.027 1 87.94 106 VAL B O 1
ATOM 5845 N N . ASP B 1 107 ? 17 -40.594 -6.441 1 89.25 107 ASP B N 1
ATOM 5846 C CA . ASP B 1 107 ? 15.758 -41.125 -5.898 1 89.25 107 ASP B CA 1
ATOM 5847 C C . ASP B 1 107 ? 15.68 -40.906 -4.387 1 89.25 107 ASP B C 1
ATOM 5849 O O . ASP B 1 107 ? 14.609 -40.625 -3.854 1 89.25 107 ASP B O 1
ATOM 5853 N N . GLN B 1 108 ?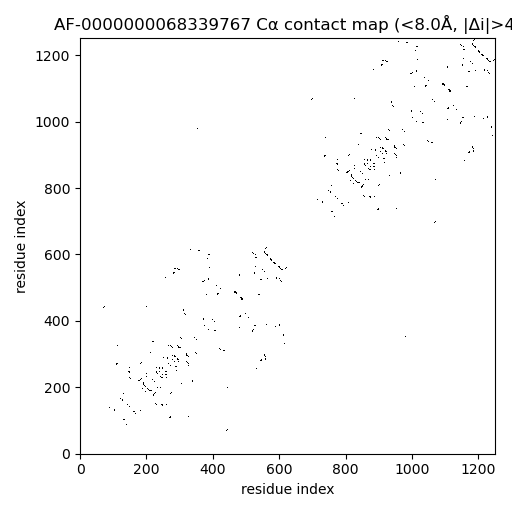 16.812 -41.094 -3.787 1 89.19 108 GLN B N 1
ATOM 5854 C CA . GLN B 1 108 ? 16.859 -40.875 -2.344 1 89.19 108 GLN B CA 1
ATOM 5855 C C . GLN B 1 108 ? 16.562 -39.406 -1.996 1 89.19 108 GLN B C 1
ATOM 5857 O O . GLN B 1 108 ? 15.789 -39.125 -1.078 1 89.19 108 GLN B O 1
ATOM 5862 N N . ALA B 1 109 ? 17.141 -38.562 -2.744 1 89 109 ALA B N 1
ATOM 5863 C CA . ALA B 1 109 ? 16.953 -37.125 -2.496 1 89 109 ALA B CA 1
ATOM 5864 C C . ALA B 1 109 ? 15.508 -36.719 -2.752 1 89 109 ALA B C 1
ATOM 5866 O O . ALA B 1 109 ? 14.945 -35.906 -2.01 1 89 109 ALA B O 1
ATOM 5867 N N . GLY B 1 110 ? 14.906 -37.219 -3.744 1 87.88 110 GLY B N 1
ATOM 5868 C CA . GLY B 1 110 ? 13.562 -36.844 -4.145 1 87.88 110 GLY B CA 1
ATOM 5869 C C . GLY B 1 110 ? 12.492 -37.375 -3.193 1 87.88 110 GLY B C 1
ATOM 5870 O O . GLY B 1 110 ? 11.406 -36.781 -3.111 1 87.88 110 GLY B O 1
ATOM 5871 N N . GLU B 1 111 ? 12.766 -38.375 -2.443 1 87 111 GLU B N 1
ATOM 5872 C CA . GLU B 1 111 ? 11.789 -39 -1.558 1 87 111 GLU B CA 1
ATOM 5873 C C . GLU B 1 111 ? 11.82 -38.375 -0.17 1 87 111 GLU B C 1
ATOM 5875 O O . GLU B 1 111 ? 10.867 -38.5 0.602 1 87 111 GLU B O 1
ATOM 5880 N N . MET B 1 112 ? 12.82 -37.656 0.077 1 88.38 112 MET B N 1
ATOM 5881 C CA . MET B 1 112 ? 12.969 -37.062 1.402 1 88.38 112 MET B CA 1
ATOM 5882 C C . MET B 1 112 ? 12.18 -35.781 1.505 1 88.38 112 MET B C 1
ATOM 5884 O O . MET B 1 112 ? 12.109 -35 0.545 1 88.38 112 MET B O 1
ATOM 5888 N N . SER B 1 113 ? 11.531 -35.594 2.68 1 88.75 113 SER B N 1
ATOM 5889 C CA . SER B 1 113 ? 10.93 -34.312 3.004 1 88.75 113 SER B CA 1
ATOM 5890 C C . SER B 1 113 ? 11.992 -33.281 3.422 1 88.75 113 SER B C 1
ATOM 5892 O O . SER B 1 113 ? 13.148 -33.656 3.662 1 88.75 113 SER B O 1
ATOM 5894 N N . ILE B 1 114 ? 11.602 -32.062 3.439 1 93.31 114 ILE B N 1
ATOM 5895 C CA . ILE B 1 114 ? 12.531 -31.016 3.838 1 93.31 114 ILE B CA 1
ATOM 5896 C C . ILE B 1 114 ? 13.055 -31.297 5.246 1 93.31 114 ILE B C 1
ATOM 5898 O O . ILE B 1 114 ? 14.234 -31.094 5.527 1 93.31 114 ILE B O 1
ATOM 5902 N N . SER B 1 115 ? 12.18 -31.797 6.098 1 91.88 115 SER B N 1
ATOM 5903 C CA . SER B 1 115 ? 12.578 -32.125 7.465 1 91.88 115 SER B CA 1
ATOM 5904 C C . SER B 1 115 ? 13.609 -33.25 7.492 1 91.88 115 SER B C 1
ATOM 5906 O O . SER B 1 115 ? 14.57 -33.188 8.258 1 91.88 115 SER B O 1
ATOM 5908 N N . GLN B 1 116 ? 13.445 -34.188 6.668 1 92.06 116 GLN B N 1
ATOM 5909 C CA . GLN B 1 116 ? 14.375 -35.312 6.59 1 92.06 116 GLN B CA 1
ATOM 5910 C C . GLN B 1 116 ? 15.719 -34.875 6.004 1 92.06 116 GLN B C 1
ATOM 5912 O O . GLN B 1 116 ? 16.781 -35.281 6.473 1 92.06 116 GLN B O 1
ATOM 5917 N N . ILE B 1 117 ? 15.617 -34.062 5.023 1 94.62 117 ILE B N 1
ATOM 5918 C CA . ILE B 1 117 ? 16.828 -33.531 4.418 1 94.62 117 ILE B CA 1
ATOM 5919 C C . ILE B 1 117 ? 17.625 -32.75 5.461 1 94.62 117 ILE B C 1
ATOM 5921 O O . ILE B 1 117 ? 18.844 -32.906 5.566 1 94.62 117 ILE B O 1
ATOM 5925 N N . ARG B 1 118 ? 16.922 -31.938 6.195 1 94 118 ARG B N 1
ATOM 5926 C CA . ARG B 1 118 ? 17.547 -31.125 7.234 1 94 118 ARG B CA 1
ATOM 5927 C C . ARG B 1 118 ? 18.266 -31.984 8.258 1 94 118 ARG B C 1
ATOM 5929 O O . ARG B 1 118 ? 19.391 -31.688 8.656 1 94 118 ARG B O 1
ATOM 5936 N N . GLU B 1 119 ? 17.641 -33.062 8.617 1 92.94 119 GLU B N 1
ATOM 5937 C CA . GLU B 1 119 ? 18.25 -34 9.578 1 92.94 119 GLU B CA 1
ATOM 5938 C C . GLU B 1 119 ? 19.516 -34.625 9.023 1 92.94 119 GLU B C 1
ATOM 5940 O O . GLU B 1 119 ? 20.516 -34.75 9.734 1 92.94 119 GLU B O 1
ATOM 5945 N N . GLN B 1 120 ? 19.484 -34.969 7.809 1 93.5 120 GLN B N 1
ATOM 5946 C CA . GLN B 1 120 ? 20.641 -35.594 7.168 1 93.5 120 GLN B CA 1
ATOM 5947 C C . GLN B 1 120 ? 21.781 -34.625 7.02 1 93.5 120 GLN B C 1
ATOM 5949 O O . GLN B 1 120 ? 22.953 -34.969 7.188 1 93.5 120 GLN B O 1
ATOM 5954 N N . LEU B 1 121 ? 21.5 -33.406 6.73 1 94.44 121 LEU B N 1
ATOM 5955 C CA . LEU B 1 121 ? 22.5 -32.344 6.586 1 94.44 121 LEU B CA 1
ATOM 5956 C C . LEU B 1 121 ? 23.156 -32.031 7.93 1 94.44 121 LEU B C 1
ATOM 5958 O O . LEU B 1 121 ? 24.375 -31.906 8.023 1 94.44 121 LEU B O 1
ATOM 5962 N N . ARG B 1 122 ? 22.312 -31.906 8.883 1 92.88 122 ARG B N 1
ATOM 5963 C CA . ARG B 1 122 ? 22.797 -31.531 10.203 1 92.88 122 ARG B CA 1
ATOM 5964 C C . ARG B 1 122 ? 23.609 -32.656 10.836 1 92.88 122 ARG B C 1
ATOM 5966 O O . ARG B 1 122 ? 24.547 -32.406 11.594 1 92.88 122 ARG B O 1
ATOM 5973 N N . SER B 1 123 ? 23.266 -33.969 10.562 1 91.06 123 SER B N 1
ATOM 5974 C CA . SER B 1 123 ? 24 -35.094 11.055 1 91.06 123 SER B CA 1
ATOM 5975 C C . SER B 1 123 ? 25.25 -35.375 10.211 1 91.06 123 SER B C 1
ATOM 5977 O O . SER B 1 123 ? 26.016 -36.281 10.492 1 91.06 123 SER B O 1
ATOM 5979 N N . LYS B 1 124 ? 25.391 -34.656 9.133 1 90 124 LYS B N 1
ATOM 5980 C CA . LYS B 1 124 ? 26.562 -34.719 8.266 1 90 124 LYS B CA 1
ATOM 5981 C C . LYS B 1 124 ? 26.625 -36.031 7.512 1 90 124 LYS B C 1
ATOM 5983 O O . LYS B 1 124 ? 27.719 -36.5 7.16 1 90 124 LYS B O 1
ATOM 5988 N N . LYS B 1 125 ? 25.5 -36.594 7.402 1 91.38 125 LYS B N 1
ATOM 5989 C CA . LYS B 1 125 ? 25.453 -37.781 6.582 1 91.38 125 LYS B CA 1
ATOM 5990 C C . LYS B 1 125 ? 25.578 -37.469 5.098 1 91.38 125 LYS B C 1
ATOM 5992 O O . LYS B 1 125 ? 26.062 -38.281 4.309 1 91.38 125 LYS B O 1
ATOM 5997 N N . ILE B 1 126 ? 24.984 -36.344 4.77 1 93.38 126 ILE B N 1
ATOM 5998 C CA . ILE B 1 126 ? 25.094 -35.812 3.42 1 93.38 126 ILE B CA 1
ATOM 5999 C C . ILE B 1 126 ? 25.531 -34.344 3.479 1 93.38 126 ILE B C 1
ATOM 6001 O O . ILE B 1 126 ? 25.281 -33.656 4.473 1 93.38 126 ILE B O 1
ATOM 6005 N N . SER B 1 127 ? 26.25 -33.938 2.459 1 94.62 127 SER B N 1
ATOM 6006 C CA . SER B 1 127 ? 26.625 -32.531 2.363 1 94.62 127 SER B CA 1
ATOM 6007 C C . SER B 1 127 ? 25.656 -31.766 1.467 1 94.62 127 SER B C 1
ATOM 6009 O O . SER B 1 127 ? 24.891 -32.375 0.711 1 94.62 127 SER B O 1
ATOM 6011 N N . ALA B 1 128 ? 25.672 -30.5 1.64 1 96.12 128 ALA B N 1
ATOM 6012 C CA . ALA B 1 128 ? 24.844 -29.656 0.779 1 96.12 128 ALA B CA 1
ATOM 6013 C C . ALA B 1 128 ? 25.234 -29.812 -0.687 1 96.12 128 ALA B C 1
ATOM 6015 O O . ALA B 1 128 ? 24.375 -29.75 -1.575 1 96.12 128 ALA B O 1
ATOM 6016 N N . VAL B 1 129 ? 26.516 -30.031 -0.962 1 95.06 129 VAL B N 1
ATOM 6017 C CA . VAL B 1 129 ? 27.016 -30.203 -2.32 1 95.06 129 VAL B CA 1
ATOM 6018 C C . VAL B 1 129 ? 26.469 -31.516 -2.902 1 95.06 129 VAL B C 1
ATOM 6020 O O . VAL B 1 129 ? 26.062 -31.547 -4.062 1 95.06 129 VAL B O 1
ATOM 6023 N N . ASP B 1 130 ? 26.453 -32.531 -2.055 1 94.06 130 ASP B N 1
ATOM 6024 C CA . ASP B 1 130 ? 25.906 -33.812 -2.486 1 94.06 130 ASP B CA 1
ATOM 6025 C C . ASP B 1 130 ? 24.422 -33.688 -2.836 1 94.06 130 ASP B C 1
ATOM 6027 O O . ASP B 1 130 ? 23.969 -34.25 -3.828 1 94.06 130 ASP B O 1
ATOM 6031 N N . LEU B 1 131 ? 23.781 -33 -2.01 1 95.25 131 LEU B N 1
ATOM 6032 C CA . LEU B 1 131 ? 22.344 -32.812 -2.205 1 95.25 131 LEU B CA 1
ATOM 6033 C C . LEU B 1 131 ? 22.078 -32.031 -3.473 1 95.25 131 LEU B C 1
ATOM 6035 O O . LEU B 1 131 ? 21.172 -32.344 -4.246 1 95.25 131 LEU B O 1
ATOM 6039 N N . LEU B 1 132 ? 22.828 -30.969 -3.672 1 95.94 132 LEU B N 1
ATOM 6040 C CA . LEU B 1 132 ? 22.672 -30.141 -4.859 1 95.94 132 LEU B CA 1
ATOM 6041 C C . LEU B 1 132 ? 22.938 -30.953 -6.125 1 95.94 132 LEU B C 1
ATOM 6043 O O . LEU B 1 132 ? 22.188 -30.828 -7.102 1 95.94 132 LEU B O 1
ATOM 6047 N N . ASP B 1 133 ? 23.922 -31.797 -6.078 1 94.56 133 ASP B N 1
ATOM 6048 C CA . ASP B 1 133 ? 24.25 -32.625 -7.223 1 94.56 133 ASP B CA 1
ATOM 6049 C C . ASP B 1 133 ? 23.094 -33.562 -7.562 1 94.56 133 ASP B C 1
ATOM 6051 O O . ASP B 1 133 ? 22.781 -33.781 -8.734 1 94.56 133 ASP B O 1
ATOM 6055 N N . ALA B 1 134 ? 22.531 -34.094 -6.574 1 94.62 134 ALA B N 1
ATOM 6056 C CA . ALA B 1 134 ? 21.422 -35.031 -6.781 1 94.62 134 ALA B CA 1
ATOM 6057 C C . ALA B 1 134 ? 20.25 -34.312 -7.441 1 94.62 134 ALA B C 1
ATOM 6059 O O . ALA B 1 134 ? 19.641 -34.844 -8.383 1 94.62 134 ALA B O 1
ATOM 6060 N N . PHE B 1 135 ? 19.922 -33.156 -6.984 1 95.69 135 PHE B N 1
ATOM 6061 C CA . PHE B 1 135 ? 18.781 -32.438 -7.531 1 95.69 135 PHE B CA 1
ATOM 6062 C C . PHE B 1 135 ? 19.094 -31.891 -8.922 1 95.69 135 PHE B C 1
ATOM 6064 O O . PHE B 1 135 ? 18.219 -31.797 -9.773 1 95.69 135 PHE B O 1
ATOM 6071 N N . GLN B 1 136 ? 20.328 -31.516 -9.141 1 95.44 136 GLN B N 1
ATOM 6072 C CA . GLN B 1 136 ? 20.734 -31.078 -10.477 1 95.44 136 GLN B CA 1
ATOM 6073 C C . GLN B 1 136 ? 20.609 -32.219 -11.492 1 95.44 136 GLN B C 1
ATOM 6075 O O . GLN B 1 136 ? 20.219 -32 -12.641 1 95.44 136 GLN B O 1
ATOM 6080 N N . ARG B 1 137 ? 20.922 -33.438 -11.07 1 94.06 137 ARG B N 1
ATOM 6081 C CA . ARG B 1 137 ? 20.766 -34.594 -11.945 1 94.06 137 ARG B CA 1
ATOM 6082 C C . ARG B 1 137 ? 19.281 -34.812 -12.273 1 94.06 137 ARG B C 1
ATOM 6084 O O . ARG B 1 137 ? 18.938 -35.094 -13.43 1 94.06 137 ARG B O 1
ATOM 6091 N N . ARG B 1 138 ? 18.5 -34.656 -11.281 1 94 138 ARG B N 1
ATOM 6092 C CA . ARG B 1 138 ? 17.078 -34.812 -11.508 1 94 138 ARG B CA 1
ATOM 6093 C C . ARG B 1 138 ? 16.547 -33.719 -12.422 1 94 138 ARG B C 1
ATOM 6095 O O . ARG B 1 138 ? 15.648 -33.969 -13.234 1 94 138 ARG B O 1
ATOM 6102 N N . ALA B 1 139 ? 17.047 -32.562 -12.219 1 93.75 139 ALA B N 1
ATOM 6103 C CA . ALA B 1 139 ? 16.656 -31.438 -13.062 1 93.75 139 ALA B CA 1
ATOM 6104 C C . ALA B 1 139 ? 16.984 -31.703 -14.531 1 93.75 139 ALA B C 1
ATOM 6106 O O . ALA B 1 139 ? 16.203 -31.375 -15.422 1 93.75 139 ALA B O 1
ATOM 6107 N N . LEU B 1 140 ? 18.078 -32.312 -14.812 1 92.31 140 LEU B N 1
ATOM 6108 C CA . LEU B 1 140 ? 18.469 -32.656 -16.172 1 92.31 140 LEU B CA 1
ATOM 6109 C C . LEU B 1 140 ? 17.516 -33.688 -16.766 1 92.31 140 LEU B C 1
ATOM 6111 O O . LEU B 1 140 ? 17.141 -33.625 -17.922 1 92.31 140 LEU B O 1
ATOM 6115 N N . ASP B 1 141 ? 17.156 -34.594 -15.914 1 91.62 141 ASP B N 1
ATOM 6116 C CA . ASP B 1 141 ? 16.188 -35.594 -16.344 1 91.62 141 ASP B CA 1
ATOM 6117 C C . ASP B 1 141 ? 14.836 -34.969 -16.656 1 91.62 141 ASP B C 1
ATOM 6119 O O . ASP B 1 141 ? 14.18 -35.344 -17.641 1 91.62 141 ASP B O 1
ATOM 6123 N N . THR B 1 142 ? 14.477 -34.094 -15.805 1 91.56 142 THR B N 1
ATOM 6124 C CA . THR B 1 142 ? 13.203 -33.438 -15.992 1 91.56 142 THR B CA 1
ATOM 6125 C C . THR B 1 142 ? 13.227 -32.562 -17.25 1 91.56 142 THR B C 1
ATOM 6127 O O . THR B 1 142 ? 12.219 -32.469 -17.969 1 91.56 142 THR B O 1
ATOM 6130 N N . PHE B 1 143 ? 14.32 -31.922 -17.5 1 91.56 143 PHE B N 1
ATOM 6131 C CA . PHE B 1 143 ? 14.445 -31.109 -18.703 1 91.56 143 PHE B CA 1
ATOM 6132 C C . PHE B 1 143 ? 14.281 -31.969 -19.953 1 91.56 143 PHE B C 1
ATOM 6134 O O . PHE B 1 143 ? 13.727 -31.516 -20.969 1 91.56 143 PHE B O 1
ATOM 6141 N N . ARG B 1 144 ? 14.68 -33.156 -19.922 1 88.38 144 ARG B N 1
ATOM 6142 C CA . ARG B 1 144 ? 14.562 -34.062 -21.062 1 88.38 144 ARG B CA 1
ATOM 6143 C C . ARG B 1 144 ? 13.117 -34.5 -21.281 1 88.38 144 ARG B C 1
ATOM 6145 O O . ARG B 1 144 ? 12.664 -34.625 -22.422 1 88.38 144 ARG B O 1
ATOM 6152 N N . SER B 1 145 ? 12.445 -34.625 -20.203 1 87.31 145 SER B N 1
ATOM 6153 C CA . SER B 1 145 ? 11.07 -35.125 -20.297 1 87.31 145 SER B CA 1
ATOM 6154 C C . SER B 1 145 ? 10.086 -33.969 -20.438 1 87.31 145 SER B C 1
ATOM 6156 O O . SER B 1 145 ? 9.078 -34.094 -21.125 1 87.31 145 SER B O 1
ATOM 6158 N N . SER B 1 146 ? 10.344 -32.906 -19.75 1 88.12 146 SER B N 1
ATOM 6159 C CA . SER B 1 146 ? 9.484 -31.719 -19.734 1 88.12 146 SER B CA 1
ATOM 6160 C C . SER B 1 146 ? 10.297 -30.438 -19.859 1 88.12 146 SER B C 1
ATOM 6162 O O . SER B 1 146 ? 10.367 -29.656 -18.906 1 88.12 146 SER B O 1
ATOM 6164 N N . PRO B 1 147 ? 10.773 -30.219 -21 1 84.75 147 PRO B N 1
ATOM 6165 C CA . PRO B 1 147 ? 11.664 -29.062 -21.156 1 84.75 147 PRO B CA 1
ATOM 6166 C C . PRO B 1 147 ? 10.984 -27.75 -20.812 1 84.75 147 PRO B C 1
ATOM 6168 O O . PRO B 1 147 ? 11.648 -26.812 -20.359 1 84.75 147 PRO B O 1
ATOM 6171 N N . GLY B 1 148 ? 9.781 -27.641 -20.891 1 91.81 148 GLY B N 1
ATOM 6172 C CA . GLY B 1 148 ? 9.094 -26.375 -20.703 1 91.81 148 GLY B CA 1
ATOM 6173 C C . GLY B 1 148 ? 8.914 -26 -19.25 1 91.81 148 GLY B C 1
ATOM 6174 O O . GLY B 1 148 ? 8.383 -24.938 -18.922 1 91.81 148 GLY B O 1
ATOM 6175 N N . ALA B 1 149 ? 9.422 -26.797 -18.344 1 94.56 149 ALA B N 1
ATOM 6176 C CA . ALA B 1 149 ? 9.25 -26.5 -16.922 1 94.56 149 ALA B CA 1
ATOM 6177 C C . ALA B 1 149 ? 10.406 -25.672 -16.391 1 94.56 149 ALA B C 1
ATOM 6179 O O . ALA B 1 149 ? 10.242 -24.922 -15.422 1 94.56 149 ALA B O 1
ATOM 6180 N N . ILE B 1 150 ? 11.562 -25.766 -16.969 1 96.25 150 ILE B N 1
ATOM 6181 C CA . ILE B 1 150 ? 12.773 -25.125 -16.469 1 96.25 150 ILE B CA 1
ATOM 6182 C C . ILE B 1 150 ? 13.125 -23.922 -17.359 1 96.25 150 ILE B C 1
ATOM 6184 O O . ILE B 1 150 ? 13.211 -24.062 -18.578 1 96.25 150 ILE B O 1
ATOM 6188 N N . ALA B 1 151 ? 13.328 -22.812 -16.75 1 95.75 151 ALA B N 1
ATOM 6189 C CA . ALA B 1 151 ? 13.703 -21.609 -17.484 1 95.75 151 ALA B CA 1
ATOM 6190 C C . ALA B 1 151 ? 15.227 -21.453 -17.531 1 95.75 151 ALA B C 1
ATOM 6192 O O . ALA B 1 151 ? 15.781 -21.141 -18.594 1 95.75 151 ALA B O 1
ATOM 6193 N N . GLU B 1 152 ? 15.852 -21.609 -16.391 1 94.44 152 GLU B N 1
ATOM 6194 C CA . GLU B 1 152 ? 17.281 -21.359 -16.312 1 94.44 152 GLU B CA 1
ATOM 6195 C C . GLU B 1 152 ? 17.922 -22.203 -15.211 1 94.44 152 GLU B C 1
ATOM 6197 O O . GLU B 1 152 ? 17.25 -22.625 -14.273 1 94.44 152 GLU B O 1
ATOM 6202 N N . ILE B 1 153 ? 19.234 -22.484 -15.438 1 95.5 153 ILE B N 1
ATOM 6203 C CA . ILE B 1 153 ? 20.062 -23.125 -14.422 1 95.5 153 ILE B CA 1
ATOM 6204 C C . ILE B 1 153 ? 20.953 -22.094 -13.742 1 95.5 153 ILE B C 1
ATOM 6206 O O . ILE B 1 153 ? 21.625 -21.312 -14.414 1 95.5 153 ILE B O 1
ATOM 6210 N N . VAL B 1 154 ? 20.891 -22.062 -12.438 1 96 154 VAL B N 1
ATOM 6211 C CA . VAL B 1 154 ? 21.703 -21.109 -11.68 1 96 154 VAL B CA 1
ATOM 6212 C C . VAL B 1 154 ? 23.031 -21.75 -11.289 1 96 154 VAL B C 1
ATOM 6214 O O . VAL B 1 154 ? 23.094 -22.531 -10.336 1 96 154 VAL B O 1
ATOM 6217 N N . PHE B 1 155 ? 24.109 -21.328 -11.812 1 91.88 155 PHE B N 1
ATOM 6218 C CA . PHE B 1 155 ? 25.391 -22 -11.648 1 91.88 155 PHE B CA 1
ATOM 6219 C C . PHE B 1 155 ? 26.062 -21.547 -10.359 1 91.88 155 PHE B C 1
ATOM 6221 O O . PHE B 1 155 ? 26.891 -22.281 -9.797 1 91.88 155 PHE B O 1
ATOM 6228 N N . ASP B 1 156 ? 25.672 -20.391 -9.867 1 91.94 156 ASP B N 1
ATOM 6229 C CA . ASP B 1 156 ? 26.266 -19.906 -8.625 1 91.94 156 ASP B CA 1
ATOM 6230 C C . ASP B 1 156 ? 25.828 -20.75 -7.434 1 91.94 156 ASP B C 1
ATOM 6232 O O . ASP B 1 156 ? 26.359 -20.609 -6.332 1 91.94 156 ASP B O 1
ATOM 6236 N N . SER B 1 157 ? 24.922 -21.625 -7.66 1 95.81 157 SER B N 1
ATOM 6237 C CA . SER B 1 157 ? 24.391 -22.484 -6.602 1 95.81 157 SER B CA 1
ATOM 6238 C C . SER B 1 157 ? 25.484 -23.344 -5.992 1 95.81 157 SER B C 1
ATOM 6240 O O . SER B 1 157 ? 25.453 -23.672 -4.801 1 95.81 157 SER B O 1
ATOM 6242 N N . ASP B 1 158 ? 26.531 -23.719 -6.754 1 94.56 158 ASP B N 1
ATOM 6243 C CA . ASP B 1 158 ? 27.625 -24.547 -6.266 1 94.56 158 ASP B CA 1
ATOM 6244 C C . ASP B 1 158 ? 28.422 -23.828 -5.184 1 94.56 158 ASP B C 1
ATOM 6246 O O . ASP B 1 158 ? 28.797 -24.422 -4.172 1 94.56 158 ASP B O 1
ATOM 6250 N N . VAL B 1 159 ? 28.641 -22.609 -5.426 1 95.06 159 VAL B N 1
ATOM 6251 C CA . VAL B 1 159 ? 29.391 -21.812 -4.469 1 95.06 159 VAL B CA 1
ATOM 6252 C C . VAL B 1 159 ? 28.609 -21.703 -3.16 1 95.06 159 VAL B C 1
ATOM 6254 O O . VAL B 1 159 ? 29.172 -21.828 -2.078 1 95.06 159 VAL B O 1
ATOM 6257 N N . TYR B 1 160 ? 27.344 -21.531 -3.281 1 95.38 160 TYR B N 1
ATOM 6258 C CA . TYR B 1 160 ? 26.516 -21.391 -2.094 1 95.38 160 TYR B CA 1
ATOM 6259 C C . TYR B 1 160 ? 26.391 -22.703 -1.343 1 95.38 160 TYR B C 1
ATOM 6261 O O . TYR B 1 160 ? 26.266 -22.719 -0.116 1 95.38 160 TYR B O 1
ATOM 6269 N N . ALA B 1 161 ? 26.422 -23.797 -2.078 1 96.5 161 ALA B N 1
ATOM 6270 C CA . ALA B 1 161 ? 26.391 -25.109 -1.433 1 96.5 161 ALA B CA 1
ATOM 6271 C C . ALA B 1 161 ? 27.656 -25.328 -0.603 1 96.5 161 ALA B C 1
ATOM 6273 O O . ALA B 1 161 ? 27.578 -25.859 0.513 1 96.5 161 ALA B O 1
ATOM 6274 N N . ILE B 1 162 ? 28.797 -24.953 -1.106 1 95.88 162 ILE B N 1
ATOM 6275 C CA . ILE B 1 162 ? 30.078 -25.094 -0.403 1 95.88 162 ILE B CA 1
ATOM 6276 C C . ILE B 1 162 ? 30.062 -24.234 0.854 1 95.88 162 ILE B C 1
ATOM 6278 O O . ILE B 1 162 ? 30.484 -24.672 1.925 1 95.88 162 ILE B O 1
ATOM 6282 N N . LEU B 1 163 ? 29.547 -23.031 0.697 1 95.06 163 LEU B N 1
ATOM 6283 C CA . LEU B 1 163 ? 29.453 -22.125 1.834 1 95.06 163 LEU B CA 1
ATOM 6284 C C . LEU B 1 163 ? 28.516 -22.688 2.902 1 95.06 163 LEU B C 1
ATOM 6286 O O . LEU B 1 163 ? 28.797 -22.562 4.098 1 95.06 163 LEU B O 1
ATOM 6290 N N . ALA B 1 164 ? 27.422 -23.219 2.455 1 95.94 164 ALA B N 1
ATOM 6291 C CA . ALA B 1 164 ? 26.453 -23.797 3.387 1 95.94 164 ALA B CA 1
ATOM 6292 C C . ALA B 1 164 ? 27.078 -24.953 4.168 1 95.94 164 ALA B C 1
ATOM 6294 O O . ALA B 1 164 ? 26.844 -25.094 5.371 1 95.94 164 ALA B O 1
ATOM 6295 N N . ASP B 1 165 ? 27.828 -25.75 3.5 1 95.69 165 ASP B N 1
ATOM 6296 C CA . ASP B 1 165 ? 28.516 -26.844 4.164 1 95.69 165 ASP B CA 1
ATOM 6297 C C . ASP B 1 165 ? 29.516 -26.328 5.207 1 95.69 165 ASP B C 1
ATOM 6299 O O . ASP B 1 165 ? 29.672 -26.922 6.27 1 95.69 165 ASP B O 1
ATOM 6303 N N . GLY B 1 166 ? 30.188 -25.281 4.867 1 94.62 166 GLY B N 1
ATOM 6304 C CA . GLY B 1 166 ? 31.094 -24.672 5.828 1 94.62 166 GLY B CA 1
ATOM 6305 C C . GLY B 1 166 ? 30.391 -24.203 7.094 1 94.62 166 GLY B C 1
ATOM 6306 O O . GLY B 1 166 ? 30.906 -24.406 8.195 1 94.62 166 GLY B O 1
ATOM 6307 N N . GLN B 1 167 ? 29.266 -23.641 6.949 1 94 167 GLN B N 1
ATOM 6308 C CA . GLN B 1 167 ? 28.5 -23.156 8.094 1 94 167 GLN B CA 1
ATOM 6309 C C . GLN B 1 167 ? 27.938 -24.328 8.906 1 94 167 GLN B C 1
ATOM 6311 O O . GLN B 1 167 ? 27.844 -24.25 10.133 1 94 167 GLN B O 1
ATOM 6316 N N . LEU B 1 168 ? 27.516 -25.344 8.164 1 93.25 168 LEU B N 1
ATOM 6317 C CA . LEU B 1 168 ? 27 -26.531 8.828 1 93.25 168 LEU B CA 1
ATOM 6318 C C . LEU B 1 168 ? 28.078 -27.156 9.719 1 93.25 168 LEU B C 1
ATOM 6320 O O . LEU B 1 168 ? 27.766 -27.75 10.75 1 93.25 168 LEU B O 1
ATOM 6324 N N . ALA B 1 169 ? 29.297 -26.969 9.375 1 91.5 169 ALA B N 1
ATOM 6325 C CA . ALA B 1 169 ? 30.422 -27.562 10.117 1 91.5 169 ALA B CA 1
ATOM 6326 C C . ALA B 1 169 ? 30.797 -26.688 11.305 1 91.5 169 ALA B C 1
ATOM 6328 O O . ALA B 1 169 ? 31.266 -27.188 12.328 1 91.5 169 ALA B O 1
ATOM 6329 N N . THR B 1 170 ? 30.516 -25.375 11.258 1 91.06 170 THR B N 1
ATOM 6330 C CA . THR B 1 170 ? 31.062 -24.453 12.242 1 91.06 170 THR B CA 1
ATOM 6331 C C . THR B 1 170 ? 29.969 -23.938 13.18 1 91.06 170 THR B C 1
ATOM 6333 O O . THR B 1 170 ? 30.234 -23.688 14.359 1 91.06 170 THR B O 1
ATOM 6336 N N . GLU B 1 171 ? 28.781 -23.766 12.703 1 90.94 171 GLU B N 1
ATOM 6337 C CA . GLU B 1 171 ? 27.734 -23.141 13.477 1 90.94 171 GLU B CA 1
ATOM 6338 C C . GLU B 1 171 ? 26.875 -24.172 14.195 1 90.94 171 GLU B C 1
ATOM 6340 O O . GLU B 1 171 ? 26.609 -25.25 13.656 1 90.94 171 GLU B O 1
ATOM 6345 N N . PRO B 1 172 ? 26.453 -23.781 15.406 1 90.38 172 PRO B N 1
ATOM 6346 C CA . PRO B 1 172 ? 25.5 -24.656 16.094 1 90.38 172 PRO B CA 1
ATOM 6347 C C . PRO B 1 172 ? 24.141 -24.703 15.375 1 90.38 172 PRO B C 1
ATOM 6349 O O . PRO B 1 172 ? 23.734 -23.734 14.734 1 90.38 172 PRO B O 1
ATOM 6352 N N . PRO B 1 173 ? 23.484 -25.812 15.492 1 85.38 173 PRO B N 1
ATOM 6353 C CA . PRO B 1 173 ? 22.219 -26 14.789 1 85.38 173 PRO B CA 1
ATOM 6354 C C . PRO B 1 173 ? 21.172 -24.938 15.133 1 85.38 173 PRO B C 1
ATOM 6356 O O . PRO B 1 173 ? 20.312 -24.625 14.312 1 85.38 173 PRO B O 1
ATOM 6359 N N . GLU B 1 174 ? 21.266 -24.344 16.281 1 83.06 174 GLU B N 1
ATOM 6360 C CA . GLU B 1 174 ? 20.281 -23.359 16.719 1 83.06 174 GLU B CA 1
ATOM 6361 C C . GLU B 1 174 ? 20.391 -22.062 15.914 1 83.06 174 GLU B C 1
ATOM 6363 O O . GLU B 1 174 ? 19.422 -21.312 15.797 1 83.06 174 GLU B O 1
ATOM 6368 N N . ASN B 1 175 ? 21.5 -21.953 15.25 1 86.19 175 ASN B N 1
ATOM 6369 C CA . ASN B 1 175 ? 21.734 -20.734 14.492 1 86.19 175 ASN B CA 1
ATOM 6370 C C . ASN B 1 175 ? 21.391 -20.922 13.016 1 86.19 175 ASN B C 1
ATOM 6372 O O . ASN B 1 175 ? 21.406 -19.953 12.25 1 86.19 175 ASN B O 1
ATOM 6376 N N . LEU B 1 176 ? 21.078 -22.141 12.711 1 90.94 176 LEU B N 1
ATOM 6377 C CA . LEU B 1 176 ? 20.781 -22.422 11.312 1 90.94 176 LEU B CA 1
ATOM 6378 C C . LEU B 1 176 ? 19.281 -22.516 11.07 1 90.94 176 LEU B C 1
ATOM 6380 O O . LEU B 1 176 ? 18.547 -23.047 11.906 1 90.94 176 LEU B O 1
ATOM 6384 N N . THR B 1 177 ? 18.828 -21.891 10 1 92.31 177 THR B N 1
ATOM 6385 C CA . THR B 1 177 ? 17.422 -21.953 9.664 1 92.31 177 THR B CA 1
ATOM 6386 C C . THR B 1 177 ? 17.031 -23.312 9.117 1 92.31 177 THR B C 1
ATOM 6388 O O . THR B 1 177 ? 17.906 -24.094 8.719 1 92.31 177 THR B O 1
ATOM 6391 N N . PRO B 1 178 ? 15.781 -23.594 9 1 93.75 178 PRO B N 1
ATOM 6392 C CA . PRO B 1 178 ? 15.328 -24.875 8.477 1 93.75 178 PRO B CA 1
ATOM 6393 C C . PRO B 1 178 ? 15.695 -25.078 7.008 1 93.75 178 PRO B C 1
ATOM 6395 O O . PRO B 1 178 ? 15.812 -26.219 6.551 1 93.75 178 PRO B O 1
ATOM 6398 N N . LEU B 1 179 ? 15.93 -24.078 6.238 1 95.38 179 LEU B N 1
ATOM 6399 C CA . LEU B 1 179 ? 16.203 -24.219 4.809 1 95.38 179 LEU B CA 1
ATOM 6400 C C . LEU B 1 179 ? 17.688 -24.188 4.527 1 95.38 179 LEU B C 1
ATOM 6402 O O . LEU B 1 179 ? 18.109 -24.281 3.373 1 95.38 179 LEU B O 1
ATOM 6406 N N . HIS B 1 180 ? 18.484 -24.156 5.609 1 96 180 HIS B N 1
ATOM 6407 C CA . HIS B 1 180 ? 19.938 -24.031 5.422 1 96 180 HIS B CA 1
ATOM 6408 C C . HIS B 1 180 ? 20.5 -25.234 4.656 1 96 180 HIS B C 1
ATOM 6410 O O . HIS B 1 180 ? 20.328 -26.375 5.078 1 96 180 HIS B O 1
ATOM 6416 N N . GLY B 1 181 ? 21.109 -24.984 3.541 1 96.75 181 GLY B N 1
ATOM 6417 C CA . GLY B 1 181 ? 21.75 -26 2.746 1 96.75 181 GLY B CA 1
ATOM 6418 C C . GLY B 1 181 ? 20.812 -26.703 1.779 1 96.75 181 GLY B C 1
ATOM 6419 O O . GLY B 1 181 ? 21.219 -27.609 1.062 1 96.75 181 GLY B O 1
ATOM 6420 N N . ILE B 1 182 ? 19.609 -26.312 1.731 1 96.75 182 ILE B N 1
ATOM 6421 C CA . ILE B 1 182 ? 18.609 -26.984 0.902 1 96.75 182 ILE B CA 1
ATOM 6422 C C . ILE B 1 182 ? 18.453 -26.234 -0.42 1 96.75 182 ILE B C 1
ATOM 6424 O O . ILE B 1 182 ? 18.234 -25.016 -0.432 1 96.75 182 ILE B O 1
ATOM 6428 N N . PRO B 1 183 ? 18.609 -26.906 -1.563 1 97.5 183 PRO B N 1
ATOM 6429 C CA . PRO B 1 183 ? 18.359 -26.266 -2.861 1 97.5 183 PRO B CA 1
ATOM 6430 C C . PRO B 1 183 ? 16.891 -25.938 -3.086 1 97.5 183 PRO B C 1
ATOM 6432 O O . PRO B 1 183 ? 16.016 -26.719 -2.725 1 97.5 183 PRO B O 1
ATOM 6435 N N . VAL B 1 184 ? 16.609 -24.766 -3.615 1 98 184 VAL B N 1
ATOM 6436 C CA . VAL B 1 184 ? 15.242 -24.344 -3.906 1 98 184 VAL B CA 1
ATOM 6437 C C . VAL B 1 184 ? 15.164 -23.766 -5.324 1 98 184 VAL B C 1
ATOM 6439 O O . VAL B 1 184 ? 16.156 -23.297 -5.859 1 98 184 VAL B O 1
ATOM 6442 N N . SER B 1 185 ? 14.039 -23.938 -5.949 1 98.25 185 SER B N 1
ATOM 6443 C CA . SER B 1 185 ? 13.812 -23.328 -7.25 1 98.25 185 SER B CA 1
ATOM 6444 C C . SER B 1 185 ? 12.961 -22.062 -7.125 1 98.25 185 SER B C 1
ATOM 6446 O O . SER B 1 185 ? 12.195 -21.922 -6.172 1 98.25 185 SER B O 1
ATOM 6448 N N . LEU B 1 186 ? 13.172 -21.125 -8.047 1 97.94 186 LEU B N 1
ATOM 6449 C CA . LEU B 1 186 ? 12.445 -19.859 -8.086 1 97.94 186 LEU B CA 1
ATOM 6450 C C . LEU B 1 186 ? 11.82 -19.641 -9.461 1 97.94 186 LEU B C 1
ATOM 6452 O O . LEU B 1 186 ? 12.375 -20.062 -10.477 1 97.94 186 LEU B O 1
ATOM 6456 N N . GLN B 1 187 ? 10.703 -19.062 -9.43 1 97.19 187 GLN B N 1
ATOM 6457 C CA . GLN B 1 187 ? 10.156 -18.625 -10.711 1 97.19 187 GLN B CA 1
ATOM 6458 C C . GLN B 1 187 ? 11.062 -17.609 -11.383 1 97.19 187 GLN B C 1
ATOM 6460 O O . GLN B 1 187 ? 11.633 -16.75 -10.719 1 97.19 187 GLN B O 1
ATOM 6465 N N . GLU B 1 188 ? 11.148 -17.594 -12.656 1 96.25 188 GLU B N 1
ATOM 6466 C CA . GLU B 1 188 ? 12.117 -16.766 -13.375 1 96.25 188 GLU B CA 1
ATOM 6467 C C . GLU B 1 188 ? 11.734 -15.297 -13.32 1 96.25 188 GLU B C 1
ATOM 6469 O O . GLU B 1 188 ? 12.484 -14.438 -13.781 1 96.25 188 GLU B O 1
ATOM 6474 N N . VAL B 1 189 ? 10.609 -15 -12.695 1 93.5 189 VAL B N 1
ATOM 6475 C CA . VAL B 1 189 ? 10.156 -13.617 -12.602 1 93.5 189 VAL B CA 1
ATOM 6476 C C . VAL B 1 189 ? 10.938 -12.883 -11.516 1 93.5 189 VAL B C 1
ATOM 6478 O O . VAL B 1 189 ? 11.023 -11.656 -11.523 1 93.5 189 VAL B O 1
ATOM 6481 N N . PHE B 1 190 ? 11.508 -13.609 -10.578 1 94.94 190 PHE B N 1
ATOM 6482 C CA . PHE B 1 190 ? 12.297 -13.008 -9.523 1 94.94 190 PHE B CA 1
ATOM 6483 C C . PHE B 1 190 ? 13.688 -12.641 -10.023 1 94.94 190 PHE B C 1
ATOM 6485 O O . PHE B 1 190 ? 14.406 -13.484 -10.562 1 94.94 190 PHE B O 1
ATOM 6492 N N . PRO B 1 191 ? 14.109 -11.414 -9.852 1 94 191 PRO B N 1
ATOM 6493 C CA . PRO B 1 191 ? 15.477 -11.047 -10.242 1 94 191 PRO B CA 1
ATOM 6494 C C . PRO B 1 191 ? 16.531 -11.773 -9.422 1 94 191 PRO B C 1
ATOM 6496 O O . PRO B 1 191 ? 16.547 -11.672 -8.188 1 94 191 PRO B O 1
ATOM 6499 N N . VAL B 1 192 ? 17.297 -12.547 -10.023 1 95.56 192 VAL B N 1
ATOM 6500 C CA . VAL B 1 192 ? 18.469 -13.219 -9.477 1 95.56 192 VAL B CA 1
ATOM 6501 C C . VAL B 1 192 ? 19.734 -12.648 -10.102 1 95.56 192 VAL B C 1
ATOM 6503 O O . VAL B 1 192 ? 19.828 -12.508 -11.328 1 95.56 192 VAL B O 1
ATOM 6506 N N . ARG B 1 193 ? 20.641 -12.312 -9.25 1 94.12 193 ARG B N 1
ATOM 6507 C CA . ARG B 1 193 ? 21.859 -11.68 -9.742 1 94.12 193 ARG B CA 1
ATOM 6508 C C . ARG B 1 193 ? 22.5 -12.516 -10.836 1 94.12 193 ARG B C 1
ATOM 6510 O O . ARG B 1 193 ? 22.734 -13.711 -10.648 1 94.12 193 ARG B O 1
ATOM 6517 N N . GLY B 1 194 ? 22.719 -11.875 -12 1 94.12 194 GLY B N 1
ATOM 6518 C CA . GLY B 1 194 ? 23.438 -12.523 -13.078 1 94.12 194 GLY B CA 1
ATOM 6519 C C . GLY B 1 194 ? 22.547 -13.273 -14.039 1 94.12 194 GLY B C 1
ATOM 6520 O O . GLY B 1 194 ? 23.016 -13.797 -15.055 1 94.12 194 GLY B O 1
ATOM 6521 N N . TYR B 1 195 ? 21.281 -13.328 -13.797 1 95.19 195 TYR B N 1
ATOM 6522 C CA . TYR B 1 195 ? 20.359 -14.07 -14.648 1 95.19 195 TYR B CA 1
ATOM 6523 C C . TYR B 1 195 ? 19.219 -13.18 -15.125 1 95.19 195 TYR B C 1
ATOM 6525 O O . TYR B 1 195 ? 18.922 -12.156 -14.508 1 95.19 195 TYR B O 1
ATOM 6533 N N . ASP B 1 196 ? 18.594 -13.602 -16.219 1 93.81 196 ASP B N 1
ATOM 6534 C CA . ASP B 1 196 ? 17.484 -12.859 -16.797 1 93.81 196 ASP B CA 1
ATOM 6535 C C . ASP B 1 196 ? 16.172 -13.125 -16.047 1 93.81 196 ASP B C 1
ATOM 6537 O O . ASP B 1 196 ? 16.031 -14.18 -15.406 1 93.81 196 ASP B O 1
ATOM 6541 N N . HIS B 1 197 ? 15.359 -12.219 -16.016 1 92.31 197 HIS B N 1
ATOM 6542 C CA . HIS B 1 197 ? 13.961 -12.367 -15.633 1 92.31 197 HIS B CA 1
ATOM 6543 C C . HIS B 1 197 ? 13.031 -11.758 -16.672 1 92.31 197 HIS B C 1
ATOM 6545 O O . HIS B 1 197 ? 12.828 -10.547 -16.703 1 92.31 197 HIS B O 1
ATOM 6551 N N . THR B 1 198 ? 12.375 -12.555 -17.406 1 91.81 198 THR B N 1
ATOM 6552 C CA . THR B 1 198 ? 11.781 -12.125 -18.672 1 91.81 198 THR B CA 1
ATOM 6553 C C . THR B 1 198 ? 10.258 -12.117 -18.578 1 91.81 198 THR B C 1
ATOM 6555 O O . THR B 1 198 ? 9.586 -11.391 -19.312 1 91.81 198 THR B O 1
ATOM 6558 N N . MET B 1 199 ? 9.68 -12.961 -17.766 1 88.5 199 MET B N 1
ATOM 6559 C CA . MET B 1 199 ? 8.234 -13.172 -17.719 1 88.5 199 MET B CA 1
ATOM 6560 C C . MET B 1 199 ? 7.707 -13.609 -19.078 1 88.5 199 MET B C 1
ATOM 6562 O O . MET B 1 199 ? 6.609 -13.219 -19.469 1 88.5 199 MET B O 1
ATOM 6566 N N . GLY B 1 200 ? 8.555 -14.219 -19.828 1 89 200 GLY B N 1
ATOM 6567 C CA . GLY B 1 200 ? 8.18 -14.773 -21.109 1 89 200 GLY B CA 1
ATOM 6568 C C . GLY B 1 200 ? 8.336 -13.789 -22.25 1 89 200 GLY B C 1
ATOM 6569 O O . GLY B 1 200 ? 8.047 -14.117 -23.406 1 89 200 GLY B O 1
ATOM 6570 N N . PHE B 1 201 ? 8.797 -12.609 -22.031 1 88.88 201 PHE B N 1
ATOM 6571 C CA . PHE B 1 201 ? 8.984 -11.617 -23.094 1 88.88 201 PHE B CA 1
ATOM 6572 C C . PHE B 1 201 ? 10.414 -11.656 -23.625 1 88.88 201 PHE B C 1
ATOM 6574 O O . PHE B 1 201 ? 11.367 -11.508 -22.859 1 88.88 201 PHE B O 1
ATOM 6581 N N . THR B 1 202 ? 10.484 -11.742 -24.906 1 89.31 202 THR B N 1
ATOM 6582 C CA . THR B 1 202 ? 11.781 -11.875 -25.562 1 89.31 202 THR B CA 1
ATOM 6583 C C . THR B 1 202 ? 12.578 -10.578 -25.453 1 89.31 202 THR B C 1
ATOM 6585 O O . THR B 1 202 ? 13.805 -10.609 -25.359 1 89.31 202 THR B O 1
ATOM 6588 N N . SER B 1 203 ? 11.891 -9.445 -25.406 1 86.19 203 SER B N 1
ATOM 6589 C CA . SER B 1 203 ? 12.539 -8.148 -25.312 1 86.19 203 SER B CA 1
ATOM 6590 C C . SER B 1 203 ? 13.328 -8.016 -24 1 86.19 203 SER B C 1
ATOM 6592 O O . SER B 1 203 ? 14.281 -7.246 -23.922 1 86.19 203 SER B O 1
ATOM 6594 N N . LYS B 1 204 ? 12.984 -8.812 -23.047 1 89.69 204 LYS B N 1
ATOM 6595 C CA . LYS B 1 204 ? 13.617 -8.727 -21.734 1 89.69 204 LYS B CA 1
ATOM 6596 C C . LYS B 1 204 ? 14.719 -9.773 -21.594 1 89.69 204 LYS B C 1
ATOM 6598 O O . LYS B 1 204 ? 15.383 -9.844 -20.547 1 89.69 204 LYS B O 1
ATOM 6603 N N . ALA B 1 205 ? 14.945 -10.477 -22.641 1 91.69 205 ALA B N 1
ATOM 6604 C CA . ALA B 1 205 ? 16 -11.484 -22.609 1 91.69 205 ALA B CA 1
ATOM 6605 C C . ALA B 1 205 ? 17.375 -10.836 -22.766 1 91.69 205 ALA B C 1
ATOM 6607 O O . ALA B 1 205 ? 17.5 -9.75 -23.344 1 91.69 205 ALA B O 1
ATOM 6608 N N . LYS B 1 206 ? 18.391 -11.445 -22.156 1 91.38 206 LYS B N 1
ATOM 6609 C CA . LYS B 1 206 ? 19.797 -11.039 -22.203 1 91.38 206 LYS B CA 1
ATOM 6610 C C . LYS B 1 206 ? 20.016 -9.727 -21.469 1 91.38 206 LYS B C 1
ATOM 6612 O O . LYS B 1 206 ? 20.766 -8.859 -21.938 1 91.38 206 LYS B O 1
ATOM 6617 N N . ARG B 1 207 ? 19.312 -9.555 -20.516 1 89.5 207 ARG B N 1
ATOM 6618 C CA . ARG B 1 207 ? 19.484 -8.461 -19.578 1 89.5 207 ARG B CA 1
ATOM 6619 C C . ARG B 1 207 ? 19.5 -8.977 -18.141 1 89.5 207 ARG B C 1
ATOM 6621 O O . ARG B 1 207 ? 18.531 -8.789 -17.391 1 89.5 207 ARG B O 1
ATOM 6628 N N . PRO B 1 208 ? 20.578 -9.5 -17.781 1 93.25 208 PRO B N 1
ATOM 6629 C CA . PRO B 1 208 ? 20.656 -10.102 -16.453 1 93.25 208 PRO B CA 1
ATOM 6630 C C . PRO B 1 208 ? 20.484 -9.086 -15.328 1 93.25 208 PRO B C 1
ATOM 6632 O O . PRO B 1 208 ? 20.922 -7.938 -15.469 1 93.25 208 PRO B O 1
ATOM 6635 N N . ALA B 1 209 ? 19.859 -9.516 -14.312 1 93.19 209 ALA B N 1
ATOM 6636 C CA . ALA B 1 209 ? 19.672 -8.664 -13.141 1 93.19 209 ALA B CA 1
ATOM 6637 C C . ALA B 1 209 ? 21.016 -8.312 -12.508 1 93.19 209 ALA B C 1
ATOM 6639 O O . ALA B 1 209 ? 21.922 -9.148 -12.43 1 93.19 209 ALA B O 1
ATOM 6640 N N . GLU B 1 210 ? 21.188 -7.113 -12.039 1 88.06 210 GLU B N 1
ATOM 6641 C CA . GLU B 1 210 ? 22.422 -6.648 -11.422 1 88.06 210 GLU B CA 1
ATOM 6642 C C . GLU B 1 210 ? 22.531 -7.117 -9.969 1 88.06 210 GLU B C 1
ATOM 6644 O O . GLU B 1 210 ? 23.641 -7.305 -9.453 1 88.06 210 GLU B O 1
ATOM 6649 N N . GLU B 1 211 ? 21.406 -7.238 -9.344 1 88.75 211 GLU B N 1
ATOM 6650 C CA . GLU B 1 211 ? 21.359 -7.656 -7.945 1 88.75 211 GLU B CA 1
ATOM 6651 C C . GLU B 1 211 ? 20.172 -8.57 -7.68 1 88.75 211 GLU B C 1
ATOM 6653 O O . GLU B 1 211 ? 19.234 -8.617 -8.477 1 88.75 211 GLU B O 1
ATOM 6658 N N . ASP B 1 212 ? 20.297 -9.273 -6.574 1 90.88 212 ASP B N 1
ATOM 6659 C CA . ASP B 1 212 ? 19.156 -10.047 -6.102 1 90.88 212 ASP B CA 1
ATOM 6660 C C . ASP B 1 212 ? 18.047 -9.133 -5.578 1 90.88 212 ASP B C 1
ATOM 6662 O O . ASP B 1 212 ? 18.328 -8.102 -4.961 1 90.88 212 ASP B O 1
ATOM 6666 N N . CYS B 1 213 ? 16.844 -9.5 -5.941 1 89.06 213 CYS B N 1
ATOM 6667 C CA . CYS B 1 213 ? 15.781 -8.797 -5.238 1 89.06 213 CYS B CA 1
ATOM 6668 C C . CYS B 1 213 ? 15.797 -9.125 -3.75 1 89.06 213 CYS B C 1
ATOM 6670 O O . CYS B 1 213 ? 16.453 -10.078 -3.328 1 89.06 213 CYS B O 1
ATOM 6672 N N . ALA B 1 214 ? 15.102 -8.344 -2.936 1 85.56 214 ALA B N 1
ATOM 6673 C CA . ALA B 1 214 ? 15.141 -8.477 -1.482 1 85.56 214 ALA B CA 1
ATOM 6674 C C . ALA B 1 214 ? 14.695 -9.875 -1.051 1 85.56 214 ALA B C 1
ATOM 6676 O O . ALA B 1 214 ? 15.227 -10.438 -0.093 1 85.56 214 ALA B O 1
ATOM 6677 N N . PHE B 1 215 ? 13.781 -10.414 -1.695 1 91.56 215 PHE B N 1
ATOM 6678 C CA . PHE B 1 215 ? 13.258 -11.742 -1.37 1 91.56 215 PHE B CA 1
ATOM 6679 C C . PHE B 1 215 ? 14.328 -12.812 -1.591 1 91.56 215 PHE B C 1
ATOM 6681 O O . PHE B 1 215 ? 14.555 -13.656 -0.723 1 91.56 215 PHE B O 1
ATOM 6688 N N . VAL B 1 216 ? 14.977 -12.805 -2.77 1 93.06 216 VAL B N 1
ATOM 6689 C CA . VAL B 1 216 ? 16.016 -13.773 -3.094 1 93.06 216 VAL B CA 1
ATOM 6690 C C . VAL B 1 216 ? 17.188 -13.602 -2.131 1 93.06 216 VAL B C 1
ATOM 6692 O O . VAL B 1 216 ? 17.781 -14.594 -1.678 1 93.06 216 VAL B O 1
ATOM 6695 N N . ALA B 1 217 ? 17.5 -12.383 -1.83 1 90.06 217 ALA B N 1
ATOM 6696 C CA . ALA B 1 217 ? 18.578 -12.117 -0.867 1 90.06 217 ALA B CA 1
ATOM 6697 C C . ALA B 1 217 ? 18.234 -12.703 0.499 1 90.06 217 ALA B C 1
ATOM 6699 O O . ALA B 1 217 ? 19.109 -13.25 1.18 1 90.06 217 ALA B O 1
ATOM 6700 N N . ALA B 1 218 ? 16.984 -12.57 0.843 1 90 218 ALA B N 1
ATOM 6701 C CA . ALA B 1 218 ? 16.547 -13.125 2.117 1 90 218 ALA B CA 1
ATOM 6702 C C . ALA B 1 218 ? 16.656 -14.648 2.121 1 90 218 ALA B C 1
ATOM 6704 O O . ALA B 1 218 ? 17.016 -15.25 3.139 1 90 218 ALA B O 1
ATOM 6705 N N . LEU B 1 219 ? 16.312 -15.258 1.032 1 92.75 219 LEU B N 1
ATOM 6706 C CA . LEU B 1 219 ? 16.406 -16.703 0.907 1 92.75 219 LEU B CA 1
ATOM 6707 C C . LEU B 1 219 ? 17.859 -17.156 1.038 1 92.75 219 LEU B C 1
ATOM 6709 O O . LEU B 1 219 ? 18.156 -18.141 1.732 1 92.75 219 LEU B O 1
ATOM 6713 N N . ARG B 1 220 ? 18.734 -16.469 0.407 1 92.38 220 ARG B N 1
ATOM 6714 C CA . ARG B 1 220 ? 20.156 -16.797 0.48 1 92.38 220 ARG B CA 1
ATOM 6715 C C . ARG B 1 220 ? 20.688 -16.609 1.897 1 92.38 220 ARG B C 1
ATOM 6717 O O . ARG B 1 220 ? 21.484 -17.422 2.379 1 92.38 220 ARG B O 1
ATOM 6724 N N . ASN B 1 221 ? 20.266 -15.555 2.539 1 89.62 221 ASN B N 1
ATOM 6725 C CA . ASN B 1 221 ? 20.688 -15.297 3.914 1 89.62 221 ASN B CA 1
ATOM 6726 C C . ASN B 1 221 ? 20.188 -16.391 4.863 1 89.62 221 ASN B C 1
ATOM 6728 O O . ASN B 1 221 ? 20.844 -16.672 5.871 1 89.62 221 ASN B O 1
ATOM 6732 N N . ALA B 1 222 ? 19.047 -16.938 4.477 1 91.75 222 ALA B N 1
ATOM 6733 C CA . ALA B 1 222 ? 18.5 -18.031 5.273 1 91.75 222 ALA B CA 1
ATOM 6734 C C . ALA B 1 222 ? 19.234 -19.328 5.012 1 91.75 222 ALA B C 1
ATOM 6736 O O . ALA B 1 222 ? 18.984 -20.344 5.672 1 91.75 222 ALA B O 1
ATOM 6737 N N . GLY B 1 223 ? 20.125 -19.344 4.078 1 93.19 223 GLY B N 1
ATOM 6738 C CA . GLY B 1 223 ? 20.938 -20.5 3.779 1 93.19 223 GLY B CA 1
ATOM 6739 C C . GLY B 1 223 ? 20.391 -21.359 2.652 1 93.19 223 GLY B C 1
ATOM 6740 O O . GLY B 1 223 ? 20.969 -22.375 2.293 1 93.19 223 GLY B O 1
ATOM 6741 N N . ALA B 1 224 ? 19.25 -20.969 2.09 1 96.06 224 ALA B N 1
ATOM 6742 C CA . ALA B 1 224 ? 18.703 -21.688 0.944 1 96.06 224 ALA B CA 1
ATOM 6743 C C . ALA B 1 224 ? 19.547 -21.484 -0.302 1 96.06 224 ALA B C 1
ATOM 6745 O O . ALA B 1 224 ? 20.25 -20.469 -0.423 1 96.06 224 ALA B O 1
ATOM 6746 N N . ILE B 1 225 ? 19.484 -22.406 -1.223 1 97.81 225 ILE B N 1
ATOM 6747 C CA . ILE B 1 225 ? 20.359 -22.375 -2.393 1 97.81 225 ILE B CA 1
ATOM 6748 C C . ILE B 1 225 ? 19.516 -22.359 -3.664 1 97.81 225 ILE B C 1
ATOM 6750 O O . ILE B 1 225 ? 19.156 -23.406 -4.195 1 97.81 225 ILE B O 1
ATOM 6754 N N . PRO B 1 226 ? 19.234 -21.172 -4.176 1 97.75 226 PRO B N 1
ATOM 6755 C CA . PRO B 1 226 ? 18.547 -21.141 -5.473 1 97.75 226 PRO B CA 1
ATOM 6756 C C . PRO B 1 226 ? 19.375 -21.781 -6.59 1 97.75 226 PRO B C 1
ATOM 6758 O O . PRO B 1 226 ? 20.516 -21.375 -6.84 1 97.75 226 PRO B O 1
ATOM 6761 N N . PHE B 1 227 ? 18.781 -22.812 -7.285 1 97.75 227 PHE B N 1
ATOM 6762 C CA . PHE B 1 227 ? 19.625 -23.531 -8.234 1 97.75 227 PHE B CA 1
ATOM 6763 C C . PHE B 1 227 ? 18.922 -23.672 -9.586 1 97.75 227 PHE B C 1
ATOM 6765 O O . PHE B 1 227 ? 19.562 -23.984 -10.586 1 97.75 227 PHE B O 1
ATOM 6772 N N . LEU B 1 228 ? 17.625 -23.469 -9.578 1 97.19 228 LEU B N 1
ATOM 6773 C CA . LEU B 1 228 ? 16.828 -23.531 -10.797 1 97.19 228 LEU B CA 1
ATOM 6774 C C . LEU B 1 228 ? 15.844 -22.375 -10.867 1 97.19 228 LEU B C 1
ATOM 6776 O O . LEU B 1 228 ? 15.32 -21.938 -9.844 1 97.19 228 LEU B O 1
ATOM 6780 N N . LEU B 1 229 ? 15.648 -21.891 -12.07 1 97.5 229 LEU B N 1
ATOM 6781 C CA . LEU B 1 229 ? 14.547 -20.969 -12.32 1 97.5 229 LEU B CA 1
ATOM 6782 C C . LEU B 1 229 ? 13.43 -21.656 -13.102 1 97.5 229 LEU B C 1
ATOM 6784 O O . LEU B 1 229 ? 13.688 -22.328 -14.102 1 97.5 229 LEU B O 1
ATOM 6788 N N . ALA B 1 230 ? 12.273 -21.516 -12.57 1 97.5 230 ALA B N 1
ATOM 6789 C CA . ALA B 1 230 ? 11.109 -22.156 -13.18 1 97.5 230 ALA B CA 1
ATOM 6790 C C . ALA B 1 230 ? 10.438 -21.234 -14.188 1 97.5 230 ALA B C 1
ATOM 6792 O O . ALA B 1 230 ? 10.492 -20.016 -14.047 1 97.5 230 ALA B O 1
ATOM 6793 N N . ASN B 1 231 ? 9.766 -21.844 -15.133 1 95.88 231 ASN B N 1
ATOM 6794 C CA . ASN B 1 231 ? 9.102 -21.141 -16.219 1 95.88 231 ASN B CA 1
ATOM 6795 C C . ASN B 1 231 ? 7.887 -20.359 -15.734 1 95.88 231 ASN B C 1
ATOM 6797 O O . ASN B 1 231 ? 7.316 -20.688 -14.688 1 95.88 231 ASN B O 1
ATOM 6801 N N . SER B 1 232 ? 7.609 -19.297 -16.484 1 92.19 232 SER B N 1
ATOM 6802 C CA . SER B 1 232 ? 6.445 -18.469 -16.219 1 92.19 232 SER B CA 1
ATOM 6803 C C . SER B 1 232 ? 5.656 -18.203 -17.5 1 92.19 232 SER B C 1
ATOM 6805 O O . SER B 1 232 ? 6.172 -18.375 -18.609 1 92.19 232 SER B O 1
ATOM 6807 N N . ARG B 1 233 ? 4.453 -17.828 -17.359 1 88 233 ARG B N 1
ATOM 6808 C CA . ARG B 1 233 ? 3.609 -17.562 -18.531 1 88 233 ARG B CA 1
ATOM 6809 C C . ARG B 1 233 ? 3.793 -16.125 -19.016 1 88 233 ARG B C 1
ATOM 6811 O O . ARG B 1 233 ? 4.031 -15.219 -18.219 1 88 233 ARG B O 1
ATOM 6818 N N . GLN B 1 234 ? 3.604 -15.977 -20.281 1 84.38 234 GLN B N 1
ATOM 6819 C CA . GLN B 1 234 ? 3.686 -14.648 -20.891 1 84.38 234 GLN B CA 1
ATOM 6820 C C . GLN B 1 234 ? 2.383 -13.875 -20.703 1 84.38 234 GLN B C 1
ATOM 6822 O O . GLN B 1 234 ? 2.4 -12.688 -20.391 1 84.38 234 GLN B O 1
ATOM 6827 N N . LYS B 1 235 ? 1.252 -14.633 -20.891 1 76.25 235 LYS B N 1
ATOM 6828 C CA . LYS B 1 235 ? -0.077 -14.047 -20.75 1 76.25 235 LYS B CA 1
ATOM 6829 C C . LYS B 1 235 ? -0.582 -14.188 -19.312 1 76.25 235 LYS B C 1
ATOM 6831 O O . LYS B 1 235 ? -0.916 -15.297 -18.875 1 76.25 235 LYS B O 1
ATOM 6836 N N . LEU B 1 236 ? -0.773 -13.141 -18.672 1 72.69 236 LEU B N 1
ATOM 6837 C CA . LEU B 1 236 ? -1.124 -13.164 -17.25 1 72.69 236 LEU B CA 1
ATOM 6838 C C . LEU B 1 236 ? -2.494 -13.797 -17.047 1 72.69 236 LEU B C 1
ATOM 6840 O O . LEU B 1 236 ? -2.703 -14.531 -16.078 1 72.69 236 LEU B O 1
ATOM 6844 N N . LEU B 1 237 ? -3.381 -13.516 -18 1 76.06 237 LEU B N 1
ATOM 6845 C CA . LEU B 1 237 ? -4.723 -14.062 -17.844 1 76.06 237 LEU B CA 1
ATOM 6846 C C . LEU B 1 237 ? -4.887 -15.367 -18.609 1 76.06 237 LEU B C 1
ATOM 6848 O O . LEU B 1 237 ? -5.844 -15.523 -19.375 1 76.06 237 LEU B O 1
ATOM 6852 N N . SER B 1 238 ? -3.945 -16.172 -18.438 1 81.62 238 SER B N 1
ATOM 6853 C CA . SER B 1 238 ? -3.953 -17.531 -18.969 1 81.62 238 SER B CA 1
ATOM 6854 C C . SER B 1 238 ? -3.568 -18.547 -17.891 1 81.62 238 SER B C 1
ATOM 6856 O O . SER B 1 238 ? -2.961 -18.188 -16.891 1 81.62 238 SER B O 1
ATOM 6858 N N . LEU B 1 239 ? -4.059 -19.75 -18.156 1 84.94 239 LEU B N 1
ATOM 6859 C CA . LEU B 1 239 ? -3.744 -20.812 -17.203 1 84.94 239 LEU B CA 1
ATOM 6860 C C . LEU B 1 239 ? -2.645 -21.719 -17.734 1 84.94 239 LEU B C 1
ATOM 6862 O O . LEU B 1 239 ? -2.133 -22.578 -17.016 1 84.94 239 LEU B O 1
ATOM 6866 N N . THR B 1 240 ? -2.322 -21.5 -18.891 1 84.56 240 THR B N 1
ATOM 6867 C CA . THR B 1 240 ? -1.265 -22.297 -19.5 1 84.56 240 THR B CA 1
ATOM 6868 C C . THR B 1 240 ? 0.033 -21.5 -19.594 1 84.56 240 THR B C 1
ATOM 6870 O O . THR B 1 240 ? 0.046 -20.375 -20.109 1 84.56 240 THR B O 1
ATOM 6873 N N . SER B 1 241 ? 1 -22.094 -19.031 1 88.31 241 SER B N 1
ATOM 6874 C CA . SER B 1 241 ? 2.312 -21.469 -19.141 1 88.31 241 SER B CA 1
ATOM 6875 C C . SER B 1 241 ? 2.961 -21.766 -20.484 1 88.31 241 SER B C 1
ATOM 6877 O O . SER B 1 241 ? 3.383 -22.891 -20.75 1 88.31 241 SER B O 1
ATOM 6879 N N . VAL B 1 242 ? 2.955 -20.766 -21.297 1 88.44 242 VAL B N 1
ATOM 6880 C CA . VAL B 1 242 ? 3.566 -20.891 -22.609 1 88.44 242 VAL B CA 1
ATOM 6881 C C . VAL B 1 242 ? 4.191 -19.547 -23.016 1 88.44 242 VAL B C 1
ATOM 6883 O O . VAL B 1 242 ? 3.607 -18.484 -22.781 1 88.44 242 VAL B O 1
ATOM 6886 N N . ASN B 1 243 ? 5.383 -19.672 -23.453 1 89.44 243 ASN B N 1
ATOM 6887 C CA . ASN B 1 243 ? 6.078 -18.5 -23.984 1 89.44 243 ASN B CA 1
ATOM 6888 C C . ASN B 1 243 ? 7.09 -18.891 -25.062 1 89.44 243 ASN B C 1
ATOM 6890 O O . ASN B 1 243 ? 7.422 -20.062 -25.203 1 89.44 243 ASN B O 1
ATOM 6894 N N . PRO B 1 244 ? 7.52 -18.031 -25.859 1 88.88 244 PRO B N 1
ATOM 6895 C CA . PRO B 1 244 ? 8.406 -18.359 -26.969 1 88.88 244 PRO B CA 1
ATOM 6896 C C . PRO B 1 244 ? 9.812 -18.734 -26.516 1 88.88 244 PRO B C 1
ATOM 6898 O O . PRO B 1 244 ? 10.547 -19.406 -27.25 1 88.88 244 PRO B O 1
ATOM 6901 N N . ILE B 1 245 ? 10.195 -18.375 -25.375 1 93 245 ILE B N 1
ATOM 6902 C CA . ILE B 1 245 ? 11.57 -18.562 -24.922 1 93 245 ILE B CA 1
ATOM 6903 C C . ILE B 1 245 ? 11.758 -19.969 -24.375 1 93 245 ILE B C 1
ATOM 6905 O O . ILE B 1 245 ? 12.625 -20.719 -24.844 1 93 245 ILE B O 1
ATOM 6909 N N . PHE B 1 246 ? 10.883 -20.344 -23.438 1 93.56 246 PHE B N 1
ATOM 6910 C CA . PHE B 1 246 ? 11.094 -21.578 -22.688 1 93.56 246 PHE B CA 1
ATOM 6911 C C . PHE B 1 246 ? 10.156 -22.672 -23.188 1 93.56 246 PHE B C 1
ATOM 6913 O O . PHE B 1 246 ? 10.359 -23.859 -22.891 1 93.56 246 PHE B O 1
ATOM 6920 N N . GLY B 1 247 ? 9.086 -22.25 -23.844 1 90.31 247 GLY B N 1
ATOM 6921 C CA . GLY B 1 247 ? 8.141 -23.234 -24.359 1 90.31 247 GLY B CA 1
ATOM 6922 C C . GLY B 1 247 ? 6.98 -23.484 -23.422 1 90.31 247 GLY B C 1
ATOM 6923 O O . GLY B 1 247 ? 6.715 -22.688 -22.531 1 90.31 247 GLY B O 1
ATOM 6924 N N . ARG B 1 248 ? 6.332 -24.578 -23.703 1 91.06 248 ARG B N 1
ATOM 6925 C CA . ARG B 1 248 ? 5.129 -24.906 -22.938 1 91.06 248 ARG B CA 1
ATOM 6926 C C . ARG B 1 248 ? 5.445 -25.859 -21.797 1 91.06 248 ARG B C 1
ATOM 6928 O O . ARG B 1 248 ? 6.215 -26.797 -21.953 1 91.06 248 ARG B O 1
ATOM 6935 N N . THR B 1 249 ? 4.906 -25.516 -20.625 1 92.62 249 THR B N 1
ATOM 6936 C CA . THR B 1 249 ? 5 -26.422 -19.469 1 92.62 249 THR B CA 1
ATOM 6937 C C . THR B 1 249 ? 3.908 -27.484 -19.531 1 92.62 249 THR B C 1
ATOM 6939 O O . THR B 1 249 ? 2.723 -27.156 -19.641 1 92.62 249 THR B O 1
ATOM 6942 N N . ARG B 1 250 ? 4.305 -28.719 -19.375 1 91.44 250 ARG B N 1
ATOM 6943 C CA . ARG B 1 250 ? 3.357 -29.828 -19.469 1 91.44 250 ARG B CA 1
ATOM 6944 C C . ARG B 1 250 ? 3.027 -30.375 -18.094 1 91.44 250 ARG B C 1
ATOM 6946 O O . ARG B 1 250 ? 3.895 -30.438 -17.219 1 91.44 250 ARG B O 1
ATOM 6953 N N . HIS B 1 251 ? 1.795 -30.781 -18 1 92.81 251 HIS B N 1
ATOM 6954 C CA . HIS B 1 251 ? 1.356 -31.375 -16.75 1 92.81 251 HIS B CA 1
ATOM 6955 C C . HIS B 1 251 ? 2.072 -32.688 -16.5 1 92.81 251 HIS B C 1
ATOM 6957 O O . HIS B 1 251 ? 2.314 -33.469 -17.422 1 92.81 251 HIS B O 1
ATOM 6963 N N . PRO B 1 252 ? 2.404 -33.031 -15.32 1 91.44 252 PRO B N 1
ATOM 6964 C CA . PRO B 1 252 ? 3.219 -34.219 -15.023 1 91.44 252 PRO B CA 1
ATOM 6965 C C . PRO B 1 252 ? 2.494 -35.531 -15.328 1 91.44 252 PRO B C 1
ATOM 6967 O O . PRO B 1 252 ? 3.115 -36.469 -15.781 1 91.44 252 PRO B O 1
ATOM 6970 N N . THR B 1 253 ? 1.239 -35.594 -15.109 1 90.75 253 THR B N 1
ATOM 6971 C CA . THR B 1 253 ? 0.517 -36.875 -15.258 1 90.75 253 THR B CA 1
ATOM 6972 C C . THR B 1 253 ? -0.427 -36.812 -16.453 1 90.75 253 THR B C 1
ATOM 6974 O O . THR B 1 253 ? -0.744 -37.844 -17.062 1 90.75 253 THR B O 1
ATOM 6977 N N . HIS B 1 254 ? -0.961 -35.625 -16.703 1 92.44 254 HIS B N 1
ATOM 6978 C CA . HIS B 1 254 ? -1.877 -35.406 -17.812 1 92.44 254 HIS B CA 1
ATOM 6979 C C . HIS B 1 254 ? -1.311 -34.406 -18.812 1 92.44 254 HIS B C 1
ATOM 6981 O O . HIS B 1 254 ? -1.624 -33.188 -18.719 1 92.44 254 HIS B O 1
ATOM 6987 N N . LEU B 1 255 ? -0.703 -34.75 -19.766 1 89.19 255 LEU B N 1
ATOM 6988 C CA . LEU B 1 255 ? 0.178 -33.969 -20.625 1 89.19 255 LEU B CA 1
ATOM 6989 C C . LEU B 1 255 ? -0.602 -32.844 -21.328 1 89.19 255 LEU B C 1
ATOM 6991 O O . LEU B 1 255 ? -0.02 -31.859 -21.766 1 89.19 255 LEU B O 1
ATOM 6995 N N . HIS B 1 256 ? -1.866 -32.969 -21.484 1 90.44 256 HIS B N 1
ATOM 6996 C CA . HIS B 1 256 ? -2.629 -31.969 -22.234 1 90.44 256 HIS B CA 1
ATOM 6997 C C . HIS B 1 256 ? -3.453 -31.094 -21.297 1 90.44 256 HIS B C 1
ATOM 6999 O O . HIS B 1 256 ? -4.383 -30.406 -21.734 1 90.44 256 HIS B O 1
ATOM 7005 N N . ARG B 1 257 ? -3.09 -31.141 -20.031 1 94.06 257 ARG B N 1
ATOM 7006 C CA . ARG B 1 257 ? -3.74 -30.266 -19.062 1 94.06 257 ARG B CA 1
ATOM 7007 C C . ARG B 1 257 ? -2.836 -29.094 -18.688 1 94.06 257 ARG B C 1
ATOM 7009 O O . ARG B 1 257 ? -1.617 -29.172 -18.844 1 94.06 257 ARG B O 1
ATOM 7016 N N . THR B 1 258 ? -3.455 -28.125 -18.266 1 91.06 258 THR B N 1
ATOM 7017 C CA . THR B 1 258 ? -2.742 -26.859 -18.078 1 91.06 258 THR B CA 1
ATOM 7018 C C . THR B 1 258 ? -1.921 -26.875 -16.797 1 91.06 258 THR B C 1
ATOM 7020 O O . THR B 1 258 ? -2.268 -27.578 -15.844 1 91.06 258 THR B O 1
ATOM 7023 N N . CYS B 1 259 ? -0.772 -26.234 -16.859 1 90.94 259 CYS B N 1
ATOM 7024 C CA . CYS B 1 259 ? 0.039 -25.828 -15.719 1 90.94 259 CYS B CA 1
ATOM 7025 C C . CYS B 1 259 ? 0.337 -24.328 -15.766 1 90.94 259 CYS B C 1
ATOM 7027 O O . CYS B 1 259 ? 0.726 -23.812 -16.812 1 90.94 259 CYS B O 1
ATOM 7029 N N . VAL B 1 260 ? 0.09 -23.734 -14.68 1 91.31 260 VAL B N 1
ATOM 7030 C CA . VAL B 1 260 ? 0.159 -22.266 -14.641 1 91.31 260 VAL B CA 1
ATOM 7031 C C . VAL B 1 260 ? 1.617 -21.812 -14.672 1 91.31 260 VAL B C 1
ATOM 7033 O O . VAL B 1 260 ? 1.93 -20.734 -15.164 1 91.31 260 VAL B O 1
ATOM 7036 N N . SER B 1 261 ? 2.514 -22.594 -14.062 1 93.5 261 SER B N 1
ATOM 7037 C CA . SER B 1 261 ? 3.945 -22.312 -14.047 1 93.5 261 SER B CA 1
ATOM 7038 C C . SER B 1 261 ? 4.766 -23.594 -13.938 1 93.5 261 SER B C 1
ATOM 7040 O O . SER B 1 261 ? 4.211 -24.672 -13.703 1 93.5 261 SER B O 1
ATOM 7042 N N . GLY B 1 262 ? 6.004 -23.406 -14.148 1 95.88 262 GLY B N 1
ATOM 7043 C CA . GLY B 1 262 ? 6.879 -24.562 -14.055 1 95.88 262 GLY B CA 1
ATOM 7044 C C . GLY B 1 262 ? 7.152 -24.984 -12.625 1 95.88 262 GLY B C 1
ATOM 7045 O O . GLY B 1 262 ? 7.609 -26.109 -12.375 1 95.88 262 GLY B O 1
ATOM 7046 N N . ASP B 1 263 ? 6.812 -24.188 -11.68 1 97.31 263 ASP B N 1
ATOM 7047 C CA . ASP B 1 263 ? 7.125 -24.438 -10.273 1 97.31 263 ASP B CA 1
ATOM 7048 C C . ASP B 1 263 ? 6.43 -25.703 -9.781 1 97.31 263 ASP B C 1
ATOM 7050 O O . ASP B 1 263 ? 7.051 -26.547 -9.125 1 97.31 263 ASP B O 1
ATOM 7054 N N . GLY B 1 264 ? 5.172 -25.828 -10.078 1 96.06 264 GLY B N 1
ATOM 7055 C CA . GLY B 1 264 ? 4.438 -27 -9.664 1 96.06 264 GLY B CA 1
ATOM 7056 C C . GLY B 1 264 ? 4.977 -28.281 -10.273 1 96.06 264 GLY B C 1
ATOM 7057 O O . GLY B 1 264 ? 5.09 -29.312 -9.594 1 96.06 264 GLY B O 1
ATOM 7058 N N . VAL B 1 265 ? 5.375 -28.203 -11.477 1 95.88 265 VAL B N 1
ATOM 7059 C CA . VAL B 1 265 ? 5.855 -29.375 -12.211 1 95.88 265 VAL B CA 1
ATOM 7060 C C . VAL B 1 265 ? 7.203 -29.812 -11.656 1 95.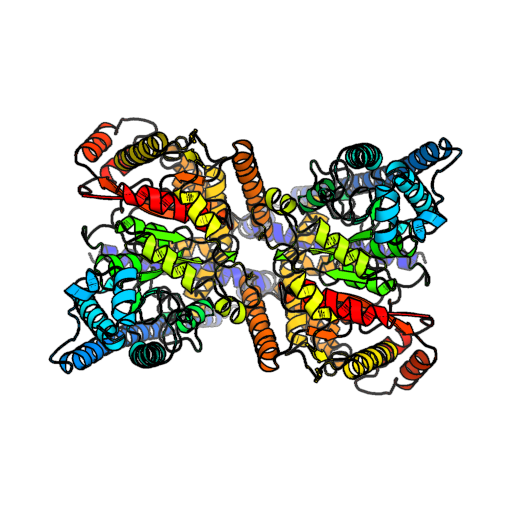88 265 VAL B C 1
ATOM 7062 O O . VAL B 1 265 ? 7.453 -31.016 -11.5 1 95.88 265 VAL B O 1
ATOM 7065 N N . LEU B 1 266 ? 8.047 -28.875 -11.336 1 96.62 266 LEU B N 1
ATOM 7066 C CA . LEU B 1 266 ? 9.367 -29.188 -10.789 1 96.62 266 LEU B CA 1
ATOM 7067 C C . LEU B 1 266 ? 9.242 -29.906 -9.453 1 96.62 266 LEU B C 1
ATOM 7069 O O . LEU B 1 266 ? 9.938 -30.891 -9.219 1 96.62 266 LEU B O 1
ATOM 7073 N N . VAL B 1 267 ? 8.359 -29.438 -8.633 1 96.62 267 VAL B N 1
ATOM 7074 C CA . VAL B 1 267 ? 8.18 -30.062 -7.32 1 96.62 267 VAL B CA 1
ATOM 7075 C C . VAL B 1 267 ? 7.492 -31.422 -7.484 1 96.62 267 VAL B C 1
ATOM 7077 O O . VAL B 1 267 ? 7.832 -32.375 -6.789 1 96.62 267 VAL B O 1
ATOM 7080 N N . ALA B 1 268 ? 6.523 -31.5 -8.414 1 95.19 268 ALA B N 1
ATOM 7081 C CA . ALA B 1 268 ? 5.805 -32.75 -8.656 1 95.19 268 ALA B CA 1
ATOM 7082 C C . ALA B 1 268 ? 6.75 -33.844 -9.148 1 95.19 268 ALA B C 1
ATOM 7084 O O . ALA B 1 268 ? 6.598 -35 -8.797 1 95.19 268 ALA B O 1
ATOM 7085 N N . HIS B 1 269 ? 7.715 -33.469 -9.961 1 93.88 269 HIS B N 1
ATOM 7086 C CA . HIS B 1 269 ? 8.703 -34.406 -10.484 1 93.88 269 HIS B CA 1
ATOM 7087 C C . HIS B 1 269 ? 9.836 -34.625 -9.492 1 93.88 269 HIS B C 1
ATOM 7089 O O . HIS B 1 269 ? 10.805 -35.312 -9.797 1 93.88 269 HIS B O 1
ATOM 7095 N N . ARG B 1 270 ? 9.82 -34 -8.375 1 94.25 270 ARG B N 1
ATOM 7096 C CA . ARG B 1 270 ? 10.844 -34.062 -7.336 1 94.25 270 ARG B CA 1
ATOM 7097 C C . ARG B 1 270 ? 12.18 -33.531 -7.852 1 94.25 270 ARG B C 1
ATOM 7099 O O . ARG B 1 270 ? 13.242 -34.031 -7.469 1 94.25 270 ARG B O 1
ATOM 7106 N N . ALA B 1 271 ? 12.047 -32.656 -8.797 1 94.81 271 ALA B N 1
ATOM 7107 C CA . ALA B 1 271 ? 13.242 -32 -9.312 1 94.81 271 ALA B CA 1
ATOM 7108 C C . ALA B 1 271 ? 13.68 -30.859 -8.391 1 94.81 271 ALA B C 1
ATOM 7110 O O . ALA B 1 271 ? 14.828 -30.406 -8.453 1 94.81 271 ALA B O 1
ATOM 7111 N N . SER B 1 272 ? 12.82 -30.375 -7.602 1 96.38 272 SER B N 1
ATOM 7112 C CA . SER B 1 272 ? 13.086 -29.406 -6.551 1 96.38 272 SER B CA 1
ATOM 7113 C C . SER B 1 272 ? 12.297 -29.719 -5.289 1 96.38 272 SER B C 1
ATOM 7115 O O . SER B 1 272 ? 11.117 -30.078 -5.363 1 96.38 272 SER B O 1
ATOM 7117 N N . PRO B 1 273 ? 12.938 -29.734 -4.148 1 96.06 273 PRO B N 1
ATOM 7118 C CA . PRO B 1 273 ? 12.188 -30 -2.922 1 96.06 273 PRO B CA 1
ATOM 7119 C C . PRO B 1 273 ? 11.18 -28.906 -2.592 1 96.06 273 PRO B C 1
ATOM 7121 O O . PRO B 1 273 ? 10.164 -29.172 -1.943 1 96.06 273 PRO B O 1
ATOM 7124 N N . LEU B 1 274 ? 11.469 -27.719 -2.947 1 97.44 274 LEU B N 1
ATOM 7125 C CA . LEU B 1 274 ? 10.664 -26.531 -2.676 1 97.44 274 LEU B CA 1
ATOM 7126 C C . LEU B 1 274 ? 10.836 -25.5 -3.779 1 97.44 274 LEU B C 1
ATOM 7128 O O . LEU B 1 274 ? 11.945 -25.297 -4.277 1 97.44 274 LEU B O 1
ATOM 7132 N N . SER B 1 275 ? 9.75 -24.922 -4.172 1 98.31 275 SER B N 1
ATOM 7133 C CA . SER B 1 275 ? 9.789 -23.875 -5.188 1 98.31 275 SER B CA 1
ATOM 7134 C C . SER B 1 275 ? 9.039 -22.625 -4.727 1 98.31 275 SER B C 1
ATOM 7136 O O . SER B 1 275 ? 8.102 -22.719 -3.936 1 98.31 275 SER B O 1
ATOM 7138 N N . PHE B 1 276 ? 9.484 -21.469 -5.117 1 98 276 PHE B N 1
ATOM 7139 C CA . PHE B 1 276 ? 8.797 -20.203 -4.836 1 98 276 PHE B CA 1
ATOM 7140 C C . PHE B 1 276 ? 8.273 -19.578 -6.121 1 98 276 PHE B C 1
ATOM 7142 O O . PHE B 1 276 ? 9.047 -19.297 -7.043 1 98 276 PHE B O 1
ATOM 7149 N N . ALA B 1 277 ? 7.023 -19.438 -6.168 1 97.25 277 ALA B N 1
ATOM 7150 C CA . ALA B 1 277 ? 6.363 -18.812 -7.309 1 97.25 277 ALA B CA 1
ATOM 7151 C C . ALA B 1 277 ? 5.68 -17.516 -6.895 1 97.25 277 ALA B C 1
ATOM 7153 O O . ALA B 1 277 ? 5.445 -17.266 -5.707 1 97.25 277 ALA B O 1
ATOM 7154 N N . VAL B 1 278 ? 5.445 -16.688 -7.859 1 95 278 VAL B N 1
ATOM 7155 C CA . VAL B 1 278 ? 4.699 -15.469 -7.578 1 95 278 VAL B CA 1
ATOM 7156 C C . VAL B 1 278 ? 3.201 -15.742 -7.684 1 95 278 VAL B C 1
ATOM 7158 O O . VAL B 1 278 ? 2.756 -16.469 -8.578 1 95 278 VAL B O 1
ATOM 7161 N N . ASP B 1 279 ? 2.488 -15.25 -6.766 1 95.88 279 ASP B N 1
ATOM 7162 C CA . ASP B 1 279 ? 1.034 -15.352 -6.812 1 95.88 279 ASP B CA 1
ATOM 7163 C C . ASP B 1 279 ? 0.396 -14.016 -7.172 1 95.88 279 ASP B C 1
ATOM 7165 O O . ASP B 1 279 ? 0.241 -13.141 -6.312 1 95.88 279 ASP B O 1
ATOM 7169 N N . ILE B 1 280 ? 0.135 -13.969 -8.523 1 91.5 280 ILE B N 1
ATOM 7170 C CA . ILE B 1 280 ? -0.625 -12.844 -9.062 1 91.5 280 ILE B CA 1
ATOM 7171 C C . ILE B 1 280 ? -2.049 -13.297 -9.391 1 91.5 280 ILE B C 1
ATOM 7173 O O . ILE B 1 280 ? -2.27 -14.016 -10.367 1 91.5 280 ILE B O 1
ATOM 7177 N N . ILE B 1 281 ? -3.01 -13.156 -8.656 1 92.69 281 ILE B N 1
ATOM 7178 C CA . ILE B 1 281 ? -4.406 -13.555 -8.82 1 92.69 281 ILE B CA 1
ATOM 7179 C C . ILE B 1 281 ? -4.523 -15.07 -8.719 1 92.69 281 ILE B C 1
ATOM 7181 O O . ILE B 1 281 ? -5.285 -15.688 -9.469 1 92.69 281 ILE B O 1
ATOM 7185 N N . GLY B 1 282 ? -3.6 -15.75 -8.055 1 94.94 282 GLY B N 1
ATOM 7186 C CA . GLY B 1 282 ? -3.727 -17.172 -7.781 1 94.94 282 GLY B CA 1
ATOM 7187 C C . GLY B 1 282 ? -2.682 -18.016 -8.492 1 94.94 282 GLY B C 1
ATOM 7188 O O . GLY B 1 282 ? -2.729 -19.234 -8.453 1 94.94 282 GLY B O 1
ATOM 7189 N N . ASP B 1 283 ? -1.69 -17.469 -9.039 1 94.44 283 ASP B N 1
ATOM 7190 C CA . ASP B 1 283 ? -0.713 -18.172 -9.859 1 94.44 283 ASP B CA 1
ATOM 7191 C C . ASP B 1 283 ? -0.048 -19.297 -9.086 1 94.44 283 ASP B C 1
ATOM 7193 O O . ASP B 1 283 ? -0.071 -20.453 -9.516 1 94.44 283 ASP B O 1
ATOM 7197 N N . ALA B 1 284 ? 0.539 -18.984 -7.988 1 97.06 284 ALA B N 1
ATOM 7198 C CA . ALA B 1 284 ? 1.242 -20 -7.199 1 97.06 284 ALA B CA 1
ATOM 7199 C C . ALA B 1 284 ? 0.277 -21.062 -6.68 1 97.06 284 ALA B C 1
ATOM 7201 O O . ALA B 1 284 ? 0.582 -22.25 -6.711 1 97.06 284 ALA B O 1
ATOM 7202 N N . ARG B 1 285 ? -0.902 -20.75 -6.246 1 97.75 285 ARG B N 1
ATOM 7203 C CA . ARG B 1 285 ? -1.893 -21.672 -5.707 1 97.75 285 ARG B CA 1
ATOM 7204 C C . ARG B 1 285 ? -2.422 -22.594 -6.797 1 97.75 285 ARG B C 1
ATOM 7206 O O . ARG B 1 285 ? -2.584 -23.797 -6.574 1 97.75 285 ARG B O 1
ATOM 7213 N N . LEU B 1 286 ? -2.646 -21.969 -7.898 1 97.56 286 LEU B N 1
ATOM 7214 C CA . LEU B 1 286 ? -3.18 -22.766 -9 1 97.56 286 LEU B CA 1
ATOM 7215 C C . LEU B 1 286 ? -2.117 -23.703 -9.555 1 97.56 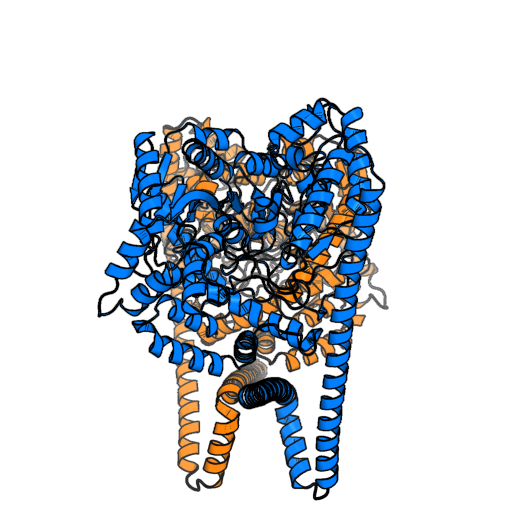286 LEU B C 1
ATOM 7217 O O . LEU B 1 286 ? -2.434 -24.812 -10 1 97.56 286 LEU B O 1
ATOM 7221 N N . SER B 1 287 ? -0.878 -23.203 -9.578 1 96.56 287 SER B N 1
ATOM 7222 C CA . SER B 1 287 ? 0.21 -24.078 -9.977 1 96.56 287 SER B CA 1
ATOM 7223 C C . SER B 1 287 ? 0.32 -25.281 -9.039 1 96.56 287 SER B C 1
ATOM 7225 O O . SER B 1 287 ? 0.521 -26.406 -9.492 1 96.56 287 SER B O 1
ATOM 7227 N N . ALA B 1 288 ? 0.198 -25.047 -7.801 1 98.12 288 ALA B N 1
ATOM 7228 C CA . ALA B 1 288 ? 0.228 -26.109 -6.812 1 98.12 288 ALA B CA 1
ATOM 7229 C C . ALA B 1 288 ? -0.982 -27.031 -6.961 1 98.12 288 ALA B C 1
ATOM 7231 O O . ALA B 1 288 ? -0.846 -28.25 -6.941 1 98.12 288 ALA B O 1
ATOM 7232 N N . ALA B 1 289 ? -2.119 -26.469 -7.121 1 97.75 289 ALA B N 1
ATOM 7233 C CA . ALA B 1 289 ? -3.369 -27.219 -7.188 1 97.75 289 ALA B CA 1
ATOM 7234 C C . ALA B 1 289 ? -3.4 -28.125 -8.422 1 97.75 289 ALA B C 1
ATOM 7236 O O . ALA B 1 289 ? -3.91 -29.234 -8.359 1 97.75 289 ALA B O 1
ATOM 7237 N N . SER B 1 290 ? -2.91 -27.656 -9.531 1 96.31 290 SER B N 1
ATOM 7238 C CA . SER B 1 290 ? -2.918 -28.438 -10.758 1 96.31 290 SER B CA 1
ATOM 7239 C C . SER B 1 290 ? -2.096 -29.719 -10.602 1 96.31 290 SER B C 1
ATOM 7241 O O . SER B 1 290 ? -2.389 -30.734 -11.242 1 96.31 290 SER B O 1
ATOM 7243 N N . CYS B 1 291 ? -1.076 -29.641 -9.75 1 96.25 291 CYS B N 1
ATOM 7244 C CA . CYS B 1 291 ? -0.173 -30.781 -9.609 1 96.25 291 CYS B CA 1
ATOM 7245 C C . CYS B 1 291 ? -0.43 -31.516 -8.297 1 96.25 291 CYS B C 1
ATOM 7247 O O . CYS B 1 291 ? 0.33 -32.406 -7.926 1 96.25 291 CYS B O 1
ATOM 7249 N N . GLY B 1 292 ? -1.455 -31.156 -7.605 1 96.69 292 GLY B N 1
ATOM 7250 C CA . GLY B 1 292 ? -1.772 -31.812 -6.344 1 96.69 292 GLY B CA 1
ATOM 7251 C C . GLY B 1 292 ? -0.748 -31.547 -5.258 1 96.69 292 GLY B C 1
ATOM 7252 O O . GLY B 1 292 ? -0.404 -32.438 -4.488 1 96.69 292 GLY B O 1
ATOM 7253 N N . LEU B 1 293 ? -0.188 -30.375 -5.242 1 97.75 293 LEU B N 1
ATOM 7254 C CA . LEU B 1 293 ? 0.836 -29.984 -4.281 1 97.75 293 LEU B CA 1
ATOM 7255 C C . LEU B 1 293 ? 0.279 -28.969 -3.277 1 97.75 293 LEU B C 1
ATOM 7257 O O . LEU B 1 293 ? -0.886 -28.578 -3.365 1 97.75 293 LEU B O 1
ATOM 7261 N N . VAL B 1 294 ? 1.121 -28.641 -2.303 1 98.19 294 VAL B N 1
ATOM 7262 C CA . VAL B 1 294 ? 0.75 -27.625 -1.31 1 98.19 294 VAL B CA 1
ATOM 7263 C C . VAL B 1 294 ? 1.293 -26.266 -1.727 1 98.19 294 VAL B C 1
ATOM 7265 O O . VAL B 1 294 ? 2.457 -26.141 -2.113 1 98.19 294 VAL B O 1
ATOM 7268 N N . GLY B 1 295 ? 0.478 -25.312 -1.811 1 98.38 295 GLY B N 1
ATOM 7269 C CA . GLY B 1 295 ? 0.847 -23.922 -2.055 1 98.38 295 GLY B CA 1
ATOM 7270 C C . GLY B 1 295 ? 0.293 -22.969 -1.016 1 98.38 295 GLY B C 1
ATOM 7271 O O . GLY B 1 295 ? -0.784 -23.203 -0.463 1 98.38 295 GLY B O 1
ATOM 7272 N N . PHE B 1 296 ? 1.038 -21.906 -0.73 1 98.75 296 PHE B N 1
ATOM 7273 C CA . PHE B 1 296 ? 0.569 -20.969 0.283 1 98.75 296 PHE B CA 1
ATOM 7274 C C . PHE B 1 296 ? 0.929 -19.531 -0.096 1 98.75 296 PHE B C 1
ATOM 7276 O O . PHE B 1 296 ? 2.107 -19.188 -0.178 1 98.75 296 PHE B O 1
ATOM 7283 N N . LYS B 1 297 ? -0.063 -18.766 -0.346 1 98.12 297 LYS B N 1
ATOM 7284 C CA . LYS B 1 297 ? 0.105 -17.328 -0.547 1 98.12 297 LYS B CA 1
ATOM 7285 C C . LYS B 1 297 ? 0.049 -16.578 0.78 1 98.12 297 LYS B C 1
ATOM 7287 O O . LYS B 1 297 ? -1.013 -16.484 1.398 1 98.12 297 LYS B O 1
ATOM 7292 N N . PRO B 1 298 ? 1.114 -16.016 1.215 1 96.75 298 PRO B N 1
ATOM 7293 C CA . PRO B 1 298 ? 1.111 -15.289 2.49 1 96.75 298 PRO B CA 1
ATOM 7294 C C . PRO B 1 298 ? 0.464 -13.914 2.391 1 96.75 298 PRO B C 1
ATOM 7296 O O . PRO B 1 298 ? 0.096 -13.477 1.295 1 96.75 298 PRO B O 1
ATOM 7299 N N . THR B 1 299 ? 0.19 -13.344 3.58 1 94.75 299 THR B N 1
ATOM 7300 C CA . THR B 1 299 ? -0.213 -11.938 3.611 1 94.75 299 THR B CA 1
ATOM 7301 C C . THR B 1 299 ? 0.796 -11.07 2.871 1 94.75 299 THR B C 1
ATOM 7303 O O . THR B 1 299 ? 2.002 -11.172 3.107 1 94.75 299 THR B O 1
ATOM 7306 N N . PRO B 1 300 ? 0.371 -10.273 1.914 1 90.06 300 PRO B N 1
ATOM 7307 C CA . PRO B 1 300 ? 1.3 -9.484 1.099 1 90.06 300 PRO B CA 1
ATOM 7308 C C . PRO B 1 300 ? 2.238 -8.625 1.939 1 90.06 300 PRO B C 1
ATOM 7310 O O . PRO B 1 300 ? 3.398 -8.422 1.566 1 90.06 300 PRO B O 1
ATOM 7313 N N . GLY B 1 301 ? 1.907 -8.148 3.018 1 85.56 301 GLY B N 1
ATOM 7314 C CA . GLY B 1 301 ? 2.73 -7.293 3.857 1 85.56 301 GLY B CA 1
ATOM 7315 C C . GLY B 1 301 ? 3.832 -8.047 4.578 1 85.56 301 GLY B C 1
ATOM 7316 O O . GLY B 1 301 ? 4.742 -7.438 5.145 1 85.56 301 GLY B O 1
ATOM 7317 N N . ARG B 1 302 ? 3.863 -9.344 4.402 1 90.25 302 ARG B N 1
ATOM 7318 C CA . ARG B 1 302 ? 4.836 -10.148 5.137 1 90.25 302 ARG B CA 1
ATOM 7319 C C . ARG B 1 302 ? 5.98 -10.586 4.23 1 90.25 302 ARG B C 1
ATOM 7321 O O . ARG B 1 302 ? 6.973 -11.141 4.703 1 90.25 302 ARG B O 1
ATOM 7328 N N . VAL B 1 303 ? 5.852 -10.344 2.973 1 88.5 303 VAL B N 1
ATOM 7329 C CA . VAL B 1 303 ? 6.902 -10.688 2.018 1 88.5 303 VAL B CA 1
ATOM 7330 C C . VAL B 1 303 ? 7.332 -9.438 1.251 1 88.5 303 VAL B C 1
ATOM 7332 O O . VAL B 1 303 ? 6.496 -8.625 0.859 1 88.5 303 VAL B O 1
ATOM 7335 N N . SER B 1 304 ? 8.602 -9.328 1.111 1 85.56 304 SER B N 1
ATOM 7336 C CA . SER B 1 304 ? 9.125 -8.125 0.485 1 85.56 304 SER B CA 1
ATOM 7337 C C . SER B 1 304 ? 8.883 -8.133 -1.021 1 85.56 304 SER B C 1
ATOM 7339 O O . SER B 1 304 ? 9.031 -9.164 -1.674 1 85.56 304 SER B O 1
ATOM 7341 N N . GLN B 1 305 ? 8.492 -7.062 -1.479 1 79.56 305 GLN B N 1
ATOM 7342 C CA . GLN B 1 305 ? 8.328 -6.867 -2.916 1 79.56 305 GLN B CA 1
ATOM 7343 C C . GLN B 1 305 ? 9.414 -5.945 -3.473 1 79.56 305 GLN B C 1
ATOM 7345 O O . GLN B 1 305 ? 9.406 -5.625 -4.664 1 79.56 305 GLN B O 1
ATOM 7350 N N . LYS B 1 306 ? 10.312 -5.652 -2.586 1 77.69 306 LYS B N 1
ATOM 7351 C CA . LYS B 1 306 ? 11.383 -4.746 -2.975 1 77.69 306 LYS B CA 1
ATOM 7352 C C . LYS B 1 306 ? 12.281 -5.379 -4.035 1 77.69 306 LYS B C 1
ATOM 7354 O O . LYS B 1 306 ? 12.758 -6.5 -3.861 1 77.69 306 LYS B O 1
ATOM 7359 N N . GLY B 1 307 ? 12.422 -4.719 -5.078 1 77.88 307 GLY B N 1
ATOM 7360 C CA . GLY B 1 307 ? 13.32 -5.184 -6.125 1 77.88 307 GLY B CA 1
ATOM 7361 C C . GLY B 1 307 ? 12.641 -6.094 -7.133 1 77.88 307 GLY B C 1
ATOM 7362 O O . GLY B 1 307 ? 13.281 -6.578 -8.07 1 77.88 307 GLY B O 1
ATOM 7363 N N . LEU B 1 308 ? 11.305 -6.238 -6.816 1 82.38 308 LEU B N 1
ATOM 7364 C CA . LEU B 1 308 ? 10.562 -7.016 -7.801 1 82.38 308 LEU B CA 1
ATOM 7365 C C . LEU B 1 308 ? 10.312 -6.195 -9.062 1 82.38 308 LEU B C 1
ATOM 7367 O O . LEU B 1 308 ? 9.555 -5.223 -9.039 1 82.38 308 LEU B O 1
ATOM 7371 N N . ASP B 1 309 ? 11.18 -6.156 -10.047 1 77 309 ASP B N 1
ATOM 7372 C CA . ASP B 1 309 ? 11.102 -5.426 -11.305 1 77 309 ASP B CA 1
ATOM 7373 C C . ASP B 1 309 ? 10.414 -6.262 -12.383 1 77 309 ASP B C 1
ATOM 7375 O O . ASP B 1 309 ? 11.031 -6.609 -13.391 1 77 309 ASP B O 1
ATOM 7379 N N . LEU B 1 310 ? 9.062 -6.441 -12.125 1 82.44 310 LEU B N 1
ATOM 7380 C CA . LEU B 1 310 ? 8.32 -7.215 -13.117 1 82.44 310 LEU B CA 1
ATOM 7381 C C . LEU B 1 310 ? 8.203 -6.449 -14.422 1 82.44 310 LEU B C 1
ATOM 7383 O O . LEU B 1 310 ? 8.016 -5.23 -14.422 1 82.44 310 LEU B O 1
ATOM 7387 N N . PRO B 1 311 ? 8.367 -7.152 -15.453 1 78.25 311 PRO B N 1
ATOM 7388 C CA . PRO B 1 311 ? 8.195 -6.469 -16.734 1 78.25 311 PRO B CA 1
ATOM 7389 C C . PRO B 1 311 ? 6.828 -5.805 -16.875 1 78.25 311 PRO B C 1
ATOM 7391 O O . PRO B 1 311 ? 6.73 -4.688 -17.391 1 78.25 311 PRO B O 1
ATOM 7394 N N . LEU B 1 312 ? 5.828 -6.531 -16.422 1 80 312 LEU B N 1
ATOM 7395 C CA . LEU B 1 312 ? 4.492 -5.953 -16.328 1 80 312 LEU B CA 1
ATOM 7396 C C . LEU B 1 312 ? 4.152 -5.574 -14.898 1 80 312 LEU B C 1
ATOM 7398 O O . LEU B 1 312 ? 4.109 -6.438 -14.016 1 80 312 LEU B O 1
ATOM 7402 N N . LYS B 1 313 ? 3.906 -4.316 -14.758 1 78 313 LYS B N 1
ATOM 7403 C CA . LYS B 1 313 ? 3.594 -3.863 -13.398 1 78 313 LYS B CA 1
ATOM 7404 C C . LYS B 1 313 ? 2.193 -4.305 -12.984 1 78 313 LYS B C 1
ATOM 7406 O O . LYS B 1 313 ? 1.287 -4.375 -13.82 1 78 313 LYS B O 1
ATOM 7411 N N . ILE B 1 314 ? 2.092 -4.617 -11.742 1 81.44 314 ILE B N 1
ATOM 7412 C CA . ILE B 1 314 ? 0.835 -5.09 -11.172 1 81.44 314 ILE B CA 1
ATOM 7413 C C . ILE B 1 314 ? 0.343 -4.109 -10.117 1 81.44 314 ILE B C 1
ATOM 7415 O O . ILE B 1 314 ? 1.146 -3.455 -9.445 1 81.44 314 ILE B O 1
ATOM 7419 N N . PRO B 1 315 ? -1.002 -3.953 -10.07 1 78.56 315 PRO B N 1
ATOM 7420 C CA . PRO B 1 315 ? -1.523 -3.061 -9.031 1 78.56 315 PRO B CA 1
ATOM 7421 C C . PRO B 1 315 ? -1.145 -3.51 -7.625 1 78.56 315 PRO B C 1
ATOM 7423 O O . PRO B 1 315 ? -1.191 -4.703 -7.32 1 78.56 315 PRO B O 1
ATOM 7426 N N . GLN B 1 316 ? -0.869 -2.615 -6.82 1 73.81 316 GLN B N 1
ATOM 7427 C CA . GLN B 1 316 ? -0.455 -2.902 -5.453 1 73.81 316 GLN B CA 1
ATOM 7428 C C . GLN B 1 316 ? -1.579 -3.57 -4.664 1 73.81 316 GLN B C 1
ATOM 7430 O O . GLN B 1 316 ? -1.322 -4.367 -3.76 1 73.81 316 GLN B O 1
ATOM 7435 N N . THR B 1 317 ? -2.77 -3.234 -5.082 1 75.75 317 THR B N 1
ATOM 7436 C CA . THR B 1 317 ? -3.938 -3.793 -4.41 1 75.75 317 THR B CA 1
ATOM 7437 C C . THR B 1 317 ? -3.994 -5.305 -4.59 1 75.75 317 THR B C 1
ATOM 7439 O O . THR B 1 317 ? -4.52 -6.02 -3.734 1 75.75 317 THR B O 1
ATOM 7442 N N . LEU B 1 318 ? -3.51 -5.758 -5.656 1 84.31 318 LEU B N 1
ATOM 7443 C CA . LEU B 1 318 ? -3.518 -7.191 -5.93 1 84.31 318 LEU B CA 1
ATOM 7444 C C . LEU B 1 318 ? -2.172 -7.82 -5.586 1 84.31 318 LEU B C 1
ATOM 7446 O O . LEU B 1 318 ? -2.117 -8.953 -5.098 1 84.31 318 LEU B O 1
ATOM 7450 N N . GLY B 1 319 ? -1.168 -7.055 -5.734 1 78.25 319 GLY B N 1
ATOM 7451 C CA . GLY B 1 319 ? 0.18 -7.414 -5.324 1 78.25 319 GLY B CA 1
ATOM 7452 C C . GLY B 1 319 ? 0.733 -8.609 -6.074 1 78.25 319 GLY B C 1
ATOM 7453 O O . GLY B 1 319 ? -0.014 -9.336 -6.734 1 78.25 319 GLY B O 1
ATOM 7454 N N . ALA B 1 320 ? 2 -8.789 -6.16 1 88.38 320 ALA B N 1
ATOM 7455 C CA . ALA B 1 320 ? 2.775 -9.961 -6.559 1 88.38 320 ALA B CA 1
ATOM 7456 C C . ALA B 1 320 ? 3.52 -10.555 -5.367 1 88.38 320 ALA B C 1
ATOM 7458 O O . ALA B 1 320 ? 4.566 -10.047 -4.965 1 88.38 320 ALA B O 1
ATOM 7459 N N . VAL B 1 321 ? 2.959 -11.672 -4.887 1 93.12 321 VAL B N 1
ATOM 7460 C CA . VAL B 1 321 ? 3.447 -12.195 -3.613 1 93.12 321 VAL B CA 1
ATOM 7461 C C . VAL B 1 321 ? 4.223 -13.484 -3.848 1 93.12 321 VAL B C 1
ATOM 7463 O O . VAL B 1 321 ? 3.709 -14.43 -4.457 1 93.12 321 VAL B O 1
ATOM 7466 N N . ALA B 1 322 ? 5.445 -13.492 -3.355 1 95.38 322 ALA B N 1
ATOM 7467 C CA . ALA B 1 322 ? 6.215 -14.727 -3.418 1 95.38 322 ALA B CA 1
ATOM 7468 C C . ALA B 1 322 ? 5.582 -15.812 -2.553 1 95.38 322 ALA B C 1
ATOM 7470 O O . ALA B 1 322 ? 5.32 -15.602 -1.366 1 95.38 322 ALA B O 1
ATOM 7471 N N . SER B 1 323 ? 5.281 -16.922 -3.102 1 97.81 323 SER B N 1
ATOM 7472 C CA . SER B 1 323 ? 4.555 -18 -2.434 1 97.81 323 SER B CA 1
ATOM 7473 C C . SER B 1 323 ? 5.254 -19.328 -2.631 1 97.81 323 SER B C 1
ATOM 7475 O O . SER B 1 323 ? 5.586 -19.703 -3.758 1 97.81 323 SER B O 1
ATOM 7477 N N . PRO B 1 324 ? 5.473 -20.078 -1.615 1 98.31 324 PRO B N 1
ATOM 7478 C CA . PRO B 1 324 ? 6.129 -21.391 -1.726 1 98.31 324 PRO B CA 1
ATOM 7479 C C . PRO B 1 324 ? 5.172 -22.484 -2.176 1 98.31 324 PRO B C 1
ATOM 7481 O O . PRO B 1 324 ? 3.975 -22.422 -1.888 1 98.31 324 PRO B O 1
ATOM 7484 N N . ILE B 1 325 ? 5.684 -23.375 -2.895 1 98.38 325 ILE B N 1
ATOM 7485 C CA . ILE B 1 325 ? 5.031 -24.609 -3.32 1 98.38 325 ILE B CA 1
ATOM 7486 C C . ILE B 1 325 ? 5.867 -25.812 -2.885 1 98.38 325 ILE B C 1
ATOM 7488 O O . ILE B 1 325 ? 7.062 -25.875 -3.18 1 98.38 325 ILE B O 1
ATOM 7492 N N . GLY B 1 326 ? 5.293 -26.672 -2.109 1 97.31 326 GLY B N 1
ATOM 7493 C CA . GLY B 1 326 ? 5.992 -27.844 -1.614 1 97.31 326 GLY B CA 1
ATOM 7494 C C . GLY B 1 326 ? 5.137 -29.094 -1.631 1 97.31 326 GLY B C 1
ATOM 7495 O O . GLY B 1 326 ? 4.031 -29.094 -2.18 1 97.31 326 GLY B O 1
ATOM 7496 N N . GLN B 1 327 ? 5.707 -30.156 -1.089 1 95.12 327 GLN B N 1
ATOM 7497 C CA . GLN B 1 327 ? 5.016 -31.438 -1.062 1 95.12 327 GLN B CA 1
ATOM 7498 C C . GLN B 1 327 ? 4.086 -31.531 0.142 1 95.12 327 GLN B C 1
ATOM 7500 O O . GLN B 1 327 ? 3.02 -32.156 0.061 1 95.12 327 GLN B O 1
ATOM 7505 N N . THR B 1 328 ? 4.559 -30.969 1.203 1 95.06 328 THR B N 1
ATOM 7506 C CA . THR B 1 328 ? 3.793 -31.062 2.441 1 95.06 328 THR B CA 1
ATOM 7507 C C . THR B 1 328 ? 3.654 -29.688 3.094 1 95.06 328 THR B C 1
ATOM 7509 O O . THR B 1 328 ? 4.398 -28.766 2.766 1 95.06 328 THR B O 1
ATOM 7512 N N . ILE B 1 329 ? 2.688 -29.625 3.984 1 96.62 329 ILE B N 1
ATOM 7513 C CA . ILE B 1 329 ? 2.496 -28.375 4.715 1 96.62 329 ILE B CA 1
ATOM 7514 C C . ILE B 1 329 ? 3.729 -28.078 5.57 1 96.62 329 ILE B C 1
ATOM 7516 O O . ILE B 1 329 ? 4.094 -26.922 5.77 1 96.62 329 ILE B O 1
ATOM 7520 N N . GLY B 1 330 ? 4.355 -29.156 6.086 1 95.44 330 GLY B N 1
ATOM 7521 C CA . GLY B 1 330 ? 5.586 -28.984 6.844 1 95.44 330 GLY B CA 1
ATOM 7522 C C . GLY B 1 330 ? 6.668 -28.25 6.078 1 95.44 330 GLY B C 1
ATOM 7523 O O . GLY B 1 330 ? 7.414 -27.453 6.656 1 95.44 330 GLY B O 1
ATOM 7524 N N . ASP B 1 331 ? 6.75 -28.516 4.793 1 96.06 331 ASP B N 1
ATOM 7525 C CA . ASP B 1 331 ? 7.719 -27.828 3.939 1 96.06 331 ASP B CA 1
ATOM 7526 C C . ASP B 1 331 ? 7.441 -26.328 3.891 1 96.06 331 ASP B C 1
ATOM 7528 O O . ASP B 1 331 ? 8.375 -25.516 3.916 1 96.06 331 ASP B O 1
ATOM 7532 N N . ILE B 1 332 ? 6.188 -26 3.826 1 97.44 332 ILE B N 1
ATOM 7533 C CA . ILE B 1 332 ? 5.77 -24.609 3.736 1 97.44 332 ILE B CA 1
ATOM 7534 C C . ILE B 1 332 ? 6.055 -23.891 5.059 1 97.44 332 ILE B C 1
ATOM 7536 O O . ILE B 1 332 ? 6.551 -22.766 5.066 1 97.44 332 ILE B O 1
ATOM 7540 N N . VAL B 1 333 ? 5.711 -24.547 6.141 1 96.88 333 VAL B N 1
ATOM 7541 C CA . VAL B 1 333 ? 5.941 -23.984 7.469 1 96.88 333 VAL B CA 1
ATOM 7542 C C . VAL B 1 333 ? 7.434 -23.719 7.668 1 96.88 333 VAL B C 1
ATOM 7544 O O . VAL B 1 333 ? 7.828 -22.672 8.156 1 96.88 333 VAL B O 1
ATOM 7547 N N . ASP B 1 334 ? 8.242 -24.656 7.238 1 95.69 334 ASP B N 1
ATOM 7548 C CA . ASP B 1 334 ? 9.688 -24.516 7.355 1 95.69 334 ASP B CA 1
ATOM 7549 C C . ASP B 1 334 ? 10.195 -23.344 6.496 1 95.69 334 ASP B C 1
ATOM 7551 O O . ASP B 1 334 ? 11.125 -22.641 6.883 1 95.69 334 ASP B O 1
ATOM 7555 N N . ALA B 1 335 ? 9.602 -23.203 5.379 1 96 335 ALA B N 1
ATOM 7556 C CA . ALA B 1 335 ? 9.977 -22.094 4.504 1 96 335 ALA B CA 1
ATOM 7557 C C . ALA B 1 335 ? 9.734 -20.75 5.18 1 96 335 ALA B C 1
ATOM 7559 O O . ALA B 1 335 ? 10.609 -19.875 5.191 1 96 335 ALA B O 1
ATOM 7560 N N . PHE B 1 336 ? 8.594 -20.578 5.801 1 96.06 336 PHE B N 1
ATOM 7561 C CA . PHE B 1 336 ? 8.25 -19.281 6.398 1 96.06 336 PHE B CA 1
ATOM 7562 C C . PHE B 1 336 ? 9.016 -19.078 7.699 1 96.06 336 PHE B C 1
ATOM 7564 O O . PHE B 1 336 ? 9.375 -17.938 8.039 1 96.06 336 PHE B O 1
ATOM 7571 N N . ARG B 1 337 ? 9.273 -20.188 8.453 1 94.31 337 ARG B N 1
ATOM 7572 C CA . ARG B 1 337 ? 10.117 -20.078 9.641 1 94.31 337 ARG B CA 1
ATOM 7573 C C . ARG B 1 337 ? 11.5 -19.531 9.297 1 94.31 337 ARG B C 1
ATOM 7575 O O . ARG B 1 337 ? 12.094 -18.797 10.078 1 94.31 337 ARG B O 1
ATOM 7582 N N . SER B 1 338 ? 11.953 -19.891 8.148 1 93.25 338 SER B N 1
ATOM 7583 C CA . SER B 1 338 ? 13.281 -19.484 7.711 1 93.25 338 SER B CA 1
ATOM 7584 C C . SER B 1 338 ? 13.266 -18.047 7.191 1 93.25 338 SER B C 1
ATOM 7586 O O . SER B 1 338 ? 14.266 -17.328 7.312 1 93.25 338 SER B O 1
ATOM 7588 N N . LEU B 1 339 ? 12.18 -17.625 6.617 1 92.12 339 LEU B N 1
ATOM 7589 C CA . LEU B 1 339 ? 12.133 -16.344 5.938 1 92.12 339 LEU B CA 1
ATOM 7590 C C . LEU B 1 339 ? 11.734 -15.234 6.906 1 92.12 339 LEU B C 1
ATOM 7592 O O . LEU B 1 339 ? 12.227 -14.102 6.801 1 92.12 339 LEU B O 1
ATOM 7596 N N . TRP B 1 340 ? 10.781 -15.508 7.781 1 90.31 340 TRP B N 1
ATOM 7597 C CA . TRP B 1 340 ? 10.258 -14.477 8.664 1 90.31 340 TRP B CA 1
ATOM 7598 C C . TRP B 1 340 ? 11.141 -14.312 9.898 1 90.31 340 TRP B C 1
ATOM 7600 O O . TRP B 1 340 ? 10.711 -14.562 11.023 1 90.31 340 TRP B O 1
ATOM 7610 N N . THR B 1 341 ? 12.367 -13.898 9.57 1 82.88 341 THR B N 1
ATOM 7611 C CA . THR B 1 341 ? 13.391 -13.664 10.578 1 82.88 341 THR B CA 1
ATOM 7612 C C . THR B 1 341 ? 13.914 -12.227 10.492 1 82.88 341 THR B C 1
ATOM 7614 O O . THR B 1 341 ? 13.523 -11.477 9.594 1 82.88 341 THR B O 1
ATOM 7617 N N . SER B 1 342 ? 14.75 -11.914 11.359 1 73.12 342 SER B N 1
ATOM 7618 C CA . SER B 1 342 ? 15.32 -10.57 11.438 1 73.12 342 SER B CA 1
ATOM 7619 C C . SER B 1 342 ? 16.109 -10.227 10.18 1 73.12 342 SER B C 1
ATOM 7621 O O . SER B 1 342 ? 16.188 -9.062 9.781 1 73.12 342 SER B O 1
ATOM 7623 N N . ALA B 1 343 ? 16.578 -11.227 9.508 1 69.81 343 ALA B N 1
ATOM 7624 C CA . ALA B 1 343 ? 17.406 -10.977 8.32 1 69.81 343 ALA B CA 1
ATOM 7625 C C . ALA B 1 343 ? 16.562 -10.359 7.199 1 69.81 343 ALA B C 1
ATOM 7627 O O . ALA B 1 343 ? 17.031 -9.453 6.5 1 69.81 343 ALA B O 1
ATOM 7628 N N . LEU B 1 344 ? 15.422 -10.844 7.062 1 72.94 344 LEU B N 1
ATOM 7629 C CA . LEU B 1 344 ? 14.531 -10.297 6.047 1 72.94 344 LEU B CA 1
ATOM 7630 C C . LEU B 1 344 ? 14.172 -8.852 6.352 1 72.94 344 LEU B C 1
ATOM 7632 O O . LEU B 1 344 ? 14.125 -8.016 5.449 1 72.94 344 LEU B O 1
ATOM 7636 N N . PHE B 1 345 ? 14.047 -8.57 7.535 1 77 345 PHE B N 1
ATOM 7637 C CA . PHE B 1 345 ? 13.609 -7.242 7.945 1 77 345 PHE B CA 1
ATOM 7638 C C . PHE B 1 345 ? 14.75 -6.238 7.836 1 77 345 PHE B C 1
ATOM 7640 O O . PHE B 1 345 ? 14.516 -5.047 7.625 1 77 345 PHE B O 1
ATOM 7647 N N . LYS B 1 346 ? 15.898 -6.77 7.941 1 71.56 346 LYS B N 1
ATOM 7648 C CA . LYS B 1 346 ? 17.078 -5.914 7.758 1 71.56 346 LYS B CA 1
ATOM 7649 C C . LYS B 1 346 ? 17.281 -5.582 6.281 1 71.56 346 LYS B C 1
ATOM 7651 O O . LYS B 1 346 ? 17.703 -4.473 5.941 1 71.56 346 LYS B O 1
ATOM 7656 N N . ALA B 1 347 ? 16.969 -6.582 5.504 1 74.12 347 ALA B N 1
ATOM 7657 C CA . ALA B 1 347 ? 17.125 -6.375 4.066 1 74.12 347 ALA B CA 1
ATOM 7658 C C . ALA B 1 347 ? 16.078 -5.41 3.533 1 74.12 347 ALA B C 1
ATOM 7660 O O . ALA B 1 347 ? 16.344 -4.637 2.609 1 74.12 347 ALA B O 1
ATOM 7661 N N . ASP B 1 348 ? 14.945 -5.461 4.082 1 78 348 ASP B N 1
ATOM 7662 C CA . ASP B 1 348 ? 13.859 -4.555 3.713 1 78 348 ASP B CA 1
ATOM 7663 C C . ASP B 1 348 ? 13.289 -3.854 4.941 1 78 348 ASP B C 1
ATOM 7665 O O . ASP B 1 348 ? 12.375 -4.371 5.594 1 78 348 ASP B O 1
ATOM 7669 N N . SER B 1 349 ? 13.703 -2.682 5.086 1 75.62 349 SER B N 1
ATOM 7670 C CA . SER B 1 349 ? 13.32 -1.939 6.281 1 75.62 349 SER B CA 1
ATOM 7671 C C . SER B 1 349 ? 11.859 -1.521 6.23 1 75.62 349 SER B C 1
ATOM 7673 O O . SER B 1 349 ? 11.273 -1.149 7.254 1 75.62 349 SER B O 1
ATOM 7675 N N . CYS B 1 350 ? 11.227 -1.652 5.102 1 75.69 350 CYS B N 1
ATOM 7676 C CA . CYS B 1 350 ? 9.844 -1.21 4.957 1 75.69 350 CYS B CA 1
ATOM 7677 C C . CYS B 1 350 ? 8.875 -2.324 5.328 1 75.69 350 CYS B C 1
ATOM 7679 O O . CYS B 1 350 ? 7.684 -2.074 5.543 1 75.69 350 CYS B O 1
ATOM 7681 N N . LEU B 1 351 ? 9.445 -3.447 5.441 1 82.25 351 LEU B N 1
ATOM 7682 C CA . LEU B 1 351 ? 8.594 -4.586 5.773 1 82.25 351 LEU B CA 1
ATOM 7683 C C . LEU B 1 351 ? 8.328 -4.645 7.273 1 82.25 351 LEU B C 1
ATOM 7685 O O . LEU B 1 351 ? 9.227 -4.414 8.078 1 82.25 351 LEU B O 1
ATOM 7689 N N . CYS B 1 352 ? 7.082 -4.906 7.633 1 81 352 CYS B N 1
ATOM 7690 C CA . CYS B 1 352 ? 6.742 -5.055 9.039 1 81 352 CYS B CA 1
ATOM 7691 C C . CYS B 1 352 ? 7.496 -6.227 9.664 1 81 352 CYS B C 1
ATOM 7693 O O . CYS B 1 352 ? 7.461 -7.34 9.133 1 81 352 CYS B O 1
ATOM 7695 N N . PRO B 1 353 ? 8.242 -5.941 10.703 1 82.12 353 PRO B N 1
ATOM 7696 C CA . PRO B 1 353 ? 8.977 -7.031 11.352 1 82.12 353 PRO B CA 1
ATOM 7697 C C . PRO B 1 353 ? 8.07 -7.938 12.188 1 82.12 353 PRO B C 1
ATOM 7699 O O . PRO B 1 353 ? 8.172 -7.953 13.414 1 82.12 353 PRO B O 1
ATOM 7702 N N . PHE B 1 354 ? 7.277 -8.711 11.531 1 84.88 354 PHE B N 1
ATOM 7703 C CA . PHE B 1 354 ? 6.336 -9.641 12.148 1 84.88 354 PHE B CA 1
ATOM 7704 C C . PHE B 1 354 ? 6.855 -11.07 12.086 1 84.88 354 PHE B C 1
ATOM 7706 O O . PHE B 1 354 ? 6.742 -11.727 11.047 1 84.88 354 PHE B O 1
ATOM 7713 N N . PRO B 1 355 ? 7.465 -11.562 13.125 1 87.88 355 PRO B N 1
ATOM 7714 C CA . PRO B 1 355 ? 8.07 -12.898 13.109 1 87.88 355 PRO B CA 1
ATOM 7715 C C . PRO B 1 355 ? 7.027 -14.016 13.039 1 87.88 355 PRO B C 1
ATOM 7717 O O . PRO B 1 355 ? 5.836 -13.758 13.211 1 87.88 355 PRO B O 1
ATOM 7720 N N . PHE B 1 356 ? 7.547 -15.25 12.75 1 93.31 356 PHE B N 1
ATOM 7721 C CA . PHE B 1 356 ? 6.68 -16.422 12.68 1 93.31 356 PHE B CA 1
ATOM 7722 C C . PHE B 1 356 ? 6.031 -16.688 14.031 1 93.31 356 PHE B C 1
ATOM 7724 O O . PHE B 1 356 ? 6.711 -16.719 15.062 1 93.31 356 PHE B O 1
ATOM 7731 N N . ASP B 1 357 ? 4.691 -16.844 14.117 1 93.12 357 ASP B N 1
ATOM 7732 C CA . ASP B 1 357 ? 3.934 -17.016 15.352 1 93.12 357 ASP B CA 1
ATOM 7733 C C . ASP B 1 357 ? 3.617 -18.484 15.602 1 93.12 357 ASP B C 1
ATOM 7735 O O . ASP B 1 357 ? 2.615 -19 15.109 1 93.12 357 ASP B O 1
ATOM 7739 N N . GLU B 1 358 ? 4.422 -19.109 16.484 1 94.88 358 GLU B N 1
ATOM 7740 C CA . GLU B 1 358 ? 4.238 -20.516 16.781 1 94.88 358 GLU B CA 1
ATOM 7741 C C . GLU B 1 358 ? 2.92 -20.75 17.516 1 94.88 358 GLU B C 1
ATOM 7743 O O . GLU B 1 358 ? 2.295 -21.812 17.344 1 94.88 358 GLU B O 1
ATOM 7748 N N . LYS B 1 359 ? 2.488 -19.766 18.297 1 93.94 359 LYS B N 1
ATOM 7749 C CA . LYS B 1 359 ? 1.25 -19.891 19.062 1 93.94 359 LYS B CA 1
ATOM 7750 C C . LYS B 1 359 ? 0.04 -19.969 18.125 1 93.94 359 LYS B C 1
ATOM 7752 O O . LYS B 1 359 ? -0.867 -20.781 18.344 1 93.94 359 LYS B O 1
ATOM 7757 N N . LEU B 1 360 ? 0.07 -19.172 17.141 1 94.69 360 LEU B N 1
ATOM 7758 C CA . LEU B 1 360 ? -1.037 -19.141 16.188 1 94.69 360 LEU B CA 1
ATOM 7759 C C . LEU B 1 360 ? -1.083 -20.422 15.367 1 94.69 360 LEU B C 1
ATOM 7761 O O . LEU B 1 360 ? -2.164 -20.906 15.023 1 94.69 360 LEU B O 1
ATOM 7765 N N . LEU B 1 361 ? 0.07 -20.984 14.992 1 96.62 361 LEU B N 1
ATOM 7766 C CA . LEU B 1 361 ? 0.134 -22.266 14.281 1 96.62 361 LEU B CA 1
ATOM 7767 C C . LEU B 1 361 ? -0.481 -23.375 15.125 1 96.62 361 LEU B C 1
ATOM 7769 O O . LEU B 1 361 ? -1.25 -24.188 14.609 1 96.62 361 LEU B O 1
ATOM 7773 N N . ASN B 1 362 ? -0.124 -23.359 16.406 1 95.88 362 ASN B N 1
ATOM 7774 C CA . ASN B 1 362 ? -0.639 -24.375 17.312 1 95.88 362 ASN B CA 1
ATOM 7775 C C . ASN B 1 362 ? -2.146 -24.234 17.516 1 95.88 362 ASN B C 1
ATOM 7777 O O . ASN B 1 362 ? -2.85 -25.234 17.672 1 95.88 362 ASN B O 1
ATOM 7781 N N . ARG B 1 363 ? -2.592 -23.031 17.547 1 94.56 363 ARG B N 1
ATOM 7782 C CA . ARG B 1 363 ? -4.027 -22.797 17.656 1 94.56 363 ARG B CA 1
ATOM 7783 C C . ARG B 1 363 ? -4.773 -23.438 16.469 1 94.56 363 ARG B C 1
ATOM 7785 O O . ARG B 1 363 ? -5.812 -24.062 16.656 1 94.56 363 ARG B O 1
ATOM 7792 N N . GLY B 1 364 ? -4.254 -23.281 15.344 1 92.25 364 GLY B N 1
ATOM 7793 C CA . GLY B 1 364 ? -4.875 -23.859 14.156 1 92.25 364 GLY B CA 1
ATOM 7794 C C . GLY B 1 364 ? -4.926 -25.375 14.18 1 92.25 364 GLY B C 1
ATOM 7795 O O . GLY B 1 364 ? -5.852 -25.969 13.633 1 92.25 364 GLY B O 1
ATOM 7796 N N . LYS B 1 365 ? -4.027 -25.953 14.906 1 91 365 LYS B N 1
ATOM 7797 C CA . LYS B 1 365 ? -3.902 -27.422 14.945 1 91 365 LYS B CA 1
ATOM 7798 C C . LYS B 1 365 ? -4.809 -28.016 16.016 1 91 365 LYS B C 1
ATOM 7800 O O . LYS B 1 365 ? -5.34 -29.109 15.836 1 91 365 LYS B O 1
ATOM 7805 N N . THR B 1 366 ? -4.945 -27.297 17.047 1 89.94 366 THR B N 1
ATOM 7806 C CA . THR B 1 366 ? -5.445 -28 18.219 1 89.94 366 THR B CA 1
ATOM 7807 C C . THR B 1 366 ? -6.777 -27.406 18.672 1 89.94 366 THR B C 1
ATOM 7809 O O . THR B 1 366 ? -7.641 -28.125 19.172 1 89.94 366 THR B O 1
ATOM 7812 N N . GLU B 1 367 ? -6.93 -26.156 18.5 1 92.25 367 GLU B N 1
ATOM 7813 C CA . GLU B 1 367 ? -8.117 -25.5 19.047 1 92.25 367 GLU B CA 1
ATOM 7814 C C . GLU B 1 367 ? -9.32 -25.672 18.125 1 92.25 367 GLU B C 1
ATOM 7816 O O . GLU B 1 367 ? -9.156 -25.922 16.922 1 92.25 367 GLU B O 1
ATOM 7821 N N . LYS B 1 368 ? -10.469 -25.656 18.75 1 96.12 368 LYS B N 1
ATOM 7822 C CA . LYS B 1 368 ? -11.703 -25.672 17.984 1 96.12 368 LYS B CA 1
ATOM 7823 C C . LYS B 1 368 ? -11.992 -24.312 17.359 1 96.12 368 LYS B C 1
ATOM 7825 O O . LYS B 1 368 ? -12.125 -23.312 18.078 1 96.12 368 LYS B O 1
ATOM 7830 N N . LEU B 1 369 ? -12.078 -24.328 16.078 1 97.56 369 LEU B N 1
ATOM 7831 C CA . LEU B 1 369 ? -12.227 -23.078 15.344 1 97.56 369 LEU B CA 1
ATOM 7832 C C . LEU B 1 369 ? -13.625 -22.969 14.727 1 97.56 369 LEU B C 1
ATOM 7834 O O . LEU B 1 369 ? -14.32 -23.984 14.594 1 97.56 369 LEU B O 1
ATOM 7838 N N . THR B 1 370 ? -14.055 -21.781 14.5 1 98.12 370 THR B N 1
ATOM 7839 C CA . THR B 1 370 ? -15.227 -21.516 13.672 1 98.12 370 THR B CA 1
ATOM 7840 C C . THR B 1 370 ? -14.828 -21.281 12.219 1 98.12 370 THR B C 1
ATOM 7842 O O . THR B 1 370 ? -14.172 -20.281 11.906 1 98.12 370 THR B O 1
ATOM 7845 N N . ILE B 1 371 ? -15.266 -22.188 11.352 1 98.25 371 ILE B N 1
ATOM 7846 C CA . ILE B 1 371 ? -14.781 -22.188 9.977 1 98.25 371 ILE B CA 1
ATOM 7847 C C . ILE B 1 371 ? -15.945 -21.875 9.023 1 98.25 371 ILE B C 1
ATOM 7849 O O . ILE B 1 371 ? -16.969 -22.547 9.055 1 98.25 371 ILE B O 1
ATOM 7853 N N . GLY B 1 372 ? -15.766 -20.797 8.273 1 98.38 372 GLY B N 1
ATOM 7854 C CA . GLY B 1 372 ? -16.719 -20.547 7.203 1 98.38 372 GLY B CA 1
ATOM 7855 C C . GLY B 1 372 ? -16.531 -21.469 6.012 1 98.38 372 GLY B C 1
ATOM 7856 O O . GLY B 1 372 ? -15.398 -21.766 5.621 1 98.38 372 GLY B O 1
ATOM 7857 N N . PHE B 1 373 ? -17.688 -21.922 5.465 1 97.88 373 PHE B N 1
ATOM 7858 C CA . PHE B 1 373 ? -17.625 -22.906 4.398 1 97.88 373 PHE B CA 1
ATOM 7859 C C . PHE B 1 373 ? -18.531 -22.516 3.238 1 97.88 373 PHE B C 1
ATOM 7861 O O . PHE B 1 373 ? -19.656 -22.062 3.449 1 97.88 373 PHE B O 1
ATOM 7868 N N . TYR B 1 374 ? -17.922 -22.562 2.01 1 95.81 374 TYR B N 1
ATOM 7869 C CA . TYR B 1 374 ? -18.75 -22.578 0.812 1 95.81 374 TYR B CA 1
ATOM 7870 C C . TYR B 1 374 ? -18.141 -23.469 -0.266 1 95.81 374 TYR B C 1
ATOM 7872 O O . TYR B 1 374 ? -16.922 -23.547 -0.4 1 95.81 374 TYR B O 1
ATOM 7880 N N . SER B 1 375 ? -18.906 -24.188 -0.984 1 92.94 375 SER B N 1
ATOM 7881 C CA . SER B 1 375 ? -18.438 -25.141 -1.987 1 92.94 375 SER B CA 1
ATOM 7882 C C . SER B 1 375 ? -18.281 -24.469 -3.352 1 92.94 375 SER B C 1
ATOM 7884 O O . SER B 1 375 ? -17.625 -25.016 -4.242 1 92.94 375 SER B O 1
ATOM 7886 N N . GLY B 1 376 ? -18.812 -23.422 -3.57 1 90.88 376 GLY B N 1
ATOM 7887 C CA . GLY B 1 376 ? -18.75 -22.656 -4.805 1 90.88 376 GLY B CA 1
ATOM 7888 C C . GLY B 1 376 ? -19.594 -21.406 -4.77 1 90.88 376 GLY B C 1
ATOM 7889 O O . GLY B 1 376 ? -20.281 -21.141 -3.779 1 90.88 376 GLY B O 1
ATOM 7890 N N . PHE B 1 377 ? -19.438 -20.672 -5.812 1 91.94 377 PHE B N 1
ATOM 7891 C CA . PHE B 1 377 ? -20.297 -19.5 -5.957 1 91.94 377 PHE B CA 1
ATOM 7892 C C . PHE B 1 377 ? -21.609 -19.891 -6.629 1 91.94 377 PHE B C 1
ATOM 7894 O O . PHE B 1 377 ? -21.75 -19.781 -7.848 1 91.94 377 PHE B O 1
ATOM 7901 N N . THR B 1 378 ? -22.562 -20.25 -5.863 1 84.38 378 THR B N 1
ATOM 7902 C CA . THR B 1 378 ? -23.797 -20.891 -6.316 1 84.38 378 THR B CA 1
ATOM 7903 C C . THR B 1 378 ? -24.531 -19.984 -7.312 1 84.38 378 THR B C 1
ATOM 7905 O O . THR B 1 378 ? -25.062 -20.469 -8.305 1 84.38 378 THR B O 1
ATOM 7908 N N . ASP B 1 379 ? -24.562 -18.688 -7.125 1 83.44 379 ASP B N 1
ATOM 7909 C CA . ASP B 1 379 ? -25.344 -17.797 -7.969 1 83.44 379 ASP B CA 1
ATOM 7910 C C . ASP B 1 379 ? -24.5 -17.266 -9.141 1 83.44 379 ASP B C 1
ATOM 7912 O O . ASP B 1 379 ? -25.047 -16.641 -10.055 1 83.44 379 ASP B O 1
ATOM 7916 N N . LEU B 1 380 ? -23.297 -17.609 -9.164 1 90.19 380 LEU B N 1
ATOM 7917 C CA . LEU B 1 380 ? -22.422 -17.078 -10.203 1 90.19 380 LEU B CA 1
ATOM 7918 C C . LEU B 1 380 ? -21.781 -18.219 -10.992 1 90.19 380 LEU B C 1
ATOM 7920 O O . LEU B 1 380 ? -22.047 -18.391 -12.188 1 90.19 380 LEU B O 1
ATOM 7924 N N . LEU B 1 381 ? -21.078 -19.094 -10.344 1 91.56 381 LEU B N 1
ATOM 7925 C CA . LEU B 1 381 ? -20.438 -20.266 -10.945 1 91.56 381 LEU B CA 1
ATOM 7926 C C . LEU B 1 381 ? -20.188 -21.344 -9.898 1 91.56 381 LEU B C 1
ATOM 7928 O O . LEU B 1 381 ? -19.156 -21.344 -9.234 1 91.56 381 LEU B O 1
ATOM 7932 N N . PRO B 1 382 ? -21.078 -22.25 -9.891 1 91.25 382 PRO B N 1
ATOM 7933 C CA . PRO B 1 382 ? -20.859 -23.359 -8.945 1 91.25 382 PRO B CA 1
ATOM 7934 C C . PRO B 1 382 ? -19.656 -24.219 -9.312 1 91.25 382 PRO B C 1
ATOM 7936 O O . PRO B 1 382 ? -19.156 -24.125 -10.438 1 91.25 382 PRO B O 1
ATOM 7939 N N . ALA B 1 383 ? -19.188 -24.984 -8.367 1 94.94 383 ALA B N 1
ATOM 7940 C CA . ALA B 1 383 ? -18.062 -25.875 -8.625 1 94.94 383 ALA B CA 1
ATOM 7941 C C . ALA B 1 383 ? -18.516 -27.156 -9.297 1 94.94 383 ALA B C 1
ATOM 7943 O O . ALA B 1 383 ? -19.703 -27.469 -9.305 1 94.94 383 ALA B O 1
ATOM 7944 N N . SER B 1 384 ? -17.625 -27.797 -9.93 1 95 384 SER B N 1
ATOM 7945 C CA . SER B 1 384 ? -17.906 -29.078 -10.578 1 95 384 SER B CA 1
ATOM 7946 C C . SER B 1 384 ? -18.297 -30.141 -9.555 1 95 384 SER B C 1
ATOM 7948 O O . SER B 1 384 ? -18.047 -29.984 -8.359 1 95 384 SER B O 1
ATOM 7950 N N . SER B 1 385 ? -18.844 -31.234 -10.055 1 94.5 385 SER B N 1
ATOM 7951 C CA . SER B 1 385 ? -19.281 -32.344 -9.211 1 94.5 385 SER B CA 1
ATOM 7952 C C . SER B 1 385 ? -18.109 -32.938 -8.406 1 94.5 385 SER B C 1
ATOM 7954 O O . SER B 1 385 ? -18.266 -33.25 -7.23 1 94.5 385 SER B O 1
ATOM 7956 N N . ALA B 1 386 ? -16.969 -33.031 -9 1 96.5 386 ALA B N 1
ATOM 7957 C CA . ALA B 1 386 ? -15.797 -33.562 -8.328 1 96.5 386 ALA B CA 1
ATOM 7958 C C . ALA B 1 386 ? -15.359 -32.688 -7.176 1 96.5 386 ALA B C 1
ATOM 7960 O O . ALA B 1 386 ? -15.086 -33.156 -6.074 1 96.5 386 ALA B O 1
ATOM 7961 N N . VAL B 1 387 ? -15.273 -31.391 -7.41 1 97.5 387 VAL B N 1
ATOM 7962 C CA . VAL B 1 387 ? -14.812 -30.438 -6.41 1 97.5 387 VAL B CA 1
ATOM 7963 C C . VAL B 1 387 ? -15.836 -30.344 -5.277 1 97.5 387 VAL B C 1
ATOM 7965 O O . VAL B 1 387 ? -15.461 -30.266 -4.105 1 97.5 387 VAL B O 1
ATOM 7968 N N . GLU B 1 388 ? -17.094 -30.359 -5.613 1 96.25 388 GLU B N 1
ATOM 7969 C CA . GLU B 1 388 ? -18.141 -30.312 -4.602 1 96.25 388 GLU B CA 1
ATOM 7970 C C . GLU B 1 388 ? -18.062 -31.516 -3.67 1 96.25 388 GLU B C 1
ATOM 7972 O O . GLU B 1 388 ? -18.25 -31.375 -2.457 1 96.25 388 GLU B O 1
ATOM 7977 N N . ARG B 1 389 ? -17.891 -32.625 -4.238 1 96.81 389 ARG B N 1
ATOM 7978 C CA . ARG B 1 389 ? -17.781 -33.844 -3.439 1 96.81 389 ARG B CA 1
ATOM 7979 C C . ARG B 1 389 ? -16.609 -33.75 -2.469 1 96.81 389 ARG B C 1
ATOM 7981 O O . ARG B 1 389 ? -16.75 -34 -1.275 1 96.81 389 ARG B O 1
ATOM 7988 N N . VAL B 1 390 ? -15.43 -33.375 -2.971 1 97.19 390 VAL B N 1
ATOM 7989 C CA . VAL B 1 390 ? -14.219 -33.312 -2.16 1 97.19 390 VAL B CA 1
ATOM 7990 C C . VAL B 1 390 ? -14.391 -32.25 -1.078 1 97.19 390 VAL B C 1
ATOM 7992 O O . VAL B 1 390 ? -13.961 -32.438 0.061 1 97.19 390 VAL B O 1
ATOM 7995 N N . MET B 1 391 ? -15.008 -31.141 -1.396 1 97.38 391 MET B N 1
ATOM 7996 C CA . MET B 1 391 ? -15.273 -30.078 -0.43 1 97.38 391 MET B CA 1
ATOM 7997 C C . MET B 1 391 ? -16.156 -30.578 0.705 1 97.38 391 MET B C 1
ATOM 7999 O O . MET B 1 391 ? -15.922 -30.266 1.872 1 97.38 391 MET B O 1
ATOM 8003 N N . ASN B 1 392 ? -17.141 -31.297 0.337 1 96.88 392 ASN B N 1
ATOM 8004 C CA . ASN B 1 392 ? -18.047 -31.828 1.344 1 96.88 392 ASN B CA 1
ATOM 8005 C C . ASN B 1 392 ? -17.359 -32.844 2.246 1 96.88 392 ASN B C 1
ATOM 8007 O O . ASN B 1 392 ? -17.641 -32.938 3.441 1 96.88 392 ASN B O 1
ATOM 8011 N N . GLU B 1 393 ? -16.516 -33.625 1.65 1 96.81 393 GLU B N 1
ATOM 8012 C CA . GLU B 1 393 ? -15.727 -34.562 2.451 1 96.81 393 GLU B CA 1
ATOM 8013 C C . GLU B 1 393 ? -14.867 -33.812 3.475 1 96.81 393 GLU B C 1
ATOM 8015 O O . GLU B 1 393 ? -14.758 -34.25 4.625 1 96.81 393 GLU B O 1
ATOM 8020 N N . ALA B 1 394 ? -14.25 -32.75 3.072 1 97.06 394 ALA B N 1
ATOM 8021 C CA . ALA B 1 394 ? -13.422 -31.938 3.973 1 97.06 394 ALA B CA 1
ATOM 8022 C C . ALA B 1 394 ? -14.273 -31.312 5.074 1 97.06 394 ALA B C 1
ATOM 8024 O O . ALA B 1 394 ? -13.844 -31.234 6.227 1 97.06 394 ALA B O 1
ATOM 8025 N N . LYS B 1 395 ? -15.445 -30.844 4.711 1 97.31 395 LYS B N 1
ATOM 8026 C CA . LYS B 1 395 ? -16.375 -30.266 5.68 1 97.31 395 LYS B CA 1
ATOM 8027 C C . LYS B 1 395 ? -16.719 -31.266 6.773 1 97.31 395 LYS B C 1
ATOM 8029 O O . LYS B 1 395 ? -16.656 -30.953 7.961 1 97.31 395 LYS B O 1
ATOM 8034 N N . VAL B 1 396 ? -17.094 -32.469 6.344 1 96.81 396 VAL B N 1
ATOM 8035 C CA . VAL B 1 396 ? -17.5 -33.5 7.277 1 96.81 396 VAL B CA 1
ATOM 8036 C C . VAL B 1 396 ? -16.344 -33.875 8.195 1 96.81 396 VAL B C 1
ATOM 8038 O O . VAL B 1 396 ? -16.531 -34.094 9.398 1 96.81 396 VAL B O 1
ATOM 8041 N N . TYR B 1 397 ? -15.203 -33.938 7.664 1 96.5 397 TYR B N 1
ATOM 8042 C CA . TYR B 1 397 ? -14.023 -34.25 8.461 1 96.5 397 TYR B CA 1
ATOM 8043 C C . TYR B 1 397 ? -13.82 -33.188 9.555 1 96.5 397 TYR B C 1
ATOM 8045 O O . TYR B 1 397 ? -13.539 -33.531 10.703 1 96.5 397 TYR B O 1
ATOM 8053 N N . LEU B 1 398 ? -13.906 -31.922 9.242 1 96.75 398 LEU B N 1
ATOM 8054 C CA . LEU B 1 398 ? -13.703 -30.828 10.195 1 96.75 398 LEU B CA 1
ATOM 8055 C C . LEU B 1 398 ? -14.781 -30.844 11.273 1 96.75 398 LEU B C 1
ATOM 8057 O O . LEU B 1 398 ? -14.5 -30.578 12.445 1 96.75 398 LEU B O 1
ATOM 8061 N N . GLU B 1 399 ? -15.961 -31.156 10.836 1 97 399 GLU B N 1
ATOM 8062 C CA . GLU B 1 399 ? -17.047 -31.281 11.805 1 97 399 GLU B CA 1
ATOM 8063 C C . GLU B 1 399 ? -16.797 -32.438 12.781 1 97 399 GLU B C 1
ATOM 8065 O O . GLU B 1 399 ? -17.031 -32.281 13.984 1 97 399 GLU B O 1
ATOM 8070 N N . ASN B 1 400 ? -16.297 -33.469 12.281 1 95.62 400 ASN B N 1
ATOM 8071 C CA . ASN B 1 400 ? -16 -34.656 13.102 1 95.62 400 ASN B CA 1
ATOM 8072 C C . ASN B 1 400 ? -14.875 -34.375 14.086 1 95.62 400 ASN B C 1
ATOM 8074 O O . ASN B 1 400 ? -14.82 -34.969 15.164 1 95.62 400 ASN B O 1
ATOM 8078 N N . LYS B 1 401 ? -13.977 -33.5 13.719 1 94.88 401 LYS B N 1
ATOM 8079 C CA . LYS B 1 401 ? -12.867 -33.156 14.594 1 94.88 401 LYS B CA 1
ATOM 8080 C C . LYS B 1 401 ? -13.297 -32.094 15.633 1 94.88 401 LYS B C 1
ATOM 8082 O O . LYS B 1 401 ? -12.5 -31.688 16.469 1 94.88 401 LYS B O 1
ATOM 8087 N N . GLY B 1 402 ? -14.523 -31.594 15.555 1 94.88 402 GLY B N 1
ATOM 8088 C CA . GLY B 1 402 ? -15.078 -30.75 16.594 1 94.88 402 GLY B CA 1
ATOM 8089 C C . GLY B 1 402 ? -15.125 -29.281 16.203 1 94.88 402 GLY B C 1
ATOM 8090 O O . GLY B 1 402 ? -15.531 -28.438 17 1 94.88 402 GLY B O 1
ATOM 8091 N N . HIS B 1 403 ? -14.75 -28.938 15.047 1 97.19 403 HIS B N 1
ATOM 8092 C CA . HIS B 1 403 ? -14.828 -27.547 14.594 1 97.19 403 HIS B CA 1
ATOM 8093 C C . HIS B 1 403 ? -16.266 -27.156 14.266 1 97.19 403 HIS B C 1
ATOM 8095 O O . HIS B 1 403 ? -17.094 -28.016 13.922 1 97.19 403 HIS B O 1
ATOM 8101 N N . ARG B 1 404 ? -16.578 -25.906 14.492 1 97.44 404 ARG B N 1
ATOM 8102 C CA . ARG B 1 404 ? -17.859 -25.359 14.055 1 97.44 404 ARG B CA 1
ATOM 8103 C C . ARG B 1 404 ? -17.781 -24.875 12.609 1 97.44 404 ARG B C 1
ATOM 8105 O O . ARG B 1 404 ? -17.078 -23.906 12.312 1 97.44 404 ARG B O 1
ATOM 8112 N N . VAL B 1 405 ? -18.484 -25.594 11.727 1 97.56 405 VAL B N 1
ATOM 8113 C CA . VAL B 1 405 ? -18.469 -25.219 10.312 1 97.56 405 VAL B CA 1
ATOM 8114 C C . VAL B 1 405 ? -19.766 -24.516 9.953 1 97.56 405 VAL B C 1
ATOM 8116 O O . VAL B 1 405 ? -20.844 -25.094 10.07 1 97.56 405 VAL B O 1
ATOM 8119 N N . VAL B 1 406 ? -19.656 -23.25 9.547 1 97 406 VAL B N 1
ATOM 8120 C CA . VAL B 1 406 ? -20.828 -22.422 9.234 1 97 406 VAL B CA 1
ATOM 8121 C C . VAL B 1 406 ? -20.844 -22.094 7.738 1 97 406 VAL B C 1
ATOM 8123 O O . VAL B 1 406 ? -19.797 -21.844 7.145 1 97 406 VAL B O 1
ATOM 8126 N N . GLU B 1 407 ? -22.016 -22.203 7.16 1 96 407 GLU B N 1
ATOM 8127 C CA . GLU B 1 407 ? -22.156 -21.812 5.762 1 96 407 GLU B CA 1
ATOM 8128 C C . GLU B 1 407 ? -21.922 -20.312 5.586 1 96 407 GLU B C 1
ATOM 8130 O O . GLU B 1 407 ? -22.547 -19.5 6.27 1 96 407 GLU B O 1
ATOM 8135 N N . PHE B 1 408 ? -21 -19.984 4.75 1 96.31 408 PHE B N 1
ATOM 8136 C CA . PHE B 1 408 ? -20.641 -18.594 4.512 1 96.31 408 PHE B CA 1
ATOM 8137 C C . PHE B 1 408 ? -20.781 -18.234 3.035 1 96.31 408 PHE B C 1
ATOM 8139 O O . PHE B 1 408 ? -20.188 -18.891 2.176 1 96.31 408 PHE B O 1
ATOM 8146 N N . ALA B 1 409 ? -21.578 -17.281 2.73 1 93.31 409 ALA B N 1
ATOM 8147 C CA . ALA B 1 409 ? -21.703 -16.781 1.365 1 93.31 409 ALA B CA 1
ATOM 8148 C C . ALA B 1 409 ? -20.953 -15.469 1.194 1 93.31 409 ALA B C 1
ATOM 8150 O O . ALA B 1 409 ? -21.359 -14.438 1.736 1 93.31 409 ALA B O 1
ATOM 8151 N N . PRO B 1 410 ? -19.844 -15.531 0.432 1 93.88 410 PRO B N 1
ATOM 8152 C CA . PRO B 1 410 ? -19.125 -14.266 0.198 1 93.88 410 PRO B CA 1
ATOM 8153 C C . PRO B 1 410 ? -20.031 -13.18 -0.384 1 93.88 410 PRO B C 1
ATOM 8155 O O . PRO B 1 410 ? -20.844 -13.461 -1.273 1 93.88 410 PRO B O 1
ATOM 8158 N N . PRO B 1 411 ? -19.828 -11.992 0.108 1 93.88 411 PRO B N 1
ATOM 8159 C CA . PRO B 1 411 ? -20.703 -10.922 -0.357 1 93.88 411 PRO B CA 1
ATOM 8160 C C . PRO B 1 411 ? -20.406 -10.484 -1.788 1 93.88 411 PRO B C 1
ATOM 8162 O O . PRO B 1 411 ? -19.25 -10.219 -2.123 1 93.88 411 PRO B O 1
ATOM 8165 N N . LYS B 1 412 ? -21.344 -10.422 -2.617 1 93.88 412 LYS B N 1
ATOM 8166 C CA . LYS B 1 412 ? -21.328 -9.875 -3.971 1 93.88 412 LYS B CA 1
ATOM 8167 C C . LYS B 1 412 ? -20.078 -10.312 -4.723 1 93.88 412 LYS B C 1
ATOM 8169 O O . LYS B 1 412 ? -19.312 -9.477 -5.207 1 93.88 412 LYS B O 1
ATOM 8174 N N . PRO B 1 413 ? -19.938 -11.594 -4.965 1 94.81 413 PRO B N 1
ATOM 8175 C CA . PRO B 1 413 ? -18.734 -12.086 -5.656 1 94.81 413 PRO B CA 1
ATOM 8176 C C . PRO B 1 413 ? -18.609 -11.547 -7.078 1 94.81 413 PRO B C 1
ATOM 8178 O O . PRO B 1 413 ? -17.5 -11.359 -7.582 1 94.81 413 PRO B O 1
ATOM 8181 N N . ALA B 1 414 ? -19.688 -11.25 -7.754 1 94.81 414 ALA B N 1
ATOM 8182 C CA . ALA B 1 414 ? -19.672 -10.703 -9.109 1 94.81 414 ALA B CA 1
ATOM 8183 C C . ALA B 1 414 ? -19.016 -9.328 -9.141 1 94.81 414 ALA B C 1
ATOM 8185 O O . ALA B 1 414 ? -18.188 -9.047 -10.016 1 94.81 414 ALA B O 1
ATOM 8186 N N . GLN B 1 415 ? -19.375 -8.547 -8.219 1 94.94 415 GLN B N 1
ATOM 8187 C CA . GLN B 1 415 ? -18.781 -7.211 -8.125 1 94.94 415 GLN B CA 1
ATOM 8188 C C . GLN B 1 415 ? -17.281 -7.289 -7.84 1 94.94 415 GLN B C 1
ATOM 8190 O O . GLN B 1 415 ? -16.5 -6.516 -8.398 1 94.94 415 GLN B O 1
ATOM 8195 N N . ALA B 1 416 ? -16.969 -8.164 -6.984 1 95.88 416 ALA B N 1
ATOM 8196 C CA . ALA B 1 416 ? -15.555 -8.328 -6.621 1 95.88 416 ALA B CA 1
ATOM 8197 C C . ALA B 1 416 ? -14.711 -8.711 -7.832 1 95.88 416 ALA B C 1
ATOM 8199 O O . ALA B 1 416 ? -13.625 -8.172 -8.039 1 95.88 416 ALA B O 1
ATOM 8200 N N . TYR B 1 417 ? -15.195 -9.648 -8.602 1 96.5 417 TYR B N 1
ATOM 8201 C CA . TYR B 1 417 ? -14.422 -10.109 -9.75 1 96.5 417 TYR B CA 1
ATOM 8202 C C . TYR B 1 417 ? -14.297 -9.016 -10.805 1 96.5 417 TYR B C 1
ATOM 8204 O O . TYR B 1 417 ? -13.227 -8.836 -11.391 1 96.5 417 TYR B O 1
ATOM 8212 N N . GLN B 1 418 ? -15.391 -8.359 -11.047 1 95.81 418 GLN B N 1
ATOM 8213 C CA . GLN B 1 418 ? -15.328 -7.246 -11.992 1 95.81 418 GLN B CA 1
ATOM 8214 C C . GLN B 1 418 ? -14.336 -6.184 -11.531 1 95.81 418 GLN B C 1
ATOM 8216 O O . GLN B 1 418 ? -13.609 -5.609 -12.352 1 95.81 418 GLN B O 1
ATOM 8221 N N . LEU B 1 419 ? -14.328 -5.93 -10.273 1 95.44 419 LEU B N 1
ATOM 8222 C CA . LEU B 1 419 ? -13.406 -4.957 -9.703 1 95.44 419 LEU B CA 1
ATOM 8223 C C . LEU B 1 419 ? -11.961 -5.41 -9.875 1 95.44 419 LEU B C 1
ATOM 8225 O O . LEU B 1 419 ? -11.086 -4.602 -10.203 1 95.44 419 LEU B O 1
ATOM 8229 N N . VAL B 1 420 ? -11.703 -6.652 -9.68 1 95.5 420 VAL B N 1
ATOM 8230 C CA . VAL B 1 420 ? -10.359 -7.207 -9.82 1 95.5 420 VAL B CA 1
ATOM 8231 C C . VAL B 1 420 ? -9.875 -7.02 -11.258 1 95.5 420 VAL B C 1
ATOM 8233 O O . VAL B 1 420 ? -8.758 -6.555 -11.484 1 95.5 420 VAL B O 1
ATOM 8236 N N . ILE B 1 421 ? -10.703 -7.355 -12.188 1 94.19 421 ILE B N 1
ATOM 8237 C CA . ILE B 1 421 ? -10.328 -7.262 -13.594 1 94.19 421 ILE B CA 1
ATOM 8238 C C . ILE B 1 421 ? -10.156 -5.797 -13.984 1 94.19 421 ILE B C 1
ATOM 8240 O O . ILE B 1 421 ? -9.273 -5.457 -14.773 1 94.19 421 ILE B O 1
ATOM 8244 N N . SER B 1 422 ? -11.016 -4.969 -13.461 1 93.5 422 SER B N 1
ATOM 8245 C CA . SER B 1 422 ? -10.906 -3.541 -13.75 1 93.5 422 SER B CA 1
ATOM 8246 C C . SER B 1 422 ? -9.586 -2.973 -13.242 1 93.5 422 SER B C 1
ATOM 8248 O O . SER B 1 422 ? -8.938 -2.184 -13.938 1 93.5 422 SER B O 1
ATOM 8250 N N . LEU B 1 423 ? -9.203 -3.344 -12.055 1 90.38 423 LEU B N 1
ATOM 8251 C CA . LEU B 1 423 ? -7.938 -2.898 -11.484 1 90.38 423 LEU B CA 1
ATOM 8252 C C . LEU B 1 423 ? -6.762 -3.412 -12.305 1 90.38 423 LEU B C 1
ATOM 8254 O O . LEU B 1 423 ? -5.805 -2.676 -12.555 1 90.38 423 LEU B O 1
ATOM 8258 N N . LEU B 1 424 ? -6.867 -4.605 -12.68 1 89.5 424 LEU B N 1
ATOM 8259 C CA . LEU B 1 424 ? -5.805 -5.227 -13.461 1 89.5 424 LEU B CA 1
ATOM 8260 C C . LEU B 1 424 ? -5.656 -4.539 -14.812 1 89.5 424 LEU B C 1
ATOM 8262 O O . LEU B 1 424 ? -4.543 -4.199 -15.219 1 89.5 424 LEU B O 1
ATOM 8266 N N . GLN B 1 425 ? -6.766 -4.379 -15.438 1 86.12 425 GLN B N 1
ATOM 8267 C CA . GLN B 1 425 ? -6.742 -3.793 -16.781 1 86.12 425 GLN B CA 1
ATOM 8268 C C . GLN B 1 425 ? -6.219 -2.359 -16.734 1 86.12 425 GLN B C 1
ATOM 8270 O O . GLN B 1 425 ? -5.52 -1.924 -17.656 1 86.12 425 GLN B O 1
ATOM 8275 N N . ASN B 1 426 ? -6.578 -1.604 -15.727 1 83 426 ASN B N 1
ATOM 8276 C CA . ASN B 1 426 ? -6.148 -0.217 -15.602 1 83 426 ASN B CA 1
ATOM 8277 C C . ASN B 1 426 ? -4.629 -0.107 -15.523 1 83 426 ASN B C 1
ATOM 8279 O O . ASN B 1 426 ? -4.051 0.884 -15.977 1 83 426 ASN B O 1
ATOM 8283 N N . THR B 1 427 ? -4.023 -1.07 -15.023 1 80.12 427 THR B N 1
ATOM 8284 C CA . THR B 1 427 ? -2.572 -1.052 -14.867 1 80.12 427 THR B CA 1
ATOM 8285 C C . THR B 1 427 ? -1.898 -1.783 -16.031 1 80.12 427 THR B C 1
ATOM 8287 O O . THR B 1 427 ? -0.869 -1.335 -16.531 1 80.12 427 THR B O 1
ATOM 8290 N N . LEU B 1 428 ? -2.477 -2.852 -16.438 1 77.56 428 LEU B N 1
ATOM 8291 C CA . LEU B 1 428 ? -1.849 -3.717 -17.438 1 77.56 428 LEU B CA 1
ATOM 8292 C C . LEU B 1 428 ? -1.93 -3.098 -18.828 1 77.56 428 LEU B C 1
ATOM 8294 O O . LEU B 1 428 ? -1.037 -3.299 -19.656 1 77.56 428 LEU B O 1
ATOM 8298 N N . ALA B 1 429 ? -2.994 -2.439 -19.078 1 75.19 429 ALA B N 1
ATOM 8299 C CA . ALA B 1 429 ? -3.182 -1.917 -20.438 1 75.19 429 ALA B CA 1
ATOM 8300 C C . ALA B 1 429 ? -2.027 -1.003 -20.828 1 75.19 429 ALA B C 1
ATOM 8302 O O . ALA B 1 429 ? -1.334 -1.263 -21.812 1 75.19 429 ALA B O 1
ATOM 8303 N N . PRO B 1 430 ? -1.766 -0.004 -20.031 1 69.75 430 PRO B N 1
ATOM 8304 C CA . PRO B 1 430 ? -0.638 0.851 -20.422 1 69.75 430 PRO B CA 1
ATOM 8305 C C . PRO B 1 430 ? 0.702 0.121 -20.359 1 69.75 430 PRO B C 1
ATOM 8307 O O . PRO B 1 430 ? 1.58 0.37 -21.188 1 69.75 430 PRO B O 1
ATOM 8310 N N . GLU B 1 431 ? 0.836 -0.786 -19.484 1 72.06 431 GLU B N 1
ATOM 8311 C CA . GLU B 1 431 ? 2.105 -1.488 -19.312 1 72.06 431 GLU B CA 1
ATOM 8312 C C . GLU B 1 431 ? 2.369 -2.441 -20.469 1 72.06 431 GLU B C 1
ATOM 8314 O O . GLU B 1 431 ? 3.512 -2.602 -20.906 1 72.06 431 GLU B O 1
ATOM 8319 N N . THR B 1 432 ? 1.349 -3.102 -20.844 1 71.12 432 THR B N 1
ATOM 8320 C CA . THR B 1 432 ? 1.496 -4.027 -21.953 1 71.12 432 THR B CA 1
ATOM 8321 C C . THR B 1 432 ? 1.873 -3.275 -23.234 1 71.12 432 THR B C 1
ATOM 8323 O O . THR B 1 432 ? 2.721 -3.734 -24 1 71.12 432 THR B O 1
ATOM 8326 N N . LEU B 1 433 ? 1.251 -2.188 -23.422 1 67 433 LEU B N 1
ATOM 8327 C CA . LEU B 1 433 ? 1.58 -1.384 -24.594 1 67 433 LEU B CA 1
ATOM 8328 C C . LEU B 1 433 ? 3.02 -0.884 -24.516 1 67 433 LEU B C 1
ATOM 8330 O O . LEU B 1 433 ? 3.709 -0.822 -25.547 1 67 433 LEU B O 1
ATOM 8334 N N . ARG B 1 434 ? 3.424 -0.629 -23.359 1 67.75 434 ARG B N 1
ATOM 8335 C CA . ARG B 1 434 ? 4.797 -0.185 -23.172 1 67.75 434 ARG B CA 1
ATOM 8336 C C . ARG B 1 434 ? 5.785 -1.302 -23.484 1 67.75 434 ARG B C 1
ATOM 8338 O O . ARG B 1 434 ? 6.734 -1.101 -24.25 1 67.75 434 ARG B O 1
ATOM 8345 N N . VAL B 1 435 ? 5.574 -2.465 -23.016 1 68.75 435 VAL B N 1
ATOM 8346 C CA . VAL B 1 435 ? 6.52 -3.566 -23.125 1 68.75 435 VAL B CA 1
ATOM 8347 C C . VAL B 1 435 ? 6.484 -4.141 -24.531 1 68.75 435 VAL B C 1
ATOM 8349 O O . VAL B 1 435 ? 7.531 -4.434 -25.125 1 68.75 435 VAL B O 1
ATOM 8352 N N . ILE B 1 436 ? 5.324 -4.332 -25.016 1 67.81 436 ILE B N 1
ATOM 8353 C CA . ILE B 1 436 ? 5.172 -5.02 -26.297 1 67.81 436 ILE B CA 1
ATOM 8354 C C . ILE B 1 436 ? 5.52 -4.07 -27.438 1 67.81 436 ILE B C 1
ATOM 8356 O O . ILE B 1 436 ? 6.219 -4.449 -28.375 1 67.81 436 ILE B O 1
ATOM 8360 N N . TYR B 1 437 ? 5.109 -2.855 -27.281 1 65 437 TYR B N 1
ATOM 8361 C CA . TYR B 1 437 ? 5.227 -1.993 -28.453 1 65 437 TYR B CA 1
ATOM 8362 C C . TYR B 1 437 ? 6.371 -0.998 -28.281 1 65 437 TYR B C 1
ATOM 8364 O O . TYR B 1 437 ? 7.094 -0.707 -29.234 1 65 437 TYR B O 1
ATOM 8372 N N . LYS B 1 438 ? 6.473 -0.509 -27.078 1 61.75 438 LYS B N 1
ATOM 8373 C CA . LYS B 1 438 ? 7.504 0.511 -26.906 1 61.75 438 LYS B CA 1
ATOM 8374 C C . LYS B 1 438 ? 8.875 -0.124 -26.703 1 61.75 438 LYS B C 1
ATOM 8376 O O . LYS B 1 438 ? 9.844 0.243 -27.391 1 61.75 438 LYS B O 1
ATOM 8381 N N . LEU B 1 439 ? 8.914 -1.074 -25.859 1 60.78 439 LEU B N 1
ATOM 8382 C CA . LEU B 1 439 ? 10.203 -1.689 -25.562 1 60.78 439 LEU B CA 1
ATOM 8383 C C . LEU B 1 439 ? 10.516 -2.807 -26.547 1 60.78 439 LEU B C 1
ATOM 8385 O O . LEU B 1 439 ? 11.656 -2.943 -27 1 60.78 439 LEU B O 1
ATOM 8389 N N . GLY B 1 440 ? 9.453 -3.576 -26.906 1 55.84 440 GLY B N 1
ATOM 8390 C CA . GLY B 1 440 ? 9.672 -4.75 -27.734 1 55.84 440 GLY B CA 1
ATOM 8391 C C . GLY B 1 440 ? 9.453 -4.488 -29.203 1 55.84 440 GLY B C 1
ATOM 8392 O O . GLY B 1 440 ? 9.797 -5.324 -30.047 1 55.84 440 GLY B O 1
ATOM 8393 N N . HIS B 1 441 ? 9.062 -3.201 -29.391 1 56.62 441 HIS B N 1
ATOM 8394 C CA . HIS B 1 441 ? 8.727 -2.867 -30.766 1 56.62 441 HIS B CA 1
ATOM 8395 C C . HIS B 1 441 ? 7.91 -3.98 -31.422 1 56.62 441 HIS B C 1
ATOM 8397 O O . HIS B 1 441 ? 8.219 -4.41 -32.531 1 56.62 441 HIS B O 1
ATOM 8403 N N . GLY B 1 442 ? 7.078 -4.531 -30.609 1 66 442 GLY B N 1
ATOM 8404 C CA . GLY B 1 442 ? 6.293 -5.672 -31.062 1 66 442 GLY B CA 1
ATOM 8405 C C . GLY B 1 442 ? 6.895 -7.004 -30.656 1 66 442 GLY B C 1
ATOM 8406 O O . GLY B 1 442 ? 7.344 -7.773 -31.5 1 66 442 GLY B O 1
ATOM 8407 N N . ASP B 1 443 ? 6.824 -7.41 -29.531 1 76.25 443 ASP B N 1
ATOM 8408 C CA . ASP B 1 443 ? 7.402 -8.633 -28.984 1 76.25 443 ASP B CA 1
ATOM 8409 C C . ASP B 1 443 ? 6.785 -9.867 -29.625 1 76.25 443 ASP B C 1
ATOM 8411 O O . ASP B 1 443 ? 5.781 -9.773 -30.344 1 76.25 443 ASP B O 1
ATOM 8415 N N . ILE B 1 444 ? 7.516 -10.984 -29.547 1 77.75 444 ILE B N 1
ATOM 8416 C CA . ILE B 1 444 ? 7.027 -12.25 -30.078 1 77.75 444 ILE B CA 1
ATOM 8417 C C . ILE B 1 444 ? 5.992 -12.852 -29.141 1 77.75 444 ILE B C 1
ATOM 8419 O O . ILE B 1 444 ? 6.293 -13.125 -27.969 1 77.75 444 ILE B O 1
ATOM 8423 N N . LEU B 1 445 ? 4.766 -12.953 -29.688 1 78.5 445 LEU B N 1
ATOM 8424 C CA . LEU B 1 445 ? 3.674 -13.461 -28.875 1 78.5 445 LEU B CA 1
ATOM 8425 C C . LEU B 1 445 ? 3.271 -14.867 -29.312 1 78.5 445 LEU B C 1
ATOM 8427 O O . LEU B 1 445 ? 3.344 -15.195 -30.5 1 78.5 445 LEU B O 1
ATOM 8431 N N . THR B 1 446 ? 2.949 -15.688 -28.375 1 73.12 446 THR B N 1
ATOM 8432 C CA . THR B 1 446 ? 2.633 -17.094 -28.656 1 73.12 446 THR B CA 1
ATOM 8433 C C . THR B 1 446 ? 1.224 -17.219 -29.234 1 73.12 446 THR B C 1
ATOM 8435 O O . THR B 1 446 ? 0.963 -18.094 -30.047 1 73.12 446 THR B O 1
ATOM 8438 N N . SER B 1 447 ? 0.331 -16.469 -28.672 1 68.19 447 SER B N 1
ATOM 8439 C CA . SER B 1 447 ? -1.061 -16.672 -29.062 1 68.19 447 SER B CA 1
ATOM 8440 C C . SER B 1 447 ? -1.605 -15.453 -29.812 1 68.19 447 SER B C 1
ATOM 8442 O O . SER B 1 447 ? -1.319 -14.312 -29.453 1 68.19 447 SER B O 1
ATOM 8444 N N . TYR B 1 448 ? -2.229 -15.867 -30.891 1 58.72 448 TYR B N 1
ATOM 8445 C CA . TYR B 1 448 ? -2.885 -14.828 -31.672 1 58.72 448 TYR B CA 1
ATOM 8446 C C . TYR B 1 448 ? -3.928 -14.094 -30.828 1 58.72 448 TYR B C 1
ATOM 8448 O O . TYR B 1 448 ? -4.18 -12.906 -31.047 1 58.72 448 TYR B O 1
ATOM 8456 N N . ARG B 1 449 ? -4.488 -14.797 -29.969 1 64.88 449 ARG B N 1
ATOM 8457 C CA . ARG B 1 449 ? -5.523 -14.195 -29.125 1 64.88 449 ARG B CA 1
ATOM 8458 C C . ARG B 1 449 ? -4.949 -13.07 -28.281 1 64.88 449 ARG B C 1
ATOM 8460 O O . ARG B 1 449 ? -5.656 -12.117 -27.938 1 64.88 449 ARG B O 1
ATOM 8467 N N . GLN B 1 450 ? -3.723 -13.258 -28.031 1 68.81 450 GLN B N 1
ATOM 8468 C CA . GLN B 1 450 ? -3.066 -12.219 -27.234 1 68.81 450 GLN B CA 1
ATOM 8469 C C . GLN B 1 450 ? -2.975 -10.906 -28.016 1 68.81 450 GLN B C 1
ATOM 8471 O O . GLN B 1 450 ? -3.035 -9.828 -27.438 1 68.81 450 GLN B O 1
ATOM 8476 N N . HIS B 1 451 ? -2.926 -11.133 -29.281 1 65.5 451 HIS B N 1
ATOM 8477 C CA . HIS B 1 451 ? -2.879 -9.938 -30.109 1 65.5 451 HIS B CA 1
ATOM 8478 C C . HIS B 1 451 ? -4.184 -9.148 -30.031 1 65.5 451 HIS B C 1
ATOM 8480 O O . HIS B 1 451 ? -4.172 -7.918 -30.031 1 65.5 451 HIS B O 1
ATOM 8486 N N . PHE B 1 452 ? -5.156 -9.883 -29.906 1 65.44 452 PHE B N 1
ATOM 8487 C CA . PHE B 1 452 ? -6.465 -9.242 -29.844 1 65.44 452 PHE B CA 1
ATOM 8488 C C . PHE B 1 452 ? -6.617 -8.469 -28.531 1 65.44 452 PHE B C 1
ATOM 8490 O O . PHE B 1 452 ? -7.176 -7.375 -28.516 1 65.44 452 PHE B O 1
ATOM 8497 N N . VAL B 1 453 ? -6.168 -9.047 -27.547 1 72.88 453 VAL B N 1
ATOM 8498 C CA . VAL B 1 453 ? -6.25 -8.391 -26.25 1 72.88 453 VAL B CA 1
ATOM 8499 C C . VAL B 1 453 ? -5.402 -7.121 -26.25 1 72.88 453 VAL B C 1
ATOM 8501 O O . VAL B 1 453 ? -5.805 -6.098 -25.688 1 72.88 453 VAL B O 1
ATOM 8504 N N . ASN B 1 454 ? -4.297 -7.254 -26.875 1 70.88 454 ASN B N 1
ATOM 8505 C CA . ASN B 1 454 ? -3.422 -6.086 -26.969 1 70.88 454 ASN B CA 1
ATOM 8506 C C . ASN B 1 454 ? -4.047 -4.973 -27.797 1 70.88 454 ASN B C 1
ATOM 8508 O O . ASN B 1 454 ? -3.855 -3.791 -27.5 1 70.88 454 ASN B O 1
ATOM 8512 N N . MET B 1 455 ? -4.742 -5.414 -28.734 1 66.31 455 MET B N 1
ATOM 8513 C CA . MET B 1 455 ? -5.445 -4.438 -29.562 1 66.31 455 MET B CA 1
ATOM 8514 C C . MET B 1 455 ? -6.52 -3.715 -28.766 1 66.31 455 MET B C 1
ATOM 8516 O O . MET B 1 455 ? -6.719 -2.51 -28.922 1 66.31 455 MET B O 1
ATOM 8520 N N . LEU B 1 456 ? -7.16 -4.461 -27.984 1 74.19 456 LEU B N 1
ATOM 8521 C CA . LEU B 1 456 ? -8.188 -3.873 -27.141 1 74.19 456 LEU B CA 1
ATOM 8522 C C . LEU B 1 456 ? -7.586 -2.832 -26.203 1 74.19 456 LEU B C 1
ATOM 8524 O O . LEU B 1 456 ? -8.195 -1.787 -25.953 1 74.19 456 LEU B O 1
ATOM 8528 N N . PHE B 1 457 ? -6.387 -3.143 -25.75 1 74.06 457 PHE B N 1
ATOM 8529 C CA . PHE B 1 457 ? -5.707 -2.229 -24.828 1 74.06 457 PHE B CA 1
ATOM 8530 C C . PHE B 1 457 ? -5.293 -0.951 -25.562 1 74.06 457 PHE B C 1
ATOM 8532 O O . PHE B 1 457 ? -5.184 0.109 -24.938 1 74.06 457 PHE B O 1
ATOM 8539 N N . ALA B 1 458 ? -5.121 -1.098 -26.812 1 66.38 458 ALA B N 1
ATOM 8540 C CA . ALA B 1 458 ? -4.645 0.037 -27.609 1 66.38 458 ALA B CA 1
ATOM 8541 C C . ALA B 1 458 ? -5.801 0.95 -28 1 66.38 458 ALA B C 1
ATOM 8543 O O . ALA B 1 458 ? -5.582 2.107 -28.375 1 66.38 458 ALA B O 1
ATOM 8544 N N . LEU B 1 459 ? -7.008 0.479 -27.859 1 70.94 459 LEU B N 1
ATOM 8545 C CA . LEU B 1 459 ? -8.172 1.268 -28.25 1 70.94 459 LEU B CA 1
ATOM 8546 C C . LEU B 1 459 ? -8.422 2.393 -27.25 1 70.94 459 LEU B C 1
ATOM 8548 O O . LEU B 1 459 ? -8.133 2.244 -26.047 1 70.94 459 LEU B O 1
ATOM 8552 N N . PRO B 1 460 ? -8.977 3.51 -27.875 1 68.19 460 PRO B N 1
ATOM 8553 C CA . PRO B 1 460 ? -9.383 4.57 -26.938 1 68.19 460 PRO B CA 1
ATOM 8554 C C . PRO B 1 460 ? -10.398 4.098 -25.906 1 68.19 460 PRO B C 1
ATOM 8556 O O . PRO B 1 460 ? -11.227 3.234 -26.203 1 68.19 460 PRO B O 1
ATOM 8559 N N . GLY B 1 461 ? -10.375 4.648 -24.844 1 74 461 GLY B N 1
ATOM 8560 C CA . GLY B 1 461 ? -11.164 4.223 -23.703 1 74 461 GLY B CA 1
ATOM 8561 C C . GLY B 1 461 ? -12.641 4.105 -24 1 74 461 GLY B C 1
ATOM 8562 O O . GLY B 1 461 ? -13.289 3.131 -23.609 1 74 461 GLY B O 1
ATOM 8563 N N . LEU B 1 462 ? -13.141 5.031 -24.703 1 72.38 462 LEU B N 1
ATOM 8564 C CA . LEU B 1 462 ? -14.57 5.031 -24.984 1 72.38 462 LEU B CA 1
ATOM 8565 C C . LEU B 1 462 ? -14.945 3.893 -25.922 1 72.38 462 LEU B C 1
ATOM 8567 O O . LEU B 1 462 ? -15.977 3.242 -25.734 1 72.38 462 LEU B O 1
ATOM 8571 N N . LEU B 1 463 ? -14.172 3.734 -26.922 1 77.25 463 LEU B N 1
ATOM 8572 C CA . LEU B 1 463 ? -14.438 2.66 -27.875 1 77.25 463 LEU B CA 1
ATOM 8573 C C . LEU B 1 463 ? -14.289 1.297 -27.203 1 77.25 463 LEU B C 1
ATOM 8575 O O . LEU B 1 463 ? -15.055 0.375 -27.484 1 77.25 463 LEU B O 1
ATOM 8579 N N . ARG B 1 464 ? -13.32 1.177 -26.422 1 84.56 464 ARG B N 1
ATOM 8580 C CA . ARG B 1 464 ? -13.117 -0.063 -25.672 1 84.56 464 ARG B CA 1
ATOM 8581 C C . ARG B 1 464 ? -14.305 -0.363 -24.766 1 84.56 464 ARG B C 1
ATOM 8583 O O . ARG B 1 464 ? -14.758 -1.507 -24.688 1 84.56 464 ARG B O 1
ATOM 8590 N N . LYS B 1 465 ? -14.773 0.688 -24.125 1 87.12 465 LYS B N 1
ATOM 8591 C CA . LYS B 1 465 ? -15.922 0.524 -23.234 1 87.12 465 LYS B CA 1
ATOM 8592 C C . LYS B 1 465 ? -17.156 0.048 -24 1 87.12 465 LYS B C 1
ATOM 8594 O O . LYS B 1 465 ? -17.812 -0.903 -23.578 1 87.12 465 LYS B O 1
ATOM 8599 N N . VAL B 1 466 ? -17.375 0.642 -25.109 1 83 466 VAL B N 1
ATOM 8600 C CA . VAL B 1 466 ? -18.562 0.316 -25.891 1 83 466 VAL B CA 1
ATOM 8601 C C . VAL B 1 466 ? -18.453 -1.114 -26.422 1 83 466 VAL B C 1
ATOM 8603 O O . VAL B 1 466 ? -19.422 -1.883 -26.344 1 83 466 VAL B O 1
ATOM 8606 N N . LEU B 1 467 ? -17.359 -1.415 -26.906 1 87.31 467 LEU B N 1
ATOM 8607 C CA . LEU B 1 467 ? -17.156 -2.748 -27.469 1 87.31 467 LEU B CA 1
ATOM 8608 C C . LEU B 1 467 ? -17.281 -3.814 -26.391 1 87.31 467 LEU B C 1
ATOM 8610 O O . LEU B 1 467 ? -17.953 -4.828 -26.594 1 87.31 467 LEU B O 1
ATOM 8614 N N . CYS B 1 468 ? -16.641 -3.615 -25.281 1 91.69 468 CYS B N 1
ATOM 8615 C CA . CYS B 1 468 ? -16.625 -4.598 -24.203 1 91.69 468 CYS B CA 1
ATOM 8616 C C . CYS B 1 468 ? -18 -4.711 -23.547 1 91.69 468 CYS B C 1
ATOM 8618 O O . CYS B 1 468 ? -18.453 -5.816 -23.266 1 91.69 468 CYS B O 1
ATOM 8620 N N . TYR B 1 469 ? -18.656 -3.611 -23.406 1 90.94 469 TYR B N 1
ATOM 8621 C CA . TYR B 1 469 ? -19.953 -3.646 -22.75 1 90.94 469 TYR B CA 1
ATOM 8622 C C . TYR B 1 469 ? -21.016 -4.25 -23.672 1 90.94 469 TYR B C 1
ATOM 8624 O O . TYR B 1 469 ? -21.906 -4.969 -23.203 1 90.94 469 TYR B O 1
ATOM 8632 N N . THR B 1 470 ? -20.922 -3.959 -24.938 1 89.75 470 THR B N 1
ATOM 8633 C CA . THR B 1 470 ? -21.875 -4.551 -25.875 1 89.75 470 THR B CA 1
ATOM 8634 C C . THR B 1 470 ? -21.688 -6.062 -25.953 1 89.75 470 THR B C 1
ATOM 8636 O O . THR B 1 470 ? -22.656 -6.816 -25.922 1 89.75 470 THR B O 1
ATOM 8639 N N . ARG B 1 471 ? -20.5 -6.438 -26.016 1 90.06 471 ARG B N 1
ATOM 8640 C CA . ARG B 1 471 ? -20.219 -7.867 -26.062 1 90.06 471 ARG B CA 1
ATOM 8641 C C . ARG B 1 471 ? -20.609 -8.539 -24.75 1 90.06 471 ARG B C 1
ATOM 8643 O O . ARG B 1 471 ? -21.109 -9.664 -24.75 1 90.06 471 ARG B O 1
ATOM 8650 N N . ALA B 1 472 ? -20.375 -7.891 -23.672 1 93.06 472 ALA B N 1
ATOM 8651 C CA . ALA B 1 472 ? -20.719 -8.43 -22.344 1 93.06 472 ALA B CA 1
ATOM 8652 C C . ALA B 1 472 ? -22.219 -8.633 -22.219 1 93.06 472 ALA B C 1
ATOM 8654 O O . ALA B 1 472 ? -22.672 -9.648 -21.688 1 93.06 472 ALA B O 1
ATOM 8655 N N . THR B 1 473 ? -22.953 -7.68 -22.719 1 90.38 473 THR B N 1
ATOM 8656 C CA . THR B 1 473 ? -24.406 -7.777 -22.625 1 90.38 473 THR B CA 1
ATOM 8657 C C . THR B 1 473 ? -24.922 -8.93 -23.5 1 90.38 473 THR B C 1
ATOM 8659 O O . THR B 1 473 ? -25.859 -9.625 -23.109 1 90.38 473 THR B O 1
ATOM 8662 N N . ARG B 1 474 ? -24.328 -9.18 -24.562 1 87.62 474 ARG B N 1
ATOM 8663 C CA . ARG B 1 474 ? -24.75 -10.234 -25.484 1 87.62 474 ARG B CA 1
ATOM 8664 C C . ARG B 1 474 ? -24.422 -11.617 -24.906 1 87.62 474 ARG B C 1
ATOM 8666 O O . ARG B 1 474 ? -25.141 -12.578 -25.156 1 87.62 474 ARG B O 1
ATOM 8673 N N . MET B 1 475 ? -23.406 -11.664 -24.109 1 87.56 475 MET B N 1
ATOM 8674 C CA . MET B 1 475 ? -22.938 -12.961 -23.641 1 87.56 475 MET B CA 1
ATOM 8675 C C . MET B 1 475 ? -23.375 -13.203 -22.188 1 87.56 475 MET B C 1
ATOM 8677 O O . MET B 1 475 ? -23.141 -14.281 -21.641 1 87.56 475 MET B O 1
ATOM 8681 N N . GLN B 1 476 ? -24 -12.266 -21.562 1 86.38 476 GLN B N 1
ATOM 8682 C CA . GLN B 1 476 ? -24.297 -12.312 -20.141 1 86.38 476 GLN B CA 1
ATOM 8683 C C . GLN B 1 476 ? -25.156 -13.531 -19.797 1 86.38 476 GLN B C 1
ATOM 8685 O O . GLN B 1 476 ? -24.922 -14.203 -18.797 1 86.38 476 GLN B O 1
ATOM 8690 N N . TRP B 1 477 ? -26.078 -13.891 -20.625 1 81.19 477 TRP B N 1
ATOM 8691 C CA . TRP B 1 477 ? -27 -14.977 -20.328 1 81.19 477 TRP B CA 1
ATOM 8692 C C . TRP B 1 477 ? -26.312 -16.328 -20.484 1 81.19 477 TRP B C 1
ATOM 8694 O O . TRP B 1 477 ? -26.703 -17.297 -19.828 1 81.19 477 TRP B O 1
ATOM 8704 N N . ARG B 1 478 ? -25.266 -16.453 -21.25 1 81.44 478 ARG B N 1
ATOM 8705 C CA . ARG B 1 478 ? -24.594 -17.719 -21.5 1 81.44 478 ARG B CA 1
ATOM 8706 C C . ARG B 1 478 ? -23.344 -17.859 -20.641 1 81.44 478 ARG B C 1
ATOM 8708 O O . ARG B 1 478 ? -23.031 -18.969 -20.172 1 81.44 478 ARG B O 1
ATOM 8715 N N . TYR B 1 479 ? -22.656 -16.844 -20.469 1 87.88 479 TYR B N 1
ATOM 8716 C CA . TYR B 1 479 ? -21.375 -16.844 -19.766 1 87.88 479 TYR B CA 1
ATOM 8717 C C . TYR B 1 479 ? -21.266 -15.672 -18.812 1 87.88 479 TYR B C 1
ATOM 8719 O O . TYR B 1 479 ? -20.594 -14.68 -19.109 1 87.88 479 TYR B O 1
ATOM 8727 N N . GLU B 1 480 ? -21.781 -15.812 -17.641 1 89.44 480 GLU B N 1
ATOM 8728 C CA . GLU B 1 480 ? -21.906 -14.703 -16.703 1 89.44 480 GLU B CA 1
ATOM 8729 C C . GLU B 1 480 ? -20.531 -14.211 -16.234 1 89.44 480 GLU B C 1
ATOM 8731 O O . GLU B 1 480 ? -20.281 -13.008 -16.234 1 89.44 480 GLU B O 1
ATOM 8736 N N . VAL B 1 481 ? -19.688 -15.141 -15.906 1 92.81 481 VAL B N 1
ATOM 8737 C CA . VAL B 1 481 ? -18.391 -14.75 -15.375 1 92.81 481 VAL B CA 1
ATOM 8738 C C . VAL B 1 481 ? -17.562 -14.078 -16.469 1 92.81 481 VAL B C 1
ATOM 8740 O O . VAL B 1 481 ? -16.875 -13.086 -16.219 1 92.81 481 VAL B O 1
ATOM 8743 N N . ALA B 1 482 ? -17.609 -14.602 -17.656 1 91.62 482 ALA B N 1
ATOM 8744 C CA . ALA B 1 482 ? -16.906 -13.992 -18.781 1 91.62 482 ALA B CA 1
ATOM 8745 C C . ALA B 1 482 ? -17.422 -12.586 -19.062 1 91.62 482 ALA B C 1
ATOM 8747 O O . ALA B 1 482 ? -16.656 -11.703 -19.469 1 91.62 482 ALA B O 1
ATOM 8748 N N . SER B 1 483 ? -18.703 -12.445 -18.906 1 94.06 483 SER B N 1
ATOM 8749 C CA . SER B 1 483 ? -19.297 -11.125 -19.109 1 94.06 483 SER B CA 1
ATOM 8750 C C . SER B 1 483 ? -18.766 -10.125 -18.078 1 94.06 483 SER B C 1
ATOM 8752 O O . SER B 1 483 ? -18.562 -8.953 -18.422 1 94.06 483 SER B O 1
ATOM 8754 N N . LEU B 1 484 ? -18.625 -10.57 -16.906 1 94.69 484 LEU B N 1
ATOM 8755 C CA . LEU B 1 484 ? -18.078 -9.703 -15.875 1 94.69 484 LEU B CA 1
ATOM 8756 C C . LEU B 1 484 ? -16.641 -9.297 -16.203 1 94.69 484 LEU B C 1
ATOM 8758 O O . LEU B 1 484 ? -16.25 -8.141 -16.016 1 94.69 484 LEU B O 1
ATOM 8762 N N . ALA B 1 485 ? -15.867 -10.234 -16.672 1 93.94 485 ALA B N 1
ATOM 8763 C CA . ALA B 1 485 ? -14.492 -9.953 -17.062 1 93.94 485 ALA B CA 1
ATOM 8764 C C . ALA B 1 485 ? -14.438 -8.93 -18.188 1 93.94 485 ALA B C 1
ATOM 8766 O O . ALA B 1 485 ? -13.602 -8.023 -18.172 1 93.94 485 ALA B O 1
ATOM 8767 N N . LEU B 1 486 ? -15.336 -9.086 -19.156 1 92.81 486 LEU B N 1
ATOM 8768 C CA . LEU B 1 486 ? -15.383 -8.156 -20.281 1 92.81 486 LEU B CA 1
ATOM 8769 C C . LEU B 1 486 ? -15.734 -6.75 -19.812 1 92.81 486 LEU B C 1
ATOM 8771 O O . LEU B 1 486 ? -15.18 -5.77 -20.312 1 92.81 486 LEU B O 1
ATOM 8775 N N . ARG B 1 487 ? -16.625 -6.684 -18.922 1 93.69 487 ARG B N 1
ATOM 8776 C CA . ARG B 1 487 ? -16.969 -5.379 -18.375 1 93.69 487 ARG B CA 1
ATOM 8777 C C . ARG B 1 487 ? -15.781 -4.766 -17.641 1 93.69 487 ARG B C 1
ATOM 8779 O O . ARG B 1 487 ? -15.594 -3.549 -17.656 1 93.69 487 ARG B O 1
ATOM 8786 N N . GLY B 1 488 ? -15.055 -5.578 -16.984 1 93.12 488 GLY B N 1
ATOM 8787 C CA . GLY B 1 488 ? -13.844 -5.105 -16.344 1 93.12 488 GLY B CA 1
ATOM 8788 C C . GLY B 1 488 ? -12.812 -4.582 -17.328 1 93.12 488 GLY B C 1
ATOM 8789 O O . GLY B 1 488 ? -12.172 -3.561 -17.078 1 93.12 488 GLY B O 1
ATOM 8790 N N . TYR B 1 489 ? -12.742 -5.23 -18.422 1 89.56 489 TYR B N 1
ATOM 8791 C CA . TYR B 1 489 ? -11.812 -4.82 -19.469 1 89.56 489 TYR B CA 1
ATOM 8792 C C . TYR B 1 489 ? -12.211 -3.469 -20.047 1 89.56 489 TYR B C 1
ATOM 8794 O O . TYR B 1 489 ? -11.352 -2.688 -20.469 1 89.56 489 TYR B O 1
ATOM 8802 N N . GLY B 1 490 ? -13.414 -3.244 -20.078 1 88.62 490 GLY B N 1
ATOM 8803 C CA . GLY B 1 490 ? -13.914 -2.023 -20.688 1 88.62 490 GLY B CA 1
ATOM 8804 C C . GLY B 1 490 ? -14.062 -0.878 -19.703 1 88.62 490 GLY B C 1
ATOM 8805 O O . GLY B 1 490 ? -14.5 0.213 -20.062 1 88.62 490 GLY B O 1
ATOM 8806 N N . CYS B 1 491 ? -13.625 -1.12 -18.516 1 88.81 491 CYS B N 1
ATOM 8807 C CA . CYS B 1 491 ? -13.805 -0.115 -17.469 1 88.81 491 CYS B CA 1
ATOM 8808 C C . CYS B 1 491 ? -12.93 1.104 -17.734 1 88.81 491 CYS B C 1
ATOM 8810 O O . CYS B 1 491 ? -11.758 0.964 -18.078 1 88.81 491 CYS B O 1
ATOM 8812 N N . THR B 1 492 ? -13.523 2.348 -17.625 1 78.38 492 THR B N 1
ATOM 8813 C CA . THR B 1 492 ? -12.789 3.59 -17.859 1 78.38 492 THR B CA 1
ATOM 8814 C C . THR B 1 492 ? -12.68 4.402 -16.562 1 78.38 492 THR B C 1
ATOM 8816 O O . THR B 1 492 ? -12.203 5.539 -16.578 1 78.38 492 THR B O 1
ATOM 8819 N N . THR B 1 493 ? -13.07 3.781 -15.445 1 76.88 493 THR B N 1
ATOM 8820 C CA . THR B 1 493 ? -13.008 4.465 -14.156 1 76.88 493 THR B CA 1
ATOM 8821 C C . THR B 1 493 ? -11.562 4.703 -13.742 1 76.88 493 THR B C 1
ATOM 8823 O O . THR B 1 493 ? -10.688 3.887 -14.031 1 76.88 493 THR B O 1
ATOM 8826 N N . SER B 1 494 ? -11.312 5.82 -13.109 1 73.88 494 SER B N 1
ATOM 8827 C CA . SER B 1 494 ? -9.961 6.18 -12.68 1 73.88 494 SER B CA 1
ATOM 8828 C C . SER B 1 494 ? -9.453 5.23 -11.602 1 73.88 494 SER B C 1
ATOM 8830 O O . SER B 1 494 ? -10.242 4.641 -10.867 1 73.88 494 SER B O 1
ATOM 8832 N N . ARG B 1 495 ? -8.164 5.062 -11.562 1 78.25 495 ARG B N 1
ATOM 8833 C CA . ARG B 1 495 ? -7.516 4.133 -10.641 1 78.25 495 ARG B CA 1
ATOM 8834 C C . ARG B 1 495 ? -7.836 4.48 -9.195 1 78.25 495 ARG B C 1
ATOM 8836 O O . ARG B 1 495 ? -8.195 3.604 -8.406 1 78.25 495 ARG B O 1
ATOM 8843 N N . PRO B 1 496 ? -7.801 5.754 -8.797 1 71.38 496 PRO B N 1
ATOM 8844 C CA . PRO B 1 496 ? -8.109 6.066 -7.402 1 71.38 496 PRO B CA 1
ATOM 8845 C C . PRO B 1 496 ? -9.547 5.703 -7.02 1 71.38 496 PRO B C 1
ATOM 8847 O O . PRO B 1 496 ? -9.797 5.262 -5.898 1 71.38 496 PRO B O 1
ATOM 8850 N N . GLN B 1 497 ? -10.414 5.875 -7.945 1 74.88 497 GLN B N 1
ATOM 8851 C CA . GLN B 1 497 ? -11.797 5.52 -7.668 1 74.88 497 GLN B CA 1
ATOM 8852 C C . GLN B 1 497 ? -11.969 4.008 -7.535 1 74.88 497 GLN B C 1
ATOM 8854 O O . GLN B 1 497 ? -12.742 3.537 -6.703 1 74.88 497 GLN B O 1
ATOM 8859 N N . LEU B 1 498 ? -11.266 3.318 -8.406 1 85.62 498 LEU B N 1
ATOM 8860 C CA . LEU B 1 498 ? -11.32 1.863 -8.312 1 85.62 498 LEU B CA 1
ATOM 8861 C C . LEU B 1 498 ? -10.734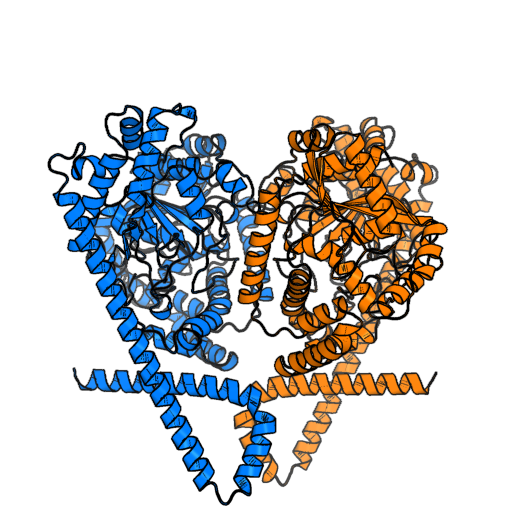 1.378 -6.992 1 85.62 498 LEU B C 1
ATOM 8863 O O . LEU B 1 498 ? -11.242 0.421 -6.398 1 85.62 498 LEU B O 1
ATOM 8867 N N . GLU B 1 499 ? -9.719 2.018 -6.562 1 81.88 499 GLU B N 1
ATOM 8868 C CA . GLU B 1 499 ? -9.102 1.656 -5.293 1 81.88 499 GLU B CA 1
ATOM 8869 C C . GLU B 1 499 ? -10.039 1.944 -4.121 1 81.88 499 GLU B C 1
ATOM 8871 O O . GLU B 1 499 ? -10.078 1.189 -3.148 1 81.88 499 GLU B O 1
ATOM 8876 N N . CYS B 1 500 ? -10.797 2.951 -4.23 1 76.12 500 CYS B N 1
ATOM 8877 C CA . CYS B 1 500 ? -11.781 3.271 -3.207 1 76.12 500 CYS B CA 1
ATOM 8878 C C . CYS B 1 500 ? -12.883 2.219 -3.168 1 76.12 500 CYS B C 1
ATOM 8880 O O . CYS B 1 500 ? -13.312 1.805 -2.09 1 76.12 500 CYS B O 1
ATOM 8882 N N . GLU B 1 501 ? -13.281 1.862 -4.352 1 84.19 501 GLU B N 1
ATOM 8883 C CA . GLU B 1 501 ? -14.305 0.825 -4.434 1 84.19 501 GLU B CA 1
ATOM 8884 C C . GLU B 1 501 ? -13.797 -0.496 -3.861 1 84.19 501 GLU B C 1
ATOM 8886 O O . GLU B 1 501 ? -14.555 -1.235 -3.229 1 84.19 501 GLU B O 1
ATOM 8891 N N . ALA B 1 502 ? -12.562 -0.777 -4.129 1 89.88 502 ALA B N 1
ATOM 8892 C CA . ALA B 1 502 ? -11.961 -1.991 -3.586 1 89.88 502 ALA B CA 1
ATOM 8893 C C . ALA B 1 502 ? -11.906 -1.944 -2.062 1 89.88 502 ALA B C 1
ATOM 8895 O O . ALA B 1 502 ? -12.156 -2.951 -1.395 1 89.88 502 ALA B O 1
ATOM 8896 N N . GLU B 1 503 ? -11.594 -0.822 -1.502 1 82.88 503 GLU B N 1
ATOM 8897 C CA . GLU B 1 503 ? -11.547 -0.656 -0.052 1 82.88 503 GLU B CA 1
ATOM 8898 C C . GLU B 1 503 ? -12.93 -0.831 0.567 1 82.88 503 GLU B C 1
ATOM 8900 O O . GLU B 1 503 ? -13.062 -1.397 1.653 1 82.88 503 GLU B O 1
ATOM 8905 N N . GLU B 1 504 ? -13.891 -0.24 -0.115 1 83.31 504 GLU B N 1
ATOM 8906 C CA . GLU B 1 504 ? -15.266 -0.392 0.366 1 83.31 504 GLU B CA 1
ATOM 8907 C C . GLU B 1 504 ? -15.695 -1.856 0.36 1 83.31 504 GLU B C 1
ATOM 8909 O O . GLU B 1 504 ? -16.375 -2.314 1.279 1 83.31 504 GLU B O 1
ATOM 8914 N N . TYR B 1 505 ? -15.32 -2.525 -0.688 1 91.88 505 TYR B N 1
ATOM 8915 C CA . TYR B 1 505 ? -15.641 -3.947 -0.759 1 91.88 505 TYR B CA 1
ATOM 8916 C C . TYR B 1 505 ? -14.945 -4.719 0.35 1 91.88 505 TYR B C 1
ATOM 8918 O O . TYR B 1 505 ? -15.539 -5.602 0.976 1 91.88 505 TYR B O 1
ATOM 8926 N N . LEU B 1 506 ? -13.688 -4.445 0.537 1 90.25 506 LEU B N 1
ATOM 8927 C CA . LEU B 1 506 ? -12.922 -5.09 1.6 1 90.25 506 LEU B CA 1
ATOM 8928 C C . LEU B 1 506 ? -13.617 -4.91 2.949 1 90.25 506 LEU B C 1
ATOM 8930 O O . LEU B 1 506 ? -13.719 -5.863 3.727 1 90.25 506 LEU B O 1
ATOM 8934 N N . ARG B 1 507 ? -14.102 -3.752 3.23 1 83.81 507 ARG B N 1
ATOM 8935 C CA . ARG B 1 507 ? -14.773 -3.455 4.488 1 83.81 507 ARG B CA 1
ATOM 8936 C C . ARG B 1 507 ? -16.047 -4.293 4.641 1 83.81 507 ARG B C 1
ATOM 8938 O O . ARG B 1 507 ? -16.281 -4.883 5.695 1 83.81 507 ARG B O 1
ATOM 8945 N N . SER B 1 508 ? -16.766 -4.297 3.545 1 88.19 508 SER B N 1
ATOM 8946 C CA . SER B 1 508 ? -18.016 -5.039 3.588 1 88.19 508 SER B CA 1
ATOM 8947 C C . SER B 1 508 ? -17.766 -6.527 3.809 1 88.19 508 SER B C 1
ATOM 8949 O O . SER B 1 508 ? -18.516 -7.188 4.531 1 88.19 508 SER B O 1
ATOM 8951 N N . PHE B 1 509 ? -16.781 -7.043 3.225 1 94.19 509 PHE B N 1
ATOM 8952 C CA . PHE B 1 509 ? -16.453 -8.461 3.344 1 94.19 509 PHE B CA 1
ATOM 8953 C C . PHE B 1 509 ? -16.031 -8.797 4.77 1 94.19 509 PHE B C 1
ATOM 8955 O O . PHE B 1 509 ? -16.516 -9.773 5.348 1 94.19 509 PHE B O 1
ATOM 8962 N N . PHE B 1 510 ? -15.148 -8.055 5.371 1 90.5 510 PHE B N 1
ATOM 8963 C CA . PHE B 1 510 ? -14.633 -8.352 6.699 1 90.5 510 PHE B CA 1
ATOM 8964 C C . PHE B 1 510 ? -15.688 -8.062 7.766 1 90.5 510 PHE B C 1
ATOM 8966 O O . PHE B 1 510 ? -15.711 -8.719 8.812 1 90.5 510 PHE B O 1
ATOM 8973 N N . ASP B 1 511 ? -16.547 -7.035 7.484 1 86.56 511 ASP B N 1
ATOM 8974 C CA . ASP B 1 511 ? -17.672 -6.832 8.398 1 86.56 511 ASP B CA 1
ATOM 8975 C C . ASP B 1 511 ? -18.531 -8.086 8.5 1 86.56 511 ASP B C 1
ATOM 8977 O O . ASP B 1 511 ? -18.906 -8.5 9.594 1 86.56 511 ASP B O 1
ATOM 8981 N N . LYS B 1 512 ? -18.781 -8.695 7.352 1 93 512 LYS B N 1
ATOM 8982 C CA . LYS B 1 512 ? -19.547 -9.938 7.352 1 93 512 LYS B CA 1
ATOM 8983 C C . LYS B 1 512 ? -18.781 -11.07 8.016 1 93 512 LYS B C 1
ATOM 8985 O O . LYS B 1 512 ? -19.344 -11.867 8.758 1 93 512 LYS B O 1
ATOM 8990 N N . TRP B 1 513 ? -17.5 -11.18 7.703 1 93.88 513 TRP B N 1
ATOM 8991 C CA . TRP B 1 513 ? -16.625 -12.164 8.312 1 93.88 513 TRP B CA 1
ATOM 8992 C C . TRP B 1 513 ? -16.641 -12.055 9.836 1 93.88 513 TRP B C 1
ATOM 8994 O O . TRP B 1 513 ? -16.719 -13.07 10.539 1 93.88 513 TRP B O 1
ATOM 9004 N N . ASN B 1 514 ? -16.609 -10.805 10.344 1 88.12 514 ASN B N 1
ATOM 9005 C CA . ASN B 1 514 ? -16.609 -10.562 11.781 1 88.12 514 ASN B CA 1
ATOM 9006 C C . ASN B 1 514 ? -17.969 -10.82 12.406 1 88.12 514 ASN B C 1
ATOM 9008 O O . ASN B 1 514 ? -18.062 -11.273 13.547 1 88.12 514 ASN B O 1
ATOM 9012 N N . GLU B 1 515 ? -18.984 -10.453 11.672 1 90.06 515 GLU B N 1
ATOM 9013 C CA . GLU B 1 515 ? -20.328 -10.695 12.172 1 90.06 515 GLU B CA 1
ATOM 9014 C C . GLU B 1 515 ? -20.578 -12.18 12.422 1 90.06 515 GLU B C 1
ATOM 9016 O O . GLU B 1 515 ? -21.25 -12.555 13.391 1 90.06 515 GLU B O 1
ATOM 9021 N N . GLU B 1 516 ? -20 -12.992 11.625 1 94.06 516 GLU B N 1
ATOM 9022 C CA . GLU B 1 516 ? -20.172 -14.438 11.758 1 94.06 516 GLU B CA 1
ATOM 9023 C C . GLU B 1 516 ? -19.109 -15.039 12.656 1 94.06 516 GLU B C 1
ATOM 9025 O O . GLU B 1 516 ? -19.094 -16.25 12.898 1 94.06 516 GLU B O 1
ATOM 9030 N N . GLU B 1 517 ? -18.203 -14.266 13.133 1 92.38 517 GLU B N 1
ATOM 9031 C CA . GLU B 1 517 ? -17.125 -14.641 14.062 1 92.38 517 GLU B CA 1
ATOM 9032 C C . GLU B 1 517 ? -16.312 -15.812 13.516 1 92.38 517 GLU B C 1
ATOM 9034 O O . GLU B 1 517 ? -16.109 -16.812 14.211 1 92.38 517 GLU B O 1
ATOM 9039 N N . LEU B 1 518 ? -15.961 -15.742 12.297 1 96.12 518 LEU B N 1
ATOM 9040 C CA . LEU B 1 518 ? -15.211 -16.812 11.648 1 96.12 518 LEU B CA 1
ATOM 9041 C C . LEU B 1 518 ? -13.719 -16.672 11.906 1 96.12 518 LEU B C 1
ATOM 9043 O O . LEU B 1 518 ? -13.188 -15.547 11.922 1 96.12 518 LEU B O 1
ATOM 9047 N N . ASP B 1 519 ? -13.031 -17.75 12.094 1 96.19 519 ASP B N 1
ATOM 9048 C CA . ASP B 1 519 ? -11.578 -17.766 12.211 1 96.19 519 ASP B CA 1
ATOM 9049 C C . ASP B 1 519 ? -10.914 -17.984 10.859 1 96.19 519 ASP B C 1
ATOM 9051 O O . ASP B 1 519 ? -9.93 -17.328 10.523 1 96.19 519 ASP B O 1
ATOM 9055 N N . CYS B 1 520 ? -11.438 -18.922 10.109 1 97.62 520 CYS B N 1
ATOM 9056 C CA . CYS B 1 520 ? -10.914 -19.281 8.797 1 97.62 520 CYS B CA 1
ATOM 9057 C C . CYS B 1 520 ? -12.039 -19.578 7.812 1 97.62 520 CYS B C 1
ATOM 9059 O O . CYS B 1 520 ? -13.203 -19.641 8.203 1 97.62 520 CYS B O 1
ATOM 9061 N N . LEU B 1 521 ? -11.625 -19.609 6.598 1 98.25 521 LEU B N 1
ATOM 9062 C CA . LEU B 1 521 ? -12.555 -20 5.539 1 98.25 521 LEU B CA 1
ATOM 9063 C C . LEU B 1 521 ? -12.055 -21.234 4.801 1 98.25 521 LEU B C 1
ATOM 9065 O O . LEU B 1 521 ? -10.859 -21.375 4.547 1 98.25 521 LEU B O 1
ATOM 9069 N N . LEU B 1 522 ? -12.945 -22.141 4.539 1 98.44 522 LEU B N 1
ATOM 9070 C CA . LEU B 1 522 ? -12.703 -23.297 3.67 1 98.44 522 LEU B CA 1
ATOM 9071 C C . LEU B 1 522 ? -13.477 -23.156 2.365 1 98.44 522 LEU B C 1
ATOM 9073 O O . LEU B 1 522 ? -14.711 -23.094 2.373 1 98.44 522 LEU B O 1
ATOM 9077 N N . CYS B 1 523 ? -12.773 -23.078 1.29 1 98.12 523 CYS B N 1
ATOM 9078 C CA . CYS B 1 523 ? -13.398 -22.859 -0.009 1 98.12 523 CYS B CA 1
ATOM 9079 C C . CYS B 1 523 ? -12.594 -23.516 -1.121 1 98.12 523 CYS B C 1
ATOM 9081 O O . CYS B 1 523 ? -11.477 -24 -0.889 1 98.12 523 CYS B O 1
ATOM 9083 N N . PRO B 1 524 ? -13.156 -23.656 -2.273 1 97.69 524 PRO B N 1
ATOM 9084 C CA . PRO B 1 524 ? -12.406 -24.266 -3.375 1 97.69 524 PRO B CA 1
ATOM 9085 C C . PRO B 1 524 ? -11.336 -23.328 -3.941 1 97.69 524 PRO B C 1
ATOM 9087 O O . PRO B 1 524 ? -11.508 -22.109 -3.943 1 97.69 524 PRO B O 1
ATOM 9090 N N . VAL B 1 525 ? -10.242 -23.875 -4.363 1 97.75 525 VAL B N 1
ATOM 9091 C CA . VAL B 1 525 ? -9.211 -23.094 -5.031 1 97.75 525 VAL B CA 1
ATOM 9092 C C . VAL B 1 525 ? -9.57 -22.906 -6.508 1 97.75 525 VAL B C 1
ATOM 9094 O O . VAL B 1 525 ? -9.156 -21.938 -7.141 1 97.75 525 VAL B O 1
ATOM 9097 N N . SER B 1 526 ? -10.203 -23.875 -7.059 1 97.12 526 SER B N 1
ATOM 9098 C CA . SER B 1 526 ? -10.68 -23.922 -8.438 1 97.12 526 SER B CA 1
ATOM 9099 C C . SER B 1 526 ? -11.977 -24.703 -8.547 1 97.12 526 SER B C 1
ATOM 9101 O O . SER B 1 526 ? -12.195 -25.672 -7.812 1 97.12 526 SER B O 1
ATOM 9103 N N . PRO B 1 527 ? -12.859 -24.297 -9.453 1 96.5 527 PRO B N 1
ATOM 9104 C CA . PRO B 1 527 ? -14.102 -25.047 -9.625 1 96.5 527 PRO B CA 1
ATOM 9105 C C . PRO B 1 527 ? -13.906 -26.328 -10.438 1 96.5 527 PRO B C 1
ATOM 9107 O O . PRO B 1 527 ? -14.828 -27.141 -10.539 1 96.5 527 PRO B O 1
ATOM 9110 N N . LEU B 1 528 ? -12.703 -26.453 -11.023 1 95.75 528 LEU B N 1
ATOM 9111 C CA . LEU B 1 528 ? -12.367 -27.547 -11.914 1 95.75 528 LEU B CA 1
ATOM 9112 C C . LEU B 1 528 ? -10.969 -28.078 -11.609 1 95.75 528 LEU B C 1
ATOM 9114 O O . LEU B 1 528 ? -10.141 -27.375 -11.039 1 95.75 528 LEU B O 1
ATOM 9118 N N . PRO B 1 529 ? -10.852 -29.406 -11.844 1 95.25 529 PRO B N 1
ATOM 9119 C CA . PRO B 1 529 ? -9.453 -29.828 -11.891 1 95.25 529 PRO B CA 1
ATOM 9120 C C . PRO B 1 529 ? -8.656 -29.109 -12.977 1 95.25 529 PRO B C 1
ATOM 9122 O O . PRO B 1 529 ? -9.188 -28.234 -13.664 1 95.25 529 PRO B O 1
ATOM 9125 N N . ALA B 1 530 ? -7.336 -29.391 -13.07 1 95.56 530 ALA B N 1
ATOM 9126 C CA . ALA B 1 530 ? -6.543 -28.734 -14.102 1 95.56 530 ALA B CA 1
ATOM 9127 C C . ALA B 1 530 ? -7.258 -28.781 -15.453 1 95.56 530 ALA B C 1
ATOM 9129 O O . ALA B 1 530 ? -7.656 -29.844 -15.922 1 95.56 530 ALA B O 1
ATOM 9130 N N . VAL B 1 531 ? -7.457 -27.703 -16.062 1 95.38 531 VAL B N 1
ATOM 9131 C CA . VAL B 1 531 ? -8.258 -27.594 -17.281 1 95.38 531 VAL B CA 1
ATOM 9132 C C . VAL B 1 531 ? -7.41 -27.953 -18.5 1 95.38 531 VAL B C 1
ATOM 9134 O O . VAL B 1 531 ? -6.203 -28.172 -18.375 1 95.38 531 VAL B O 1
ATOM 9137 N N . TRP B 1 532 ? -8.125 -28.062 -19.594 1 93.62 532 TRP B N 1
ATOM 9138 C CA . TRP B 1 532 ? -7.434 -28.359 -20.844 1 93.62 532 TRP B CA 1
ATOM 9139 C C . TRP B 1 532 ? -6.492 -27.219 -21.219 1 93.62 532 TRP B C 1
ATOM 9141 O O . TRP B 1 532 ? -6.727 -26.062 -20.859 1 93.62 532 TRP B O 1
ATOM 9151 N N . ASP B 1 533 ? -5.473 -27.594 -21.938 1 86.88 533 ASP B N 1
ATOM 9152 C CA . ASP B 1 533 ? -4.574 -26.562 -22.484 1 86.88 533 ASP B CA 1
ATOM 9153 C C . ASP B 1 533 ? -5.32 -25.625 -23.422 1 86.88 533 ASP B C 1
ATOM 9155 O O . ASP B 1 533 ? -6.191 -26.047 -24.172 1 86.88 533 ASP B O 1
ATOM 9159 N N . ARG B 1 534 ? -5.102 -24.422 -23.375 1 78.81 534 ARG B N 1
ATOM 9160 C CA . ARG B 1 534 ? -5.688 -23.391 -24.234 1 78.81 534 ARG B CA 1
ATOM 9161 C C . ARG B 1 534 ? -7.203 -23.344 -24.078 1 78.81 534 ARG B C 1
ATOM 9163 O O . ARG B 1 534 ? -7.938 -23.344 -25.062 1 78.81 534 ARG B O 1
ATOM 9170 N N . SER B 1 535 ? -7.555 -23.516 -22.891 1 85.31 535 SER B N 1
ATOM 9171 C CA . SER B 1 535 ? -8.977 -23.391 -22.562 1 85.31 535 SER B CA 1
ATOM 9172 C C . SER B 1 535 ? -9.508 -22.016 -22.938 1 85.31 535 SER B C 1
ATOM 9174 O O . SER B 1 535 ? -8.742 -21.062 -23.078 1 85.31 535 SER B O 1
ATOM 9176 N N . ASP B 1 536 ? -10.781 -21.984 -23.109 1 85.12 536 ASP B N 1
ATOM 9177 C CA . ASP B 1 536 ? -11.438 -20.766 -23.578 1 85.12 536 ASP B CA 1
ATOM 9178 C C . ASP B 1 536 ? -11.477 -19.703 -22.484 1 85.12 536 ASP B C 1
ATOM 9180 O O . ASP B 1 536 ? -11.25 -20.016 -21.312 1 85.12 536 ASP B O 1
ATOM 9184 N N . PHE B 1 537 ? -11.82 -18.594 -23 1 85.88 537 PHE B N 1
ATOM 9185 C CA . PHE B 1 537 ? -11.859 -17.406 -22.156 1 85.88 537 PHE B CA 1
ATOM 9186 C C . PHE B 1 537 ? -12.805 -17.609 -20.984 1 85.88 537 PHE B C 1
ATOM 9188 O O . PHE B 1 537 ? -12.508 -17.188 -19.859 1 85.88 537 PHE B O 1
ATOM 9195 N N . TYR B 1 538 ? -13.859 -18.25 -21.203 1 88.69 538 TYR B N 1
ATOM 9196 C CA . TYR B 1 538 ? -14.867 -18.438 -20.172 1 88.69 538 TYR B CA 1
ATOM 9197 C C . TYR B 1 538 ? -14.359 -19.375 -19.078 1 88.69 538 TYR B C 1
ATOM 9199 O O . TYR B 1 538 ? -14.578 -19.141 -17.891 1 88.69 538 TYR B O 1
ATOM 9207 N N . THR B 1 539 ? -13.664 -20.438 -19.438 1 92 539 THR B N 1
ATOM 9208 C CA . THR B 1 539 ? -13.133 -21.406 -18.484 1 92 539 THR B CA 1
ATOM 9209 C C . THR B 1 539 ? -12.031 -20.766 -17.641 1 92 539 THR B C 1
ATOM 9211 O O . THR B 1 539 ? -11.992 -20.953 -16.422 1 92 539 THR B O 1
ATOM 9214 N N . VAL B 1 540 ? -11.219 -20.016 -18.297 1 91.56 540 VAL B N 1
ATOM 9215 C CA . VAL B 1 540 ? -10.094 -19.391 -17.609 1 91.56 540 VAL B CA 1
ATOM 9216 C C . VAL B 1 540 ? -10.609 -18.422 -16.531 1 91.56 540 VAL B C 1
ATOM 9218 O O . VAL B 1 540 ? -10.148 -18.453 -15.398 1 91.56 540 VAL B O 1
ATOM 9221 N N . ASN B 1 541 ? -11.555 -17.609 -16.922 1 92.94 541 ASN B N 1
ATOM 9222 C CA . ASN B 1 541 ? -12.086 -16.625 -15.977 1 92.94 541 ASN B CA 1
ATOM 9223 C C . ASN B 1 541 ? -12.883 -17.297 -14.859 1 92.94 541 ASN B C 1
ATOM 9225 O O . ASN B 1 541 ? -12.945 -16.781 -13.742 1 92.94 541 ASN B O 1
ATOM 9229 N N . GLY B 1 542 ? -13.477 -18.438 -15.172 1 93.56 542 GLY B N 1
ATOM 9230 C CA . GLY B 1 542 ? -14.164 -19.203 -14.141 1 93.56 542 GLY B CA 1
ATOM 9231 C C . GLY B 1 542 ? -13.234 -19.688 -13.047 1 93.56 542 GLY B C 1
ATOM 9232 O O . GLY B 1 542 ? -13.609 -19.719 -11.875 1 93.56 542 GLY B O 1
ATOM 9233 N N . VAL B 1 543 ? -12.055 -20.016 -13.43 1 95.56 543 VAL B N 1
ATOM 9234 C CA . VAL B 1 543 ? -11.062 -20.516 -12.477 1 95.56 543 VAL B CA 1
ATOM 9235 C C . VAL B 1 543 ? -10.5 -19.359 -11.664 1 95.56 543 VAL B C 1
ATOM 9237 O O . VAL B 1 543 ? -10.383 -19.438 -10.445 1 95.56 543 VAL B O 1
ATOM 9240 N N . LEU B 1 544 ? -10.219 -18.266 -12.305 1 95.31 544 LEU B N 1
ATOM 9241 C CA . LEU B 1 544 ? -9.562 -17.125 -11.672 1 95.31 544 LEU B CA 1
ATOM 9242 C C . LEU B 1 544 ? -10.492 -16.453 -10.664 1 95.31 544 LEU B C 1
ATOM 9244 O O . LEU B 1 544 ? -10.023 -15.797 -9.727 1 95.31 544 LEU B O 1
ATOM 9248 N N . LEU B 1 545 ? -11.734 -16.688 -10.836 1 95.88 545 LEU B N 1
ATOM 9249 C CA . LEU B 1 545 ? -12.734 -16.125 -9.93 1 95.88 545 LEU B CA 1
ATOM 9250 C C . LEU B 1 545 ? -12.492 -16.609 -8.5 1 95.88 545 LEU B C 1
ATOM 9252 O O . LEU B 1 545 ? -12.641 -15.828 -7.551 1 95.88 545 LEU B O 1
ATOM 9256 N N . TYR B 1 546 ? -12.023 -17.75 -8.336 1 96.31 546 TYR B N 1
ATOM 9257 C CA . TYR B 1 546 ? -11.945 -18.406 -7.031 1 96.31 546 TYR B CA 1
ATOM 9258 C C . TYR B 1 546 ? -10.688 -17.984 -6.281 1 96.31 546 TYR B C 1
ATOM 9260 O O . TYR B 1 546 ? -10.648 -18.031 -5.051 1 96.31 546 TYR B O 1
ATOM 9268 N N . THR B 1 547 ? -9.664 -17.562 -6.961 1 96.19 547 THR B N 1
ATOM 9269 C CA . THR B 1 547 ? -8.414 -17.234 -6.301 1 96.19 547 THR B CA 1
ATOM 9270 C C . THR B 1 547 ? -8.219 -15.727 -6.238 1 96.19 547 THR B C 1
ATOM 9272 O O . THR B 1 547 ? -7.613 -15.203 -5.297 1 96.19 547 THR B O 1
ATOM 9275 N N . SER B 1 548 ? -8.742 -15.031 -7.188 1 96 548 SER B N 1
ATOM 9276 C CA . SER B 1 548 ? -8.492 -13.602 -7.309 1 96 548 SER B CA 1
ATOM 9277 C C . SER B 1 548 ? -9.094 -12.836 -6.133 1 96 548 SER B C 1
ATOM 9279 O O . SER B 1 548 ? -8.562 -11.797 -5.727 1 96 548 SER B O 1
ATOM 9281 N N . LEU B 1 549 ? -10.172 -13.367 -5.633 1 95.94 549 LEU B N 1
ATOM 9282 C CA . LEU B 1 549 ? -10.852 -12.719 -4.52 1 95.94 549 LEU B CA 1
ATOM 9283 C C . LEU B 1 549 ? -9.906 -12.523 -3.344 1 95.94 549 LEU B C 1
ATOM 9285 O O . LEU B 1 549 ? -9.844 -11.438 -2.762 1 95.94 549 LEU B O 1
ATOM 9289 N N . TYR B 1 550 ? -9.148 -13.445 -3.049 1 96.75 550 TYR B N 1
ATOM 9290 C CA . TYR B 1 550 ? -8.336 -13.414 -1.842 1 96.75 550 TYR B CA 1
ATOM 9291 C C . TYR B 1 550 ? -7.031 -12.656 -2.08 1 96.75 550 TYR B C 1
ATOM 9293 O O . TYR B 1 550 ? -6.324 -12.312 -1.132 1 96.75 550 TYR B O 1
ATOM 9301 N N . ASN B 1 551 ? -6.691 -12.422 -3.348 1 95.62 551 ASN B N 1
ATOM 9302 C CA . ASN B 1 551 ? -5.621 -11.477 -3.646 1 95.62 551 ASN B CA 1
ATOM 9303 C C . ASN B 1 551 ? -6.051 -10.039 -3.373 1 95.62 551 ASN B C 1
ATOM 9305 O O . ASN B 1 551 ? -5.285 -9.25 -2.816 1 95.62 551 ASN B O 1
ATOM 9309 N N . MET B 1 552 ? -7.246 -9.766 -3.746 1 94.62 552 MET B N 1
ATOM 9310 C CA . MET B 1 552 ? -7.75 -8.414 -3.518 1 94.62 552 MET B CA 1
ATOM 9311 C C . MET B 1 552 ? -7.941 -8.148 -2.027 1 94.62 552 MET B C 1
ATOM 9313 O O . MET B 1 552 ? -7.691 -7.043 -1.553 1 94.62 552 MET B O 1
ATOM 9317 N N . LEU B 1 553 ? -8.359 -9.195 -1.34 1 94.44 553 LEU B N 1
ATOM 9318 C CA . LEU B 1 553 ? -8.617 -9.039 0.088 1 94.44 553 LEU B CA 1
ATOM 9319 C C . LEU B 1 553 ? -7.316 -9.016 0.878 1 94.44 553 LEU B C 1
ATOM 9321 O O . LEU B 1 553 ? -7.293 -8.602 2.039 1 94.44 553 LEU B O 1
ATOM 9325 N N . GLY B 1 554 ? -6.242 -9.445 0.263 1 93.19 554 GLY B N 1
ATOM 9326 C CA . GLY B 1 554 ? -4.957 -9.477 0.948 1 93.19 554 GLY B CA 1
ATOM 9327 C C . GLY B 1 554 ? -4.875 -10.57 2.002 1 93.19 554 GLY B C 1
ATOM 9328 O O . GLY B 1 554 ? -4.102 -10.461 2.955 1 93.19 554 GLY B O 1
ATOM 9329 N N . CYS B 1 555 ? -5.652 -11.602 1.854 1 96.31 555 CYS B N 1
ATOM 9330 C CA . CYS B 1 555 ? -5.695 -12.695 2.822 1 96.31 555 CYS B CA 1
ATOM 9331 C C . CYS B 1 555 ? -4.652 -13.75 2.5 1 96.31 555 CYS B C 1
ATOM 9333 O O . CYS B 1 555 ? -4.336 -13.984 1.33 1 96.31 555 CYS B O 1
ATOM 9335 N N . PRO B 1 556 ? -4.094 -14.305 3.562 1 97.5 556 PRO B N 1
ATOM 9336 C CA . PRO B 1 556 ? -3.33 -15.531 3.305 1 97.5 556 PRO B CA 1
ATOM 9337 C C . PRO B 1 556 ? -4.215 -16.703 2.904 1 97.5 556 PRO B C 1
ATOM 9339 O O . PRO B 1 556 ? -5.32 -16.859 3.436 1 97.5 556 PRO B O 1
ATOM 9342 N N . ALA B 1 557 ? -3.793 -17.391 1.933 1 98.44 557 ALA B N 1
ATOM 9343 C CA . ALA B 1 557 ? -4.555 -18.516 1.412 1 98.44 557 ALA B CA 1
ATOM 9344 C C . ALA B 1 557 ? -3.635 -19.688 1.042 1 98.44 557 ALA B C 1
ATOM 9346 O O . ALA B 1 557 ? -2.627 -19.484 0.359 1 98.44 557 ALA B O 1
ATOM 9347 N N . GLY B 1 558 ? -3.932 -20.812 1.553 1 98.56 558 GLY B N 1
ATOM 9348 C CA . GLY B 1 558 ? -3.188 -22.031 1.247 1 98.56 558 GLY B CA 1
ATOM 9349 C C . GLY B 1 558 ? -4.035 -23.094 0.576 1 98.56 558 GLY B C 1
ATOM 9350 O O . GLY B 1 558 ? -5.258 -23.094 0.717 1 98.56 558 GLY B O 1
ATOM 9351 N N . THR B 1 559 ? -3.406 -23.906 -0.194 1 98.62 559 THR B N 1
ATOM 9352 C CA . THR B 1 559 ? -4.102 -24.984 -0.881 1 98.62 559 THR B CA 1
ATOM 9353 C C . THR B 1 559 ? -3.375 -26.312 -0.675 1 98.62 559 THR B C 1
ATOM 9355 O O . THR B 1 559 ? -2.154 -26.344 -0.503 1 98.62 559 THR B O 1
ATOM 9358 N N . LEU B 1 560 ? -4.117 -27.422 -0.625 1 98.25 560 LEU B N 1
ATOM 9359 C CA . LEU B 1 560 ? -3.58 -28.766 -0.498 1 98.25 560 LEU B CA 1
ATOM 9360 C C . LEU B 1 560 ? -4.508 -29.781 -1.157 1 98.25 560 LEU B C 1
ATOM 9362 O O . LEU B 1 560 ? -5.719 -29.562 -1.239 1 98.25 560 LEU B O 1
ATOM 9366 N N . GLN B 1 561 ? -3.939 -30.797 -1.622 1 97.69 561 GLN B N 1
ATOM 9367 C CA . GLN B 1 561 ? -4.73 -31.859 -2.23 1 97.69 561 GLN B CA 1
ATOM 9368 C C . GLN B 1 561 ? -5.551 -32.594 -1.182 1 97.69 561 GLN B C 1
ATOM 9370 O O . GLN B 1 561 ? -5.031 -32.969 -0.126 1 97.69 561 GLN B O 1
ATOM 9375 N N . TYR B 1 562 ? -6.781 -32.812 -1.45 1 97.38 562 TYR B N 1
ATOM 9376 C CA . TYR B 1 562 ? -7.641 -33.5 -0.492 1 97.38 562 TYR B CA 1
ATOM 9377 C C . TYR B 1 562 ? -8.391 -34.656 -1.157 1 97.38 562 TYR B C 1
ATOM 9379 O O . TYR B 1 562 ? -9.008 -35.469 -0.477 1 97.38 562 TYR B O 1
ATOM 9387 N N . GLY B 1 563 ? -8.328 -34.656 -2.463 1 95.94 563 GLY B N 1
ATOM 9388 C CA . GLY B 1 563 ? -8.977 -35.719 -3.195 1 95.94 563 GLY B CA 1
ATOM 9389 C C . GLY B 1 563 ? -8.555 -35.781 -4.652 1 95.94 563 GLY B C 1
ATOM 9390 O O . GLY B 1 563 ? -7.621 -35.094 -5.066 1 95.94 563 GLY B O 1
ATOM 9391 N N . ARG B 1 564 ? -9.219 -36.75 -5.41 1 96.75 564 ARG B N 1
ATOM 9392 C CA . ARG B 1 564 ? -8.992 -36.938 -6.84 1 96.75 564 ARG B CA 1
ATOM 9393 C C . ARG B 1 564 ? -10.312 -37.094 -7.586 1 96.75 564 ARG B C 1
ATOM 9395 O O . ARG B 1 564 ? -11.336 -37.438 -6.988 1 96.75 564 ARG B O 1
ATOM 9402 N N . VAL B 1 565 ? -10.219 -36.844 -8.828 1 97.69 565 VAL B N 1
ATOM 9403 C CA . VAL B 1 565 ? -11.406 -37.031 -9.648 1 97.69 565 VAL B CA 1
ATOM 9404 C C . VAL B 1 565 ? -11.742 -38.5 -9.773 1 97.69 565 VAL B C 1
ATOM 9406 O O . VAL B 1 565 ? -10.875 -39.312 -10.086 1 97.69 565 VAL B O 1
ATOM 9409 N N . GLU B 1 566 ? -12.922 -38.812 -9.547 1 97.38 566 GLU B N 1
ATOM 9410 C CA . GLU B 1 566 ? -13.406 -40.188 -9.68 1 97.38 566 GLU B CA 1
ATOM 9411 C C . GLU B 1 566 ? -14.305 -40.344 -10.906 1 97.38 566 GLU B C 1
ATOM 9413 O O . GLU B 1 566 ? -14.797 -39.344 -11.453 1 97.38 566 GLU B O 1
ATOM 9418 N N . ARG B 1 567 ? -14.508 -41.594 -11.273 1 96.38 567 ARG B N 1
ATOM 9419 C CA . ARG B 1 567 ? -15.305 -41.906 -12.461 1 96.38 567 ARG B CA 1
ATOM 9420 C C . ARG B 1 567 ? -16.734 -41.406 -12.281 1 96.38 567 ARG B C 1
ATOM 9422 O O . ARG B 1 567 ? -17.359 -40.938 -13.234 1 96.38 567 ARG B O 1
ATOM 9429 N N . GLU B 1 568 ? -17.219 -41.531 -11.125 1 95.88 568 GLU B N 1
ATOM 9430 C CA . GLU B 1 568 ? -18.594 -41.125 -10.828 1 95.88 568 GLU B CA 1
ATOM 9431 C C . GLU B 1 568 ? -18.781 -39.625 -11.008 1 95.88 568 GLU B C 1
ATOM 9433 O O . GLU B 1 568 ? -19.859 -39.156 -11.398 1 95.88 568 GLU B O 1
ATOM 9438 N N . ASP B 1 569 ? -17.766 -38.875 -10.68 1 96.62 569 ASP B N 1
ATOM 9439 C CA . ASP B 1 569 ? -17.812 -37.406 -10.852 1 96.62 569 ASP B CA 1
ATOM 9440 C C . ASP B 1 569 ? -18.031 -37.031 -12.312 1 96.62 569 ASP B C 1
ATOM 9442 O O . ASP B 1 569 ? -18.734 -36.062 -12.617 1 96.62 569 ASP B O 1
ATOM 9446 N N . ILE B 1 570 ? -17.375 -37.719 -13.203 1 95.56 570 ILE B N 1
ATOM 9447 C CA . ILE B 1 570 ? -17.422 -37.469 -14.641 1 95.56 570 ILE B CA 1
ATOM 9448 C C . ILE B 1 570 ? -18.812 -37.781 -15.172 1 95.56 570 ILE B C 1
ATOM 9450 O O . ILE B 1 570 ? -19.359 -37 -15.961 1 95.56 570 ILE B O 1
ATOM 9454 N N . TYR B 1 571 ? -19.391 -38.875 -14.695 1 94.81 571 TYR B N 1
ATOM 9455 C CA . TYR B 1 571 ? -20.734 -39.25 -15.133 1 94.81 571 TYR B CA 1
ATOM 9456 C C . TYR B 1 571 ? -21.781 -38.25 -14.633 1 94.81 571 TYR B C 1
ATOM 9458 O O . TYR B 1 571 ? -22.688 -37.875 -15.367 1 94.81 571 TYR B O 1
ATOM 9466 N N . LYS B 1 572 ? -21.594 -37.844 -13.445 1 93.94 572 LYS B N 1
ATOM 9467 C CA . LYS B 1 572 ? -22.531 -36.875 -12.883 1 93.94 572 LYS B CA 1
ATOM 9468 C C . LYS B 1 572 ? -22.5 -35.562 -13.664 1 93.94 572 LYS B C 1
ATOM 9470 O O . LYS B 1 572 ? -23.547 -34.938 -13.852 1 93.94 572 LYS B O 1
ATOM 9475 N N . ALA B 1 573 ? -21.328 -35.125 -14.008 1 93.06 573 ALA B N 1
ATOM 9476 C CA . ALA B 1 573 ? -21.188 -33.906 -14.789 1 93.06 573 ALA B CA 1
ATOM 9477 C C . ALA B 1 573 ? -21.875 -34.031 -16.141 1 93.06 573 ALA B C 1
ATOM 9479 O O . ALA B 1 573 ? -22.5 -33.094 -16.641 1 93.06 573 ALA B O 1
ATOM 9480 N N . ARG B 1 574 ? -21.781 -35.156 -16.781 1 92 574 ARG B N 1
ATOM 9481 C CA . ARG B 1 574 ? -22.406 -35.406 -18.078 1 92 574 ARG B CA 1
ATOM 9482 C C . ARG B 1 574 ? -23.922 -35.438 -17.953 1 92 574 ARG B C 1
ATOM 9484 O O . ARG B 1 574 ? -24.641 -34.938 -18.828 1 92 574 ARG B O 1
ATOM 9491 N N . ASP B 1 575 ? -24.375 -36 -16.891 1 90.56 575 ASP B N 1
ATOM 9492 C CA . ASP B 1 575 ? -25.797 -36.156 -16.656 1 90.56 575 ASP B CA 1
ATOM 9493 C C . ASP B 1 575 ? -26.453 -34.812 -16.297 1 90.56 575 ASP B C 1
ATOM 9495 O O . ASP B 1 575 ? -27.656 -34.625 -16.484 1 90.56 575 ASP B O 1
ATOM 9499 N N . SER B 1 576 ? -25.672 -33.969 -15.781 1 86.75 576 SER B N 1
ATOM 9500 C CA . SER B 1 576 ? -26.203 -32.688 -15.312 1 86.75 576 SER B CA 1
ATOM 9501 C C . SER B 1 576 ? -26.422 -31.719 -16.469 1 86.75 576 SER B C 1
ATOM 9503 O O . SER B 1 576 ? -26.984 -30.656 -16.281 1 86.75 576 SER B O 1
ATOM 9505 N N . VAL B 1 577 ? -25.938 -32.125 -17.625 1 89 577 VAL B N 1
ATOM 9506 C CA . VAL B 1 577 ? -26.125 -31.266 -18.797 1 89 577 VAL B CA 1
ATOM 9507 C C . VAL B 1 577 ? -27.594 -31.281 -19.203 1 89 577 VAL B C 1
ATOM 9509 O O . VAL B 1 577 ? -28.094 -32.281 -19.734 1 89 577 VAL B O 1
ATOM 9512 N N . GLU B 1 578 ? -28.297 -30.312 -18.812 1 83.06 578 GLU B N 1
ATOM 9513 C CA . GLU B 1 578 ? -29.703 -30.172 -19.172 1 83.06 578 GLU B CA 1
ATOM 9514 C C . GLU B 1 578 ? -29.938 -28.891 -19.969 1 83.06 578 GLU B C 1
ATOM 9516 O O . GLU B 1 578 ? -29.25 -27.891 -19.766 1 83.06 578 GLU B O 1
ATOM 9521 N N . PRO B 1 579 ? -30.922 -29.062 -20.906 1 79.94 579 PRO B N 1
ATOM 9522 C CA . PRO B 1 579 ? -31.234 -27.859 -21.672 1 79.94 579 PRO B CA 1
ATOM 9523 C C . PRO B 1 579 ? -31.781 -26.734 -20.781 1 79.94 579 PRO B C 1
ATOM 9525 O O . PRO B 1 579 ? -32.469 -27 -19.781 1 79.94 579 PRO B O 1
ATOM 9528 N N . GLY B 1 580 ? -31.328 -25.438 -21 1 70.62 580 GLY B N 1
ATOM 9529 C CA . GLY B 1 580 ? -31.781 -24.297 -20.219 1 70.62 580 GLY B CA 1
ATOM 9530 C C . GLY B 1 580 ? -30.703 -23.266 -19.969 1 70.62 580 GLY B C 1
ATOM 9531 O O . GLY B 1 580 ? -29.766 -23.141 -20.781 1 70.62 580 GLY B O 1
ATOM 9532 N N . LYS B 1 581 ? -30.938 -22.547 -18.922 1 68.5 581 LYS B N 1
ATOM 9533 C CA . LYS B 1 581 ? -30.141 -21.391 -18.594 1 68.5 581 LYS B CA 1
ATOM 9534 C C . LYS B 1 581 ? -28.703 -21.781 -18.281 1 68.5 581 LYS B C 1
ATOM 9536 O O . LYS B 1 581 ? -27.766 -21.016 -18.562 1 68.5 581 LYS B O 1
ATOM 9541 N N . HIS B 1 582 ? -28.594 -23.062 -17.859 1 78.88 582 HIS B N 1
ATOM 9542 C CA . HIS B 1 582 ? -27.266 -23.453 -17.438 1 78.88 582 HIS B CA 1
ATOM 9543 C C . HIS B 1 582 ? -26.641 -24.469 -18.391 1 78.88 582 HIS B C 1
ATOM 9545 O O . HIS B 1 582 ? -25.719 -25.203 -18.016 1 78.88 582 HIS B O 1
ATOM 9551 N N . LEU B 1 583 ? -27.141 -24.469 -19.562 1 81.56 583 LEU B N 1
ATOM 9552 C CA . LEU B 1 583 ? -26.656 -25.438 -20.547 1 81.56 583 LEU B CA 1
ATOM 9553 C C . LEU B 1 583 ? -25.172 -25.266 -20.812 1 81.56 583 LEU B C 1
ATOM 9555 O O . LEU B 1 583 ? -24.406 -26.234 -20.797 1 81.56 583 LEU B O 1
ATOM 9559 N N . ARG B 1 584 ? -24.766 -24.031 -21.094 1 84.06 584 ARG B N 1
ATOM 9560 C CA . ARG B 1 584 ? -23.375 -23.766 -21.469 1 84.06 584 ARG B CA 1
ATOM 9561 C C . ARG B 1 584 ? -22.422 -24.078 -20.312 1 84.06 584 ARG B C 1
ATOM 9563 O O . ARG B 1 584 ? -21.297 -24.516 -20.531 1 84.06 584 ARG B O 1
ATOM 9570 N N . GLN B 1 585 ? -22.859 -23.844 -19.203 1 87.69 585 GLN B N 1
ATOM 9571 C CA . GLN B 1 585 ? -22.062 -24.172 -18.016 1 87.69 585 GLN B CA 1
ATOM 9572 C C . GLN B 1 585 ? -21.922 -25.688 -17.844 1 87.69 585 GLN B C 1
ATOM 9574 O O . GLN B 1 585 ? -20.844 -26.188 -17.547 1 87.69 585 GLN B O 1
ATOM 9579 N N . GLY B 1 586 ? -23.016 -26.328 -17.984 1 88.5 586 GLY B N 1
ATOM 9580 C CA . GLY B 1 586 ? -22.984 -27.781 -17.906 1 88.5 586 GLY B CA 1
ATOM 9581 C C . GLY B 1 586 ? -22.078 -28.406 -18.938 1 88.5 586 GLY B C 1
ATOM 9582 O O . GLY B 1 586 ? -21.359 -29.359 -18.641 1 88.5 586 GLY B O 1
ATOM 9583 N N . LEU B 1 587 ? -22.109 -27.828 -20.141 1 90.38 587 LEU B N 1
ATOM 9584 C CA . LEU B 1 587 ? -21.266 -28.344 -21.219 1 90.38 587 LEU B CA 1
ATOM 9585 C C . LEU B 1 587 ? -19.797 -28.094 -20.906 1 90.38 587 LEU B C 1
ATOM 9587 O O . LEU B 1 587 ? -18.938 -28.938 -21.234 1 90.38 587 LEU B O 1
ATOM 9591 N N . MET B 1 588 ? -19.547 -26.984 -20.359 1 90.62 588 MET B N 1
ATOM 9592 C CA . MET B 1 588 ? -18.172 -26.672 -19.984 1 90.62 588 MET B CA 1
ATOM 9593 C C . MET B 1 588 ? -17.641 -27.672 -18.969 1 90.62 588 MET B C 1
ATOM 9595 O O . MET B 1 588 ? -16.531 -28.172 -19.109 1 90.62 588 MET B O 1
ATOM 9599 N N . TYR B 1 589 ? -18.422 -28.016 -18 1 92.94 589 TYR B N 1
ATOM 9600 C CA . TYR B 1 589 ? -18 -28.953 -16.953 1 92.94 589 TYR B CA 1
ATOM 9601 C C . TYR B 1 589 ? -17.812 -30.344 -17.531 1 92.94 589 TYR B C 1
ATOM 9603 O O . TYR B 1 589 ? -16.859 -31.047 -17.188 1 92.94 589 TYR B O 1
ATOM 9611 N N . ALA B 1 590 ? -18.734 -30.719 -18.359 1 93.44 590 ALA B N 1
ATOM 9612 C CA . ALA B 1 590 ? -18.625 -32.031 -18.969 1 93.44 590 ALA B CA 1
ATOM 9613 C C . ALA B 1 590 ? -17.359 -32.125 -19.828 1 93.44 590 ALA B C 1
ATOM 9615 O O . ALA B 1 590 ? -16.688 -33.156 -19.828 1 93.44 590 ALA B O 1
ATOM 9616 N N . GLU B 1 591 ? -17.141 -31.094 -20.531 1 93 591 GLU B N 1
ATOM 9617 C CA . GLU B 1 591 ? -15.961 -31.062 -21.391 1 93 591 GLU B CA 1
ATOM 9618 C C . GLU B 1 591 ? -14.672 -31.078 -20.578 1 93 591 GLU B C 1
ATOM 9620 O O . GLU B 1 591 ? -13.742 -31.828 -20.891 1 93 591 GLU B O 1
ATOM 9625 N N . GLN B 1 592 ? -14.594 -30.312 -19.562 1 94.25 592 GLN B N 1
ATOM 9626 C CA . GLN B 1 592 ? -13.367 -30.156 -18.781 1 94.25 592 GLN B CA 1
ATOM 9627 C C . GLN B 1 592 ? -13.117 -31.391 -17.906 1 94.25 592 GLN B C 1
ATOM 9629 O O . GLN B 1 592 ? -11.977 -31.672 -17.531 1 94.25 592 GLN B O 1
ATOM 9634 N N . LEU B 1 593 ? -14.148 -32.125 -17.578 1 95.19 593 LEU B N 1
ATOM 9635 C CA . LEU B 1 593 ? -13.984 -33.312 -16.734 1 95.19 593 LEU B CA 1
ATOM 9636 C C . LEU B 1 593 ? -13.711 -34.531 -17.578 1 95.19 593 LEU B C 1
ATOM 9638 O O . LEU B 1 593 ? -13.336 -35.594 -17.047 1 95.19 593 LEU B O 1
ATOM 9642 N N . ASP B 1 594 ? -13.789 -34.281 -18.844 1 92.56 594 ASP B N 1
ATOM 9643 C CA . ASP B 1 594 ? -13.492 -35.406 -19.734 1 92.56 594 ASP B CA 1
ATOM 9644 C C . ASP B 1 594 ? -12.039 -35.875 -19.578 1 92.56 594 ASP B C 1
ATOM 9646 O O . ASP B 1 594 ? -11.125 -35.031 -19.562 1 92.56 594 ASP B O 1
ATOM 9650 N N . ALA B 1 595 ? -11.758 -37.125 -19.406 1 91.69 595 ALA B N 1
ATOM 9651 C CA . ALA B 1 595 ? -10.445 -37.75 -19.266 1 91.69 595 ALA B CA 1
ATOM 9652 C C . ALA B 1 595 ? -9.688 -37.188 -18.062 1 91.69 595 ALA B C 1
ATOM 9654 O O . ALA B 1 595 ? -8.461 -37.062 -18.109 1 91.69 595 ALA B O 1
ATOM 9655 N N . ALA B 1 596 ? -10.445 -36.75 -17.094 1 94.75 596 ALA B N 1
ATOM 9656 C CA . ALA B 1 596 ? -9.805 -36.125 -15.938 1 94.75 596 ALA B CA 1
ATOM 9657 C C . ALA B 1 596 ? -9.711 -37.125 -14.781 1 94.75 596 ALA B C 1
ATOM 9659 O O . ALA B 1 596 ? -9.336 -36.75 -13.664 1 94.75 596 ALA B O 1
ATOM 9660 N N . GLU B 1 597 ? -10.008 -38.375 -15.023 1 95.5 597 GLU B N 1
ATOM 9661 C CA . GLU B 1 597 ? -9.984 -39.344 -13.953 1 95.5 597 GLU B CA 1
ATOM 9662 C C . GLU B 1 597 ? -8.609 -39.438 -13.297 1 95.5 597 GLU B C 1
ATOM 9664 O O . GLU B 1 597 ? -7.594 -39.531 -13.992 1 95.5 597 GLU B O 1
ATOM 9669 N N . GLY B 1 598 ? -8.562 -39.281 -11.961 1 95.88 598 GLY B N 1
ATOM 9670 C CA . GLY B 1 598 ? -7.316 -39.406 -11.219 1 95.88 598 GLY B CA 1
ATOM 9671 C C . GLY B 1 598 ? -6.629 -38.062 -10.969 1 95.88 598 GLY B C 1
ATOM 9672 O O . GLY B 1 598 ? -5.676 -38 -10.188 1 95.88 598 GLY B O 1
ATOM 9673 N N . MET B 1 599 ? -7.102 -37.031 -11.523 1 96.5 599 MET B N 1
ATOM 9674 C CA . MET B 1 599 ? -6.492 -35.719 -11.336 1 96.5 599 MET B CA 1
ATOM 9675 C C . MET B 1 599 ? -6.699 -35.219 -9.906 1 96.5 599 MET B C 1
ATOM 9677 O O . MET B 1 599 ? -7.758 -35.438 -9.32 1 96.5 599 MET B O 1
ATOM 9681 N N . PRO B 1 600 ? -5.699 -34.594 -9.406 1 96.62 600 PRO B N 1
ATOM 9682 C CA . PRO B 1 600 ? -5.816 -34.125 -8.031 1 96.62 600 PRO B CA 1
ATOM 9683 C C . PRO B 1 600 ? -6.824 -32.969 -7.887 1 96.62 600 PRO B C 1
ATOM 9685 O O . PRO B 1 600 ? -6.977 -32.156 -8.805 1 96.62 600 PRO B O 1
ATOM 9688 N N . ILE B 1 601 ? -7.512 -32.969 -6.793 1 97.44 601 ILE B N 1
ATOM 9689 C CA . ILE B 1 601 ? -8.406 -31.891 -6.41 1 97.44 601 ILE B CA 1
ATOM 9690 C C . ILE B 1 601 ? -7.918 -31.25 -5.105 1 97.44 601 ILE B C 1
ATOM 9692 O O . ILE B 1 601 ? -7.812 -31.938 -4.082 1 97.44 601 ILE B O 1
ATOM 9696 N N . ASN B 1 602 ? -7.625 -29.953 -5.168 1 98.06 602 ASN B N 1
ATOM 9697 C CA . ASN B 1 602 ? -7.148 -29.219 -4 1 98.06 602 ASN B CA 1
ATOM 9698 C C . ASN B 1 602 ? -8.266 -28.391 -3.359 1 98.06 602 ASN B C 1
ATOM 9700 O O . ASN B 1 602 ? -9.227 -28.016 -4.031 1 98.06 602 ASN B O 1
ATOM 9704 N N . ILE B 1 603 ? -8.148 -28.203 -2.1 1 98.12 603 ILE B N 1
ATOM 9705 C CA . ILE B 1 603 ? -9.016 -27.297 -1.357 1 98.12 603 ILE B CA 1
ATOM 9706 C C . ILE B 1 603 ? -8.227 -26.062 -0.917 1 98.12 603 ILE B C 1
ATOM 9708 O O . ILE B 1 603 ? -6.992 -26.047 -0.994 1 98.12 603 ILE B O 1
ATOM 9712 N N . GLN B 1 604 ? -8.891 -25.047 -0.521 1 98.5 604 GLN B N 1
ATOM 9713 C CA . GLN B 1 604 ? -8.266 -23.781 -0.151 1 98.5 604 GLN B CA 1
ATOM 9714 C C . GLN B 1 604 ? -8.672 -23.359 1.256 1 98.5 604 GLN B C 1
ATOM 9716 O O . GLN B 1 604 ? -9.852 -23.406 1.606 1 98.5 604 GLN B O 1
ATOM 9721 N N . VAL B 1 605 ? -7.711 -23.047 2.055 1 98.69 605 VAL B N 1
ATOM 9722 C CA . VAL B 1 605 ? -7.918 -22.531 3.402 1 98.69 605 VAL B CA 1
ATOM 9723 C C . VAL B 1 605 ? -7.469 -21.062 3.475 1 98.69 605 VAL B C 1
ATOM 9725 O O . VAL B 1 605 ? -6.332 -20.75 3.119 1 98.69 605 VAL B O 1
ATOM 9728 N N . VAL B 1 606 ? -8.391 -20.203 3.93 1 98.5 606 VAL B N 1
ATOM 9729 C CA . VAL B 1 606 ? -8.109 -18.766 3.963 1 98.5 606 VAL B CA 1
ATOM 9730 C C . VAL B 1 606 ? -8.258 -18.234 5.391 1 98.5 606 VAL B C 1
ATOM 9732 O O . VAL B 1 606 ? -9.148 -18.672 6.125 1 98.5 606 VAL B O 1
ATOM 9735 N N . ALA B 1 607 ? -7.367 -17.469 5.816 1 97.75 607 ALA B N 1
ATOM 9736 C CA . ALA B 1 607 ? -7.457 -16.781 7.102 1 97.75 607 ALA B CA 1
ATOM 9737 C C . ALA B 1 607 ? -7.434 -15.266 6.914 1 97.75 607 ALA B C 1
ATOM 9739 O O . ALA B 1 607 ? -7.328 -14.773 5.785 1 97.75 607 ALA B O 1
ATOM 9740 N N . LYS B 1 608 ? -7.73 -14.531 7.988 1 94.81 608 LYS B N 1
ATOM 9741 C CA . LYS B 1 608 ? -7.633 -13.078 7.941 1 94.81 608 LYS B CA 1
ATOM 9742 C C . LYS B 1 608 ? -6.188 -12.633 7.754 1 94.81 608 LYS B C 1
ATOM 9744 O O . LYS B 1 608 ? -5.258 -13.383 8.047 1 94.81 608 LYS B O 1
ATOM 9749 N N . PRO B 1 609 ? -5.996 -11.43 7.199 1 93.75 609 PRO B N 1
ATOM 9750 C CA . PRO B 1 609 ? -4.625 -10.938 7.035 1 93.75 609 PRO B CA 1
ATOM 9751 C C . PRO B 1 609 ? -3.82 -10.984 8.328 1 93.75 609 PRO B C 1
ATOM 9753 O O . PRO B 1 609 ? -4.348 -10.68 9.398 1 93.75 609 PRO B O 1
ATOM 9756 N N . TRP B 1 610 ? -2.559 -11.461 8.234 1 92.69 610 TRP B N 1
ATOM 9757 C CA . TRP B 1 610 ? -1.573 -11.516 9.305 1 92.69 610 TRP B CA 1
ATOM 9758 C C . TRP B 1 610 ? -1.804 -12.742 10.195 1 92.69 610 TRP B C 1
ATOM 9760 O O . TRP B 1 610 ? -1.118 -12.914 11.203 1 92.69 610 TRP B O 1
ATOM 9770 N N . GLU B 1 611 ? -2.828 -13.516 9.859 1 94.94 611 GLU B N 1
ATOM 9771 C CA . GLU B 1 611 ? -3.062 -14.773 10.562 1 94.94 611 GLU B CA 1
ATOM 9772 C C . GLU B 1 611 ? -2.652 -15.969 9.703 1 94.94 611 GLU B C 1
ATOM 9774 O O . GLU B 1 611 ? -3.408 -16.938 9.578 1 94.94 611 GLU B O 1
ATOM 9779 N N . ASP B 1 612 ? -1.528 -15.828 9.125 1 97.25 612 ASP B N 1
ATOM 9780 C CA . ASP B 1 612 ? -1.006 -16.828 8.203 1 97.25 612 ASP B CA 1
ATOM 9781 C C . ASP B 1 612 ? -0.827 -18.188 8.898 1 97.25 612 ASP B C 1
ATOM 9783 O O . ASP B 1 612 ? -1.218 -19.219 8.359 1 97.25 612 ASP B O 1
ATOM 9787 N N . GLU B 1 613 ? -0.283 -18.188 10.117 1 97.81 613 GLU B N 1
ATOM 9788 C CA . GLU B 1 613 ? 0.031 -19.406 10.844 1 97.81 613 GLU B CA 1
ATOM 9789 C C . GLU B 1 613 ? -1.238 -20.172 11.211 1 97.81 613 GLU B C 1
ATOM 9791 O O . GLU B 1 613 ? -1.24 -21.406 11.242 1 97.81 613 GLU B O 1
ATOM 9796 N N . LEU B 1 614 ? -2.307 -19.422 11.422 1 97.75 614 LEU B N 1
ATOM 9797 C CA . LEU B 1 614 ? -3.578 -20.078 11.727 1 97.75 614 LEU B CA 1
ATOM 9798 C C . LEU B 1 614 ? -4.043 -20.938 10.555 1 97.75 614 LEU B C 1
ATOM 9800 O O . LEU B 1 614 ? -4.469 -22.078 10.758 1 97.75 614 LEU B O 1
ATOM 9804 N N . ALA B 1 615 ? -3.986 -20.391 9.391 1 98.31 615 ALA B N 1
ATOM 9805 C CA . ALA B 1 615 ? -4.359 -21.141 8.188 1 98.31 615 ALA B CA 1
ATOM 9806 C C . ALA B 1 615 ? -3.451 -22.344 7.996 1 98.31 615 ALA B C 1
ATOM 9808 O O . ALA B 1 615 ? -3.922 -23.438 7.645 1 98.31 615 ALA B O 1
ATOM 9809 N N . MET B 1 616 ? -2.174 -22.172 8.195 1 98.19 616 MET B N 1
ATOM 9810 C CA . MET B 1 616 ? -1.23 -23.281 8.047 1 98.19 616 MET B CA 1
ATOM 9811 C C . MET B 1 616 ? -1.516 -24.391 9.055 1 98.19 616 MET B C 1
ATOM 9813 O O . MET B 1 616 ? -1.394 -25.562 8.734 1 98.19 616 MET B O 1
ATOM 9817 N N . GLY B 1 617 ? -1.827 -23.953 10.273 1 98 617 GLY B N 1
ATOM 9818 C CA . GLY B 1 617 ? -2.174 -24.938 11.289 1 98 617 GLY B CA 1
ATOM 9819 C C . GLY B 1 617 ? -3.377 -25.781 10.914 1 98 617 GLY B C 1
ATOM 9820 O O . GLY B 1 617 ? -3.357 -27.016 11.078 1 98 617 GLY B O 1
ATOM 9821 N N . LEU B 1 618 ? -4.371 -25.141 10.438 1 97.75 618 LEU B N 1
ATOM 9822 C CA . LEU B 1 618 ? -5.562 -25.859 10 1 97.75 618 LEU B CA 1
ATOM 9823 C C . LEU B 1 618 ? -5.242 -26.781 8.828 1 97.75 618 LEU B C 1
ATOM 9825 O O . LEU B 1 618 ? -5.789 -27.875 8.727 1 97.75 618 LEU B O 1
ATOM 9829 N N . MET B 1 619 ? -4.453 -26.344 7.906 1 98 619 MET B N 1
ATOM 9830 C CA . MET B 1 619 ? -4.047 -27.141 6.758 1 98 619 MET B CA 1
ATOM 9831 C C . MET B 1 619 ? -3.311 -28.406 7.211 1 98 619 MET B C 1
ATOM 9833 O O . MET B 1 619 ? -3.455 -29.469 6.598 1 98 619 MET B O 1
ATOM 9837 N N . GLU B 1 620 ? -2.473 -28.281 8.234 1 96.5 620 GLU B N 1
ATOM 9838 C CA . GLU B 1 620 ? -1.776 -29.453 8.758 1 96.5 620 GLU B CA 1
ATOM 9839 C C . GLU B 1 620 ? -2.764 -30.5 9.266 1 96.5 620 GLU B C 1
ATOM 9841 O O . GLU B 1 620 ? -2.559 -31.703 9.07 1 96.5 620 GLU B O 1
ATOM 9846 N N . LEU B 1 621 ? -3.771 -30.031 9.922 1 95.56 621 LEU B N 1
ATOM 9847 C CA . LEU B 1 621 ? -4.82 -30.938 10.398 1 95.56 621 LEU B CA 1
ATOM 9848 C C . LEU B 1 621 ? -5.5 -31.641 9.227 1 95.56 621 LEU B C 1
ATOM 9850 O O . LEU B 1 621 ? -5.754 -32.844 9.297 1 95.56 621 LEU B O 1
ATOM 9854 N N . LEU B 1 622 ? -5.766 -30.953 8.164 1 96.31 622 LEU B N 1
ATOM 9855 C CA . LEU B 1 622 ? -6.441 -31.5 7 1 96.31 622 LEU B CA 1
ATOM 9856 C C . LEU B 1 622 ? -5.531 -32.469 6.262 1 96.31 622 LEU B C 1
ATOM 9858 O O . LEU B 1 622 ? -6.004 -33.469 5.695 1 96.31 622 LEU B O 1
ATOM 9862 N N . GLU B 1 623 ? -4.27 -32.125 6.195 1 94.38 623 GLU B N 1
ATOM 9863 C CA . GLU B 1 623 ? -3.303 -32.969 5.512 1 94.38 623 GLU B CA 1
ATOM 9864 C C . GLU B 1 623 ? -3.174 -34.312 6.211 1 94.38 623 GLU B C 1
ATOM 9866 O O . GLU B 1 623 ? -2.926 -35.344 5.562 1 94.38 623 GLU B O 1
ATOM 9871 N N . ALA B 1 624 ? -3.305 -34.375 7.516 1 87.56 624 ALA B N 1
ATOM 9872 C CA . ALA B 1 624 ? -3.168 -35.625 8.281 1 87.56 624 ALA B CA 1
ATOM 9873 C C . ALA B 1 624 ? -4.219 -36.656 7.863 1 87.56 624 ALA B C 1
ATOM 9875 O O . ALA B 1 624 ? -4 -37.844 7.984 1 87.56 624 ALA B O 1
ATOM 9876 N N . ARG B 1 625 ? -5.312 -36.188 7.422 1 81.06 625 ARG B N 1
ATOM 9877 C CA . ARG B 1 625 ? -6.355 -37.094 6.941 1 81.06 625 ARG B CA 1
ATOM 9878 C C . ARG B 1 625 ? -6.074 -37.531 5.512 1 81.06 625 ARG B C 1
ATOM 9880 O O . ARG B 1 625 ? -6.395 -38.656 5.137 1 81.06 625 ARG B O 1
ATOM 9887 N N . SER B 1 626 ? -5.594 -36.688 4.766 1 65.31 626 SER B N 1
ATOM 9888 C CA . SER B 1 626 ? -5.434 -36.969 3.342 1 65.31 626 SER B CA 1
ATOM 9889 C C . SER B 1 626 ? -4.391 -38.062 3.109 1 65.31 626 SER B C 1
ATOM 9891 O O . SER B 1 626 ? -4.559 -38.906 2.234 1 65.31 626 SER B O 1
#